Protein 8ZTP (pdb70)

Solvent-accessible surface area: 26697 Å² total; per-residue (Å²): 124,3,99,51,1,62,103,50,0,39,0,20,111,72,10,90,72,33,3,3,0,2,3,12,7,0,0,0,0,0,84,36,0,4,64,21,8,45,103,0,1,6,40,0,0,1,1,10,56,3,78,33,6,109,8,0,79,67,0,48,100,28,26,69,60,0,19,48,15,0,9,113,0,0,8,13,91,63,95,7,1,3,19,9,18,14,8,10,17,0,0,0,21,2,0,56,33,1,69,82,95,7,86,115,35,17,12,0,0,0,2,3,1,2,50,0,4,0,0,0,1,0,0,22,3,29,60,81,10,92,82,89,149,61,92,4,98,13,37,9,0,102,14,75,51,112,37,94,1,24,104,52,0,26,144,53,14,44,176,51,2,34,0,0,0,0,5,1,3,4,15,0,1,1,5,57,7,81,4,56,98,0,0,48,35,0,36,128,66,29,96,102,2,34,0,0,0,12,0,17,11,46,0,1,4,8,80,21,92,0,90,152,2,68,0,17,3,0,0,0,2,0,13,21,0,0,0,0,2,11,6,0,0,8,9,8,19,82,133,31,49,140,15,22,4,3,0,1,26,2,12,130,63,7,104,113,55,90,49,18,67,60,109,36,16,38,20,31,31,8,8,30,21,12,0,3,0,0,6,0,0,7,67,0,0,62,16,0,74,9,114,24,3,92,82,2,24,75,97,1,28,100,22,2,88,61,0,2,109,49,0,45,150,17,158,15,16,101,2,31,0,54,71,29,94,2,9,3,0,0,0,27,33,104,152,52,131,1,89,82,1,0,45,41,0,4,125,79,78,3,0,1,23,17,18,19,7,24,0,48,3,0,36,73,34,20,126,40,104,44,0,0,4,1,3,2,0,16,6,9,51,107,61,4,1,50,82,1,16,104,0,2,146,92,106,92,6,150,77,1,54,95,56,0,42,0,25,118,60,17,92,91,54,2,6,0,1,0,6,6,1,0,0,0,0,73,38,0,4,72,27,8,41,94,1,0,12,35,0,0,1,7,10,62,1,75,12,17,80,26,0,80,49,0,48,103,20,36,54,56,0,24,47,21,0,14,117,0,0,11,8,87,62,100,4,1,1,29,12,16,18,9,10,22,0,0,1,9,0,1,42,0,0,74,80,66,5,78,114,19,14,4,0,0,0,12,38,22,2,48,0,4,0,2,0,2,0,1,37,2,35,69,74,18,77,74,112,134,55,74,5,92,15,40,31,2,104,75,97,129,32,77,9,13,99,24,0,39,164,56,7,60,139,86,3,49,0,0,0,0,5,2,11,4,16,15,22,4,17,56,5,67,2,75,101,0,0,44,50,0,41,132,54,9,87,110,6,38,0,0,0,13,0,17,11,42,0,0,1,14,90,17,85,1,84,148,19,62,1,17,0,0,0,1,4,0,10,24,2,0,0,0,3,14,4,0,0,1,6,0,13,59,114,10,14,116,134,5,70,13,15,7,0,0,2,29,0,14,138,62,3,98,84,55,105,42,21,69,62,83,25,14,30,8,19,44,8,7,25,27,16,0,2,0,2,3,0,0,10,60,0,0,42,5,0,55,25,116,37,12,93,55,9,38,73,113,4,22,96,14,2,117,38,3,7,107,35,1,37,136,44,159,16,103,5,59,2,96,67,25,98,2,9,3,2,8,3,44,48,138,130,0,67,98,3,1,48,46,0,10,135,81,82,4,1,1,24,19,17,44,8,18,6,63,18,125,92,16,0,4,0,1,2,0,14,6,12,70,96,48,4,0,42,83,0,0,93,3,2,108,110,138

Secondary structure (DSSP, 8-state):
--TTSTTT-THHHHSTT-EE--TTTS----HHHHHHHHHIIIII---TT--SSHHHHHHHHHHHHHHHHHHHHHTS-GGGEEEES-SHHHHHHHHHHHSTT--TT-EEEEETT--TTTTHHHHHHHHHHHHTT---EEEEEPPPTTS--SHHHHTS--TTEEEEEE-SB-SSS--B--HHHHHHHHHHH-TT-EEEEE-TTGGGT-----TT-S--EEEEESTTTT--SS-EEEEE-TTT---SS-STTSEEEEETTEEEEPSSSTTT--SS--HHHHHHHHHHTTTTT-TTHHHHHHHHHHHHHHHHHHHHTSTTEEETTTTS--SEEEEEETTB-HHHHHHHHHHTTEE-EESSTT-TTGGGTSS-S--EEEE--TT--HHHHHHHHHHHHT-/--SSHHHHBTHHHHS-S-EE-BTTT-PPPBHHHHHHHHHIIIII---TT--SSHHHHHHHHHHHHHHHHHHHHHSS-GGGEE--SSHHHHHHHHHHHHGGG--TT-EEEEESS--GGGTHHHHHHHHHHHHTT---EEEEE---SS--HHHHHTT--SSEEEEEE-SB-SSS--B--HHHHHHHHHHH-SS-EEEEE-TTTTTT-----TT-S--EEEEESTTTTS-SS-EEEEE-TTSTTT---SS-SSSSEEEEETTEEEE--TTTTS--S---HHHHHHHHHHHTTTTSTTHHHHHHHHHHHHHHHHHHTTS---EESS-SS--SEEEEE---HHHHHHHHHHTTEE-EEE-TT-----EEEEE--TT--SHHHHHHHHHHHT-

Foldseek 3Di:
DLVCQLVFQCCCVVPVLFFEQALLVFHGAGNQLVVLLVCCVPPQVEFCVDDPDVSNCVLVVLLVLLLCLLCVQQAHHSLFKAKAQFLLRQLLFVLVLCLVVAFALAEEEEELLAFLSLPVSNVVSQVVCVVVVRHYYYHYQYDDLQDLCQVSRVVRQAPRYAEYEYEQAGRQLGRGHDQLVSLVVSVVRPLRHAYEYECQPVSLQGGHNCVVRNHAWYWHGCRSLSFDHGIIMIGGDPVSQQAPDAAPQFWDDDDPPDTHGDPTNSNNHHDTDPSSRSSSSSSSSVVSVDPCSVVLLVQQLVLQQVLQVLQVPAPQKDFLSPPDSGFKTWIGGPPDFQVVVQVLVVVSNYHWDKFSNSSCSCCSVVVDRITIIRGHHSNRDNVSSVSVSVSSNVD/DLLCQQVQQCVCVVPVLFDDQALLVFHGAGNQLVVLLVCCVPPQVEFCVDPPDDSNCVLVVLLLLLLQLLCQLAPDHSLQKAKDQWQLRQLLFVLQQCLVVAFAAAEEEEELQAFLSQPVSVVVSQVVCVVVVRHYYYHYQYDLPDLCLVSRVVPQAASYAEYEYEQAGRAQGRGHDQQVSLVVSCVRPVRHAYAYACQVVSLQGGYHCVPGNHAWYWHGCRSLSFDHRIIMIGGDPVCQVPTAGPDDAPQQFDDDDVVDTDGDGTNRNNVDDTDPSSRSSSSSVSSVVSVDPCSVVLLVVLQVLLQVLQVLQVVAQKDFPNPPDRGQKIKMDHVQAVVVCVLCVVSNYHWDWDSNRSPRPTIIMRGHHSNDDNVSSVSSSVSVRVD

Nearest PDB structures (foldseek):
  8ztp-assembly1_A  TM=1.003E+00  e=1.278E-82  Mycoplasmoides pneumoniae 19294
  8ztp-assembly1_B  TM=9.906E-01  e=1.618E-71  Mycoplasmoides pneumoniae 19294
  7cep-assembly1_A  TM=9.257E-01  e=5.739E-35  Bacillus subtilis subsp. subtilis str. 168
  6mr6-assembly1_A-2  TM=9.236E-01  e=3.710E-34  Escherichia coli K-12
  6uy5-assembly1_B  TM=9.115E-01  e=2.797E-34  Escherichia coli K-12

Structure (mmCIF, N/CA/C/O backbone):
data_8ZTP
#
_entry.id   8ZTP
#
_cell.length_a   55.516
_cell.length_b   91.380
_cell.length_c   161.114
_cell.angle_alpha   90.00
_cell.angle_beta   90.00
_cell.angle_gamma   90.00
#
_symmetry.space_group_name_H-M   'P 21 21 21'
#
loop_
_entity.id
_entity.type
_entity.pdbx_description
1 polymer 'cysteine desulfurase'
2 non-polymer "PYRIDOXAL-5'-PHOSPHATE"
#
loop_
_atom_site.group_PDB
_atom_site.id
_atom_site.type_symbol
_atom_site.label_atom_id
_atom_site.label_alt_id
_atom_site.label_comp_id
_atom_site.label_asym_id
_atom_site.label_entity_id
_atom_site.label_seq_id
_atom_site.pdbx_PDB_ins_code
_atom_site.Cartn_x
_atom_site.Cartn_y
_atom_site.Cartn_z
_atom_site.occupancy
_atom_site.B_iso_or_equiv
_atom_site.auth_seq_id
_atom_site.auth_comp_id
_atom_site.auth_asym_id
_atom_site.auth_atom_id
_atom_site.pdbx_PDB_model_num
ATOM 1 N N . MET A 1 1 ? -7.545 18.567 14.353 1.00 63.14 1 MET A N 1
ATOM 2 C CA . MET A 1 1 ? -7.170 18.246 15.726 1.00 76.93 1 MET A CA 1
ATOM 3 C C . MET A 1 1 ? -7.656 16.851 16.110 1.00 70.64 1 MET A C 1
ATOM 4 O O . MET A 1 1 ? -8.840 16.540 15.982 1.00 66.16 1 MET A O 1
ATOM 9 N N . LEU A 1 2 ? -6.733 16.016 16.591 1.00 72.31 2 LEU A N 1
ATOM 10 C CA . LEU A 1 2 ? -7.059 14.639 16.943 1.00 74.49 2 LEU A CA 1
ATOM 11 C C . LEU A 1 2 ? -7.910 14.522 18.199 1.00 72.90 2 LEU A C 1
ATOM 12 O O . LEU A 1 2 ? -8.484 13.453 18.435 1.00 73.87 2 LEU A O 1
ATOM 17 N N . LYS A 1 3 ? -8.004 15.577 19.011 1.00 72.13 3 LYS A N 1
ATOM 18 C CA . LYS A 1 3 ? -8.752 15.473 20.259 1.00 73.82 3 LYS A CA 1
ATOM 19 C C . LYS A 1 3 ? -10.249 15.386 19.998 1.00 74.54 3 LYS A C 1
ATOM 20 O O . LYS A 1 3 ? -10.954 14.591 20.632 1.00 66.81 3 LYS A O 1
ATOM 26 N N . ASN A 1 4 ? -10.750 16.193 19.064 1.00 75.26 4 ASN A N 1
ATOM 27 C CA . ASN A 1 4 ? -12.156 16.207 18.686 1.00 74.13 4 ASN A CA 1
ATOM 28 C C . ASN A 1 4 ? -12.431 15.333 17.466 1.00 67.86 4 ASN A C 1
ATOM 29 O O . ASN A 1 4 ? -13.295 15.660 16.645 1.00 72.08 4 ASN A O 1
ATOM 34 N N . LEU A 1 5 ? -11.700 14.223 17.332 1.00 61.99 5 LEU A N 1
ATOM 35 C CA . LEU A 1 5 ? -11.931 13.302 16.222 1.00 61.22 5 LEU A CA 1
ATOM 36 C C . LEU A 1 5 ? -13.301 12.641 16.322 1.00 64.07 5 LEU A C 1
ATOM 37 O O . LEU A 1 5 ? -14.016 12.535 15.319 1.00 65.36 5 LEU A O 1
ATOM 42 N N . ARG A 1 6 ? -13.681 12.192 17.522 1.00 63.53 6 ARG A N 1
ATOM 43 C CA . ARG A 1 6 ? -14.991 11.578 17.714 1.00 58.94 6 ARG A CA 1
ATOM 44 C C . ARG A 1 6 ? -16.114 12.522 17.301 1.00 62.82 6 ARG A C 1
ATOM 45 O O . ARG A 1 6 ? -17.142 12.081 16.773 1.00 67.04 6 ARG A O 1
ATOM 53 N N . ASN A 1 7 ? -15.934 13.823 17.534 1.00 62.87 7 ASN A N 1
ATOM 54 C CA . ASN A 1 7 ? -16.932 14.821 17.177 1.00 67.43 7 ASN A CA 1
ATOM 55 C C . ASN A 1 7 ? -16.926 15.171 15.694 1.00 70.15 7 ASN A C 1
ATOM 56 O O . ASN A 1 7 ? -17.829 15.883 15.242 1.00 61.98 7 ASN A O 1
ATOM 61 N N . GLU A 1 8 ? -15.934 14.702 14.932 1.00 66.93 8 GLU A N 1
ATOM 62 C CA . GLU A 1 8 ? -15.885 14.926 13.494 1.00 61.28 8 GLU A CA 1
ATOM 63 C C . GLU A 1 8 ? -16.233 13.698 12.669 1.00 62.78 8 GLU A C 1
ATOM 64 O O . GLU A 1 8 ? -16.555 13.843 11.486 1.00 70.14 8 GLU A O 1
ATOM 70 N N . ILE A 1 9 ? -16.168 12.504 13.250 1.00 56.68 9 ILE A N 1
ATOM 71 C CA . ILE A 1 9 ? -16.562 11.284 12.552 1.00 58.09 9 ILE A CA 1
ATOM 72 C C . ILE A 1 9 ? -18.073 11.138 12.677 1.00 60.09 9 ILE A C 1
ATOM 73 O O . ILE A 1 9 ? -18.595 10.892 13.766 1.00 65.52 9 ILE A O 1
ATOM 78 N N . GLU A 1 10 ? -18.780 11.295 11.558 1.00 60.86 10 GLU A N 1
ATOM 79 C CA . GLU A 1 10 ? -20.232 11.194 11.563 1.00 63.35 10 GLU A CA 1
ATOM 80 C C . GLU A 1 10 ? -20.716 9.758 11.725 1.00 58.76 10 GLU A C 1
ATOM 81 O O . GLU A 1 10 ? -21.917 9.545 11.912 1.00 59.08 10 GLU A O 1
ATOM 87 N N . TRP A 1 11 ? -19.809 8.779 11.656 1.00 56.18 11 TRP A N 1
ATOM 88 C CA . TRP A 1 11 ? -20.160 7.393 11.954 1.00 54.44 11 TRP A CA 1
ATOM 89 C C . TRP A 1 11 ? -20.711 7.247 13.366 1.00 57.52 11 TRP A C 1
ATOM 90 O O . TRP A 1 11 ? -21.706 6.543 13.579 1.00 56.81 11 TRP A O 1
ATOM 101 N N . PHE A 1 12 ? -20.073 7.899 14.344 1.00 56.56 12 PHE A N 1
ATOM 102 C CA . PHE A 1 12 ? -20.514 7.810 15.730 1.00 57.61 12 PHE A CA 1
ATOM 103 C C . PHE A 1 12 ? -21.882 8.437 15.953 1.00 63.09 12 PHE A C 1
ATOM 104 O O . PHE A 1 12 ? -22.570 8.068 16.911 1.00 61.82 12 PHE A O 1
ATOM 112 N N . LYS A 1 13 ? -22.284 9.380 15.099 1.00 56.75 13 LYS A N 1
ATOM 113 C CA . LYS A 1 13 ? -23.582 10.027 15.242 1.00 54.26 13 LYS A CA 1
ATOM 114 C C . LYS A 1 13 ? -24.702 9.218 14.602 1.00 61.55 13 LYS A C 1
ATOM 115 O O . LYS A 1 13 ? -25.826 9.217 15.115 1.00 67.24 13 LYS A O 1
ATOM 121 N N . ASN A 1 14 ? -24.422 8.536 13.491 1.00 60.57 14 ASN A N 1
ATOM 122 C CA . ASN A 1 14 ? -25.435 7.740 12.810 1.00 58.06 14 ASN A CA 1
ATOM 123 C C . ASN A 1 14 ? -25.565 6.334 13.378 1.00 59.29 14 ASN A C 1
ATOM 124 O O . ASN A 1 14 ? -26.655 5.754 13.323 1.00 64.20 14 ASN A O 1
ATOM 129 N N . ASN A 1 15 ? -24.482 5.772 13.917 1.00 64.77 15 ASN A N 1
ATOM 130 C CA . ASN A 1 15 ? -24.491 4.460 14.562 1.00 64.94 15 ASN A CA 1
ATOM 131 C C . ASN A 1 15 ? -23.970 4.606 15.991 1.00 66.23 15 ASN A C 1
ATOM 132 O O . ASN A 1 15 ? -22.861 4.154 16.309 1.00 59.87 15 ASN A O 1
ATOM 137 N N . PRO A 1 16 ? -24.757 5.218 16.881 1.00 70.15 16 PRO A N 1
ATOM 138 C CA . PRO A 1 16 ? -24.286 5.458 18.250 1.00 62.08 16 PRO A CA 1
ATOM 139 C C . PRO A 1 16 ? -24.470 4.291 19.208 1.00 63.64 16 PRO A C 1
ATOM 140 O O . PRO A 1 16 ? -23.962 4.359 20.337 1.00 64.05 16 PRO A O 1
ATOM 144 N N . ASP A 1 17 ? -25.175 3.236 18.800 1.00 61.65 17 ASP A N 1
ATOM 145 C CA . ASP A 1 17 ? -25.305 2.016 19.584 1.00 58.91 17 ASP A CA 1
ATOM 146 C C . ASP A 1 17 ? -24.268 0.967 19.204 1.00 64.40 17 ASP A C 1
ATOM 147 O O . ASP A 1 17 ? -24.345 -0.167 19.686 1.00 62.77 17 ASP A O 1
ATOM 152 N N . TYR A 1 18 ? -23.314 1.320 18.349 1.00 62.99 18 TYR A N 1
ATOM 153 C CA . TYR A 1 18 ? -22.278 0.414 17.879 1.00 64.67 18 TYR A CA 1
ATOM 154 C C . TYR A 1 18 ? -20.920 0.804 18.445 1.00 57.77 18 TYR A C 1
ATOM 155 O O . TYR A 1 18 ? -20.636 1.983 18.676 1.00 54.89 18 TYR A O 1
ATOM 164 N N . VAL A 1 19 ? -20.087 -0.207 18.674 1.00 60.00 19 VAL A N 1
ATOM 165 C CA . VAL A 1 19 ? -18.741 -0.027 19.201 1.00 67.53 19 VAL A CA 1
ATOM 166 C C . VAL A 1 19 ? -17.778 -0.587 18.165 1.00 63.29 19 VAL A C 1
ATOM 167 O O . VAL A 1 19 ? -17.801 -1.790 17.877 1.00 52.25 19 VAL A O 1
ATOM 171 N N . TYR A 1 20 ? -16.948 0.284 17.595 1.00 64.33 20 TYR A N 1
ATOM 172 C CA . TYR A 1 20 ? -16.052 -0.081 16.504 1.00 55.91 20 TYR A CA 1
ATOM 173 C C . TYR A 1 20 ? -14.678 -0.423 17.071 1.00 55.98 20 TYR A C 1
ATOM 174 O O . TYR A 1 20 ? -13.956 0.460 17.544 1.00 55.89 20 TYR A O 1
ATOM 183 N N . LEU A 1 21 ? -14.318 -1.708 17.017 1.00 48.45 21 LEU A N 1
ATOM 184 C CA . LEU A 1 21 ? -12.991 -2.168 17.412 1.00 46.95 21 LEU A CA 1
ATOM 185 C C . LEU A 1 21 ? -12.289 -2.925 16.290 1.00 53.80 21 LEU A C 1
ATOM 186 O O . LEU A 1 21 ? -11.344 -3.676 16.550 1.00 57.48 21 LEU A O 1
ATOM 191 N N . ASP A 1 22 ? -12.740 -2.754 15.049 1.00 51.79 22 ASP A N 1
ATOM 192 C CA . ASP A 1 22 ? -12.010 -3.263 13.895 1.00 48.56 22 ASP A CA 1
ATOM 193 C C . ASP A 1 22 ? -11.363 -2.112 13.141 1.00 45.01 22 ASP A C 1
ATOM 194 O O . ASP A 1 22 ? -11.536 -1.979 11.925 1.00 50.69 22 ASP A O 1
ATOM 199 N N . SER A 1 23 ? -10.615 -1.274 13.860 1.00 49.34 23 SER A N 1
ATOM 200 C CA . SER A 1 23 ? -9.955 -0.125 13.253 1.00 55.59 23 SER A CA 1
ATOM 201 C C . SER A 1 23 ? -8.666 -0.501 12.533 1.00 54.59 23 SER A C 1
ATOM 202 O O . SER A 1 23 ? -8.164 0.295 11.732 1.00 54.75 23 SER A O 1
ATOM 205 N N . GLY A 1 24 ? -8.127 -1.687 12.799 1.00 49.34 24 GLY A N 1
ATOM 206 C CA . GLY A 1 24 ? -6.952 -2.226 12.149 1.00 45.75 24 GLY A CA 1
ATOM 207 C C . GLY A 1 24 ? -7.223 -2.885 10.816 1.00 47.04 24 GLY A C 1
ATOM 208 O O . GLY A 1 24 ? -6.286 -3.386 10.185 1.00 54.27 24 GLY A O 1
ATOM 209 N N . ALA A 1 25 ? -8.484 -2.915 10.381 1.00 40.87 25 ALA A N 1
ATOM 210 C CA . ALA A 1 25 ? -8.876 -3.359 9.047 1.00 40.49 25 ALA A CA 1
ATOM 211 C C . ALA A 1 25 ? -9.202 -2.181 8.134 1.00 48.78 25 ALA A C 1
ATOM 212 O O . ALA A 1 25 ? -8.683 -2.097 7.019 1.00 54.19 25 ALA A O 1
ATOM 214 N N . THR A 1 26 ? -10.069 -1.274 8.586 1.00 53.99 26 THR A N 1
ATOM 215 C CA . THR A 1 26 ? -10.274 0.017 7.943 1.00 46.14 26 THR A CA 1
ATOM 216 C C . THR A 1 26 ? -10.643 1.020 9.028 1.00 47.70 26 THR A C 1
ATOM 217 O O . THR A 1 26 ? -11.176 0.651 10.078 1.00 43.61 26 THR A O 1
ATOM 221 N N . SER A 1 27 ? -10.342 2.287 8.774 1.00 49.89 27 SER A N 1
ATOM 222 C CA . SER A 1 27 ? -10.537 3.333 9.765 1.00 45.49 27 SER A CA 1
ATOM 223 C C . SER A 1 27 ? -11.815 4.113 9.488 1.00 46.01 27 SER A C 1
ATOM 224 O O . SER A 1 27 ? -12.234 4.272 8.339 1.00 46.67 27 SER A O 1
ATOM 227 N N . LEU A 1 28 ? -12.439 4.588 10.562 1.00 48.61 28 LEU A N 1
ATOM 228 C CA . LEU A 1 28 ? -13.555 5.508 10.417 1.00 43.94 28 LEU A CA 1
ATOM 229 C C . LEU A 1 28 ? -13.064 6.824 9.826 1.00 46.81 28 LEU A C 1
ATOM 230 O O . LEU A 1 28 ? -11.916 7.232 10.026 1.00 50.35 28 LEU A O 1
ATOM 235 N N . LYS A 1 29 ? -13.943 7.491 9.085 1.00 50.00 29 LYS A N 1
ATOM 236 C CA . LYS A 1 29 ? -13.501 8.630 8.298 1.00 50.20 29 LYS A CA 1
ATOM 237 C C . LYS A 1 29 ? -14.103 9.925 8.816 1.00 42.16 29 LYS A C 1
ATOM 238 O O . LYS A 1 29 ? -15.320 9.998 9.032 1.00 45.65 29 LYS A O 1
ATOM 244 N N . PRO A 1 30 ? -13.287 10.956 9.033 1.00 42.61 30 PRO A N 1
ATOM 245 C CA . PRO A 1 30 ? -13.815 12.245 9.497 1.00 53.34 30 PRO A CA 1
ATOM 246 C C . PRO A 1 30 ? -14.653 12.929 8.426 1.00 50.69 30 PRO A C 1
ATOM 247 O O . PRO A 1 30 ? -14.743 12.490 7.278 1.00 49.17 30 PRO A O 1
ATOM 251 N N . LYS A 1 31 ? -15.266 14.046 8.827 1.00 50.59 31 LYS A N 1
ATOM 252 C CA . LYS A 1 31 ? -16.136 14.785 7.916 1.00 57.93 31 LYS A CA 1
ATOM 253 C C . LYS A 1 31 ? -15.339 15.501 6.833 1.00 55.00 31 LYS A C 1
ATOM 254 O O . LYS A 1 31 ? -15.783 15.579 5.681 1.00 52.83 31 LYS A O 1
ATOM 260 N N . SER A 1 32 ? -14.168 16.041 7.182 1.00 52.34 32 SER A N 1
ATOM 261 C CA . SER A 1 32 ? -13.369 16.767 6.200 1.00 50.32 32 SER A CA 1
ATOM 262 C C . SER A 1 32 ? -12.985 15.871 5.029 1.00 53.37 32 SER A C 1
ATOM 263 O O . SER A 1 32 ? -12.941 16.325 3.879 1.00 50.67 32 SER A O 1
ATOM 266 N N . VAL A 1 33 ? -12.720 14.591 5.301 1.00 57.58 33 VAL A N 1
ATOM 267 C CA . VAL A 1 33 ? -12.374 13.649 4.238 1.00 55.84 33 VAL A CA 1
ATOM 268 C C . VAL A 1 33 ? -13.545 13.483 3.275 1.00 54.61 33 VAL A C 1
ATOM 269 O O . VAL A 1 33 ? -13.420 13.718 2.068 1.00 54.43 33 VAL A O 1
ATOM 273 N N . VAL A 1 34 ? -14.709 13.091 3.803 1.00 45.14 34 VAL A N 1
ATOM 274 C CA . VAL A 1 34 ? -15.872 12.830 2.957 1.00 45.73 34 VAL A CA 1
ATOM 275 C C . VAL A 1 34 ? -16.306 14.084 2.209 1.00 51.88 34 VAL A C 1
ATOM 276 O O . VAL A 1 34 ? -16.831 13.998 1.092 1.00 46.59 34 VAL A O 1
ATOM 280 N N . ASP A 1 35 ? -16.095 15.263 2.801 1.00 59.80 35 ASP A N 1
ATOM 281 C CA . ASP A 1 35 ? -16.524 16.502 2.161 1.00 53.92 35 ASP A CA 1
ATOM 282 C C . ASP A 1 35 ? -15.596 16.908 1.020 1.00 51.04 35 ASP A C 1
ATOM 283 O O . ASP A 1 35 ? -16.061 17.430 0.001 1.00 47.94 35 ASP A O 1
ATOM 288 N N . ASN A 1 36 ? -14.287 16.680 1.167 1.00 47.35 36 ASN A N 1
ATOM 289 C CA . ASN A 1 36 ? -13.365 17.021 0.089 1.00 48.14 36 ASN A CA 1
ATOM 290 C C . ASN A 1 36 ? -13.526 16.081 -1.099 1.00 47.55 36 ASN A C 1
ATOM 291 O O . ASN A 1 36 ? -13.318 16.494 -2.246 1.00 50.38 36 ASN A O 1
ATOM 296 N N . MET A 1 37 ? -13.897 14.822 -0.850 1.00 42.44 37 MET A N 1
ATOM 297 C CA . MET A 1 37 ? -14.230 13.927 -1.951 1.00 43.46 37 MET A CA 1
ATOM 298 C C . MET A 1 37 ? -15.518 14.355 -2.643 1.00 48.15 37 MET A C 1
ATOM 299 O O . MET A 1 37 ? -15.638 14.220 -3.866 1.00 53.78 37 MET A O 1
ATOM 304 N N . VAL A 1 38 ? -16.488 14.864 -1.879 1.00 43.40 38 VAL A N 1
ATOM 305 C CA . VAL A 1 38 ? -17.704 15.408 -2.476 1.00 47.52 38 VAL A CA 1
ATOM 306 C C . VAL A 1 38 ? -17.380 16.638 -3.316 1.00 50.72 38 VAL A C 1
ATOM 307 O O . VAL A 1 38 ? -17.938 16.829 -4.404 1.00 45.06 38 VAL A O 1
ATOM 311 N N . TYR A 1 39 ? -16.459 17.479 -2.834 1.00 52.87 39 TYR A N 1
ATOM 312 C CA . TYR A 1 39 ? -16.099 18.697 -3.552 1.00 48.88 39 TYR A CA 1
ATOM 313 C C . TYR A 1 39 ? -15.467 18.387 -4.903 1.00 51.31 39 TYR A C 1
ATOM 314 O O . TYR A 1 39 ? -15.604 19.173 -5.846 1.00 57.29 39 TYR A O 1
ATOM 323 N N . TYR A 1 40 ? -14.773 17.254 -5.023 1.00 47.67 40 TYR A N 1
ATOM 324 C CA . TYR A 1 40 ? -14.246 16.864 -6.325 1.00 51.22 40 TYR A CA 1
ATOM 325 C C . TYR A 1 40 ? -15.368 16.434 -7.264 1.00 50.32 40 TYR A C 1
ATOM 326 O O . TYR A 1 40 ? -15.452 16.909 -8.402 1.00 53.21 40 TYR A O 1
ATOM 335 N N . CYS A 1 41 ? -16.251 15.546 -6.795 1.00 50.22 41 CYS A N 1
ATOM 336 C CA . CYS A 1 41 ? -17.267 14.972 -7.671 1.00 50.29 41 CYS A CA 1
ATOM 337 C C . CYS A 1 41 ? -18.303 16.000 -8.108 1.00 50.31 41 CYS A C 1
ATOM 338 O O . CYS A 1 41 ? -18.937 15.825 -9.154 1.00 54.00 41 CYS A O 1
ATOM 341 N N . ASN A 1 42 ? -18.497 17.068 -7.329 1.00 47.55 42 ASN A N 1
ATOM 342 C CA . ASN A 1 42 ? -19.548 18.036 -7.608 1.00 46.61 42 ASN A CA 1
ATOM 343 C C . ASN A 1 42 ? -19.043 19.432 -7.946 1.00 53.36 42 ASN A C 1
ATOM 344 O O . ASN A 1 42 ? -19.823 20.240 -8.458 1.00 56.30 42 ASN A O 1
ATOM 349 N N . ASN A 1 43 ? -17.771 19.739 -7.679 1.00 54.12 43 ASN A N 1
ATOM 350 C CA . ASN A 1 43 ? -17.223 21.062 -7.945 1.00 53.20 43 ASN A CA 1
ATOM 351 C C . ASN A 1 43 ? -15.986 21.059 -8.830 1.00 54.06 43 ASN A C 1
ATOM 352 O O . ASN A 1 43 ? -15.668 22.104 -9.410 1.00 52.64 43 ASN A O 1
ATOM 357 N N . VAL A 1 44 ? -15.278 19.937 -8.945 1.00 58.45 44 VAL A N 1
ATOM 358 C CA . VAL A 1 44 ? -14.066 19.872 -9.754 1.00 58.50 44 VAL A CA 1
ATOM 359 C C . VAL A 1 44 ? -14.278 18.876 -10.885 1.00 54.30 44 VAL A C 1
ATOM 360 O O . VAL A 1 44 ? -14.446 19.268 -12.046 1.00 56.42 44 VAL A O 1
ATOM 364 N N . CYS A 1 45 ? -14.274 17.584 -10.544 1.00 50.65 45 CYS A N 1
ATOM 365 C CA . CYS A 1 45 ? -14.494 16.488 -11.483 1.00 52.62 45 CYS A CA 1
ATOM 366 C C . CYS A 1 45 ? -13.685 16.657 -12.764 1.00 56.93 45 CYS A C 1
ATOM 367 O O . CYS A 1 45 ? -14.253 16.881 -13.838 1.00 56.64 45 CYS A O 1
ATOM 370 N N . THR A 1 46 ? -12.362 16.558 -12.661 1.00 59.79 46 THR A N 1
ATOM 371 C CA . THR A 1 46 ? -11.486 16.712 -13.812 1.00 63.89 46 THR A CA 1
ATOM 372 C C . THR A 1 46 ? -10.401 15.646 -13.762 1.00 68.93 46 THR A C 1
ATOM 373 O O . THR A 1 46 ? -10.122 15.061 -12.713 1.00 67.31 46 THR A O 1
ATOM 377 N N . ASN A 1 47 ? -9.806 15.383 -14.920 1.00 69.92 47 ASN A N 1
ATOM 378 C CA . ASN A 1 47 ? -8.723 14.418 -14.999 1.00 72.82 47 ASN A CA 1
ATOM 379 C C . ASN A 1 47 ? -7.395 15.077 -14.628 1.00 78.51 47 ASN A C 1
ATOM 380 O O . ASN A 1 47 ? -7.178 16.255 -14.935 1.00 75.48 47 ASN A O 1
ATOM 385 N N . PRO A 1 48 ? -6.494 14.351 -13.970 1.00 79.45 48 PRO A N 1
ATOM 386 C CA . PRO A 1 48 ? -5.161 14.893 -13.696 1.00 78.29 48 PRO A CA 1
ATOM 387 C C . PRO A 1 48 ? -4.214 14.802 -14.878 1.00 75.27 48 PRO A C 1
ATOM 388 O O . PRO A 1 48 ? -3.028 15.111 -14.732 1.00 71.59 48 PRO A O 1
ATOM 392 N N . HIS A 1 49 ? -4.715 14.365 -16.034 1.00 74.37 49 HIS A N 1
ATOM 393 C CA . HIS A 1 49 ? -3.962 14.376 -17.277 1.00 75.94 49 HIS A CA 1
ATOM 394 C C . HIS A 1 49 ? -4.312 15.585 -18.132 1.00 77.79 49 HIS A C 1
ATOM 395 O O . HIS A 1 49 ? -4.017 15.603 -19.331 1.00 77.46 49 HIS A O 1
ATOM 402 N N . ASN A 1 50 ? -4.945 16.589 -17.530 1.00 81.03 50 ASN A N 1
ATOM 403 C CA . ASN A 1 50 ? -5.329 17.823 -18.198 1.00 81.09 50 ASN A CA 1
ATOM 404 C C . ASN A 1 50 ? -4.750 18.996 -17.424 1.00 77.85 50 ASN A C 1
ATOM 405 O O . ASN A 1 50 ? -4.888 19.062 -16.199 1.00 78.52 50 ASN A O 1
ATOM 410 N N . ASP A 1 51 ? -4.091 19.913 -18.139 1.00 77.01 51 ASP A N 1
ATOM 411 C CA . ASP A 1 51 ? -3.572 21.126 -17.519 1.00 82.73 51 ASP A CA 1
ATOM 412 C C . ASP A 1 51 ? -3.841 22.368 -18.361 1.00 79.48 51 ASP A C 1
ATOM 413 O O . ASP A 1 51 ? -3.265 23.427 -18.075 1.00 79.18 51 ASP A O 1
ATOM 418 N N . ASP A 1 52 ? -4.696 22.277 -19.382 1.00 80.23 52 ASP A N 1
ATOM 419 C CA . ASP A 1 52 ? -4.980 23.430 -20.229 1.00 73.26 52 ASP A CA 1
ATOM 420 C C . ASP A 1 52 ? -5.680 24.530 -19.439 1.00 76.49 52 ASP A C 1
ATOM 421 O O . ASP A 1 52 ? -5.184 25.658 -19.341 1.00 81.41 52 ASP A O 1
ATOM 426 N N . SER A 1 53 ? -6.837 24.215 -18.867 1.00 71.76 53 SER A N 1
ATOM 427 C CA . SER A 1 53 ? -7.568 25.172 -18.054 1.00 64.74 53 SER A CA 1
ATOM 428 C C . SER A 1 53 ? -6.958 25.266 -16.659 1.00 70.54 53 SER A C 1
ATOM 429 O O . SER A 1 53 ? -6.263 24.360 -16.190 1.00 74.94 53 SER A O 1
ATOM 432 N N . THR A 1 54 ? -7.211 26.399 -15.999 1.00 70.40 54 THR A N 1
ATOM 433 C CA . THR A 1 54 ? -6.945 26.491 -14.568 1.00 71.94 54 THR A CA 1
ATOM 434 C C . THR A 1 54 ? -7.930 25.654 -13.766 1.00 72.49 54 THR A C 1
ATOM 435 O O . THR A 1 54 ? -7.651 25.325 -12.608 1.00 67.34 54 THR A O 1
ATOM 439 N N . PHE A 1 55 ? -9.074 25.311 -14.360 1.00 71.01 55 PHE A N 1
ATOM 440 C CA . PHE A 1 55 ? -9.974 24.334 -13.758 1.00 73.89 55 PHE A CA 1
ATOM 441 C C . PHE A 1 55 ? -9.288 22.983 -13.610 1.00 75.89 55 PHE A C 1
ATOM 442 O O . PHE A 1 55 ? -9.351 22.351 -12.549 1.00 74.96 55 PHE A O 1
ATOM 450 N N . ALA A 1 56 ? -8.626 22.522 -14.674 1.00 68.45 56 ALA A N 1
ATOM 451 C CA . ALA A 1 56 ? -7.935 21.240 -14.627 1.00 68.34 56 ALA A CA 1
ATOM 452 C C . ALA A 1 56 ? -6.674 21.291 -13.775 1.00 76.72 56 ALA A C 1
ATOM 453 O O . ALA A 1 56 ? -6.239 20.248 -13.275 1.00 78.41 56 ALA A O 1
ATOM 455 N N . HIS A 1 57 ? -6.079 22.475 -13.598 1.00 72.40 57 HIS A N 1
ATOM 456 C CA . HIS A 1 57 ? -4.884 22.602 -12.773 1.00 64.40 57 HIS A CA 1
ATOM 457 C C . HIS A 1 57 ? -5.199 22.581 -11.283 1.00 71.08 57 HIS A C 1
ATOM 458 O O . HIS A 1 57 ? -4.287 22.364 -10.477 1.00 66.11 57 HIS A O 1
ATOM 465 N N . GLN A 1 58 ? -6.462 22.801 -10.902 1.00 74.08 58 GLN A N 1
ATOM 466 C CA . GLN A 1 58 ? -6.834 22.733 -9.492 1.00 68.05 58 GLN A CA 1
ATOM 467 C C . GLN A 1 58 ? -6.513 21.367 -8.902 1.00 67.60 58 GLN A C 1
ATOM 468 O O . GLN A 1 58 ? -5.953 21.276 -7.804 1.00 65.37 58 GLN A O 1
ATOM 474 N N . ALA A 1 59 ? -6.856 20.293 -9.619 1.00 65.98 59 ALA A N 1
ATOM 475 C CA . ALA A 1 59 ? -6.583 18.952 -9.117 1.00 60.00 59 ALA A CA 1
ATOM 476 C C . ALA A 1 59 ? -5.087 18.691 -8.985 1.00 61.27 59 ALA A C 1
ATOM 477 O O . ALA A 1 59 ? -4.670 17.959 -8.082 1.00 59.54 59 ALA A O 1
ATOM 479 N N . HIS A 1 60 ? -4.269 19.274 -9.866 1.00 58.63 60 HIS A N 1
ATOM 480 C CA . HIS A 1 60 ? -2.825 19.061 -9.798 1.00 61.02 60 HIS A CA 1
ATOM 481 C C . HIS A 1 60 ? -2.221 19.618 -8.515 1.00 61.60 60 HIS A C 1
ATOM 482 O O . HIS A 1 60 ? -1.265 19.044 -7.983 1.00 64.55 60 HIS A O 1
ATOM 489 N N . ILE A 1 61 ? -2.763 20.724 -8.004 1.00 58.80 61 ILE A N 1
ATOM 490 C CA . ILE A 1 61 ? -2.232 21.317 -6.780 1.00 55.45 61 ILE A CA 1
ATOM 491 C C . ILE A 1 61 ? -2.616 20.482 -5.565 1.00 54.81 61 ILE A C 1
ATOM 492 O O . ILE A 1 61 ? -1.828 20.335 -4.623 1.00 66.20 61 ILE A O 1
ATOM 497 N N . VAL A 1 62 ? -3.829 19.923 -5.563 1.00 49.37 62 VAL A N 1
ATOM 498 C CA . VAL A 1 62 ? -4.245 19.067 -4.457 1.00 54.72 62 VAL A CA 1
ATOM 499 C C . VAL A 1 62 ? -3.412 17.793 -4.411 1.00 60.08 62 VAL A C 1
ATOM 500 O O . VAL A 1 62 ? -3.145 17.258 -3.328 1.00 60.51 62 VAL A O 1
ATOM 504 N N . MET A 1 63 ? -2.989 17.284 -5.572 1.00 61.27 63 MET A N 1
ATOM 505 C CA . MET A 1 63 ? -2.111 16.118 -5.587 1.00 63.11 63 MET A CA 1
ATOM 506 C C . MET A 1 63 ? -0.762 16.435 -4.954 1.00 58.83 63 MET A C 1
ATOM 507 O O . MET A 1 63 ? -0.228 15.632 -4.180 1.00 59.78 63 MET A O 1
ATOM 512 N N . ASP A 1 64 ? -0.199 17.606 -5.263 1.00 54.72 64 ASP A N 1
ATOM 513 C CA . ASP A 1 64 ? 1.112 17.962 -4.730 1.00 62.53 64 ASP A CA 1
ATOM 514 C C . ASP A 1 64 ? 1.046 18.339 -3.257 1.00 60.85 64 ASP A C 1
ATOM 515 O O . ASP A 1 64 ? 2.008 18.100 -2.519 1.00 61.07 64 ASP A O 1
ATOM 520 N N . ASP A 1 65 ? -0.062 18.934 -2.811 1.00 56.54 65 ASP A N 1
ATOM 521 C CA . ASP A 1 65 ? -0.216 19.203 -1.386 1.00 58.82 65 ASP A CA 1
ATOM 522 C C . ASP A 1 65 ? -0.364 17.907 -0.599 1.00 60.53 65 ASP A C 1
ATOM 523 O O . ASP A 1 65 ? 0.184 17.779 0.503 1.00 61.24 65 ASP A O 1
ATOM 528 N N . THR A 1 66 ? -1.097 16.935 -1.150 1.00 56.40 66 THR A N 1
ATOM 529 C CA . THR A 1 66 ? -1.187 15.625 -0.514 1.00 57.22 66 THR A CA 1
ATOM 530 C C . THR A 1 66 ? 0.178 14.949 -0.466 1.00 56.36 66 THR A C 1
ATOM 531 O O . THR A 1 66 ? 0.535 14.318 0.536 1.00 53.00 66 THR A O 1
ATOM 535 N N . LYS A 1 67 ? 0.958 15.079 -1.541 1.00 54.17 67 LYS A N 1
ATOM 536 C CA . LYS A 1 67 ? 2.301 14.511 -1.560 1.00 56.30 67 LYS A CA 1
ATOM 537 C C . LYS A 1 67 ? 3.256 15.286 -0.661 1.00 59.06 67 LYS A C 1
ATOM 538 O O . LYS A 1 67 ? 4.198 14.701 -0.116 1.00 63.96 67 LYS A O 1
ATOM 544 N N . ASN A 1 68 ? 3.038 16.594 -0.499 1.00 55.58 68 ASN A N 1
ATOM 545 C CA . ASN A 1 68 ? 3.866 17.371 0.419 1.00 60.10 68 ASN A CA 1
ATOM 546 C C . ASN A 1 68 ? 3.539 17.040 1.869 1.00 58.71 68 ASN A C 1
ATOM 547 O O . ASN A 1 68 ? 4.435 17.003 2.720 1.00 54.02 68 ASN A O 1
ATOM 552 N N . LYS A 1 69 ? 2.257 16.811 2.171 1.00 56.80 69 LYS A N 1
ATOM 553 C CA . LYS A 1 69 ? 1.865 16.466 3.534 1.00 54.21 69 LYS A CA 1
ATOM 554 C C . LYS A 1 69 ? 2.338 15.068 3.905 1.00 57.63 69 LYS A C 1
ATOM 555 O O . LYS A 1 69 ? 2.785 14.838 5.034 1.00 57.30 69 LYS A O 1
ATOM 561 N N . LEU A 1 70 ? 2.236 14.122 2.969 1.00 55.85 70 LEU A N 1
ATOM 562 C CA . LEU A 1 70 ? 2.827 12.806 3.176 1.00 51.71 70 LEU A CA 1
ATOM 563 C C . LEU A 1 70 ? 4.340 12.898 3.314 1.00 53.18 70 LEU A C 1
ATOM 564 O O . LEU A 1 70 ? 4.950 12.129 4.067 1.00 55.74 70 LEU A O 1
ATOM 569 N N . SER A 1 71 ? 4.964 13.832 2.591 1.00 56.10 71 SER A N 1
ATOM 570 C CA . SER A 1 71 ? 6.402 14.031 2.732 1.00 55.56 71 SER A CA 1
ATOM 571 C C . SER A 1 71 ? 6.754 14.493 4.141 1.00 56.73 71 SER A C 1
ATOM 572 O O . SER A 1 71 ? 7.758 14.054 4.715 1.00 49.03 71 SER A O 1
ATOM 575 N N . LYS A 1 72 ? 5.933 15.374 4.720 1.00 55.24 72 LYS A N 1
ATOM 576 C CA . LYS A 1 72 ? 6.172 15.821 6.088 1.00 57.38 72 LYS A CA 1
ATOM 577 C C . LYS A 1 72 ? 5.938 14.705 7.096 1.00 59.53 72 LYS A C 1
ATOM 578 O O . LYS A 1 72 ? 6.577 14.684 8.154 1.00 65.60 72 LYS A O 1
ATOM 584 N N . VAL A 1 73 ? 5.033 13.779 6.786 1.00 56.35 73 VAL A N 1
ATOM 585 C CA . VAL A 1 73 ? 4.651 12.741 7.738 1.00 56.88 73 VAL A CA 1
ATOM 586 C C . VAL A 1 73 ? 5.651 11.590 7.721 1.00 55.68 73 VAL A C 1
ATOM 587 O O . VAL A 1 73 ? 6.100 11.125 8.775 1.00 56.34 73 VAL A O 1
ATOM 591 N N . LEU A 1 74 ? 6.017 11.115 6.530 1.00 55.46 74 LEU A N 1
ATOM 592 C CA . LEU A 1 74 ? 7.022 10.067 6.396 1.00 50.40 74 LEU A CA 1
ATOM 593 C C . LEU A 1 74 ? 8.448 10.588 6.522 1.00 55.10 74 LEU A C 1
ATOM 594 O O . LEU A 1 74 ? 9.388 9.787 6.485 1.00 54.36 74 LEU A O 1
ATOM 599 N N . GLY A 1 75 ? 8.634 11.897 6.673 1.00 56.79 75 GLY A N 1
ATOM 600 C CA . GLY A 1 75 ? 9.961 12.455 6.834 1.00 64.22 75 GLY A CA 1
ATOM 601 C C . GLY A 1 75 ? 10.842 12.262 5.619 1.00 68.16 75 GLY A C 1
ATOM 602 O O . GLY A 1 75 ? 11.929 11.684 5.715 1.00 71.46 75 GLY A O 1
ATOM 603 N N . THR A 1 76 ? 10.379 12.738 4.465 1.00 62.26 76 THR A N 1
ATOM 604 C CA . THR A 1 76 ? 11.136 12.617 3.227 1.00 62.51 76 THR A CA 1
ATOM 605 C C . THR A 1 76 ? 10.755 13.740 2.268 1.00 63.96 76 THR A C 1
ATOM 606 O O . THR A 1 76 ? 10.483 14.865 2.701 1.00 60.49 76 THR A O 1
ATOM 610 N N . LYS A 1 77 ? 10.747 13.456 0.966 1.00 66.22 77 LYS A N 1
ATOM 611 C CA . LYS A 1 77 ? 10.396 14.442 -0.043 1.00 64.77 77 LYS A CA 1
ATOM 612 C C . LYS A 1 77 ? 9.251 13.922 -0.898 1.00 64.63 77 LYS A C 1
ATOM 613 O O . LYS A 1 77 ? 9.081 12.711 -1.069 1.00 68.64 77 LYS A O 1
ATOM 619 N N . LYS A 1 78 ? 8.468 14.859 -1.435 1.00 64.01 78 LYS A N 1
ATOM 620 C CA . LYS A 1 78 ? 7.374 14.515 -2.334 1.00 63.58 78 LYS A CA 1
ATOM 621 C C . LYS A 1 78 ? 7.869 13.923 -3.648 1.00 60.82 78 LYS A C 1
ATOM 622 O O . LYS A 1 78 ? 7.094 13.262 -4.348 1.00 62.73 78 LYS A O 1
ATOM 628 N N . GLU A 1 79 ? 9.137 14.140 -3.991 1.00 60.66 79 GLU A N 1
ATOM 629 C CA . GLU A 1 79 ? 9.757 13.553 -5.171 1.00 63.27 79 GLU A CA 1
ATOM 630 C C . GLU A 1 79 ? 10.222 12.118 -4.941 1.00 64.45 79 GLU A C 1
ATOM 631 O O . GLU A 1 79 ? 10.894 11.551 -5.809 1.00 71.94 79 GLU A O 1
ATOM 637 N N . ASN A 1 80 ? 9.880 11.528 -3.794 1.00 62.35 80 ASN A N 1
ATOM 638 C CA . ASN A 1 80 ? 10.192 10.140 -3.488 1.00 61.73 80 ASN A CA 1
ATOM 639 C C . ASN A 1 80 ? 8.951 9.277 -3.313 1.00 65.19 80 ASN A C 1
ATOM 640 O O . ASN A 1 80 ? 9.082 8.068 -3.088 1.00 65.47 80 ASN A O 1
ATOM 645 N N . LEU A 1 81 ? 7.757 9.856 -3.407 1.00 67.11 81 LEU A N 1
ATOM 646 C CA . LEU A 1 81 ? 6.515 9.154 -3.120 1.00 57.89 81 LEU A CA 1
ATOM 647 C C . LEU A 1 81 ? 5.745 8.884 -4.404 1.00 58.97 81 LEU A C 1
ATOM 648 O O . LEU A 1 81 ? 5.682 9.737 -5.295 1.00 56.81 81 LEU A O 1
ATOM 653 N N . VAL A 1 82 ? 5.159 7.692 -4.485 1.00 57.89 82 VAL A N 1
ATOM 654 C CA . VAL A 1 82 ? 4.353 7.262 -5.620 1.00 57.82 82 VAL A CA 1
ATOM 655 C C . VAL A 1 82 ? 2.977 6.863 -5.105 1.00 58.93 82 VAL A C 1
ATOM 656 O O . VAL A 1 82 ? 2.863 6.165 -4.092 1.00 56.19 82 VAL A O 1
ATOM 660 N N . PHE A 1 83 ? 1.932 7.315 -5.796 1.00 61.95 83 PHE A N 1
ATOM 661 C CA . PHE A 1 83 ? 0.558 6.985 -5.425 1.00 53.74 83 PHE A CA 1
ATOM 662 C C . PHE A 1 83 ? 0.215 5.590 -5.936 1.00 52.31 83 PHE A C 1
ATOM 663 O O . PHE A 1 83 ? 0.081 5.379 -7.146 1.00 59.68 83 PHE A O 1
ATOM 671 N N . THR A 1 84 ? 0.068 4.638 -5.014 1.00 45.18 84 THR A N 1
ATOM 672 C CA . THR A 1 84 ? -0.319 3.271 -5.322 1.00 43.39 84 THR A CA 1
ATOM 673 C C . THR A 1 84 ? -1.791 3.053 -5.004 1.00 39.54 84 THR A C 1
ATOM 674 O O . THR A 1 84 ? -2.385 3.804 -4.224 1.00 40.73 84 THR A O 1
ATOM 678 N N . PRO A 1 85 ? -2.429 2.032 -5.605 1.00 36.38 85 PRO A N 1
ATOM 679 C CA . PRO A 1 85 ? -3.828 1.738 -5.258 1.00 37.85 85 PRO A CA 1
ATOM 680 C C . PRO A 1 85 ? -3.990 1.322 -3.804 1.00 39.73 85 PRO A C 1
ATOM 681 O O . PRO A 1 85 ? -4.831 1.870 -3.087 1.00 35.13 85 PRO A O 1
ATOM 685 N N . ASN A 1 86 ? -3.200 0.355 -3.358 1.00 41.82 86 ASN A N 1
ATOM 686 C CA . ASN A 1 86 ? -3.191 -0.056 -1.959 1.00 39.68 86 ASN A CA 1
ATOM 687 C C . ASN A 1 86 ? -1.734 -0.152 -1.517 1.00 47.21 86 ASN A C 1
ATOM 688 O O . ASN A 1 86 ? -0.824 0.401 -2.148 1.00 42.90 86 ASN A O 1
ATOM 693 N N . ALA A 1 87 ? -1.505 -0.853 -0.408 1.00 49.57 87 ALA A N 1
ATOM 694 C CA . ALA A 1 87 ? -0.174 -1.311 -0.036 1.00 39.50 87 ALA A CA 1
ATOM 695 C C . ALA A 1 87 ? 0.150 -2.679 -0.617 1.00 43.07 87 ALA A C 1
ATOM 696 O O . ALA A 1 87 ? 1.315 -2.947 -0.931 1.00 51.01 87 ALA A O 1
ATOM 698 N N . THR A 1 88 ? -0.856 -3.547 -0.764 1.00 41.90 88 THR A N 1
ATOM 699 C CA . THR A 1 88 ? -0.661 -4.816 -1.459 1.00 38.69 88 THR A CA 1
ATOM 700 C C . THR A 1 88 ? -0.200 -4.593 -2.894 1.00 44.44 88 THR A C 1
ATOM 701 O O . THR A 1 88 ? 0.544 -5.413 -3.446 1.00 47.86 88 THR A O 1
ATOM 705 N N . TYR A 1 89 ? -0.604 -3.477 -3.500 1.00 43.17 89 TYR A N 1
ATOM 706 C CA . TYR A 1 89 ? -0.224 -3.154 -4.866 1.00 43.21 89 TYR A CA 1
ATOM 707 C C . TYR A 1 89 ? 1.142 -2.490 -4.958 1.00 51.00 89 TYR A C 1
ATOM 708 O O . TYR A 1 89 ? 1.772 -2.542 -6.022 1.00 54.20 89 TYR A O 1
ATOM 717 N N . GLY A 1 90 ? 1.608 -1.866 -3.879 1.00 49.29 90 GLY A N 1
ATOM 718 C CA . GLY A 1 90 ? 2.939 -1.295 -3.848 1.00 41.56 90 GLY A CA 1
ATOM 719 C C . GLY A 1 90 ? 3.986 -2.328 -3.487 1.00 42.51 90 GLY A C 1
ATOM 720 O O . GLY A 1 90 ? 5.137 -2.240 -3.925 1.00 52.17 90 GLY A O 1
ATOM 721 N N . LEU A 1 91 ? 3.591 -3.316 -2.681 1.00 42.46 91 LEU A N 1
ATOM 722 C CA . LEU A 1 91 ? 4.480 -4.420 -2.335 1.00 45.49 91 LEU A CA 1
ATOM 723 C C . LEU A 1 91 ? 4.679 -5.380 -3.498 1.00 45.08 91 LEU A C 1
ATOM 724 O O . LEU A 1 91 ? 5.747 -5.994 -3.610 1.00 45.71 91 LEU A O 1
ATOM 729 N N . ASN A 1 92 ? 3.670 -5.531 -4.357 1.00 47.33 92 ASN A N 1
ATOM 730 C CA . ASN A 1 92 ? 3.828 -6.335 -5.562 1.00 52.06 92 ASN A CA 1
ATOM 731 C C . ASN A 1 92 ? 4.672 -5.622 -6.611 1.00 47.39 92 ASN A C 1
ATOM 732 O O . ASN A 1 92 ? 5.326 -6.281 -7.426 1.00 50.32 92 ASN A O 1
ATOM 737 N N . SER A 1 93 ? 4.668 -4.286 -6.608 1.00 45.52 93 SER A N 1
ATOM 738 C CA . SER A 1 93 ? 5.540 -3.544 -7.513 1.00 51.03 93 SER A CA 1
ATOM 739 C C . SER A 1 93 ? 6.999 -3.672 -7.094 1.00 47.68 93 SER A C 1
ATOM 740 O O . SER A 1 93 ? 7.885 -3.815 -7.944 1.00 56.62 93 SER A O 1
ATOM 743 N N . VAL A 1 94 ? 7.265 -3.618 -5.787 1.00 45.15 94 VAL A N 1
ATOM 744 C CA . VAL A 1 94 ? 8.626 -3.804 -5.294 1.00 49.39 94 VAL A CA 1
ATOM 745 C C . VAL A 1 94 ? 9.133 -5.197 -5.648 1.00 51.05 94 VAL A C 1
ATOM 746 O O . VAL A 1 94 ? 10.293 -5.371 -6.042 1.00 61.23 94 VAL A O 1
ATOM 750 N N . ALA A 1 95 ? 8.266 -6.207 -5.536 1.00 46.61 95 ALA A N 1
ATOM 751 C CA . ALA A 1 95 ? 8.660 -7.566 -5.894 1.00 48.01 95 ALA A CA 1
ATOM 752 C C . ALA A 1 95 ? 8.996 -7.674 -7.375 1.00 54.17 95 ALA A C 1
ATOM 753 O O . ALA A 1 95 ? 9.974 -8.331 -7.753 1.00 64.13 95 ALA A O 1
ATOM 755 N N . HIS A 1 96 ? 8.199 -7.033 -8.230 1.00 57.08 96 HIS A N 1
ATOM 756 C CA . HIS A 1 96 ? 8.434 -7.070 -9.667 1.00 56.36 96 HIS A CA 1
ATOM 757 C C . HIS A 1 96 ? 9.526 -6.105 -10.109 1.00 59.37 96 HIS A C 1
ATOM 758 O O . HIS A 1 96 ? 9.950 -6.163 -11.269 1.00 59.98 96 HIS A O 1
ATOM 765 N N . PHE A 1 97 ? 9.984 -5.223 -9.221 1.00 57.62 97 PHE A N 1
ATOM 766 C CA . PHE A 1 97 ? 11.129 -4.367 -9.499 1.00 59.62 97 PHE A CA 1
ATOM 767 C C . PHE A 1 97 ? 12.445 -5.030 -9.116 1.00 65.31 97 PHE A C 1
ATOM 768 O O . PHE A 1 97 ? 13.436 -4.906 -9.844 1.00 72.19 97 PHE A O 1
ATOM 776 N N . LEU A 1 98 ? 12.471 -5.734 -7.987 1.00 62.53 98 LEU A N 1
ATOM 777 C CA . LEU A 1 98 ? 13.668 -6.413 -7.510 1.00 60.17 98 LEU A CA 1
ATOM 778 C C . LEU A 1 98 ? 13.750 -7.865 -7.961 1.00 61.72 98 LEU A C 1
ATOM 779 O O . LEU A 1 98 ? 14.695 -8.562 -7.578 1.00 69.70 98 LEU A O 1
ATOM 784 N N . LYS A 1 99 ? 12.785 -8.339 -8.749 1.00 59.35 99 LYS A N 1
ATOM 785 C CA . LYS A 1 99 ? 12.861 -9.706 -9.264 1.00 59.74 99 LYS A CA 1
ATOM 786 C C . LYS A 1 99 ? 14.091 -9.945 -10.131 1.00 64.61 99 LYS A C 1
ATOM 787 O O . LYS A 1 99 ? 14.801 -10.938 -9.890 1.00 66.90 99 LYS A O 1
ATOM 793 N N . PRO A 1 100 ? 14.414 -9.113 -11.130 1.00 65.13 100 PRO A N 1
ATOM 794 C CA . PRO A 1 100 ? 15.572 -9.418 -11.984 1.00 64.17 100 PRO A CA 1
ATOM 795 C C . PRO A 1 100 ? 16.917 -9.256 -11.292 1.00 72.50 100 PRO A C 1
ATOM 796 O O . PRO A 1 100 ? 17.926 -9.718 -11.841 1.00 81.20 100 PRO A O 1
ATOM 800 N N . PHE A 1 101 ? 16.972 -8.622 -10.123 1.00 67.81 101 PHE A N 1
ATOM 801 C CA . PHE A 1 101 ? 18.229 -8.416 -9.414 1.00 65.05 101 PHE A CA 1
ATOM 802 C C . PHE A 1 101 ? 18.581 -9.562 -8.473 1.00 65.41 101 PHE A C 1
ATOM 803 O O . PHE A 1 101 ? 19.591 -9.476 -7.767 1.00 69.27 101 PHE A O 1
ATOM 811 N N . PHE A 1 102 ? 17.784 -10.626 -8.447 1.00 57.65 102 PHE A N 1
ATOM 812 C CA . PHE A 1 102 ? 18.080 -11.787 -7.622 1.00 62.60 102 PHE A CA 1
ATOM 813 C C . PHE A 1 102 ? 18.986 -12.761 -8.365 1.00 60.08 102 PHE A C 1
ATOM 814 O O . PHE A 1 102 ? 18.945 -12.868 -9.594 1.00 56.79 102 PHE A O 1
ATOM 822 N N . ASN A 1 103 ? 19.810 -13.471 -7.601 1.00 61.11 103 ASN A N 1
ATOM 823 C CA . ASN A 1 103 ? 20.713 -14.479 -8.133 1.00 66.73 103 ASN A CA 1
ATOM 824 C C . ASN A 1 103 ? 20.472 -15.792 -7.400 1.00 64.39 103 ASN A C 1
ATOM 825 O O . ASN A 1 103 ? 19.692 -15.865 -6.447 1.00 66.77 103 ASN A O 1
ATOM 830 N N . LYS A 1 104 ? 21.145 -16.843 -7.858 1.00 62.25 104 LYS A N 1
ATOM 831 C CA . LYS A 1 104 ? 21.052 -18.131 -7.188 1.00 63.55 104 LYS A CA 1
ATOM 832 C C . LYS A 1 104 ? 21.813 -18.084 -5.871 1.00 65.19 104 LYS A C 1
ATOM 833 O O . LYS A 1 104 ? 22.976 -17.673 -5.827 1.00 72.47 104 LYS A O 1
ATOM 839 N N . GLY A 1 105 ? 21.151 -18.504 -4.796 1.00 60.50 105 GLY A N 1
ATOM 840 C CA . GLY A 1 105 ? 21.730 -18.451 -3.473 1.00 62.56 105 GLY A CA 1
ATOM 841 C C . GLY A 1 105 ? 21.384 -17.216 -2.670 1.00 66.85 105 GLY A C 1
ATOM 842 O O . GLY A 1 105 ? 21.792 -17.124 -1.506 1.00 71.33 105 GLY A O 1
ATOM 843 N N . ASP A 1 106 ? 20.656 -16.265 -3.249 1.00 57.88 106 ASP A N 1
ATOM 844 C CA . ASP A 1 106 ? 20.237 -15.079 -2.516 1.00 57.91 106 ASP A CA 1
ATOM 845 C C . ASP A 1 106 ? 19.061 -15.412 -1.604 1.00 61.38 106 ASP A C 1
ATOM 846 O O . ASP A 1 106 ? 18.262 -16.306 -1.891 1.00 66.94 106 ASP A O 1
ATOM 851 N N . GLU A 1 107 ? 18.962 -14.684 -0.493 1.00 61.26 107 GLU A N 1
ATOM 852 C CA . GLU A 1 107 ? 18.012 -14.998 0.564 1.00 58.53 107 GLU A CA 1
ATOM 853 C C . GLU A 1 107 ? 17.046 -13.842 0.789 1.00 55.82 107 GLU A C 1
ATOM 854 O O . GLU A 1 107 ? 17.369 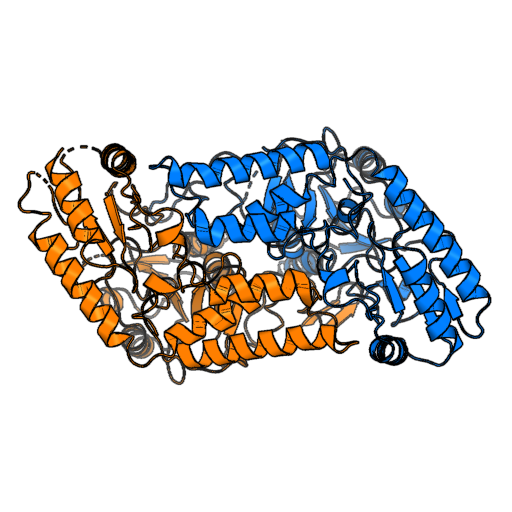-12.678 0.537 1.00 53.39 107 GLU A O 1
ATOM 860 N N . ILE A 1 108 ? 15.851 -14.180 1.267 1.00 60.33 108 ILE A N 1
ATOM 861 C CA . ILE A 1 108 ? 14.817 -13.209 1.613 1.00 54.08 108 ILE A CA 1
ATOM 862 C C . ILE A 1 108 ? 14.399 -13.495 3.047 1.00 49.64 108 ILE A C 1
ATOM 863 O O . ILE A 1 108 ? 13.758 -14.516 3.316 1.00 54.17 108 ILE A O 1
ATOM 868 N N . VAL A 1 109 ? 14.759 -12.610 3.966 1.00 50.04 109 VAL A N 1
ATOM 869 C CA . VAL A 1 109 ? 14.425 -12.785 5.372 1.00 52.15 109 VAL A CA 1
ATOM 870 C C . VAL A 1 109 ? 13.089 -12.089 5.617 1.00 56.56 109 VAL A C 1
ATOM 871 O O . VAL A 1 109 ? 12.973 -10.869 5.476 1.00 49.11 109 VAL A O 1
ATOM 875 N N . LEU A 1 110 ? 12.063 -12.875 5.942 1.00 60.67 110 LEU A N 1
ATOM 876 C CA . LEU A 1 110 ? 10.735 -12.383 6.283 1.00 49.42 110 LEU A CA 1
ATOM 877 C C . LEU A 1 110 ? 10.474 -12.641 7.768 1.00 50.02 110 LEU A C 1
ATOM 878 O O . LEU A 1 110 ? 11.410 -12.666 8.580 1.00 48.72 110 LEU A O 1
ATOM 883 N N . THR A 1 111 ? 9.208 -12.828 8.125 1.00 51.67 111 THR A N 1
ATOM 884 C CA . THR A 1 111 ? 8.841 -12.927 9.525 1.00 54.95 111 THR A CA 1
ATOM 885 C C . THR A 1 111 ? 7.551 -13.721 9.610 1.00 51.58 111 THR A C 1
ATOM 886 O O . THR A 1 111 ? 6.793 -13.800 8.642 1.00 54.06 111 THR A O 1
ATOM 890 N N . ASN A 1 112 ? 7.296 -14.295 10.784 1.00 49.30 112 ASN A N 1
ATOM 891 C CA . ASN A 1 112 ? 6.082 -15.072 10.985 1.00 48.10 112 ASN A CA 1
ATOM 892 C C . ASN A 1 112 ? 4.874 -14.212 11.330 1.00 54.03 112 ASN A C 1
ATOM 893 O O . ASN A 1 112 ? 3.755 -14.733 11.352 1.00 55.41 112 ASN A O 1
ATOM 898 N N . ALA A 1 113 ? 5.070 -12.919 11.594 1.00 55.16 113 ALA A N 1
ATOM 899 C CA . ALA A 1 113 ? 3.992 -12.007 11.960 1.00 53.01 113 ALA A CA 1
ATOM 900 C C . ALA A 1 113 ? 3.664 -11.031 10.833 1.00 47.23 113 ALA A C 1
ATOM 901 O O . ALA A 1 113 ? 3.116 -9.953 11.077 1.00 45.16 113 ALA A O 1
ATOM 903 N N . GLU A 1 114 ? 3.995 -11.392 9.599 1.00 44.43 114 GLU A N 1
ATOM 904 C CA . GLU A 1 114 ? 3.789 -10.504 8.467 1.00 47.44 114 GLU A CA 1
ATOM 905 C C . GLU A 1 114 ? 2.405 -10.701 7.863 1.00 50.47 114 GLU A C 1
ATOM 906 O O . GLU A 1 114 ? 1.814 -11.781 7.945 1.00 52.21 114 GLU A O 1
ATOM 912 N N . HIS A 1 115 ? 1.893 -9.633 7.256 1.00 43.72 115 HIS A N 1
ATOM 913 C CA . HIS A 1 115 ? 0.665 -9.723 6.486 1.00 41.78 115 HIS A CA 1
ATOM 914 C C . HIS A 1 115 ? 0.857 -10.645 5.286 1.00 49.47 115 HIS A C 1
ATOM 915 O O . HIS A 1 115 ? 1.978 -10.919 4.849 1.00 58.05 115 HIS A O 1
ATOM 922 N N . ALA A 1 116 ? -0.265 -11.130 4.748 1.00 45.62 116 ALA A N 1
ATOM 923 C CA . ALA A 1 116 ? -0.223 -11.938 3.535 1.00 46.68 116 ALA A CA 1
ATOM 924 C C . ALA A 1 116 ? 0.269 -11.150 2.330 1.00 50.98 116 ALA A C 1
ATOM 925 O O . ALA A 1 116 ? 0.507 -11.747 1.274 1.00 55.42 116 ALA A O 1
ATOM 927 N N . SER A 1 117 ? 0.426 -9.833 2.462 1.00 46.88 117 SER A N 1
ATOM 928 C CA . SER A 1 117 ? 0.955 -8.982 1.408 1.00 47.16 117 SER A CA 1
ATOM 929 C C . SER A 1 117 ? 2.437 -8.674 1.582 1.00 47.99 117 SER A C 1
ATOM 930 O O . SER A 1 117 ? 3.058 -8.149 0.652 1.00 51.82 117 SER A O 1
ATOM 933 N N . ASN A 1 118 ? 3.010 -8.968 2.749 1.00 49.64 118 ASN A N 1
ATOM 934 C CA . ASN A 1 118 ? 4.454 -8.967 2.942 1.00 48.32 118 ASN A CA 1
ATOM 935 C C . ASN A 1 118 ? 5.027 -10.377 2.927 1.00 51.00 118 ASN A C 1
ATOM 936 O O . ASN A 1 118 ? 6.140 -10.596 3.415 1.00 52.88 118 ASN A O 1
ATOM 941 N N . ILE A 1 119 ? 4.285 -11.337 2.375 1.00 50.20 119 ILE A N 1
ATOM 942 C CA . ILE A 1 119 ? 4.676 -12.741 2.389 1.00 49.40 119 ILE A CA 1
ATOM 943 C C . ILE A 1 119 ? 4.557 -13.309 0.982 1.00 52.28 119 ILE A C 1
ATOM 944 O O . ILE A 1 119 ? 5.539 -13.796 0.411 1.00 57.05 119 ILE A O 1
ATOM 949 N N . LEU A 1 120 ? 3.359 -13.234 0.413 1.00 51.49 120 LEU A N 1
ATOM 950 C CA . LEU A 1 120 ? 3.047 -13.858 -0.869 1.00 55.51 120 LEU A CA 1
ATOM 951 C C . LEU A 1 120 ? 3.689 -13.178 -2.078 1.00 50.28 120 LEU A C 1
ATOM 952 O O . LEU A 1 120 ? 4.048 -13.876 -3.035 1.00 52.63 120 LEU A O 1
ATOM 957 N N . PRO A 1 121 ? 3.841 -11.848 -2.113 1.00 46.05 121 PRO A N 1
ATOM 958 C CA . PRO A 1 121 ? 4.585 -11.249 -3.236 1.00 46.73 121 PRO A CA 1
ATOM 959 C C . PRO A 1 121 ? 6.030 -11.713 -3.323 1.00 49.77 121 PRO A C 1
ATOM 960 O O . PRO A 1 121 ? 6.625 -11.628 -4.404 1.00 52.06 121 PRO A O 1
ATOM 964 N N . TRP A 1 122 ? 6.606 -12.219 -2.230 1.00 49.09 122 TRP A N 1
ATOM 965 C CA . TRP A 1 122 ? 7.974 -12.724 -2.231 1.00 49.61 122 TRP A CA 1
ATOM 966 C C . TRP A 1 122 ? 8.060 -14.236 -2.369 1.00 51.97 122 TRP A C 1
ATOM 967 O O . TRP A 1 122 ? 9.127 -14.747 -2.725 1.00 56.40 122 TRP A O 1
ATOM 978 N N . TYR A 1 123 ? 6.974 -14.960 -2.086 1.00 49.95 123 TYR A N 1
ATOM 979 C CA . TYR A 1 123 ? 6.900 -16.356 -2.502 1.00 51.68 123 TYR A CA 1
ATOM 980 C C . TYR A 1 123 ? 6.927 -16.481 -4.018 1.00 54.32 123 TYR A C 1
ATOM 981 O O . TYR A 1 123 ? 7.486 -17.448 -4.548 1.00 57.05 123 TYR A O 1
ATOM 990 N N . ASP A 1 124 ? 6.342 -15.510 -4.725 1.00 52.03 124 ASP A N 1
ATOM 991 C CA . ASP A 1 124 ? 6.243 -15.590 -6.179 1.00 55.97 124 ASP A CA 1
ATOM 992 C C . ASP A 1 124 ? 7.613 -15.507 -6.841 1.00 58.76 124 ASP A C 1
ATOM 993 O O . ASP A 1 124 ? 7.874 -16.213 -7.820 1.00 63.18 124 ASP A O 1
ATOM 998 N N . ILE A 1 125 ? 8.494 -14.637 -6.338 1.00 53.41 125 ILE A N 1
ATOM 999 C CA . ILE A 1 125 ? 9.868 -14.630 -6.832 1.00 52.19 125 ILE A CA 1
ATOM 1000 C C . ILE A 1 125 ? 10.570 -15.922 -6.445 1.00 55.58 125 ILE A C 1
ATOM 1001 O O . ILE A 1 125 ? 11.469 -16.389 -7.156 1.00 59.79 125 ILE A O 1
ATOM 1006 N N . TYR A 1 126 ? 10.164 -16.524 -5.327 1.00 52.56 126 TYR A N 1
ATOM 1007 C CA . TYR A 1 126 ? 10.773 -17.767 -4.869 1.00 53.68 126 TYR A CA 1
ATOM 1008 C C . TYR A 1 126 ? 10.425 -18.932 -5.793 1.00 60.71 126 TYR A C 1
ATOM 1009 O O . TYR A 1 126 ? 11.313 -19.681 -6.217 1.00 64.00 126 TYR A O 1
ATOM 1018 N N . GLU A 1 127 ? 9.139 -19.103 -6.124 1.00 58.91 127 GLU A N 1
ATOM 1019 C CA . GLU A 1 127 ? 8.766 -20.209 -7.004 1.00 62.45 127 GLU A CA 1
ATOM 1020 C C . GLU A 1 127 ? 9.179 -19.939 -8.446 1.00 63.32 127 GLU A C 1
ATOM 1021 O O . GLU A 1 127 ? 9.511 -20.876 -9.183 1.00 70.40 127 GLU A O 1
ATOM 1027 N N . GLN A 1 128 ? 9.152 -18.673 -8.873 1.00 55.95 128 GLN A N 1
ATOM 1028 C CA . GLN A 1 128 ? 9.615 -18.341 -10.217 1.00 65.41 128 GLN A CA 1
ATOM 1029 C C . GLN A 1 128 ? 11.078 -18.719 -10.398 1.00 63.91 128 GLN A C 1
ATOM 1030 O O . GLN A 1 128 ? 11.464 -19.290 -11.424 1.00 66.04 128 GLN A O 1
ATOM 1036 N N . TYR A 1 129 ? 11.910 -18.407 -9.403 1.00 63.06 129 TYR A N 1
ATOM 1037 C CA . TYR A 1 129 ? 13.341 -18.634 -9.552 1.00 61.37 129 TYR A CA 1
ATOM 1038 C C . TYR A 1 129 ? 13.672 -20.121 -9.522 1.00 59.81 129 TYR A C 1
ATOM 1039 O O . TYR A 1 129 ? 14.548 -20.578 -10.264 1.00 60.26 129 TYR A O 1
ATOM 1048 N N . LYS A 1 130 ? 12.971 -20.895 -8.688 1.00 60.29 130 LYS A N 1
ATOM 1049 C CA . LYS A 1 130 ? 13.166 -22.342 -8.695 1.00 65.23 130 LYS A CA 1
ATOM 1050 C C . LYS A 1 130 ? 12.877 -22.932 -10.069 1.00 70.54 130 LYS A C 1
ATOM 1051 O O . LYS A 1 130 ? 13.538 -23.887 -10.494 1.00 67.15 130 LYS A O 1
ATOM 1057 N N . ALA A 1 131 ? 11.895 -22.374 -10.783 1.00 72.99 131 ALA A N 1
ATOM 1058 C CA . ALA A 1 131 ? 11.543 -22.905 -12.094 1.00 67.80 131 ALA A CA 1
ATOM 1059 C C . ALA A 1 131 ? 12.610 -22.597 -13.136 1.00 66.37 131 ALA A C 1
ATOM 1060 O O . ALA A 1 131 ? 12.811 -23.387 -14.064 1.00 72.41 131 ALA A O 1
ATOM 1062 N N . ILE A 1 132 ? 13.305 -21.467 -13.001 1.00 64.17 132 ILE A N 1
ATOM 1063 C CA . ILE A 1 132 ? 14.344 -21.079 -13.949 1.00 66.22 132 ILE A CA 1
ATOM 1064 C C . ILE A 1 132 ? 15.678 -21.670 -13.505 1.00 70.07 132 ILE A C 1
ATOM 1065 O O . ILE A 1 132 ? 16.746 -21.250 -13.968 1.00 73.02 132 ILE A O 1
ATOM 1070 N N . HIS A 1 133 ? 15.616 -22.652 -12.608 1.00 64.92 133 HIS A N 1
ATOM 1071 C CA . HIS A 1 133 ? 16.748 -23.406 -12.070 1.00 62.97 133 HIS A CA 1
ATOM 1072 C C . HIS A 1 133 ? 17.771 -22.552 -11.334 1.00 65.15 133 HIS A C 1
ATOM 1073 O O . HIS A 1 133 ? 18.821 -23.067 -10.934 1.00 65.70 133 HIS A O 1
ATOM 1080 N N . GLN A 1 134 ? 17.510 -21.268 -11.143 1.00 66.19 134 GLN A N 1
ATOM 1081 C CA . GLN A 1 134 ? 18.125 -20.624 -10.000 1.00 64.92 134 GLN A CA 1
ATOM 1082 C C . GLN A 1 134 ? 17.378 -21.065 -8.741 1.00 64.99 134 GLN A C 1
ATOM 1083 O O . GLN A 1 134 ? 16.388 -21.800 -8.803 1.00 74.51 134 GLN A O 1
ATOM 1089 N N . GLU A 1 135 ? 17.875 -20.653 -7.579 1.00 56.21 135 GLU A N 1
ATOM 1090 C CA . GLU A 1 135 ? 17.189 -20.984 -6.331 1.00 60.85 135 GLU A CA 1
ATOM 1091 C C . GLU A 1 135 ? 17.514 -19.931 -5.285 1.00 64.51 135 GLU A C 1
ATOM 1092 O O . GLU A 1 135 ? 18.655 -19.835 -4.826 1.00 66.67 135 GLU A O 1
ATOM 1098 N N . ILE A 1 136 ? 16.509 -19.149 -4.924 1.00 61.10 136 ILE A N 1
ATOM 1099 C CA . ILE A 1 136 ? 16.573 -18.299 -3.758 1.00 55.68 136 ILE A CA 1
ATOM 1100 C C . ILE A 1 136 ? 15.886 -19.033 -2.617 1.00 59.83 136 ILE A C 1
ATOM 1101 O O . ILE A 1 136 ? 15.064 -19.931 -2.822 1.00 60.22 136 ILE A O 1
ATOM 1106 N N . LYS A 1 137 ? 16.237 -18.660 -1.392 1.00 57.60 137 LYS A N 1
ATOM 1107 C CA . LYS A 1 137 ? 15.643 -19.260 -0.209 1.00 57.73 137 LYS A CA 1
ATOM 1108 C C . LYS A 1 137 ? 15.101 -18.166 0.695 1.00 58.35 137 LYS A C 1
ATOM 1109 O O . LYS A 1 137 ? 15.589 -17.034 0.694 1.00 54.15 137 LYS A O 1
ATOM 1115 N N . ILE A 1 138 ? 14.075 -18.517 1.462 1.00 59.95 138 ILE A N 1
ATOM 1116 C CA . ILE A 1 138 ? 13.381 -17.583 2.339 1.00 57.82 138 ILE A CA 1
ATOM 1117 C C . ILE A 1 138 ? 13.693 -17.953 3.781 1.00 57.11 138 ILE A C 1
ATOM 1118 O O . ILE A 1 138 ? 13.585 -19.123 4.167 1.00 60.80 138 ILE A O 1
ATOM 1123 N N . GLN A 1 139 ? 14.089 -16.960 4.569 1.00 53.63 139 GLN A N 1
ATOM 1124 C CA . GLN A 1 139 ? 14.353 -17.132 5.990 1.00 57.31 139 GLN A CA 1
ATOM 1125 C C . GLN A 1 139 ? 13.265 -16.416 6.776 1.00 56.33 139 GLN A C 1
ATOM 1126 O O . GLN A 1 139 ? 12.924 -15.271 6.467 1.00 53.64 139 GLN A O 1
ATOM 1132 N N . TYR A 1 140 ? 12.715 -17.092 7.779 1.00 57.96 140 TYR A N 1
ATOM 1133 C CA . TYR A 1 140 ? 11.595 -16.574 8.554 1.00 52.69 140 TYR A CA 1
ATOM 1134 C C . TYR A 1 140 ? 12.057 -16.261 9.970 1.00 48.86 140 TYR A C 1
ATOM 1135 O O . TYR A 1 140 ? 12.490 -17.158 10.701 1.00 50.60 140 TYR A O 1
ATOM 1144 N N . VAL A 1 141 ? 11.962 -14.987 10.350 1.00 46.22 141 VAL A N 1
ATOM 1145 C CA . VAL A 1 141 ? 12.306 -14.576 11.704 1.00 51.89 141 VAL A CA 1
ATOM 1146 C C . VAL A 1 141 ? 11.194 -14.991 12.658 1.00 55.51 141 VAL A C 1
ATOM 1147 O O . VAL A 1 141 ? 10.012 -14.702 12.427 1.00 50.59 141 VAL A O 1
ATOM 1151 N N . GLU A 1 142 ? 11.568 -15.682 13.730 1.00 58.59 142 GLU A N 1
ATOM 1152 C CA . GLU A 1 142 ? 10.629 -16.042 14.783 1.00 52.40 142 GLU A CA 1
ATOM 1153 C C . GLU A 1 142 ? 10.524 -14.883 15.767 1.00 53.31 142 GLU A C 1
ATOM 1154 O O . GLU A 1 142 ? 11.526 -14.485 16.367 1.00 57.21 142 GLU A O 1
ATOM 1160 N N . VAL A 1 143 ? 9.319 -14.343 15.939 1.00 51.62 143 VAL A N 1
ATOM 1161 C CA . VAL A 1 143 ? 9.118 -13.127 16.729 1.00 57.17 143 VAL A CA 1
ATOM 1162 C C . VAL A 1 143 ? 8.840 -13.472 18.183 1.00 53.34 143 VAL A C 1
ATOM 1163 O O . VAL A 1 143 ? 8.002 -14.332 18.489 1.00 56.93 143 VAL A O 1
ATOM 1167 N N . ASP A 1 144 ? 9.549 -12.793 19.077 1.00 50.00 144 ASP A N 1
ATOM 1168 C CA . ASP A 1 144 ? 9.095 -12.577 20.441 1.00 60.72 144 ASP A CA 1
ATOM 1169 C C . ASP A 1 144 ? 8.334 -11.258 20.466 1.00 65.51 144 ASP A C 1
ATOM 1170 O O . ASP A 1 144 ? 8.872 -10.223 20.057 1.00 60.16 144 ASP A O 1
ATOM 1175 N N . TYR A 1 145 ? 7.074 -11.299 20.905 1.00 67.55 145 TYR A N 1
ATOM 1176 C CA . TYR A 1 145 ? 6.245 -10.100 20.877 1.00 60.19 145 TYR A CA 1
ATOM 1177 C C . TYR A 1 145 ? 6.663 -9.069 21.916 1.00 65.91 145 TYR A C 1
ATOM 1178 O O . TYR A 1 145 ? 6.189 -7.930 21.850 1.00 69.14 145 TYR A O 1
ATOM 1187 N N . GLN A 1 146 ? 7.542 -9.427 22.851 1.00 63.02 146 GLN A N 1
ATOM 1188 C CA . GLN A 1 146 ? 7.982 -8.527 23.909 1.00 64.79 146 GLN A CA 1
ATOM 1189 C C . GLN A 1 146 ? 9.392 -7.996 23.692 1.00 68.42 146 GLN A C 1
ATOM 1190 O O . GLN A 1 146 ? 9.970 -7.409 24.613 1.00 77.96 146 GLN A O 1
ATOM 1196 N N . SER A 1 147 ? 9.962 -8.186 22.509 1.00 62.69 147 SER A N 1
ATOM 1197 C CA . SER A 1 147 ? 11.339 -7.806 22.243 1.00 66.19 147 SER A CA 1
ATOM 1198 C C . SER A 1 147 ? 11.393 -6.768 21.130 1.00 65.32 147 SER A C 1
ATOM 1199 O O . SER A 1 147 ? 10.414 -6.525 20.420 1.00 73.52 147 SER A O 1
ATOM 1202 N N . ASP A 1 148 ? 12.560 -6.132 21.003 1.00 59.56 148 ASP A N 1
ATOM 1203 C CA . ASP A 1 148 ? 12.821 -5.257 19.866 1.00 61.25 148 ASP A CA 1
ATOM 1204 C C . ASP A 1 148 ? 12.982 -6.036 18.568 1.00 61.20 148 ASP A C 1
ATOM 1205 O O . ASP A 1 148 ? 12.859 -5.446 17.490 1.00 63.86 148 ASP A O 1
ATOM 1210 N N . ASN A 1 149 ? 13.263 -7.337 18.654 1.00 61.73 149 ASN A N 1
ATOM 1211 C CA . ASN A 1 149 ? 13.425 -8.204 17.488 1.00 62.76 149 ASN A CA 1
ATOM 1212 C C . ASN A 1 149 ? 14.484 -7.657 16.530 1.00 57.75 149 ASN A C 1
ATOM 1213 O O . ASN A 1 149 ? 14.284 -7.580 15.316 1.00 61.44 149 ASN A O 1
ATOM 1218 N N . ILE A 1 150 ? 15.624 -7.268 17.090 1.00 59.38 150 ILE A N 1
ATOM 1219 C CA . ILE A 1 150 ? 16.775 -6.833 16.302 1.00 63.32 150 ILE A CA 1
ATOM 1220 C C . ILE A 1 150 ? 17.777 -7.965 16.109 1.00 60.19 150 ILE A C 1
ATOM 1221 O O . ILE A 1 150 ? 18.170 -8.265 14.982 1.00 63.71 150 ILE A O 1
ATOM 1226 N N . GLU A 1 151 ? 18.192 -8.619 17.199 1.00 61.86 151 GLU A N 1
ATOM 1227 C CA . GLU A 1 151 ? 19.100 -9.756 17.072 1.00 67.87 151 GLU A CA 1
ATOM 1228 C C . GLU A 1 151 ? 18.390 -10.964 16.473 1.00 63.53 151 GLU A C 1
ATOM 1229 O O . GLU A 1 151 ? 18.995 -11.730 15.721 1.00 71.40 151 GLU A O 1
ATOM 1235 N N . ASN A 1 152 ? 17.103 -11.142 16.781 1.00 58.20 152 ASN A N 1
ATOM 1236 C CA . ASN A 1 152 ? 16.305 -12.169 16.118 1.00 64.52 152 ASN A CA 1
ATOM 1237 C C . ASN A 1 152 ? 16.202 -11.920 14.623 1.00 67.38 152 ASN A C 1
ATOM 1238 O O . ASN A 1 152 ? 15.853 -12.837 13.871 1.00 69.85 152 ASN A O 1
ATOM 1243 N N . PHE A 1 153 ? 16.485 -10.696 14.181 1.00 59.08 153 PHE A N 1
ATOM 1244 C CA . PHE A 1 153 ? 16.561 -10.378 12.763 1.00 56.60 153 PHE A CA 1
ATOM 1245 C C . PHE A 1 153 ? 17.977 -10.558 12.220 1.00 59.25 153 PHE A C 1
ATOM 1246 O O . PHE A 1 153 ? 18.168 -11.201 11.183 1.00 60.35 153 PHE A O 1
ATOM 1254 N N . LEU A 1 154 ? 18.979 -10.014 12.919 1.00 59.71 154 LEU A N 1
ATOM 1255 C CA . LEU A 1 154 ? 20.358 -10.052 12.438 1.00 58.48 154 LEU A CA 1
ATOM 1256 C C . LEU A 1 154 ? 20.952 -11.454 12.436 1.00 59.81 154 LEU A C 1
ATOM 1257 O O . LEU A 1 154 ? 21.990 -11.667 11.801 1.00 53.37 154 LEU A O 1
ATOM 1262 N N . LYS A 1 155 ? 20.336 -12.402 13.143 1.00 65.42 155 LYS A N 1
ATOM 1263 C CA . LYS A 1 155 ? 20.789 -13.788 13.132 1.00 55.65 155 LYS A CA 1
ATOM 1264 C C . LYS A 1 155 ? 20.405 -14.524 11.856 1.00 61.33 155 LYS A C 1
ATOM 1265 O O . LYS A 1 155 ? 20.901 -15.633 11.627 1.00 63.68 155 LYS A O 1
ATOM 1271 N N . LYS A 1 156 ? 19.537 -13.943 11.030 1.00 60.67 156 LYS A N 1
ATOM 1272 C CA . LYS A 1 156 ? 19.105 -14.552 9.781 1.00 57.69 156 LYS A CA 1
ATOM 1273 C C . LYS A 1 156 ? 19.673 -13.852 8.556 1.00 58.97 156 LYS A C 1
ATOM 1274 O O . LYS A 1 156 ? 19.433 -14.306 7.433 1.00 62.10 156 LYS A O 1
ATOM 1280 N N . ILE A 1 157 ? 20.410 -12.762 8.738 1.00 60.61 157 ILE A N 1
ATOM 1281 C CA . ILE A 1 157 ? 21.014 -12.032 7.630 1.00 63.26 157 ILE A CA 1
ATOM 1282 C C . ILE A 1 157 ? 22.443 -12.523 7.441 1.00 60.82 157 ILE A C 1
ATOM 1283 O O . ILE A 1 157 ? 23.256 -12.470 8.370 1.00 63.93 157 ILE A O 1
ATOM 1288 N N . ASN A 1 158 ? 22.747 -13.007 6.238 1.00 62.90 158 ASN A N 1
ATOM 1289 C CA . ASN A 1 158 ? 24.097 -13.439 5.906 1.00 58.67 158 ASN A CA 1
ATOM 1290 C C . ASN A 1 158 ? 24.629 -12.589 4.761 1.00 58.35 158 ASN A C 1
ATOM 1291 O O . ASN A 1 158 ? 24.060 -11.538 4.447 1.00 64.13 158 ASN A O 1
ATOM 1296 N N . LYS A 1 159 ? 25.713 -13.036 4.130 1.00 60.59 159 LYS A N 1
ATOM 1297 C CA . LYS A 1 159 ? 26.225 -12.363 2.944 1.00 68.28 159 LYS A CA 1
ATOM 1298 C C . LYS A 1 159 ? 25.431 -12.707 1.692 1.00 63.33 159 LYS A C 1
ATOM 1299 O O . LYS A 1 159 ? 25.604 -12.046 0.663 1.00 72.04 159 LYS A O 1
ATOM 1305 N N . ASN A 1 160 ? 24.562 -13.713 1.760 1.00 58.25 160 ASN A N 1
ATOM 1306 C CA . ASN A 1 160 ? 23.693 -14.079 0.652 1.00 65.40 160 ASN A CA 1
ATOM 1307 C C . ASN A 1 160 ? 22.378 -13.313 0.648 1.00 63.53 160 ASN A C 1
ATOM 1308 O O . ASN A 1 160 ? 21.664 -13.346 -0.359 1.00 55.93 160 ASN A O 1
ATOM 1313 N N . THR A 1 161 ? 22.044 -12.628 1.739 1.00 63.78 161 THR A N 1
ATOM 1314 C CA . THR A 1 161 ? 20.761 -11.945 1.841 1.00 56.89 161 THR A CA 1
ATOM 1315 C C . THR A 1 161 ? 20.691 -10.781 0.859 1.00 57.41 161 THR A C 1
ATOM 1316 O O . THR A 1 161 ? 21.627 -9.982 0.756 1.00 52.32 161 THR A O 1
ATOM 1320 N N . LYS A 1 162 ? 19.577 -10.691 0.136 1.00 56.11 162 LYS A N 1
ATOM 1321 C CA . LYS A 1 162 ? 19.343 -9.611 -0.810 1.00 50.24 162 LYS A CA 1
ATOM 1322 C C . LYS A 1 162 ? 18.182 -8.705 -0.430 1.00 51.72 162 LYS A C 1
ATOM 1323 O O . LYS A 1 162 ? 18.207 -7.521 -0.773 1.00 52.18 162 LYS A O 1
ATOM 1329 N N . LEU A 1 163 ? 17.178 -9.217 0.282 1.00 55.70 163 LEU A N 1
ATOM 1330 C CA . LEU A 1 163 ? 16.021 -8.420 0.668 1.00 48.61 163 LEU A CA 1
ATOM 1331 C C . LEU A 1 163 ? 15.617 -8.741 2.097 1.00 49.69 163 LEU A C 1
ATOM 1332 O O . LEU A 1 163 ? 15.406 -9.908 2.440 1.00 48.75 163 LEU A O 1
ATOM 1337 N N . VAL A 1 164 ? 15.504 -7.706 2.921 1.00 52.14 164 VAL A N 1
ATOM 1338 C CA . VAL A 1 164 ? 14.938 -7.817 4.258 1.00 49.99 164 VAL A CA 1
ATOM 1339 C C . VAL A 1 164 ? 13.582 -7.128 4.207 1.00 53.08 164 VAL A C 1
ATOM 1340 O O . VAL A 1 164 ? 13.498 -5.896 4.140 1.00 55.79 164 VAL A O 1
ATOM 1344 N N . CYS A 1 165 ? 12.516 -7.921 4.219 1.00 49.05 165 CYS A N 1
ATOM 1345 C CA . CYS A 1 165 ? 11.149 -7.417 4.166 1.00 47.07 165 CYS A CA 1
ATOM 1346 C C . CYS A 1 165 ? 10.489 -7.663 5.516 1.00 49.88 165 CYS A C 1
ATOM 1347 O O . CYS A 1 165 ? 10.213 -8.811 5.881 1.00 55.06 165 CYS A O 1
ATOM 1350 N N . PHE A 1 166 ? 10.233 -6.585 6.248 1.00 49.73 166 PHE A N 1
ATOM 1351 C CA . PHE A 1 166 ? 9.606 -6.637 7.559 1.00 48.18 166 PHE A CA 1
ATOM 1352 C C . PHE A 1 166 ? 8.533 -5.558 7.639 1.00 46.39 166 PHE A C 1
ATOM 1353 O O . PHE A 1 166 ? 8.314 -4.798 6.692 1.00 49.64 166 PHE A O 1
ATOM 1361 N N . ALA A 1 167 ? 7.847 -5.503 8.777 1.00 45.08 167 ALA A N 1
ATOM 1362 C CA . ALA A 1 167 ? 6.777 -4.542 9.001 1.00 40.02 167 ALA A CA 1
ATOM 1363 C C . ALA A 1 167 ? 7.055 -3.783 10.287 1.00 43.38 167 ALA A C 1
ATOM 1364 O O . ALA A 1 167 ? 7.389 -4.391 11.308 1.00 42.47 167 ALA A O 1
ATOM 1366 N N . ASN A 1 168 ? 6.923 -2.456 10.231 1.00 46.24 168 ASN A N 1
ATOM 1367 C CA . ASN A 1 168 ? 7.152 -1.635 11.417 1.00 43.05 168 ASN A CA 1
ATOM 1368 C C . ASN A 1 168 ? 6.219 -2.033 12.553 1.00 47.70 168 ASN A C 1
ATOM 1369 O O . ASN A 1 168 ? 6.663 -2.278 13.679 1.00 51.46 168 ASN A O 1
ATOM 1374 N N . GLU A 1 169 ? 4.919 -2.092 12.277 1.00 49.74 169 GLU A N 1
ATOM 1375 C CA . GLU A 1 169 ? 3.926 -2.523 13.252 1.00 48.40 169 GLU A CA 1
ATOM 1376 C C . GLU A 1 169 ? 3.105 -3.641 12.632 1.00 52.05 169 GLU A C 1
ATOM 1377 O O . GLU A 1 169 ? 2.548 -3.471 11.542 1.00 51.70 169 GLU A O 1
ATOM 1383 N N . THR A 1 170 ? 3.041 -4.779 13.313 1.00 44.30 170 THR A N 1
ATOM 1384 C CA . THR A 1 170 ? 2.313 -5.918 12.784 1.00 44.69 170 THR A CA 1
ATOM 1385 C C . THR A 1 170 ? 0.816 -5.747 13.019 1.00 48.30 170 THR A C 1
ATOM 1386 O O . THR A 1 170 ? 0.373 -4.989 13.885 1.00 51.70 170 THR A O 1
ATOM 1390 N N . ASN A 1 171 ? 0.029 -6.464 12.219 1.00 51.73 171 ASN A N 1
ATOM 1391 C CA . ASN A 1 171 ? -1.413 -6.242 12.219 1.00 53.35 171 ASN A CA 1
ATOM 1392 C C . ASN A 1 171 ? -2.111 -7.021 13.328 1.00 51.69 171 ASN A C 1
ATOM 1393 O O . ASN A 1 171 ? -2.977 -6.473 14.019 1.00 58.03 171 ASN A O 1
ATOM 1398 N N . LEU A 1 172 ? -1.749 -8.291 13.515 1.00 50.43 172 LEU A N 1
ATOM 1399 C CA . LEU A 1 172 ? -2.400 -9.138 14.513 1.00 49.83 172 LEU A CA 1
ATOM 1400 C C . LEU A 1 172 ? -1.758 -9.005 15.892 1.00 52.34 172 LEU A C 1
ATOM 1401 O O . LEU A 1 172 ? -2.423 -8.611 16.855 1.00 55.59 172 LEU A O 1
ATOM 1406 N N . ILE A 1 173 ? -0.472 -9.346 16.002 1.00 45.50 173 ILE A N 1
ATOM 1407 C CA . ILE A 1 173 ? 0.200 -9.304 17.299 1.00 49.01 173 ILE A CA 1
ATOM 1408 C C . ILE A 1 173 ? 0.331 -7.866 17.787 1.00 47.09 173 ILE A C 1
ATOM 1409 O O . ILE A 1 173 ? 0.067 -7.563 18.957 1.00 47.98 173 ILE A O 1
ATOM 1414 N N . GLY A 1 174 ? 0.737 -6.959 16.902 1.00 43.27 174 GLY A N 1
ATOM 1415 C CA . GLY A 1 174 ? 0.841 -5.555 17.238 1.00 43.03 174 GLY A CA 1
ATOM 1416 C C . GLY A 1 174 ? 2.216 -5.091 17.663 1.00 51.48 174 GLY A C 1
ATOM 1417 O O . GLY A 1 174 ? 2.374 -3.909 17.993 1.00 55.60 174 GLY A O 1
ATOM 1418 N N . ASN A 1 175 ? 3.209 -5.977 17.671 1.00 54.60 175 ASN A N 1
ATOM 1419 C CA . ASN A 1 175 ? 4.558 -5.590 18.060 1.00 55.30 175 ASN A CA 1
ATOM 1420 C C . ASN A 1 175 ? 5.125 -4.559 17.089 1.00 55.52 175 ASN A C 1
ATOM 1421 O O . ASN A 1 175 ? 4.733 -4.489 15.921 1.00 54.53 175 ASN A O 1
ATOM 1426 N N . SER A 1 176 ? 6.057 -3.751 17.585 1.00 58.94 176 SER A N 1
ATOM 1427 C CA . SER A 1 176 ? 6.659 -2.677 16.809 1.00 61.66 176 SER A CA 1
ATOM 1428 C C . SER A 1 176 ? 8.164 -2.881 16.711 1.00 55.78 176 SER A C 1
ATOM 1429 O O . SER A 1 176 ? 8.806 -3.322 17.669 1.00 59.62 176 SER A O 1
ATOM 1432 N N . ILE A 1 177 ? 8.721 -2.560 15.545 1.00 52.06 177 ILE A N 1
ATOM 1433 C CA . ILE A 1 177 ? 10.153 -2.654 15.296 1.00 63.54 177 ILE A CA 1
ATOM 1434 C C . ILE A 1 177 ? 10.654 -1.305 14.802 1.00 65.52 177 ILE A C 1
ATOM 1435 O O . ILE A 1 177 ? 9.967 -0.618 14.038 1.00 62.99 177 ILE A O 1
ATOM 1440 N N . ASP A 1 178 ? 11.847 -0.924 15.248 1.00 62.72 178 ASP A N 1
ATOM 1441 C CA . ASP A 1 178 ? 12.525 0.228 14.673 1.00 61.18 178 ASP A CA 1
ATOM 1442 C C . ASP A 1 178 ? 13.009 -0.106 13.269 1.00 60.76 178 ASP A C 1
ATOM 1443 O O . ASP A 1 178 ? 13.742 -1.080 13.067 1.00 78.52 178 ASP A O 1
ATOM 1448 N N . ALA A 1 179 ? 12.586 0.700 12.294 1.00 57.32 179 ALA A N 1
ATOM 1449 C CA . ALA A 1 179 ? 13.023 0.494 10.919 1.00 57.30 179 ALA A CA 1
ATOM 1450 C C . ALA A 1 179 ? 14.412 1.067 10.680 1.00 62.26 179 ALA A C 1
ATOM 1451 O O . ALA A 1 179 ? 15.264 0.399 10.086 1.00 61.76 179 ALA A O 1
ATOM 1453 N N . ILE A 1 180 ? 14.655 2.298 11.132 1.00 64.10 180 ILE A N 1
ATOM 1454 C CA . ILE A 1 180 ? 15.946 2.939 10.901 1.00 65.42 180 ILE A CA 1
ATOM 1455 C C . ILE A 1 180 ? 17.058 2.196 11.630 1.00 57.40 180 ILE A C 1
ATOM 1456 O O . ILE A 1 180 ? 18.127 1.940 11.061 1.00 61.48 180 ILE A O 1
ATOM 1461 N N . LYS A 1 181 ? 16.826 1.832 12.892 1.00 48.41 181 LYS A N 1
ATOM 1462 C CA . LYS A 1 181 ? 17.833 1.100 13.655 1.00 58.01 181 LYS A CA 1
ATOM 1463 C C . LYS A 1 181 ? 18.173 -0.227 12.988 1.00 61.75 181 LYS A C 1
ATOM 1464 O O . LYS A 1 181 ? 19.349 -0.538 12.764 1.00 63.00 181 LYS A O 1
ATOM 1470 N N . LEU A 1 182 ? 17.151 -1.021 12.657 1.00 59.10 182 LEU A N 1
ATOM 1471 C CA . LEU A 1 182 ? 17.396 -2.308 12.015 1.00 59.11 182 LEU A CA 1
ATOM 1472 C C . LEU A 1 182 ? 18.026 -2.137 10.640 1.00 60.60 182 LEU A C 1
ATOM 1473 O O . LEU A 1 182 ? 18.874 -2.945 10.246 1.00 64.44 182 LEU A O 1
ATOM 1478 N N . ALA A 1 183 ? 17.640 -1.091 9.904 1.00 59.06 183 ALA A N 1
ATOM 1479 C CA . ALA A 1 183 ? 18.228 -0.857 8.588 1.00 59.78 183 ALA A CA 1
ATOM 1480 C C . ALA A 1 183 ? 19.719 -0.560 8.687 1.00 61.84 183 ALA A C 1
ATOM 1481 O O . ALA A 1 183 ? 20.507 -1.060 7.876 1.00 63.07 183 ALA A O 1
ATOM 1483 N N . SER A 1 184 ? 20.126 0.249 9.670 1.00 65.42 184 SER A N 1
ATOM 1484 C CA . SER A 1 184 ? 21.544 0.561 9.825 1.00 66.63 184 SER A CA 1
ATOM 1485 C C . SER A 1 184 ? 22.357 -0.691 10.134 1.00 65.81 184 SER A C 1
ATOM 1486 O O . SER A 1 184 ? 23.474 -0.855 9.628 1.00 72.62 184 SER A O 1
ATOM 1489 N N . GLU A 1 185 ? 21.811 -1.587 10.958 1.00 62.34 185 GLU A N 1
ATOM 1490 C CA . GLU A 1 185 ? 22.529 -2.813 11.293 1.00 62.48 185 GLU A CA 1
ATOM 1491 C C . GLU A 1 185 ? 22.595 -3.764 10.104 1.00 66.24 185 GLU A C 1
ATOM 1492 O O . GLU A 1 185 ? 23.604 -4.452 9.909 1.00 71.35 185 GLU A O 1
ATOM 1498 N N . ILE A 1 186 ? 21.531 -3.821 9.302 1.00 60.17 186 ILE A N 1
ATOM 1499 C CA . ILE A 1 186 ? 21.562 -4.646 8.099 1.00 59.52 186 ILE A CA 1
ATOM 1500 C C . ILE A 1 186 ? 22.544 -4.075 7.084 1.00 62.91 186 ILE A C 1
ATOM 1501 O O . ILE A 1 186 ? 23.200 -4.826 6.352 1.00 65.97 186 ILE A O 1
ATOM 1506 N N . LYS A 1 187 ? 22.681 -2.749 7.037 1.00 63.55 187 LYS A N 1
ATOM 1507 C CA . LYS A 1 187 ? 23.613 -2.112 6.116 1.00 63.39 187 LYS A CA 1
ATOM 1508 C C . LYS A 1 187 ? 25.056 -2.159 6.603 1.00 67.41 187 LYS A C 1
ATOM 1509 O O . LYS A 1 187 ? 25.962 -1.844 5.824 1.00 71.11 187 LYS A O 1
ATOM 1515 N N . LYS A 1 188 ? 25.295 -2.534 7.859 1.00 69.28 188 LYS A N 1
ATOM 1516 C CA . LYS A 1 188 ? 26.646 -2.829 8.316 1.00 73.13 188 LYS A CA 1
ATOM 1517 C C . LYS A 1 188 ? 27.007 -4.297 8.136 1.00 83.69 188 LYS A C 1
ATOM 1518 O O . LYS A 1 188 ? 28.184 -4.652 8.256 1.00 92.08 188 LYS A O 1
ATOM 1524 N N . ILE A 1 189 ? 26.022 -5.151 7.868 1.00 76.24 189 ILE A N 1
ATOM 1525 C CA . ILE A 1 189 ? 26.283 -6.522 7.441 1.00 68.01 189 ILE A CA 1
ATOM 1526 C C . ILE A 1 189 ? 26.549 -6.579 5.942 1.00 70.66 189 ILE A C 1
ATOM 1527 O O . ILE A 1 189 ? 27.502 -7.225 5.499 1.00 72.21 189 ILE A O 1
ATOM 1532 N N . ASN A 1 190 ? 25.713 -5.903 5.154 1.00 65.54 190 ASN A N 1
ATOM 1533 C CA . ASN A 1 190 ? 25.895 -5.737 3.718 1.00 62.32 190 ASN A CA 1
ATOM 1534 C C . ASN A 1 190 ? 25.128 -4.509 3.241 1.00 63.13 190 ASN A C 1
ATOM 1535 O O . ASN A 1 190 ? 23.892 -4.478 3.328 1.00 65.74 190 ASN A O 1
ATOM 1540 N N . PRO A 1 191 ? 25.811 -3.485 2.727 1.00 61.24 191 PRO A N 1
ATOM 1541 C CA . PRO A 1 191 ? 25.115 -2.281 2.262 1.00 61.42 191 PRO A CA 1
ATOM 1542 C C . PRO A 1 191 ? 24.433 -2.440 0.912 1.00 61.56 191 PRO A C 1
ATOM 1543 O O . PRO A 1 191 ? 23.963 -1.445 0.355 1.00 64.50 191 PRO A O 1
ATOM 1547 N N . ASN A 1 192 ? 24.362 -3.659 0.376 1.00 61.22 192 ASN A N 1
ATOM 1548 C CA . ASN A 1 192 ? 23.702 -3.921 -0.896 1.00 56.54 192 ASN A CA 1
ATOM 1549 C C . ASN A 1 192 ? 22.411 -4.714 -0.724 1.00 60.99 192 ASN A C 1
ATOM 1550 O O . ASN A 1 192 ? 21.894 -5.264 -1.700 1.00 66.11 192 ASN A O 1
ATOM 1555 N N . ILE A 1 193 ? 21.876 -4.778 0.495 1.00 63.17 193 ILE A N 1
ATOM 1556 C CA . ILE A 1 193 ? 20.613 -5.456 0.763 1.00 59.50 193 ILE A CA 1
ATOM 1557 C C . ILE A 1 193 ? 19.475 -4.463 0.585 1.00 54.46 193 ILE A C 1
ATOM 1558 O O . ILE A 1 193 ? 19.564 -3.311 1.024 1.00 52.60 193 ILE A O 1
ATOM 1563 N N . PHE A 1 194 ? 18.403 -4.902 -0.066 1.00 50.76 194 PHE A N 1
ATOM 1564 C CA . PHE A 1 194 ? 17.189 -4.104 -0.134 1.00 49.00 194 PHE A CA 1
ATOM 1565 C C . PHE A 1 194 ? 16.367 -4.293 1.135 1.00 50.65 194 PHE A C 1
ATOM 1566 O O . PHE A 1 194 ? 16.309 -5.384 1.707 1.00 53.71 194 PHE A O 1
ATOM 1574 N N . ILE A 1 195 ? 15.735 -3.210 1.582 1.00 49.81 195 ILE A N 1
ATOM 1575 C CA . ILE A 1 195 ? 14.931 -3.220 2.798 1.00 48.58 195 ILE A CA 1
ATOM 1576 C C . ILE A 1 195 ? 13.567 -2.634 2.466 1.00 50.25 195 ILE A C 1
ATOM 1577 O O . ILE A 1 195 ? 13.467 -1.459 2.090 1.00 54.76 195 ILE A O 1
ATOM 1582 N N . CYS A 1 196 ? 12.524 -3.450 2.592 1.00 42.94 196 CYS A N 1
ATOM 1583 C CA . CYS A 1 196 ? 11.152 -3.027 2.351 1.00 45.78 196 CYS A CA 1
ATOM 1584 C C . CYS A 1 196 ? 10.356 -3.169 3.640 1.00 48.99 196 CYS A C 1
ATOM 1585 O O . CYS A 1 196 ? 10.387 -4.226 4.279 1.00 42.99 196 CYS A O 1
ATOM 1588 N N . VAL A 1 197 ? 9.647 -2.108 4.019 1.00 53.88 197 VAL A N 1
ATOM 1589 C CA . VAL A 1 197 ? 8.891 -2.073 5.264 1.00 50.41 197 VAL A CA 1
ATOM 1590 C C . VAL A 1 197 ? 7.408 -1.935 4.950 1.00 48.75 197 VAL A C 1
ATOM 1591 O O . VAL A 1 197 ? 7.018 -1.173 4.058 1.00 42.68 197 VAL A O 1
ATOM 1595 N N . ASP A 1 198 ? 6.586 -2.674 5.692 1.00 45.54 198 ASP A N 1
ATOM 1596 C CA . ASP A 1 198 ? 5.129 -2.613 5.582 1.00 46.00 198 ASP A CA 1
ATOM 1597 C C . ASP A 1 198 ? 4.615 -1.758 6.737 1.00 52.58 198 ASP A C 1
ATOM 1598 O O . ASP A 1 198 ? 4.312 -2.259 7.822 1.00 51.89 198 ASP A O 1
ATOM 1603 N N . ALA A 1 199 ? 4.513 -0.451 6.495 1.00 51.29 199 ALA A N 1
ATOM 1604 C CA . ALA A 1 199 ? 4.064 0.502 7.502 1.00 52.50 199 ALA A CA 1
ATOM 1605 C C . ALA A 1 199 ? 2.588 0.853 7.349 1.00 46.94 199 ALA A C 1
ATOM 1606 O O . ALA A 1 199 ? 2.173 1.961 7.702 1.00 50.61 199 ALA A O 1
ATOM 1608 N N . THR A 1 200 ? 1.785 -0.075 6.825 1.00 41.31 200 THR A N 1
ATOM 1609 C CA . THR A 1 200 ? 0.351 0.163 6.723 1.00 46.50 200 THR A CA 1
ATOM 1610 C C . THR A 1 200 ? -0.295 0.256 8.102 1.00 52.61 200 THR A C 1
ATOM 1611 O O . THR A 1 200 ? -1.314 0.939 8.263 1.00 57.94 200 THR A O 1
ATOM 1615 N N . GLN A 1 201 ? 0.285 -0.410 9.104 1.00 50.95 201 GLN A N 1
ATOM 1616 C CA . GLN A 1 201 ? -0.144 -0.266 10.490 1.00 55.49 201 GLN A CA 1
ATOM 1617 C C . GLN A 1 201 ? 0.594 0.859 11.208 1.00 54.85 201 GLN A C 1
ATOM 1618 O O . GLN A 1 201 ? -0.024 1.630 11.951 1.00 47.98 201 GLN A O 1
ATOM 1624 N N . TYR A 1 202 ? 1.911 0.953 11.001 1.00 53.57 202 TYR A N 1
ATOM 1625 C CA . TYR A 1 202 ? 2.716 1.961 11.683 1.00 47.78 202 TYR A CA 1
ATOM 1626 C C . TYR A 1 202 ? 2.262 3.370 11.334 1.00 51.95 202 TYR A C 1
ATOM 1627 O O . TYR A 1 202 ? 2.194 4.242 12.209 1.00 55.90 202 TYR A O 1
ATOM 1636 N N . MET A 1 203 ? 1.957 3.616 10.060 1.00 49.74 203 MET A N 1
ATOM 1637 C CA . MET A 1 203 ? 1.622 4.959 9.607 1.00 51.80 203 MET A CA 1
ATOM 1638 C C . MET A 1 203 ? 0.157 5.310 9.821 1.00 47.12 203 MET A C 1
ATOM 1639 O O . MET A 1 203 ? -0.254 6.425 9.485 1.00 49.11 203 MET A O 1
ATOM 1644 N N . ALA A 1 204 ? -0.634 4.392 10.363 1.00 45.13 204 ALA A N 1
ATOM 1645 C CA . ALA A 1 204 ? -1.975 4.703 10.823 1.00 49.23 204 ALA A CA 1
ATOM 1646 C C . ALA A 1 204 ? -1.982 5.336 12.210 1.00 56.49 204 ALA A C 1
ATOM 1647 O O . ALA A 1 204 ? -3.032 5.818 12.647 1.00 54.66 204 ALA A O 1
ATOM 1649 N N . HIS A 1 205 ? -0.837 5.334 12.908 1.00 58.79 205 HIS A N 1
ATOM 1650 C CA . HIS A 1 205 ? -0.731 5.828 14.277 1.00 57.61 205 HIS A CA 1
ATOM 1651 C C . HIS A 1 205 ? 0.465 6.732 14.530 1.00 59.52 205 HIS A C 1
ATOM 1652 O O . HIS A 1 205 ? 0.409 7.540 15.461 1.00 66.07 205 HIS A O 1
ATOM 1659 N N . ASN A 1 206 ? 1.528 6.638 13.741 1.00 57.52 206 ASN A N 1
ATOM 1660 C CA . ASN A 1 206 ? 2.786 7.310 14.019 1.00 53.83 206 ASN A CA 1
ATOM 1661 C C . ASN A 1 206 ? 3.256 8.067 12.781 1.00 56.30 206 ASN A C 1
ATOM 1662 O O . ASN A 1 206 ? 2.584 8.100 11.746 1.00 49.72 206 ASN A O 1
ATOM 1667 N N . ARG A 1 207 ? 4.432 8.675 12.909 1.00 59.16 207 ARG A N 1
ATOM 1668 C CA . ARG A 1 207 ? 5.140 9.311 11.814 1.00 56.32 207 ARG A CA 1
ATOM 1669 C C . ARG A 1 207 ? 6.552 8.746 11.740 1.00 57.88 207 ARG A C 1
ATOM 1670 O O . ARG A 1 207 ? 7.038 8.099 12.670 1.00 61.55 207 ARG A O 1
ATOM 1678 N N . MET A 1 208 ? 7.215 8.983 10.611 1.00 49.51 208 MET A N 1
ATOM 1679 C CA . MET A 1 208 ? 8.556 8.458 10.407 1.00 62.66 208 MET A CA 1
ATOM 1680 C C . MET A 1 208 ? 9.462 9.551 9.852 1.00 64.31 208 MET A C 1
ATOM 1681 O O . MET A 1 208 ? 9.012 10.630 9.458 1.00 68.55 208 MET A O 1
ATOM 1686 N N . ASN A 1 209 ? 10.760 9.260 9.852 1.00 61.97 209 ASN A N 1
ATOM 1687 C CA . ASN A 1 209 ? 11.778 10.074 9.191 1.00 61.00 209 ASN A CA 1
ATOM 1688 C C . ASN A 1 209 ? 12.535 9.151 8.246 1.00 66.32 209 ASN A C 1
ATOM 1689 O O . ASN A 1 209 ? 13.420 8.403 8.673 1.00 68.28 209 ASN A O 1
ATOM 1694 N N . LEU A 1 210 ? 12.177 9.194 6.965 1.00 65.62 210 LEU A N 1
ATOM 1695 C CA . LEU A 1 210 ? 12.762 8.315 5.965 1.00 56.98 210 LEU A CA 1
ATOM 1696 C C . LEU A 1 210 ? 13.882 8.990 5.181 1.00 71.28 210 LEU A C 1
ATOM 1697 O O . LEU A 1 210 ? 14.419 8.390 4.243 1.00 79.11 210 LEU A O 1
ATOM 1702 N N . GLU A 1 211 ? 14.244 10.221 5.541 1.00 79.80 211 GLU A N 1
ATOM 1703 C CA . GLU A 1 211 ? 15.438 10.845 4.987 1.00 77.00 211 GLU A CA 1
ATOM 1704 C C . GLU A 1 211 ? 16.678 10.180 5.565 1.00 81.13 211 GLU A C 1
ATOM 1705 O O . GLU A 1 211 ? 16.846 10.122 6.787 1.00 83.52 211 GLU A O 1
ATOM 1711 N N . ASN A 1 212 ? 17.547 9.684 4.685 1.00 85.25 212 ASN A N 1
ATOM 1712 C CA . ASN A 1 212 ? 18.782 9.003 5.074 1.00 86.38 212 ASN A CA 1
ATOM 1713 C C . ASN A 1 212 ? 18.486 7.893 6.087 1.00 87.49 212 ASN A C 1
ATOM 1714 O O . ASN A 1 212 ? 18.924 7.912 7.238 1.00 86.55 212 ASN A O 1
ATOM 1719 N N . SER A 1 213 ? 17.709 6.918 5.614 1.00 87.61 213 SER A N 1
ATOM 1720 C CA . SER A 1 213 ? 17.176 5.871 6.471 1.00 76.43 213 SER A CA 1
ATOM 1721 C C . SER A 1 213 ? 17.726 4.482 6.184 1.00 69.76 213 SER A C 1
ATOM 1722 O O . SER A 1 213 ? 17.508 3.578 6.999 1.00 73.36 213 SER A O 1
ATOM 1725 N N . ASN A 1 214 ? 18.432 4.285 5.069 1.00 64.27 214 ASN A N 1
ATOM 1726 C CA . ASN A 1 214 ? 18.865 2.977 4.579 1.00 67.80 214 ASN A CA 1
ATOM 1727 C C . ASN A 1 214 ? 17.696 2.046 4.281 1.00 65.48 214 ASN A C 1
ATOM 1728 O O . ASN A 1 214 ? 17.899 0.841 4.086 1.00 66.52 214 ASN A O 1
ATOM 1733 N N . ILE A 1 215 ? 16.477 2.576 4.245 1.00 64.06 215 ILE A N 1
ATOM 1734 C CA . ILE A 1 215 ? 15.301 1.847 3.790 1.00 59.27 215 ILE A CA 1
ATOM 1735 C C . ILE A 1 215 ? 15.026 2.256 2.352 1.00 54.72 215 ILE A C 1
ATOM 1736 O O . ILE A 1 215 ? 14.922 3.451 2.046 1.00 58.06 215 ILE A O 1
ATOM 1741 N N . ASP A 1 216 ? 14.907 1.268 1.469 1.00 53.84 216 ASP A N 1
ATOM 1742 C CA . ASP A 1 216 ? 14.711 1.542 0.053 1.00 58.11 216 ASP A CA 1
ATOM 1743 C C . ASP A 1 216 ? 13.243 1.617 -0.342 1.00 56.88 216 ASP A C 1
ATOM 1744 O O . ASP A 1 216 ? 12.907 2.316 -1.304 1.00 54.53 216 ASP A O 1
ATOM 1749 N N . PHE A 1 217 ? 12.360 0.923 0.376 1.00 53.81 217 PHE A N 1
ATOM 1750 C CA . PHE A 1 217 ? 10.931 0.958 0.093 1.00 48.26 217 PHE A CA 1
ATOM 1751 C C . PHE A 1 217 ? 10.136 0.941 1.389 1.00 47.08 217 PHE A C 1
ATOM 1752 O O . PHE A 1 217 ? 10.402 0.126 2.277 1.00 43.13 217 PHE A O 1
ATOM 1760 N N . VAL A 1 218 ? 9.169 1.850 1.492 1.00 49.89 218 VAL A N 1
ATOM 1761 C CA . VAL A 1 218 ? 8.167 1.841 2.551 1.00 46.66 218 VAL A CA 1
ATOM 1762 C C . VAL A 1 218 ? 6.801 1.924 1.890 1.00 43.36 218 VAL A C 1
ATOM 1763 O O . VAL A 1 218 ? 6.615 2.674 0.925 1.00 43.35 218 VAL A O 1
ATOM 1767 N N . VAL A 1 219 ? 5.851 1.143 2.396 1.00 41.32 219 VAL A N 1
ATOM 1768 C CA . VAL A 1 219 ? 4.508 1.110 1.838 1.00 45.50 219 VAL A CA 1
ATOM 1769 C C . VAL A 1 219 ? 3.506 1.453 2.931 1.00 42.16 219 VAL A C 1
ATOM 1770 O O . VAL A 1 219 ? 3.807 1.418 4.127 1.00 41.61 219 VAL A O 1
ATOM 1774 N N . GLY A 1 220 ? 2.300 1.787 2.495 1.00 40.07 220 GLY A N 1
ATOM 1775 C CA . GLY A 1 220 ? 1.222 2.109 3.410 1.00 37.76 220 GLY A CA 1
ATOM 1776 C C . GLY A 1 220 ? -0.035 2.384 2.618 1.00 41.40 220 GLY A C 1
ATOM 1777 O O . GLY A 1 220 ? -0.014 2.490 1.388 1.00 40.03 220 GLY A O 1
ATOM 1778 N N . SER A 1 221 ? -1.140 2.493 3.346 1.00 50.16 221 SER A N 1
ATOM 1779 C CA . SER A 1 221 ? -2.438 2.747 2.744 1.00 49.50 221 SER A CA 1
ATOM 1780 C C . SER A 1 221 ? -3.100 3.916 3.457 1.00 48.93 221 SER A C 1
ATOM 1781 O O . SER A 1 221 ? -2.640 4.375 4.505 1.00 52.67 221 SER A O 1
ATOM 1784 N N . ALA A 1 222 ? -4.198 4.395 2.876 1.00 43.53 222 ALA A N 1
ATOM 1785 C CA . ALA A 1 222 ? -4.910 5.545 3.416 1.00 42.98 222 ALA A CA 1
ATOM 1786 C C . ALA A 1 222 ? -6.136 5.172 4.233 1.00 48.37 222 ALA A C 1
ATOM 1787 O O . ALA A 1 222 ? -6.468 5.891 5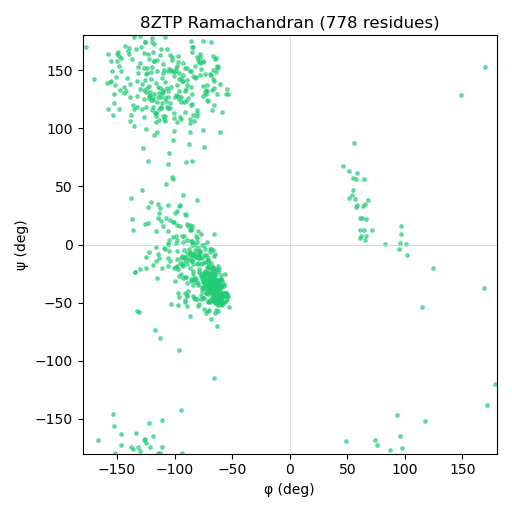.181 1.00 48.99 222 ALA A O 1
ATOM 1789 N N . HIS A 1 223 ? -6.817 4.070 3.903 1.00 46.26 223 HIS A N 1
ATOM 1790 C CA . HIS A 1 223 ? -8.023 3.696 4.635 1.00 40.94 223 HIS A CA 1
ATOM 1791 C C . HIS A 1 223 ? -7.741 3.318 6.081 1.00 45.37 223 HIS A C 1
ATOM 1792 O O . HIS A 1 223 ? -8.690 3.144 6.855 1.00 51.44 223 HIS A O 1
ATOM 1799 N N . LYS A 1 224 ? -6.471 3.177 6.456 1.00 42.24 224 LYS A N 1
ATOM 1800 C CA . LYS A 1 224 ? -6.087 2.969 7.843 1.00 44.48 224 LYS A CA 1
ATOM 1801 C C . LYS A 1 224 ? -5.589 4.255 8.494 1.00 45.97 224 LYS A C 1
ATOM 1802 O O . LYS A 1 224 ? -5.607 4.363 9.725 1.00 44.91 224 LYS A O 1
ATOM 1808 N N . MET A 1 225 ? -5.181 5.239 7.692 1.00 48.60 225 MET A N 1
ATOM 1809 C CA . MET A 1 225 ? -4.759 6.563 8.154 1.00 46.88 225 MET A CA 1
ATOM 1810 C C . MET A 1 225 ? -5.907 7.567 8.162 1.00 52.71 225 MET A C 1
ATOM 1811 O O . MET A 1 225 ? -5.725 8.717 7.750 1.00 55.79 225 MET A O 1
ATOM 1816 N N . LEU A 1 226 ? -7.094 7.159 8.620 1.00 48.02 226 LEU A N 1
ATOM 1817 C CA . LEU A 1 226 ? -8.266 8.038 8.689 1.00 42.74 226 LEU A CA 1
ATOM 1818 C C . LEU A 1 226 ? -8.611 8.622 7.320 1.00 45.51 226 LEU A C 1
ATOM 1819 O O . LEU A 1 226 ? -9.100 9.748 7.210 1.00 53.55 226 LEU A O 1
ATOM 1824 N N . GLY A 1 227 ? -8.353 7.851 6.268 1.00 42.35 227 GLY A N 1
ATOM 1825 C CA . GLY A 1 227 ? -8.547 8.321 4.919 1.00 45.99 227 GLY A CA 1
ATOM 1826 C C . GLY A 1 227 ? -9.432 7.414 4.090 1.00 46.10 227 GLY A C 1
ATOM 1827 O O . GLY A 1 227 ? -10.106 6.516 4.605 1.00 42.41 227 GLY A O 1
ATOM 1828 N N . PRO A 1 228 ? -9.443 7.636 2.781 1.00 43.89 228 PRO A N 1
ATOM 1829 C CA . PRO A 1 228 ? -10.341 6.884 1.901 1.00 45.29 228 PRO A CA 1
ATOM 1830 C C . PRO A 1 228 ? -9.744 5.550 1.469 1.00 49.10 228 PRO A C 1
ATOM 1831 O O . PRO A 1 228 ? -8.599 5.216 1.768 1.00 52.17 228 PRO A O 1
ATOM 1835 N N . THR A 1 229 ? -10.560 4.783 0.750 1.00 49.62 229 THR A N 1
ATOM 1836 C CA . THR A 1 229 ? -10.144 3.522 0.157 1.00 48.05 229 THR A CA 1
ATOM 1837 C C . THR A 1 229 ? -9.748 3.731 -1.299 1.00 47.42 229 THR A C 1
ATOM 1838 O O . THR A 1 229 ? -10.298 4.586 -2.000 1.00 44.59 229 THR A O 1
ATOM 1842 N N . GLY A 1 230 ? -8.779 2.942 -1.747 1.00 47.97 230 GLY A N 1
ATOM 1843 C CA . GLY A 1 230 ? -8.321 2.999 -3.118 1.00 42.81 230 GLY A CA 1
ATOM 1844 C C . GLY A 1 230 ? -7.086 3.834 -3.371 1.00 43.99 230 GLY A C 1
ATOM 1845 O O . GLY A 1 230 ? -6.817 4.166 -4.530 1.00 48.51 230 GLY A O 1
ATOM 1846 N N . ILE A 1 231 ? -6.327 4.181 -2.335 1.00 47.05 231 ILE A N 1
ATOM 1847 C CA . ILE A 1 231 ? -5.085 4.927 -2.509 1.00 43.13 231 ILE A CA 1
ATOM 1848 C C . ILE A 1 231 ? -4.129 4.565 -1.380 1.00 46.92 231 ILE A C 1
ATOM 1849 O O . ILE A 1 231 ? -4.543 4.312 -0.244 1.00 42.06 231 ILE A O 1
ATOM 1854 N N . GLY A 1 232 ? -2.842 4.511 -1.720 1.00 42.61 232 GLY A N 1
ATOM 1855 C CA . GLY A 1 232 ? -1.776 4.261 -0.771 1.00 37.51 232 GLY A CA 1
ATOM 1856 C C . GLY A 1 232 ? -0.533 5.016 -1.185 1.00 43.55 232 GLY A C 1
ATOM 1857 O O . GLY A 1 232 ? -0.621 5.940 -2.000 1.00 43.72 232 GLY A O 1
ATOM 1858 N N . PHE A 1 233 ? 0.630 4.648 -0.651 1.00 44.28 233 PHE A N 1
ATOM 1859 C CA . PHE A 1 233 ? 1.862 5.318 -1.038 1.00 43.37 233 PHE A CA 1
ATOM 1860 C C . PHE A 1 233 ? 2.985 4.305 -1.189 1.00 47.13 233 PHE A C 1
ATOM 1861 O O . PHE A 1 233 ? 2.897 3.165 -0.724 1.00 45.89 233 PHE A O 1
ATOM 1869 N N . LEU A 1 234 ? 4.051 4.751 -1.849 1.00 47.84 234 LEU A N 1
ATOM 1870 C CA . LEU A 1 234 ? 5.249 3.944 -2.049 1.00 45.26 234 LEU A CA 1
ATOM 1871 C C . LEU A 1 234 ? 6.445 4.881 -2.071 1.00 51.26 234 LEU A C 1
ATOM 1872 O O . LEU A 1 234 ? 6.544 5.737 -2.956 1.00 51.46 234 LEU A O 1
ATOM 1877 N N . TYR A 1 235 ? 7.342 4.723 -1.103 1.00 47.28 235 TYR A N 1
ATOM 1878 C CA . TYR A 1 235 ? 8.543 5.540 -1.004 1.00 44.86 235 TYR A CA 1
ATOM 1879 C C . TYR A 1 235 ? 9.711 4.790 -1.632 1.00 55.55 235 TYR A C 1
ATOM 1880 O O . TYR A 1 235 ? 9.960 3.628 -1.296 1.00 55.52 235 TYR A O 1
ATOM 1889 N N . ILE A 1 236 ? 10.413 5.450 -2.550 1.00 61.74 236 ILE A N 1
ATOM 1890 C CA . ILE A 1 236 ? 11.551 4.873 -3.254 1.00 53.16 236 ILE A CA 1
ATOM 1891 C C . ILE A 1 236 ? 12.767 5.750 -2.991 1.00 57.61 236 ILE A C 1
ATOM 1892 O O . ILE A 1 236 ? 12.705 6.972 -3.169 1.00 56.52 236 ILE A O 1
ATOM 1897 N N . SER A 1 237 ? 13.865 5.128 -2.561 1.00 63.58 237 SER A N 1
ATOM 1898 C CA . SER A 1 237 ? 15.076 5.875 -2.242 1.00 60.69 237 SER A CA 1
ATOM 1899 C C . SER A 1 237 ? 15.613 6.583 -3.481 1.00 71.47 237 SER A C 1
ATOM 1900 O O . SER A 1 237 ? 15.409 6.139 -4.612 1.00 74.26 237 SER A O 1
ATOM 1903 N N . SER A 1 238 ? 16.322 7.694 -3.250 1.00 74.20 238 SER A N 1
ATOM 1904 C CA . SER A 1 238 ? 16.695 8.597 -4.338 1.00 76.11 238 SER A CA 1
ATOM 1905 C C . SER A 1 238 ? 17.544 7.912 -5.402 1.00 81.14 238 SER A C 1
ATOM 1906 O O . SER A 1 238 ? 17.540 8.339 -6.563 1.00 77.19 238 SER A O 1
ATOM 1909 N N . ASP A 1 239 ? 18.276 6.859 -5.038 1.00 78.36 239 ASP A N 1
ATOM 1910 C CA . ASP A 1 239 ? 19.078 6.145 -6.026 1.00 86.79 239 ASP A CA 1
ATOM 1911 C C . ASP A 1 239 ? 18.205 5.292 -6.938 1.00 91.44 239 ASP A C 1
ATOM 1912 O O . ASP A 1 239 ? 18.366 5.310 -8.164 1.00 99.92 239 ASP A O 1
ATOM 1917 N N . LEU A 1 240 ? 17.264 4.547 -6.356 1.00 88.26 240 LEU A N 1
ATOM 1918 C CA . LEU A 1 240 ? 16.590 3.489 -7.101 1.00 90.46 240 LEU A CA 1
ATOM 1919 C C . LEU A 1 240 ? 15.599 4.037 -8.123 1.00 88.17 240 LEU A C 1
ATOM 1920 O O . LEU A 1 240 ? 15.302 3.359 -9.114 1.00 91.07 240 LEU A O 1
ATOM 1925 N N . ILE A 1 241 ? 15.081 5.245 -7.909 1.00 76.19 241 ILE A N 1
ATOM 1926 C CA . ILE A 1 241 ? 14.127 5.841 -8.844 1.00 70.35 241 ILE A CA 1
ATOM 1927 C C . ILE A 1 241 ? 14.757 6.005 -10.222 1.00 73.80 241 ILE A C 1
ATOM 1928 O O . ILE A 1 241 ? 14.438 5.264 -11.153 1.00 67.93 241 ILE A O 1
ATOM 1933 N N . LYS A 1 245 ? 12.190 0.413 -12.554 1.00 62.45 245 LYS A N 1
ATOM 1934 C CA . LYS A 1 245 ? 11.442 0.111 -13.768 1.00 73.33 245 LYS A CA 1
ATOM 1935 C C . LYS A 1 245 ? 9.971 -0.114 -13.450 1.00 80.09 245 LYS A C 1
ATOM 1936 O O . LYS A 1 245 ? 9.626 -1.033 -12.707 1.00 76.36 245 LYS A O 1
ATOM 1942 N N . PRO A 1 246 ? 9.116 0.740 -14.008 1.00 83.54 246 PRO A N 1
ATOM 1943 C CA . PRO A 1 246 ? 7.693 0.710 -13.652 1.00 85.76 246 PRO A CA 1
ATOM 1944 C C . PRO A 1 246 ? 7.084 -0.668 -13.860 1.00 85.05 246 PRO A C 1
ATOM 1945 O O . PRO A 1 246 ? 7.234 -1.285 -14.918 1.00 83.30 246 PRO A O 1
ATOM 1949 N N . ASN A 1 247 ? 6.400 -1.157 -12.824 1.00 81.72 247 ASN A N 1
ATOM 1950 C CA . ASN A 1 247 ? 5.722 -2.445 -12.919 1.00 82.93 247 ASN A CA 1
ATOM 1951 C C . ASN A 1 247 ? 4.459 -2.348 -13.765 1.00 84.96 247 ASN A C 1
ATOM 1952 O O . ASN A 1 247 ? 4.139 -3.275 -14.518 1.00 90.33 247 ASN A O 1
ATOM 1957 N N . ILE A 1 248 ? 3.731 -1.240 -13.654 1.00 84.06 248 ILE A N 1
ATOM 1958 C CA . ILE A 1 248 ? 2.511 -1.008 -14.418 1.00 80.25 248 ILE A CA 1
ATOM 1959 C C . ILE A 1 248 ? 2.818 0.003 -15.514 1.00 80.89 248 ILE A C 1
ATOM 1960 O O . ILE A 1 248 ? 3.438 1.042 -15.254 1.00 83.50 248 ILE A O 1
ATOM 1965 N N . VAL A 1 249 ? 2.390 -0.304 -16.737 1.00 79.96 249 VAL A N 1
ATOM 1966 C CA . VAL A 1 249 ? 2.688 0.504 -17.914 1.00 80.25 249 VAL A CA 1
ATOM 1967 C C . VAL A 1 249 ? 1.378 0.948 -18.551 1.00 74.15 249 VAL A C 1
ATOM 1968 O O . VAL A 1 249 ? 0.477 0.128 -18.768 1.00 66.17 249 VAL A O 1
ATOM 1972 N N . GLY A 1 250 ? 1.278 2.243 -18.852 1.00 84.32 250 GLY A N 1
ATOM 1973 C CA . GLY A 1 250 ? 0.079 2.797 -19.449 1.00 81.45 250 GLY A CA 1
ATOM 1974 C C . GLY A 1 250 ? 0.093 4.312 -19.523 1.00 81.17 250 GLY A C 1
ATOM 1975 O O . GLY A 1 250 ? 1.116 4.913 -19.864 1.00 81.32 250 GLY A O 1
ATOM 1976 N N . GLY A 1 251 ? -1.037 4.941 -19.208 1.00 75.10 251 GLY A N 1
ATOM 1977 C CA . GLY A 1 251 ? -1.118 6.383 -19.280 1.00 72.93 251 GLY A CA 1
ATOM 1978 C C . GLY A 1 251 ? -0.412 7.068 -18.127 1.00 79.10 251 GLY A C 1
ATOM 1979 O O . GLY A 1 251 ? -0.190 6.494 -17.060 1.00 87.38 251 GLY A O 1
ATOM 1980 N N . GLY A 1 252 ? -0.051 8.329 -18.357 1.00 80.76 252 GLY A N 1
ATOM 1981 C CA . GLY A 1 252 ? 0.626 9.118 -17.338 1.00 88.68 252 GLY A CA 1
ATOM 1982 C C . GLY A 1 252 ? 1.980 8.579 -16.936 1.00 89.47 252 GLY A C 1
ATOM 1983 O O . GLY A 1 252 ? 2.463 8.882 -15.842 1.00 94.43 252 GLY A O 1
ATOM 1984 N N . MET A 1 253 ? 2.610 7.789 -17.802 1.00 88.30 253 MET A N 1
ATOM 1985 C CA . MET A 1 253 ? 3.892 7.166 -17.502 1.00 91.33 253 MET A CA 1
ATOM 1986 C C . MET A 1 253 ? 4.935 7.358 -18.597 1.00 96.10 253 MET A C 1
ATOM 1987 O O . MET A 1 253 ? 6.136 7.301 -18.298 1.00 94.43 253 MET A O 1
ATOM 1992 N N . ASN A 1 254 ? 4.528 7.653 -19.824 1.00 94.40 254 ASN A N 1
ATOM 1993 C CA . ASN A 1 254 ? 5.421 7.642 -20.969 1.00 93.51 254 ASN A CA 1
ATOM 1994 C C . ASN A 1 254 ? 5.858 9.054 -21.343 1.00 95.21 254 ASN A C 1
ATOM 1995 O O . ASN A 1 254 ? 5.096 10.015 -21.201 1.00 91.11 254 ASN A O 1
ATOM 2000 N N . PHE A 1 255 ? 7.103 9.171 -21.804 1.00 97.62 255 PHE A N 1
ATOM 2001 C CA . PHE A 1 255 ? 7.613 10.381 -22.438 1.00 95.53 255 PHE A CA 1
ATOM 2002 C C . PHE A 1 255 ? 7.409 10.365 -23.946 1.00 99.83 255 PHE A C 1
ATOM 2003 O O . PHE A 1 255 ? 7.023 11.382 -24.532 1.00 104.40 255 PHE A O 1
ATOM 2011 N N . GLU A 1 256 ? 7.654 9.222 -24.581 1.00 97.62 256 GLU A N 1
ATOM 2012 C CA . GLU A 1 256 ? 7.571 9.102 -26.032 1.00 102.56 256 GLU A CA 1
ATOM 2013 C C . GLU A 1 256 ? 7.236 7.661 -26.373 1.00 102.20 256 GLU A C 1
ATOM 2014 O O . GLU A 1 256 ? 7.983 6.750 -26.004 1.00 104.80 256 GLU A O 1
ATOM 2020 N N . ILE A 1 257 ? 6.125 7.453 -27.074 1.00 92.77 257 ILE A N 1
ATOM 2021 C CA . ILE A 1 257 ? 5.716 6.128 -27.527 1.00 91.21 257 ILE A CA 1
ATOM 2022 C C . ILE A 1 257 ? 5.842 6.080 -29.042 1.00 95.04 257 ILE A C 1
ATOM 2023 O O . ILE A 1 257 ? 5.240 6.896 -29.750 1.00 94.99 257 ILE A O 1
ATOM 2028 N N . LYS A 1 258 ? 6.639 5.133 -29.536 1.00 102.73 258 LYS A N 1
ATOM 2029 C CA . LYS A 1 258 ? 6.690 4.835 -30.962 1.00 99.46 258 LYS A CA 1
ATOM 2030 C C . LYS A 1 258 ? 6.348 3.370 -31.190 1.00 92.39 258 LYS A C 1
ATOM 2031 O O . LYS A 1 258 ? 5.655 2.760 -30.372 1.00 91.59 258 LYS A O 1
ATOM 2037 N N . ARG A 1 259 ? 6.836 2.792 -32.283 1.00 88.44 259 ARG A N 1
ATOM 2038 C CA . ARG A 1 259 ? 6.605 1.383 -32.569 1.00 93.44 259 ARG A CA 1
ATOM 2039 C C . ARG A 1 259 ? 7.792 0.558 -32.092 1.00 93.24 259 ARG A C 1
ATOM 2040 O O . ARG A 1 259 ? 8.938 0.839 -32.458 1.00 92.62 259 ARG A O 1
ATOM 2048 N N . ASN A 1 260 ? 7.508 -0.449 -31.262 1.00 97.57 260 ASN A N 1
ATOM 2049 C CA . ASN A 1 260 ? 8.528 -1.326 -30.683 1.00 99.36 260 ASN A CA 1
ATOM 2050 C C . ASN A 1 260 ? 9.556 -0.532 -29.879 1.00 101.08 260 ASN A C 1
ATOM 2051 O O . ASN A 1 260 ? 10.737 -0.884 -29.824 1.00 101.26 260 ASN A O 1
ATOM 2056 N N . TYR A 1 261 ? 9.093 0.540 -29.237 1.00 98.59 261 TYR A N 1
ATOM 2057 C CA . TYR A 1 261 ? 9.935 1.414 -28.432 1.00 96.81 261 TYR A CA 1
ATOM 2058 C C . TYR A 1 261 ? 9.053 2.380 -27.656 1.00 99.34 261 TYR A C 1
ATOM 2059 O O . TYR A 1 261 ? 8.035 2.847 -28.172 1.00 100.57 261 TYR A O 1
ATOM 2068 N N . TYR A 1 262 ? 9.450 2.674 -26.421 1.00 101.88 262 TYR A N 1
ATOM 2069 C CA . TYR A 1 262 ? 8.813 3.731 -25.647 1.00 96.74 262 TYR A CA 1
ATOM 2070 C C . TYR A 1 262 ? 9.794 4.192 -24.580 1.00 97.16 262 TYR A C 1
ATOM 2071 O O . TYR A 1 262 ? 10.784 3.518 -24.288 1.00 94.97 262 TYR A O 1
ATOM 2080 N N . SER A 1 263 ? 9.506 5.354 -24.003 1.00 103.33 263 SER A N 1
ATOM 2081 C CA . SER A 1 263 ? 10.351 5.948 -22.980 1.00 104.15 263 SER A CA 1
ATOM 2082 C C . SER A 1 263 ? 9.559 6.141 -21.695 1.00 99.27 263 SER A C 1
ATOM 2083 O O . SER A 1 263 ? 8.348 6.374 -21.719 1.00 97.02 263 SER A O 1
ATOM 2086 N N . LEU A 1 264 ? 10.258 6.037 -20.572 1.00 97.63 264 LEU A N 1
ATOM 2087 C CA . LEU A 1 264 ? 9.670 6.358 -19.282 1.00 99.24 264 LEU A CA 1
ATOM 2088 C C . LEU A 1 264 ? 9.796 7.852 -19.012 1.00 101.58 264 LEU A C 1
ATOM 2089 O O . LEU A 1 264 ? 10.732 8.511 -19.473 1.00 101.33 264 LEU A O 1
ATOM 2094 N N . LEU A 1 265 ? 8.831 8.388 -18.270 1.00 97.97 265 LEU A N 1
ATOM 2095 C CA . LEU A 1 265 ? 8.883 9.793 -17.902 1.00 93.13 265 LEU A CA 1
ATOM 2096 C C . LEU A 1 265 ? 9.874 10.005 -16.761 1.00 97.62 265 LEU A C 1
ATOM 2097 O O . LEU A 1 265 ? 10.248 9.073 -16.044 1.00 91.55 265 LEU A O 1
ATOM 2102 N N . SER A 1 266 ? 10.295 11.255 -16.596 1.00 101.93 266 SER A N 1
ATOM 2103 C CA . SER A 1 266 ? 11.307 11.595 -15.604 1.00 99.76 266 SER A CA 1
ATOM 2104 C C . SER A 1 266 ? 10.640 11.896 -14.266 1.00 98.61 266 SER A C 1
ATOM 2105 O O . SER A 1 266 ? 9.732 12.731 -14.192 1.00 96.33 266 SER A O 1
ATOM 2108 N N . GLY A 1 267 ? 11.088 11.214 -13.212 1.00 97.13 267 GLY A N 1
ATOM 2109 C CA . GLY A 1 267 ? 10.582 11.460 -11.874 1.00 98.34 267 GLY A CA 1
ATOM 2110 C C . GLY A 1 267 ? 9.875 10.275 -11.248 1.00 92.46 267 GLY A C 1
ATOM 2111 O O . GLY A 1 267 ? 10.185 9.121 -11.559 1.00 84.58 267 GLY A O 1
ATOM 2112 N N . THR A 1 268 ? 8.930 10.547 -10.350 1.00 102.30 268 THR A N 1
ATOM 2113 C CA . THR A 1 268 ? 8.109 9.504 -9.751 1.00 100.58 268 THR A CA 1
ATOM 2114 C C . THR A 1 268 ? 6.848 9.210 -10.556 1.00 98.70 268 THR A C 1
ATOM 2115 O O . THR A 1 268 ? 6.143 8.244 -10.244 1.00 93.64 268 THR A O 1
ATOM 2119 N N . ALA A 1 269 ? 6.561 10.009 -11.588 1.00 95.50 269 ALA A N 1
ATOM 2120 C CA . ALA A 1 269 ? 5.411 9.782 -12.453 1.00 93.80 269 ALA A CA 1
ATOM 2121 C C . ALA A 1 269 ? 5.573 8.563 -13.351 1.00 93.93 269 ALA A C 1
ATOM 2122 O O . ALA A 1 269 ? 4.585 8.129 -13.952 1.00 95.07 269 ALA A O 1
ATOM 2124 N N . LYS A 1 270 ? 6.784 8.008 -13.469 1.00 92.18 270 LYS A N 1
ATOM 2125 C CA . LYS A 1 270 ? 6.961 6.822 -14.299 1.00 93.98 270 LYS A CA 1
ATOM 2126 C C . LYS A 1 270 ? 6.279 5.602 -13.689 1.00 94.57 270 LYS A C 1
ATOM 2127 O O . LYS A 1 270 ? 5.808 4.729 -14.423 1.00 89.42 270 LYS A O 1
ATOM 2133 N N . PHE A 1 271 ? 6.201 5.526 -12.362 1.00 91.10 271 PHE A N 1
ATOM 2134 C CA . PHE A 1 271 ? 5.570 4.382 -11.717 1.00 87.19 271 PHE A CA 1
ATOM 2135 C C . PHE A 1 271 ? 4.062 4.534 -11.579 1.00 87.70 271 PHE A C 1
ATOM 2136 O O . PHE A 1 271 ? 3.342 3.529 -11.613 1.00 78.86 271 PHE A O 1
ATOM 2144 N N . GLU A 1 272 ? 3.568 5.760 -11.428 1.00 85.50 272 GLU A N 1
ATOM 2145 C CA . GLU A 1 272 ? 2.130 6.017 -11.357 1.00 78.18 272 GLU A CA 1
ATOM 2146 C C . GLU A 1 272 ? 1.546 5.893 -12.757 1.00 82.94 272 GLU A C 1
ATOM 2147 O O . GLU A 1 272 ? 1.614 6.829 -13.557 1.00 87.03 272 GLU A O 1
ATOM 2153 N N . ALA A 1 273 ? 0.961 4.736 -13.056 1.00 94.84 273 ALA A N 1
ATOM 2154 C CA . ALA A 1 273 ? 0.473 4.416 -14.391 1.00 96.22 273 ALA A CA 1
ATOM 2155 C C . ALA A 1 273 ? -1.047 4.496 -14.416 1.00 91.70 273 ALA A C 1
ATOM 2156 O O . ALA A 1 273 ? -1.720 3.854 -13.602 1.00 87.18 273 ALA A O 1
ATOM 2158 N N . GLY A 1 274 ? -1.576 5.271 -15.355 1.00 92.43 274 GLY A N 1
ATOM 2159 C CA . GLY A 1 274 ? -3.007 5.426 -15.530 1.00 86.54 274 GLY A CA 1
ATOM 2160 C C . GLY A 1 274 ? -3.537 6.680 -14.866 1.00 85.57 274 GLY A C 1
ATOM 2161 O O . GLY A 1 274 ? -2.797 7.515 -14.339 1.00 89.16 274 GLY A O 1
ATOM 2162 N N . THR A 1 275 ? -4.860 6.809 -14.908 1.00 79.20 275 THR A N 1
ATOM 2163 C CA . THR A 1 275 ? -5.521 7.898 -14.204 1.00 81.09 275 THR A CA 1
ATOM 2164 C C . THR A 1 275 ? -5.493 7.640 -12.703 1.00 72.02 275 THR A C 1
ATOM 2165 O O . THR A 1 275 ? -5.792 6.536 -12.239 1.00 59.90 275 THR A O 1
ATOM 2169 N N . ALA A 1 276 ? -5.117 8.664 -11.945 1.00 61.19 276 ALA A N 1
ATOM 2170 C CA . ALA A 1 276 ? -5.011 8.556 -10.499 1.00 55.41 276 ALA A CA 1
ATOM 2171 C C . ALA A 1 276 ? -6.375 8.734 -9.844 1.00 51.17 276 ALA A C 1
ATOM 2172 O O . ALA A 1 276 ? -7.273 9.375 -10.394 1.00 51.14 276 ALA A O 1
ATOM 2174 N N . ASN A 1 277 ? -6.521 8.146 -8.658 1.00 45.37 277 ASN A N 1
ATOM 2175 C CA . ASN A 1 277 ? -7.730 8.309 -7.859 1.00 47.44 277 ASN A CA 1
ATOM 2176 C C . ASN A 1 277 ? -7.751 9.696 -7.228 1.00 51.52 277 ASN A C 1
ATOM 2177 O O . ASN A 1 277 ? -7.350 9.858 -6.069 1.00 51.74 277 ASN A O 1
ATOM 2182 N N . ILE A 1 278 ? -8.211 10.701 -7.982 1.00 48.40 278 ILE A N 1
ATOM 2183 C CA . ILE A 1 278 ? -8.165 12.076 -7.488 1.00 55.53 278 ILE A CA 1
ATOM 2184 C C . ILE A 1 278 ? -9.128 12.263 -6.326 1.00 54.07 278 ILE A C 1
ATOM 2185 O O . ILE A 1 278 ? -8.833 13.004 -5.378 1.00 55.58 278 ILE A O 1
ATOM 2190 N N . MET A 1 279 ? -10.296 11.617 -6.387 1.00 48.66 279 MET A N 1
ATOM 2191 C CA . MET A 1 279 ? -11.242 11.667 -5.278 1.00 49.74 279 MET A CA 1
ATOM 2192 C C . MET A 1 279 ? -10.587 11.228 -3.974 1.00 54.14 279 MET A C 1
ATOM 2193 O O . MET A 1 279 ? -10.799 11.847 -2.925 1.00 60.74 279 MET A O 1
ATOM 2198 N N . ALA A 1 280 ? -9.782 10.165 -4.023 1.00 51.02 280 ALA A N 1
ATOM 2199 C CA . ALA A 1 280 ? -9.049 9.728 -2.841 1.00 48.84 280 ALA A CA 1
ATOM 2200 C C . ALA A 1 280 ? -7.923 10.689 -2.480 1.00 49.09 280 ALA A C 1
ATOM 2201 O O . ALA A 1 280 ? -7.628 10.869 -1.292 1.00 48.67 280 ALA A O 1
ATOM 2203 N N . ILE A 1 281 ? -7.283 11.303 -3.478 1.00 45.98 281 ILE A N 1
ATOM 2204 C CA . ILE A 1 281 ? -6.265 12.312 -3.199 1.00 50.27 281 ILE A CA 1
ATOM 2205 C C . ILE A 1 281 ? -6.881 13.495 -2.461 1.00 53.60 281 ILE A C 1
ATOM 2206 O O . ILE A 1 281 ? -6.266 14.071 -1.555 1.00 57.93 281 ILE A O 1
ATOM 2211 N N . TYR A 1 282 ? -8.109 13.868 -2.831 1.00 46.19 282 TYR A N 1
ATOM 2212 C CA . TYR A 1 282 ? -8.795 14.953 -2.138 1.00 44.73 282 TYR A CA 1
ATOM 2213 C C . TYR A 1 282 ? -9.128 14.566 -0.703 1.00 48.56 282 TYR A C 1
ATOM 2214 O O . TYR A 1 282 ? -8.972 15.378 0.216 1.00 44.53 282 TYR A O 1
ATOM 2223 N N . GLY A 1 283 ? -9.589 13.331 -0.491 1.00 48.02 283 GLY A N 1
ATOM 2224 C CA . GLY A 1 283 ? -9.923 12.896 0.852 1.00 44.42 283 GLY A CA 1
ATOM 2225 C C . GLY A 1 283 ? -8.713 12.743 1.750 1.00 49.08 283 GLY A C 1
ATOM 2226 O O . GLY A 1 283 ? -8.783 13.039 2.946 1.00 54.20 283 GLY A O 1
ATOM 2227 N N . TRP A 1 284 ? -7.591 12.285 1.192 1.00 41.88 284 TRP A N 1
ATOM 2228 C CA . TRP A 1 284 ? -6.371 12.127 1.972 1.00 45.66 284 TRP A CA 1
ATOM 2229 C C . TRP A 1 284 ? -5.708 13.459 2.292 1.00 56.26 284 TRP A C 1
ATOM 2230 O O . TRP A 1 284 ? -4.966 13.545 3.278 1.00 58.05 284 TRP A O 1
ATOM 2241 N N . ASN A 1 285 ? -5.960 14.496 1.487 1.00 54.56 285 ASN A N 1
ATOM 2242 C CA . ASN A 1 285 ? -5.444 15.823 1.807 1.00 56.21 285 ASN A CA 1
ATOM 2243 C C . ASN A 1 285 ? -6.012 16.327 3.128 1.00 57.29 285 ASN A C 1
ATOM 2244 O O . ASN A 1 285 ? -5.316 17.001 3.896 1.00 62.95 285 ASN A O 1
ATOM 2249 N N . LYS A 1 286 ? -7.275 16.014 3.412 1.00 51.00 286 LYS A N 1
ATOM 2250 C CA . LYS A 1 286 ? -7.898 16.421 4.663 1.00 52.19 286 LYS A CA 1
ATOM 2251 C C . LYS A 1 286 ? -7.642 15.440 5.798 1.00 56.78 286 LYS A C 1
ATOM 2252 O O . LYS A 1 286 ? -7.928 15.767 6.955 1.00 61.54 286 LYS A O 1
ATOM 2258 N N . ALA A 1 287 ? -7.110 14.256 5.497 1.00 52.03 287 ALA A N 1
ATOM 2259 C CA . ALA A 1 287 ? -6.770 13.269 6.511 1.00 54.67 287 ALA A CA 1
ATOM 2260 C C . ALA A 1 287 ? -5.327 13.366 6.979 1.00 58.64 287 ALA A C 1
ATOM 2261 O O . ALA A 1 287 ? -5.034 13.009 8.125 1.00 57.62 287 ALA A O 1
ATOM 2263 N N . LEU A 1 288 ? -4.421 13.837 6.124 1.00 54.28 288 LEU A N 1
ATOM 2264 C CA . LEU A 1 288 ? -3.029 14.022 6.509 1.00 58.04 288 LEU A CA 1
ATOM 2265 C C . LEU A 1 288 ? -2.815 15.253 7.379 1.00 59.91 288 LEU A C 1
ATOM 2266 O O . LEU A 1 288 ? -1.676 15.520 7.779 1.00 65.13 288 LEU A O 1
ATOM 2271 N N . ASP A 1 289 ? -3.873 16.008 7.674 1.00 56.47 289 ASP A N 1
ATOM 2272 C CA . ASP A 1 289 ? -3.786 17.135 8.590 1.00 58.02 289 ASP A CA 1
ATOM 2273 C C . ASP A 1 289 ? -3.921 16.719 10.047 1.00 59.59 289 ASP A C 1
ATOM 2274 O O . ASP A 1 289 ? -3.421 17.428 10.928 1.00 66.48 289 ASP A O 1
ATOM 2279 N N . TYR A 1 290 ? -4.587 15.595 10.322 1.00 51.69 290 TYR A N 1
ATOM 2280 C CA . TYR A 1 290 ? -4.603 15.049 11.673 1.00 51.50 290 TYR A CA 1
ATOM 2281 C C . TYR A 1 290 ? -3.270 14.420 12.044 1.00 49.48 290 TYR A C 1
ATOM 2282 O O . TYR A 1 290 ? -2.947 14.333 13.234 1.00 48.30 290 TYR A O 1
ATOM 2291 N N . TYR A 1 291 ? -2.492 13.984 11.055 1.00 51.69 291 TYR A N 1
ATOM 2292 C CA . TYR A 1 291 ? -1.181 13.405 11.299 1.00 54.04 291 TYR A CA 1
ATOM 2293 C C . TYR A 1 291 ? -0.078 14.449 11.373 1.00 64.32 291 TYR A C 1
ATOM 2294 O O . TYR A 1 291 ? 1.049 14.110 11.747 1.00 66.24 291 TYR A O 1
ATOM 2303 N N . LEU A 1 292 ? -0.371 15.704 11.031 1.00 63.86 292 LEU A N 1
ATOM 2304 C CA . LEU A 1 292 ? 0.520 16.821 11.315 1.00 60.08 292 LEU A CA 1
ATOM 2305 C C . LEU A 1 292 ? 0.125 17.546 12.597 1.00 63.51 292 LEU A C 1
ATOM 2306 O O . LEU A 1 292 ? 0.298 18.764 12.702 1.00 70.56 292 LEU A O 1
ATOM 2311 N N . ASP A 1 293 ? -0.408 16.811 13.567 1.00 65.48 293 ASP A N 1
ATOM 2312 C CA . ASP A 1 293 ? -0.790 17.336 14.867 1.00 69.64 293 ASP A CA 1
ATOM 2313 C C . ASP A 1 293 ? 0.309 17.060 15.883 1.00 78.77 293 ASP A C 1
ATOM 2314 O O . ASP A 1 293 ? 1.087 16.112 15.743 1.00 80.98 293 ASP A O 1
ATOM 2319 N N . ASP A 1 294 ? 0.367 17.905 16.913 1.00 82.02 294 ASP A N 1
ATOM 2320 C CA . ASP A 1 294 ? 1.319 17.725 18.001 1.00 85.42 294 ASP A CA 1
ATOM 2321 C C . ASP A 1 294 ? 0.819 16.780 19.085 1.00 84.26 294 ASP A C 1
ATOM 2322 O O . ASP A 1 294 ? 1.619 16.344 19.920 1.00 87.84 294 ASP A O 1
ATOM 2327 N N . ASP A 1 295 ? -0.474 16.456 19.100 1.00 80.97 295 ASP A N 1
ATOM 2328 C CA . ASP A 1 295 ? -1.024 15.500 20.052 1.00 78.26 295 ASP A CA 1
ATOM 2329 C C . ASP A 1 295 ? -0.985 14.070 19.532 1.00 73.53 295 ASP A C 1
ATOM 2330 O O . ASP A 1 295 ? -1.704 13.212 20.058 1.00 78.68 295 ASP A O 1
ATOM 2335 N N . LEU A 1 296 ? -0.174 13.797 18.506 1.00 68.68 296 LEU A N 1
ATOM 2336 C CA . LEU A 1 296 ? -0.049 12.431 18.007 1.00 66.48 296 LEU A CA 1
ATOM 2337 C C . LEU A 1 296 ? 0.434 11.490 19.103 1.00 68.45 296 LEU A C 1
ATOM 2338 O O . LEU A 1 296 ? -0.169 10.438 19.342 1.00 72.01 296 LEU A O 1
ATOM 2343 N N . GLU A 1 297 ? 1.518 11.861 19.793 1.00 63.34 297 GLU A N 1
ATOM 2344 C CA . GLU A 1 297 ? 2.033 11.024 20.873 1.00 60.49 297 GLU A CA 1
ATOM 2345 C C . GLU A 1 297 ? 1.058 10.957 22.041 1.00 59.75 297 GLU A C 1
ATOM 2346 O O . GLU A 1 297 ? 0.889 9.898 22.654 1.00 62.70 297 GLU A O 1
ATOM 2352 N N . ASN A 1 298 ? 0.415 12.080 22.372 1.00 62.02 298 ASN A N 1
ATOM 2353 C CA . ASN A 1 298 ? -0.526 12.095 23.485 1.00 67.71 298 ASN A CA 1
ATOM 2354 C C . ASN A 1 298 ? -1.798 11.314 23.179 1.00 69.38 298 ASN A C 1
ATOM 2355 O O . ASN A 1 298 ? -2.453 10.835 24.110 1.00 73.70 298 ASN A O 1
ATOM 2360 N N . ALA A 1 299 ? -2.162 11.179 21.903 1.00 67.80 299 ALA A N 1
ATOM 2361 C CA . ALA A 1 299 ? -3.272 10.328 21.502 1.00 66.22 299 ALA A CA 1
ATOM 2362 C C . ALA A 1 299 ? -2.842 8.893 21.228 1.00 67.54 299 ALA A C 1
ATOM 2363 O O . ALA A 1 299 ? -3.700 8.005 21.168 1.00 69.79 299 ALA A O 1
ATOM 2365 N N . LYS A 1 300 ? -1.541 8.648 21.045 1.00 61.03 300 LYS A N 1
ATOM 2366 C CA . LYS A 1 300 ? -1.029 7.281 21.052 1.00 57.13 300 LYS A CA 1
ATOM 2367 C C . LYS A 1 300 ? -0.946 6.734 22.471 1.00 58.96 300 LYS A C 1
ATOM 2368 O O . LYS A 1 300 ? -1.216 5.549 22.699 1.00 65.05 300 LYS A O 1
ATOM 2374 N N . ASN A 1 301 ? -0.566 7.582 23.429 1.00 59.74 301 ASN A N 1
ATOM 2375 C CA . ASN A 1 301 ? -0.469 7.159 24.821 1.00 56.82 301 ASN A CA 1
ATOM 2376 C C . ASN A 1 301 ? -1.838 7.015 25.473 1.00 60.68 301 ASN A C 1
ATOM 2377 O O . ASN A 1 301 ? -1.984 6.237 26.423 1.00 68.02 301 ASN A O 1
ATOM 2382 N N . LYS A 1 302 ? -2.845 7.750 24.990 1.00 58.96 302 LYS A N 1
ATOM 2383 C CA . LYS A 1 302 ? -4.212 7.494 25.435 1.00 61.75 302 LYS A CA 1
ATOM 2384 C C . LYS A 1 302 ? -4.660 6.095 25.034 1.00 59.09 302 LYS A C 1
ATOM 2385 O O . LYS A 1 302 ? -5.384 5.426 25.780 1.00 58.36 302 LYS A O 1
ATOM 2391 N N . ILE A 1 303 ? -4.235 5.636 23.855 1.00 58.98 303 ILE A N 1
ATOM 2392 C CA . ILE A 1 303 ? -4.560 4.282 23.421 1.00 56.45 303 ILE A CA 1
ATOM 2393 C C . ILE A 1 303 ? -3.747 3.261 24.207 1.00 57.69 303 ILE A C 1
ATOM 2394 O O . ILE A 1 303 ? -4.266 2.214 24.612 1.00 60.43 303 ILE A O 1
ATOM 2399 N N . PHE A 1 304 ? -2.460 3.550 24.436 1.00 54.48 304 PHE A N 1
ATOM 2400 C CA . PHE A 1 304 ? -1.627 2.657 25.239 1.00 53.42 304 PHE A CA 1
ATOM 2401 C C . PHE A 1 304 ? -2.194 2.487 26.641 1.00 58.38 304 PHE A C 1
ATOM 2402 O O . PHE A 1 304 ? -2.126 1.396 27.219 1.00 62.78 304 PHE A O 1
ATOM 2410 N N . GLU A 1 305 ? -2.755 3.559 27.206 1.00 57.36 305 GLU A N 1
ATOM 2411 C CA . GLU A 1 305 ? -3.376 3.464 28.522 1.00 62.95 305 GLU A CA 1
ATOM 2412 C C . GLU A 1 305 ? -4.650 2.629 28.474 1.00 61.57 305 GLU A C 1
ATOM 2413 O O . GLU A 1 305 ? -4.940 1.877 29.413 1.00 55.64 305 GLU A O 1
ATOM 2419 N N . LEU A 1 306 ? -5.420 2.741 27.388 1.00 59.54 306 LEU A N 1
ATOM 2420 C CA . LEU A 1 306 ? -6.636 1.945 27.258 1.00 58.44 306 LEU A CA 1
ATOM 2421 C C . LEU A 1 306 ? -6.331 0.481 26.967 1.00 62.33 306 LEU A C 1
ATOM 2422 O O . LEU A 1 306 ? -7.151 -0.392 27.278 1.00 63.21 306 LEU A O 1
ATOM 2427 N N . LYS A 1 307 ? -5.177 0.193 26.359 1.00 55.92 307 LYS A N 1
ATOM 2428 C CA . LYS A 1 307 ? -4.765 -1.195 26.180 1.00 54.84 307 LYS A CA 1
ATOM 2429 C C . LYS A 1 307 ? -4.505 -1.864 27.524 1.00 60.29 307 LYS A C 1
ATOM 2430 O O . LYS A 1 307 ? -5.003 -2.965 27.790 1.00 59.42 307 LYS A O 1
ATOM 2436 N N . LYS A 1 308 ? -3.718 -1.209 28.383 1.00 57.85 308 LYS A N 1
ATOM 2437 C CA . LYS A 1 308 ? -3.464 -1.724 29.726 1.00 60.46 308 LYS A CA 1
ATOM 2438 C C . LYS A 1 308 ? -4.763 -1.983 30.476 1.00 63.50 308 LYS A C 1
ATOM 2439 O O . LYS A 1 308 ? -4.923 -3.017 31.134 1.00 66.25 308 LYS A O 1
ATOM 2445 N N . TYR A 1 309 ? -5.704 -1.042 30.384 1.00 63.52 309 TYR A N 1
ATOM 2446 C CA . TYR A 1 309 ? -6.941 -1.132 31.154 1.00 62.61 309 TYR A CA 1
ATOM 2447 C C . TYR A 1 309 ? -7.784 -2.323 30.711 1.00 64.02 309 TYR A C 1
ATOM 2448 O O . TYR A 1 309 ? -8.322 -3.062 31.544 1.00 64.26 309 TYR A O 1
ATOM 2457 N N . LEU A 1 310 ? -7.912 -2.525 29.397 1.00 58.17 310 LEU A N 1
ATOM 2458 C CA . LEU A 1 310 ? -8.628 -3.693 28.893 1.00 60.76 310 LEU A CA 1
ATOM 2459 C C . LEU A 1 310 ? -7.901 -4.982 29.248 1.00 61.27 310 LEU A C 1
ATOM 2460 O O . LEU A 1 310 ? -8.512 -5.935 29.746 1.00 60.73 310 LEU A O 1
ATOM 2465 N N . ASP A 1 311 ? -6.593 -5.035 28.984 1.00 57.43 311 ASP A N 1
ATOM 2466 C CA . ASP A 1 311 ? -5.830 -6.247 29.267 1.00 59.17 311 ASP A CA 1
ATOM 2467 C C . ASP A 1 311 ? -5.951 -6.646 30.735 1.00 64.52 311 ASP A C 1
ATOM 2468 O O . ASP A 1 311 ? -6.267 -7.801 31.043 1.00 67.47 311 ASP A O 1
ATOM 2473 N N . PHE A 1 312 ? -5.728 -5.700 31.653 1.00 69.47 312 PHE A N 1
ATOM 2474 C CA . PHE A 1 312 ? -5.903 -5.977 33.079 1.00 64.43 312 PHE A CA 1
ATOM 2475 C C . PHE A 1 312 ? -7.302 -6.501 33.371 1.00 66.27 312 PHE A C 1
ATOM 2476 O O . PHE A 1 312 ? -7.471 -7.517 34.058 1.00 67.50 312 PHE A O 1
ATOM 2484 N N . GLU A 1 313 ? -8.321 -5.812 32.854 1.00 61.24 313 GLU A N 1
ATOM 2485 C CA . GLU A 1 313 ? -9.700 -6.153 33.184 1.00 61.49 313 GLU A CA 1
ATOM 2486 C C . GLU A 1 313 ? -10.122 -7.471 32.546 1.00 66.02 313 GLU A C 1
ATOM 2487 O O . GLU A 1 313 ? -10.863 -8.250 33.156 1.00 67.43 313 GLU A O 1
ATOM 2493 N N . LEU A 1 314 ? -9.672 -7.734 31.316 1.00 65.23 314 LEU A N 1
ATOM 2494 C CA . LEU A 1 314 ? -9.951 -9.027 30.699 1.00 57.72 314 LEU A CA 1
ATOM 2495 C C . LEU A 1 314 ? -9.231 -10.159 31.422 1.00 61.56 314 LEU A C 1
ATOM 2496 O O . LEU A 1 314 ? -9.725 -11.292 31.441 1.00 67.50 314 LEU A O 1
ATOM 2501 N N . GLY A 1 315 ? -8.073 -9.871 32.021 1.00 57.67 315 GLY A N 1
ATOM 2502 C CA . GLY A 1 315 ? -7.361 -10.866 32.804 1.00 61.67 315 GLY A CA 1
ATOM 2503 C C . GLY A 1 315 ? -8.073 -11.281 34.075 1.00 68.12 315 GLY A C 1
ATOM 2504 O O . GLY A 1 315 ? -7.762 -12.340 34.630 1.00 76.27 315 GLY A O 1
ATOM 2505 N N . LYS A 1 316 ? -9.013 -10.468 34.554 1.00 68.11 316 LYS A N 1
ATOM 2506 C CA . LYS A 1 316 ? -9.852 -10.841 35.684 1.00 63.60 316 LYS A CA 1
ATOM 2507 C C . LYS A 1 316 ? -11.131 -11.549 35.261 1.00 67.37 316 LYS A C 1
ATOM 2508 O O . LYS A 1 316 ? -11.830 -12.098 36.119 1.00 76.26 316 LYS A O 1
ATOM 2514 N N . ILE A 1 317 ? -11.453 -11.550 33.970 1.00 66.91 317 ILE A N 1
ATOM 2515 C CA . ILE A 1 317 ? -12.611 -12.267 33.452 1.00 61.23 317 ILE A CA 1
ATOM 2516 C C . ILE A 1 317 ? -12.210 -13.714 33.203 1.00 65.67 317 ILE A C 1
ATOM 2517 O O . ILE A 1 317 ? -11.187 -13.983 32.561 1.00 62.93 317 ILE A O 1
ATOM 2522 N N . GLU A 1 318 ? -13.009 -14.645 33.718 1.00 65.97 318 GLU A N 1
ATOM 2523 C CA . GLU A 1 318 ? -12.664 -16.058 33.635 1.00 65.44 318 GLU A CA 1
ATOM 2524 C C . GLU A 1 318 ? -12.676 -16.541 32.192 1.00 65.93 318 GLU A C 1
ATOM 2525 O O . GLU A 1 318 ? -13.534 -16.154 31.393 1.00 68.60 318 GLU A O 1
ATOM 2531 N N . GLY A 1 319 ? -11.709 -17.393 31.865 1.00 60.86 319 GLY A N 1
ATOM 2532 C CA . GLY A 1 319 ? -11.590 -17.922 30.519 1.00 66.79 319 GLY A CA 1
ATOM 2533 C C . GLY A 1 319 ? -11.205 -16.898 29.474 1.00 70.87 319 GLY A C 1
ATOM 2534 O O . GLY A 1 319 ? -11.714 -16.947 28.350 1.00 70.11 319 GLY A O 1
ATOM 2535 N N . ILE A 1 320 ? -10.325 -15.963 29.818 1.00 66.22 320 ILE A N 1
ATOM 2536 C CA . ILE A 1 320 ? -9.836 -14.951 28.887 1.00 60.97 320 ILE A CA 1
ATOM 2537 C C . ILE A 1 320 ? -8.329 -14.836 29.057 1.00 63.00 320 ILE A C 1
ATOM 2538 O O . ILE A 1 320 ? -7.849 -14.458 30.133 1.00 65.73 320 ILE A O 1
ATOM 2543 N N . LYS A 1 321 ? -7.586 -15.166 28.004 1.00 61.50 321 LYS A N 1
ATOM 2544 C CA . LYS A 1 321 ? -6.134 -15.022 27.971 1.00 64.59 321 LYS A CA 1
ATOM 2545 C C . LYS A 1 321 ? -5.782 -14.009 26.889 1.00 68.93 321 LYS A C 1
ATOM 2546 O O . LYS A 1 321 ? -5.994 -14.265 25.698 1.00 57.86 321 LYS A O 1
ATOM 2552 N N . VAL A 1 322 ? -5.256 -12.861 27.303 1.00 72.08 322 VAL A N 1
ATOM 2553 C CA . VAL A 1 322 ? -4.803 -11.830 26.376 1.00 65.76 322 VAL A CA 1
ATOM 2554 C C . VAL A 1 322 ? -3.368 -12.155 25.983 1.00 61.09 322 VAL A C 1
ATOM 2555 O O . VAL A 1 322 ? -2.480 -12.217 26.841 1.00 67.80 322 VAL A O 1
ATOM 2559 N N . LEU A 1 323 ? -3.138 -12.359 24.688 1.00 58.68 323 LEU A N 1
ATOM 2560 C CA . LEU A 1 323 ? -1.862 -12.874 24.210 1.00 61.78 323 LEU A CA 1
ATOM 2561 C C . LEU A 1 323 ? -0.873 -11.786 23.812 1.00 61.78 323 LEU A C 1
ATOM 2562 O O . LEU A 1 323 ? 0.297 -12.100 23.566 1.00 68.52 323 LEU A O 1
ATOM 2567 N N . ASN A 1 324 ? -1.298 -10.528 23.737 1.00 54.61 324 ASN A N 1
ATOM 2568 C CA . ASN A 1 324 ? -0.385 -9.410 23.534 1.00 53.62 324 ASN A CA 1
ATOM 2569 C C . ASN A 1 324 ? -0.368 -8.505 24.761 1.00 60.03 324 ASN A C 1
ATOM 2570 O O . ASN A 1 324 ? -0.235 -7.283 24.661 1.00 56.54 324 ASN A O 1
ATOM 2575 N N . LYS A 1 325 ? -0.499 -9.112 25.939 1.00 63.99 325 LYS A N 1
ATOM 2576 C CA . LYS A 1 325 ? -0.421 -8.377 27.194 1.00 54.00 325 LYS A CA 1
ATOM 2577 C C . LYS A 1 325 ? 1.016 -7.954 27.464 1.00 54.16 325 LYS A C 1
ATOM 2578 O O . LYS A 1 325 ? 1.950 -8.743 27.289 1.00 58.46 325 LYS A O 1
ATOM 2584 N N . GLY A 1 326 ? 1.195 -6.714 27.910 1.00 42.80 326 GLY A N 1
ATOM 2585 C CA . GLY A 1 326 ? 2.488 -6.238 28.348 1.00 53.99 326 GLY A CA 1
ATOM 2586 C C . GLY A 1 326 ? 3.227 -5.362 27.360 1.00 51.57 326 GLY A C 1
ATOM 2587 O O . GLY A 1 326 ? 4.257 -4.784 27.725 1.00 46.89 326 GLY A O 1
ATOM 2588 N N . ILE A 1 327 ? 2.745 -5.247 26.126 1.00 48.14 327 ILE A N 1
ATOM 2589 C CA . ILE A 1 327 ? 3.365 -4.382 25.131 1.00 44.70 327 ILE A CA 1
ATOM 2590 C C . ILE A 1 327 ? 2.456 -3.186 24.890 1.00 49.45 327 ILE A C 1
ATOM 2591 O O . ILE A 1 327 ? 1.230 -3.271 25.018 1.00 53.88 327 ILE A O 1
ATOM 2596 N N . ASN A 1 328 ? 3.072 -2.059 24.544 1.00 46.92 328 ASN A N 1
ATOM 2597 C CA . ASN A 1 328 ? 2.340 -0.842 24.195 1.00 49.84 328 ASN A CA 1
ATOM 2598 C C . ASN A 1 328 ? 2.015 -0.908 22.708 1.00 49.48 328 ASN A C 1
ATOM 2599 O O . ASN A 1 328 ? 2.845 -0.567 21.862 1.00 58.43 328 ASN A O 1
ATOM 2604 N N . ALA A 1 329 ? 0.803 -1.355 22.386 1.00 45.13 329 ALA A N 1
ATOM 2605 C CA . ALA A 1 329 ? 0.387 -1.560 21.004 1.00 52.26 329 ALA A CA 1
ATOM 2606 C C . ALA A 1 329 ? -0.983 -0.920 20.805 1.00 62.50 329 ALA A C 1
ATOM 2607 O O . ALA A 1 329 ? -1.521 -0.259 21.699 1.00 60.10 329 ALA A O 1
ATOM 2609 N N . PHE A 1 330 ? -1.554 -1.126 19.617 1.00 59.84 330 PHE A N 1
ATOM 2610 C CA . PHE A 1 330 ? -2.840 -0.543 19.251 1.00 49.20 330 PHE A CA 1
ATOM 2611 C C . PHE A 1 330 ? -3.913 -1.597 19.014 1.00 50.59 330 PHE A C 1
ATOM 2612 O O . PHE A 1 330 ? -4.986 -1.268 18.494 1.00 54.37 330 PHE A O 1
ATOM 2620 N N . ASN A 1 331 ? -3.656 -2.852 19.377 1.00 50.13 331 ASN A N 1
ATOM 2621 C CA . ASN A 1 331 ? -4.659 -3.904 19.290 1.00 51.80 331 ASN A CA 1
ATOM 2622 C C . ASN A 1 331 ? -4.529 -4.805 20.508 1.00 55.78 331 ASN A C 1
ATOM 2623 O O . ASN A 1 331 ? -3.540 -4.756 21.245 1.00 55.83 331 ASN A O 1
ATOM 2628 N N . SER A 1 332 ? -5.545 -5.639 20.714 1.00 59.20 332 SER A N 1
ATOM 2629 C CA . SER A 1 332 ? -5.551 -6.608 21.806 1.00 55.09 332 SER A CA 1
ATOM 2630 C C . SER A 1 332 ? -6.111 -7.915 21.267 1.00 51.08 332 SER A C 1
ATOM 2631 O O . SER A 1 332 ? -7.318 -8.023 21.031 1.00 49.89 332 SER A O 1
ATOM 2634 N N . ILE A 1 333 ? -5.237 -8.895 21.063 1.00 48.03 333 ILE A N 1
ATOM 2635 C CA . ILE A 1 333 ? -5.634 -10.229 20.630 1.00 46.56 333 ILE A CA 1
ATOM 2636 C C . ILE A 1 333 ? -5.792 -11.102 21.866 1.00 51.49 333 ILE A C 1
ATOM 2637 O O . ILE A 1 333 ? -4.879 -11.190 22.697 1.00 50.75 333 ILE A O 1
ATOM 2642 N N . PHE A 1 334 ? -6.954 -11.737 21.995 1.00 54.69 334 PHE A N 1
ATOM 2643 C CA . PHE A 1 334 ? -7.251 -12.562 23.154 1.00 54.90 334 PHE A CA 1
ATOM 2644 C C . PHE A 1 334 ? -8.132 -13.724 22.723 1.00 59.16 334 PHE A C 1
ATOM 2645 O O . PHE A 1 334 ? -8.774 -13.687 21.669 1.00 52.29 334 PHE A O 1
ATOM 2653 N N . ILE A 1 335 ? -8.156 -14.759 23.558 1.00 63.21 335 ILE A N 1
ATOM 2654 C CA . ILE A 1 335 ? -8.964 -15.944 23.314 1.00 63.65 335 ILE A CA 1
ATOM 2655 C C . ILE A 1 335 ? -9.858 -16.185 24.520 1.00 65.48 335 ILE A C 1
ATOM 2656 O O . ILE A 1 335 ? -9.487 -15.897 25.662 1.00 65.27 335 ILE A O 1
ATOM 2661 N N . LYS A 1 336 ? -11.049 -16.712 24.256 1.00 73.56 336 LYS A N 1
ATOM 2662 C CA . LYS A 1 336 ? -11.944 -17.193 25.298 1.00 73.06 336 LYS A CA 1
ATOM 2663 C C . LYS A 1 336 ? -11.888 -18.715 25.295 1.00 73.47 336 LYS A C 1
ATOM 2664 O O . LYS A 1 336 ? -12.168 -19.344 24.268 1.00 74.00 336 LYS A O 1
ATOM 2670 N N . GLU A 1 337 ? -11.514 -19.298 26.434 1.00 72.43 337 GLU A N 1
ATOM 2671 C CA . GLU A 1 337 ? -11.319 -20.740 26.527 1.00 75.95 337 GLU A CA 1
ATOM 2672 C C . GLU A 1 337 ? -12.553 -21.501 26.064 1.00 76.96 337 GLU A C 1
ATOM 2673 O O . GLU A 1 337 ? -13.684 -21.157 26.422 1.00 79.54 337 GLU A O 1
ATOM 2679 N N . ASN A 1 338 ? -12.321 -22.526 25.241 1.00 76.09 338 ASN A N 1
ATOM 2680 C CA . ASN A 1 338 ? -13.330 -23.442 24.716 1.00 77.67 338 ASN A CA 1
ATOM 2681 C C . ASN A 1 338 ? -14.318 -22.773 23.768 1.00 75.22 338 ASN A C 1
ATOM 2682 O O . ASN A 1 338 ? -15.293 -23.410 23.354 1.00 74.98 338 ASN A O 1
ATOM 2687 N N . ILE A 1 339 ? -14.093 -21.514 23.402 1.00 77.13 339 ILE A N 1
ATOM 2688 C CA . ILE A 1 339 ? -14.924 -20.807 22.434 1.00 70.19 339 ILE A CA 1
ATOM 2689 C C . ILE A 1 339 ? -14.034 -20.337 21.293 1.00 70.08 339 ILE A C 1
ATOM 2690 O O . ILE A 1 339 ? -13.010 -19.683 21.526 1.00 69.77 339 ILE A O 1
ATOM 2695 N N . PHE A 1 340 ? -14.424 -20.668 20.066 1.00 69.26 340 PHE A N 1
ATOM 2696 C CA . PHE A 1 340 ? -13.689 -20.202 18.900 1.00 61.70 340 PHE A CA 1
ATOM 2697 C C . PHE A 1 340 ? -13.953 -18.720 18.659 1.00 62.15 340 PHE A C 1
ATOM 2698 O O . PHE A 1 340 ? -15.043 -18.206 18.924 1.00 64.65 340 PHE A O 1
ATOM 2706 N N . SER A 1 341 ? -12.929 -18.034 18.146 1.00 64.07 341 SER A N 1
ATOM 2707 C CA . SER A 1 341 ? -13.003 -16.586 17.983 1.00 55.62 341 SER A CA 1
ATOM 2708 C C . SER A 1 341 ? -14.067 -16.177 16.972 1.00 58.77 341 SER A C 1
ATOM 2709 O O . SER A 1 341 ? -14.583 -15.055 17.044 1.00 63.94 341 SER A O 1
ATOM 2712 N N . GLN A 1 342 ? -14.400 -17.058 16.025 1.00 64.60 342 GLN A N 1
ATOM 2713 C CA . GLN A 1 342 ? -15.487 -16.766 15.097 1.00 64.48 342 GLN A CA 1
ATOM 2714 C C . GLN A 1 342 ? -16.805 -16.615 15.842 1.00 69.68 342 GLN A C 1
ATOM 2715 O O . GLN A 1 342 ? -17.589 -15.699 15.568 1.00 74.91 342 GLN A O 1
ATOM 2721 N N . ASP A 1 343 ? -17.058 -17.505 16.802 1.00 68.26 343 ASP A N 1
ATOM 2722 C CA . ASP A 1 343 ? -18.338 -17.495 17.499 1.00 65.90 343 ASP A CA 1
ATOM 2723 C C . ASP A 1 343 ? -18.402 -16.366 18.519 1.00 68.87 343 ASP A C 1
ATOM 2724 O O . ASP A 1 343 ? -19.444 -15.717 18.668 1.00 69.53 343 ASP A O 1
ATOM 2729 N N . PHE A 1 344 ? -17.299 -16.113 19.229 1.00 67.31 344 PHE A N 1
ATOM 2730 C CA . PHE A 1 344 ? -17.294 -15.026 20.202 1.00 69.30 344 PHE A CA 1
ATOM 2731 C C . PHE A 1 344 ? -17.380 -13.663 19.523 1.00 64.29 344 PHE A C 1
ATOM 2732 O O . PHE A 1 344 ? -17.939 -12.723 20.098 1.00 66.08 344 PHE A O 1
ATOM 2740 N N . SER A 1 345 ? -16.837 -13.534 18.308 1.00 59.14 345 SER A N 1
ATOM 2741 C CA . SER A 1 345 ? -16.977 -12.284 17.567 1.00 61.94 345 SER A CA 1
ATOM 2742 C C . SER A 1 345 ? -18.396 -12.094 17.047 1.00 68.28 345 SER A C 1
ATOM 2743 O O . SER A 1 345 ? -18.850 -10.953 16.901 1.00 71.55 345 SER A O 1
ATOM 2746 N N . SER A 1 346 ? -19.104 -13.190 16.751 1.00 67.72 346 SER A N 1
ATOM 2747 C CA . SER A 1 346 ? -20.516 -13.088 16.394 1.00 67.66 346 SER A CA 1
ATOM 2748 C C . SER A 1 346 ? -21.373 -12.728 17.600 1.00 70.63 346 SER A C 1
ATOM 2749 O O . SER A 1 346 ? -22.378 -12.022 17.453 1.00 73.35 346 SER A O 1
ATOM 2752 N N . TYR A 1 347 ? -21.004 -13.212 18.789 1.00 68.98 347 TYR A N 1
ATOM 2753 C CA . TYR A 1 347 ? -21.675 -12.777 20.010 1.00 75.40 347 TYR A CA 1
ATOM 2754 C C . TYR A 1 347 ? -21.477 -11.283 20.234 1.00 70.22 347 TYR A C 1
ATOM 2755 O O . TYR A 1 347 ? -22.426 -10.560 20.558 1.00 67.21 347 TYR A O 1
ATOM 2764 N N . LEU A 1 348 ? -20.240 -10.803 20.066 1.00 66.92 348 LEU A N 1
ATOM 2765 C CA . LEU A 1 348 ? -19.983 -9.371 20.179 1.00 68.05 348 LEU A CA 1
ATOM 2766 C C . LEU A 1 348 ? -20.661 -8.596 19.058 1.00 71.15 348 LEU A C 1
ATOM 2767 O O . LEU A 1 348 ? -21.059 -7.443 19.254 1.00 69.23 348 LEU A O 1
ATOM 2772 N N . GLY A 1 349 ? -20.803 -9.211 17.883 1.00 71.66 349 GLY A N 1
ATOM 2773 C CA . GLY A 1 349 ? -21.481 -8.543 16.785 1.00 70.65 349 GLY A CA 1
ATOM 2774 C C . GLY A 1 349 ? -22.959 -8.338 17.047 1.00 69.52 349 GLY A C 1
ATOM 2775 O O . GLY A 1 349 ? -23.512 -7.283 16.727 1.00 68.88 349 GLY A O 1
ATOM 2776 N N . ASN A 1 350 ? -23.621 -9.343 17.625 1.00 67.69 350 ASN A N 1
ATOM 2777 C CA . ASN A 1 350 ? -25.015 -9.178 18.017 1.00 67.15 350 ASN A CA 1
ATOM 2778 C C . ASN A 1 350 ? -25.162 -8.253 19.217 1.00 67.55 350 ASN A C 1
ATOM 2779 O O . ASN A 1 350 ? -26.243 -7.691 19.425 1.00 71.14 350 ASN A O 1
ATOM 2784 N N . LYS A 1 351 ? -24.105 -8.085 20.009 1.00 69.55 351 LYS A N 1
ATOM 2785 C CA . LYS A 1 351 ? -24.043 -7.032 21.011 1.00 66.52 351 LYS A CA 1
ATOM 2786 C C . LYS A 1 351 ? -23.547 -5.717 20.426 1.00 65.55 351 LYS A C 1
ATOM 2787 O O . LYS A 1 351 ? -23.203 -4.803 21.183 1.00 71.12 351 LYS A O 1
ATOM 2793 N N . LYS A 1 352 ? -23.489 -5.618 19.095 1.00 65.65 352 LYS A N 1
ATOM 2794 C CA . LYS A 1 352 ? -23.153 -4.392 18.373 1.00 65.38 352 LYS A CA 1
ATOM 2795 C C . LYS A 1 352 ? -21.716 -3.944 18.627 1.00 61.74 352 LYS A C 1
ATOM 2796 O O . LYS A 1 352 ? -21.431 -2.745 18.675 1.00 57.10 352 LYS A O 1
ATOM 2802 N N . ILE A 1 353 ? -20.803 -4.897 18.784 1.00 60.27 353 ILE A N 1
ATOM 2803 C CA . ILE A 1 353 ? -19.377 -4.623 18.921 1.00 61.02 353 ILE A CA 1
ATOM 2804 C C . ILE A 1 353 ? -18.680 -5.249 17.720 1.00 60.07 353 ILE A C 1
ATOM 2805 O O . ILE A 1 353 ? -18.601 -6.480 17.607 1.00 60.58 353 ILE A O 1
ATOM 2810 N N . ILE A 1 354 ? -18.173 -4.406 16.822 1.00 51.59 354 ILE A N 1
ATOM 2811 C CA . ILE A 1 354 ? -17.562 -4.859 15.577 1.00 59.20 354 ILE A CA 1
ATOM 2812 C C . ILE A 1 354 ? -16.093 -5.162 15.859 1.00 62.44 354 ILE A C 1
ATOM 2813 O O . ILE A 1 354 ? -15.272 -4.254 16.010 1.00 66.46 354 ILE A O 1
ATOM 2818 N N . VAL A 1 355 ? -15.765 -6.450 15.935 1.00 59.70 355 VAL A N 1
ATOM 2819 C CA . VAL A 1 355 ? -14.388 -6.905 16.094 1.00 51.71 355 VAL A CA 1
ATOM 2820 C C . VAL A 1 355 ? -14.042 -7.810 14.920 1.00 50.53 355 VAL A C 1
ATOM 2821 O O . VAL A 1 355 ? -14.832 -7.955 13.980 1.00 60.47 355 VAL A O 1
ATOM 2825 N N . ARG A 1 356 ? -12.863 -8.424 14.958 1.00 47.26 356 ARG A N 1
ATOM 2826 C CA . ARG A 1 356 ? -12.450 -9.351 13.918 1.00 50.96 356 ARG A CA 1
ATOM 2827 C C . ARG A 1 356 ? -11.922 -10.630 14.548 1.00 53.64 356 ARG A C 1
ATOM 2828 O O . ARG A 1 356 ? -11.341 -10.615 15.637 1.00 54.43 356 ARG A O 1
ATOM 2836 N N . SER A 1 357 ? -12.132 -11.739 13.844 1.00 52.07 357 SER A N 1
ATOM 2837 C CA . SER A 1 357 ? -11.726 -13.060 14.293 1.00 50.71 357 SER A CA 1
ATOM 2838 C C . SER A 1 357 ? -10.667 -13.622 13.355 1.00 55.86 357 SER A C 1
ATOM 2839 O O . SER A 1 357 ? -10.542 -13.203 12.201 1.00 51.62 357 SER A O 1
ATOM 2842 N N . GLY A 1 358 ? -9.904 -14.586 13.865 1.00 55.56 358 GLY A N 1
ATOM 2843 C CA . GLY A 1 358 ? -8.874 -15.234 13.080 1.00 52.86 358 GLY A CA 1
ATOM 2844 C C . GLY A 1 358 ? -7.549 -14.503 13.129 1.00 53.73 358 GLY A C 1
ATOM 2845 O O . GLY A 1 358 ? -7.368 -13.493 13.816 1.00 57.21 358 GLY A O 1
ATOM 2846 N N . LEU A 1 359 ? -6.597 -15.034 12.361 1.00 54.44 359 LEU A N 1
ATOM 2847 C CA . LEU A 1 359 ? -5.243 -14.494 12.319 1.00 49.42 359 LEU A CA 1
ATOM 2848 C C . LEU A 1 359 ? -5.145 -13.177 11.555 1.00 49.37 359 LEU A C 1
ATOM 2849 O O . LEU A 1 359 ? -4.055 -12.592 11.516 1.00 50.28 359 LEU A O 1
ATOM 2854 N N . SER A 1 360 ? -6.239 -12.704 10.954 1.00 48.34 360 SER A N 1
ATOM 2855 C CA . SER A 1 360 ? -6.299 -11.396 10.298 1.00 53.31 360 SER A CA 1
ATOM 2856 C C . SER A 1 360 ? -5.244 -11.274 9.195 1.00 53.78 360 SER A C 1
ATOM 2857 O O . SER A 1 360 ? -4.407 -10.368 9.193 1.00 55.68 360 SER A O 1
ATOM 2860 N N . CYS A 1 361 ? -5.299 -12.216 8.255 1.00 55.28 361 CYS A N 1
ATOM 2861 C CA . CYS A 1 361 ? -4.423 -12.277 7.086 1.00 52.57 361 CYS A CA 1
ATOM 2862 C C . CYS A 1 361 ? -2.949 -12.430 7.447 1.00 58.11 361 CYS A C 1
ATOM 2863 O O . CYS A 1 361 ? -2.088 -12.361 6.560 1.00 56.23 361 CYS A O 1
ATOM 2866 N N . ALA A 1 362 ? -2.635 -12.635 8.722 1.00 58.42 362 ALA A N 1
ATOM 2867 C CA . ALA A 1 362 ? -1.279 -12.975 9.150 1.00 48.59 362 ALA A CA 1
ATOM 2868 C C . ALA A 1 362 ? -1.187 -14.475 9.422 1.00 50.69 362 ALA A C 1
ATOM 2869 O O . ALA A 1 362 ? -0.819 -14.925 10.507 1.00 47.25 362 ALA A O 1
ATOM 2871 N N . LYS A 1 363 ? -1.531 -15.253 8.393 1.00 52.77 363 LYS A N 1
ATOM 2872 C CA . LYS A 1 363 ? -1.732 -16.702 8.433 1.00 53.41 363 LYS A CA 1
ATOM 2873 C C . LYS A 1 363 ? -0.462 -17.490 8.735 1.00 57.74 363 LYS A C 1
ATOM 2874 O O . LYS A 1 363 ? -0.485 -18.725 8.622 1.00 58.72 363 LYS A O 1
ATOM 2880 N N . LEU A 1 364 ? 0.632 -16.826 9.101 1.00 56.25 364 LEU A N 1
ATOM 2881 C CA . LEU A 1 364 ? 1.825 -17.489 9.604 1.00 55.77 364 LEU A CA 1
ATOM 2882 C C . LEU A 1 364 ? 2.042 -17.241 11.090 1.00 54.39 364 LEU A C 1
ATOM 2883 O O . LEU A 1 364 ? 2.989 -17.787 11.665 1.00 50.49 364 LEU A O 1
ATOM 2888 N N . ALA A 1 365 ? 1.189 -16.436 11.726 1.00 59.73 365 ALA A N 1
ATOM 2889 C CA . ALA A 1 365 ? 1.324 -16.099 13.138 1.00 55.44 365 ALA A CA 1
ATOM 2890 C C . ALA A 1 365 ? 0.791 -17.182 14.066 1.00 54.39 365 ALA A C 1
ATOM 2891 O O . ALA A 1 365 ? 0.817 -16.993 15.287 1.00 53.23 365 ALA A O 1
ATOM 2893 N N . ASN A 1 366 ? 0.311 -18.306 13.529 1.00 57.68 366 ASN A N 1
ATOM 2894 C CA . ASN A 1 366 ? -0.042 -19.442 14.370 1.00 56.36 366 ASN A CA 1
ATOM 2895 C C . ASN A 1 366 ? 1.181 -20.108 14.987 1.00 59.96 366 ASN A C 1
ATOM 2896 O O . ASN A 1 366 ? 1.023 -21.012 15.815 1.00 58.03 366 ASN A O 1
ATOM 2901 N N . GLU A 1 367 ? 2.386 -19.690 14.600 1.00 53.39 367 GLU A N 1
ATOM 2902 C CA . GLU A 1 367 ? 3.620 -20.144 15.224 1.00 55.26 367 GLU A CA 1
ATOM 2903 C C . GLU A 1 367 ? 4.067 -19.241 16.367 1.00 60.37 367 GLU A C 1
ATOM 2904 O O . GLU A 1 367 ? 4.986 -19.611 17.107 1.00 67.74 367 GLU A O 1
ATOM 2910 N N . ILE A 1 368 ? 3.449 -18.074 16.523 1.00 57.44 368 ILE A N 1
ATOM 2911 C CA . ILE A 1 368 ? 3.722 -17.188 17.647 1.00 51.33 368 ILE A CA 1
ATOM 2912 C C . ILE A 1 368 ? 2.705 -17.372 18.764 1.00 55.93 368 ILE A C 1
ATOM 2913 O O . ILE A 1 368 ? 3.072 -17.400 19.939 1.00 63.17 368 ILE A O 1
ATOM 2918 N N . LEU A 1 369 ? 1.428 -17.507 18.411 1.00 55.93 369 LEU A N 1
ATOM 2919 C CA . LEU A 1 369 ? 0.355 -17.659 19.383 1.00 53.78 369 LEU A CA 1
ATOM 2920 C C . LEU A 1 369 ? 0.002 -19.114 19.659 1.00 59.82 369 LEU A C 1
ATOM 2921 O O . LEU A 1 369 ? -0.732 -19.384 20.617 1.00 65.95 369 LEU A O 1
ATOM 2926 N N . ASN A 1 370 ? 0.508 -20.048 18.851 1.00 62.22 370 ASN A N 1
ATOM 2927 C CA . ASN A 1 370 ? 0.098 -21.453 18.908 1.00 66.41 370 ASN A CA 1
ATOM 2928 C C . ASN A 1 370 ? -1.423 -21.568 18.849 1.00 69.04 370 ASN A C 1
ATOM 2929 O O . ASN A 1 370 ? -2.042 -22.374 19.547 1.00 70.06 370 ASN A O 1
ATOM 2934 N N . LEU A 1 371 ? -2.024 -20.740 17.998 1.00 67.82 371 LEU A N 1
ATOM 2935 C CA . LEU A 1 371 ? -3.466 -20.671 17.825 1.00 62.39 371 LEU A CA 1
ATOM 2936 C C . LEU A 1 371 ? -3.748 -20.204 16.405 1.00 59.85 371 LEU A C 1
ATOM 2937 O O . LEU A 1 371 ? -3.082 -19.294 15.905 1.00 63.91 371 LEU A O 1
ATOM 2942 N N . ASP A 1 372 ? -4.730 -20.829 15.760 1.00 63.53 372 ASP A N 1
ATOM 2943 C CA . ASP A 1 372 ? -5.173 -20.414 14.437 1.00 63.35 372 ASP A CA 1
ATOM 2944 C C . ASP A 1 372 ? -6.381 -19.485 14.499 1.00 58.73 372 ASP A C 1
ATOM 2945 O O . ASP A 1 372 ? -7.044 -19.271 13.478 1.00 46.98 372 ASP A O 1
ATOM 2950 N N . HIS A 1 373 ? -6.672 -18.923 15.672 1.00 62.88 373 HIS A N 1
ATOM 2951 C CA . HIS A 1 373 ? -7.798 -18.013 15.825 1.00 58.62 373 HIS A CA 1
ATOM 2952 C C . HIS A 1 373 ? -7.561 -17.106 17.023 1.00 54.51 373 HIS A C 1
ATOM 2953 O O . HIS A 1 373 ? -7.074 -17.557 18.063 1.00 56.68 373 HIS A O 1
ATOM 2960 N N . VAL A 1 374 ? -7.921 -15.831 16.864 1.00 50.60 374 VAL A N 1
ATOM 2961 C CA . VAL A 1 374 ? -7.870 -14.843 17.936 1.00 50.77 374 VAL A CA 1
ATOM 2962 C C . VAL A 1 374 ? -8.966 -13.819 17.684 1.00 52.79 374 VAL A C 1
ATOM 2963 O O . VAL A 1 374 ? -9.518 -13.726 16.587 1.00 62.22 374 VAL A O 1
ATOM 2967 N N . VAL A 1 375 ? -9.282 -13.043 18.717 1.00 54.85 375 VAL A N 1
ATOM 2968 C CA . VAL A 1 375 ? -10.203 -11.916 18.614 1.00 57.62 375 VAL A CA 1
ATOM 2969 C C . VAL A 1 375 ? -9.373 -10.644 18.685 1.00 53.83 375 VAL A C 1
ATOM 2970 O O . VAL A 1 375 ? -8.696 -10.395 19.690 1.00 53.12 375 VAL A O 1
ATOM 2974 N N . ARG A 1 376 ? -9.415 -9.842 17.623 1.00 46.38 376 ARG A N 1
ATOM 2975 C CA . ARG A 1 376 ? -8.604 -8.633 17.531 1.00 47.30 376 ARG A CA 1
ATOM 2976 C C . ARG A 1 376 ? -9.470 -7.422 17.856 1.00 50.73 376 ARG A C 1
ATOM 2977 O O . ARG A 1 376 ? -10.394 -7.088 17.107 1.00 48.48 376 ARG A O 1
ATOM 2985 N N . VAL A 1 377 ? -9.164 -6.769 18.972 1.00 52.79 377 VAL A N 1
ATOM 2986 C CA . VAL A 1 377 ? -9.822 -5.537 19.385 1.00 48.81 377 VAL A CA 1
ATOM 2987 C C . VAL A 1 377 ? -8.876 -4.401 19.013 1.00 52.16 377 VAL A C 1
ATOM 2988 O O . VAL A 1 377 ? -7.929 -4.098 19.744 1.00 56.64 377 VAL A O 1
ATOM 2992 N N . SER A 1 378 ? -9.121 -3.777 17.865 1.00 46.24 378 SER A N 1
ATOM 2993 C CA . SER A 1 378 ? -8.227 -2.771 17.310 1.00 42.13 378 SER A CA 1
ATOM 2994 C C . SER A 1 378 ? -8.674 -1.374 17.722 1.00 51.16 378 SER A C 1
ATOM 2995 O O . SER A 1 378 ? -9.873 -1.092 17.801 1.00 52.40 378 SER A O 1
ATOM 2998 N N . TYR A 1 379 ? -7.702 -0.500 17.975 1.00 53.40 379 TYR A N 1
ATOM 2999 C CA . TYR A 1 379 ? -7.971 0.861 18.409 1.00 50.68 379 TYR A CA 1
ATOM 3000 C C . TYR A 1 379 ? -7.437 1.870 17.400 1.00 53.04 379 TYR A C 1
ATOM 3001 O O . TYR A 1 379 ? -6.544 1.578 16.600 1.00 57.70 379 TYR A O 1
ATOM 3010 N N . HIS A 1 380 ? -8.009 3.070 17.457 1.00 50.85 380 HIS A N 1
ATOM 3011 C CA . HIS A 1 380 ? -7.487 4.246 16.774 1.00 47.47 380 HIS A CA 1
ATOM 3012 C C . HIS A 1 380 ? -7.595 5.419 17.743 1.00 55.33 380 HIS A C 1
ATOM 3013 O O . HIS A 1 380 ? -7.981 5.254 18.903 1.00 58.97 380 HIS A O 1
ATOM 3020 N N . PHE A 1 381 ? -7.267 6.621 17.263 1.00 50.12 381 PHE A N 1
ATOM 3021 C CA . PHE A 1 381 ? -7.279 7.793 18.133 1.00 51.71 381 PHE A CA 1
ATOM 3022 C C . PHE A 1 381 ? -8.675 8.165 18.619 1.00 58.80 381 PHE A C 1
ATOM 3023 O O . PHE A 1 381 ? -8.794 8.869 19.628 1.00 72.89 381 PHE A O 1
ATOM 3031 N N . TYR A 1 382 ? -9.727 7.717 17.938 1.00 54.45 382 TYR A N 1
ATOM 3032 C CA . TYR A 1 382 ? -11.089 8.053 18.333 1.00 59.00 382 TYR A CA 1
ATOM 3033 C C . TYR A 1 382 ? -11.669 7.084 19.356 1.00 61.35 382 TYR A C 1
ATOM 3034 O O . TYR A 1 382 ? -12.795 7.295 19.819 1.00 57.63 382 TYR A O 1
ATOM 3043 N N . THR A 1 383 ? -10.934 6.034 19.714 1.00 60.26 383 THR A N 1
ATOM 3044 C CA . THR A 1 383 ? -11.425 5.065 20.685 1.00 64.62 383 THR A CA 1
ATOM 3045 C C . THR A 1 383 ? -11.388 5.661 22.086 1.00 65.36 383 THR A C 1
ATOM 3046 O O . THR A 1 383 ? -10.372 6.222 22.506 1.00 63.05 383 THR A O 1
ATOM 3050 N N . ASN A 1 384 ? -12.497 5.540 22.808 1.00 70.67 384 ASN A N 1
ATOM 3051 C CA . ASN A 1 384 ? -12.624 6.095 24.147 1.00 65.58 384 ASN A CA 1
ATOM 3052 C C . ASN A 1 384 ? -12.851 4.982 25.162 1.00 61.86 384 ASN A C 1
ATOM 3053 O O . ASN A 1 384 ? -13.041 3.813 24.814 1.00 57.76 384 ASN A O 1
ATOM 3058 N N . LYS A 1 385 ? -12.827 5.371 26.440 1.00 61.52 385 LYS A N 1
ATOM 3059 C CA . LYS A 1 385 ? -13.009 4.403 27.516 1.00 57.90 385 LYS A CA 1
ATOM 3060 C C . LYS A 1 385 ? -14.394 3.771 27.480 1.00 60.93 385 LYS A C 1
ATOM 3061 O O . LYS A 1 385 ? -14.550 2.607 27.866 1.00 66.95 385 LYS A O 1
ATOM 3067 N N . SER A 1 386 ? -15.405 4.513 27.020 1.00 60.67 386 SER A N 1
ATOM 3068 C CA . SER A 1 386 ? -16.745 3.947 26.905 1.00 57.32 386 SER A CA 1
ATOM 3069 C C . SER A 1 386 ? -16.767 2.779 25.927 1.00 62.96 386 SER A C 1
ATOM 3070 O O . SER A 1 386 ? -17.421 1.761 26.182 1.00 62.04 386 SER A O 1
ATOM 3073 N N . ASP A 1 387 ? -16.055 2.906 24.803 1.00 62.95 387 ASP A N 1
ATOM 3074 C CA . ASP A 1 387 ? -15.968 1.810 23.843 1.00 58.97 387 ASP A CA 1
ATOM 3075 C C . ASP A 1 387 ? -15.367 0.563 24.480 1.00 58.41 387 ASP A C 1
ATOM 3076 O O . ASP A 1 387 ? -15.872 -0.550 24.296 1.00 56.30 387 ASP A O 1
ATOM 3081 N N . ILE A 1 388 ? -14.281 0.734 25.236 1.00 54.71 388 ILE A N 1
ATOM 3082 C CA . ILE A 1 388 ? -13.626 -0.408 25.863 1.00 53.53 388 ILE A CA 1
ATOM 3083 C C . ILE A 1 388 ? -14.469 -0.952 27.011 1.00 62.98 388 ILE A C 1
ATOM 3084 O O . ILE A 1 388 ? -14.551 -2.169 27.212 1.00 66.27 388 ILE A O 1
ATOM 3089 N N . ASP A 1 389 ? -15.125 -0.066 27.769 1.00 58.75 389 ASP A N 1
ATOM 3090 C CA . ASP A 1 389 ? -15.971 -0.510 28.876 1.00 58.41 389 ASP A CA 1
ATOM 3091 C C . ASP A 1 389 ? -17.088 -1.434 28.399 1.00 68.79 389 ASP A C 1
ATOM 3092 O O . ASP A 1 389 ? -17.371 -2.455 29.037 1.00 74.70 389 ASP A O 1
ATOM 3097 N N . LYS A 1 390 ? -17.739 -1.091 27.284 1.00 66.50 390 LYS A N 1
ATOM 3098 C CA . LYS A 1 390 ? -18.841 -1.914 26.793 1.00 63.93 390 LYS A CA 1
ATOM 3099 C C . LYS A 1 390 ? -18.359 -3.272 26.304 1.00 62.62 390 LYS A C 1
ATOM 3100 O O . LYS A 1 390 ? -19.105 -4.255 26.380 1.00 65.81 390 LYS A O 1
ATOM 3106 N N . LEU A 1 391 ? -17.127 -3.350 25.797 1.00 60.84 391 LEU A N 1
ATOM 3107 C CA . LEU A 1 391 ? -16.570 -4.644 25.419 1.00 62.99 391 LEU A CA 1
ATOM 3108 C C . LEU A 1 391 ? -16.373 -5.526 26.645 1.00 72.93 391 LEU A C 1
ATOM 3109 O O . LEU A 1 391 ? -16.716 -6.714 26.631 1.00 73.43 391 LEU A O 1
ATOM 3114 N N . ILE A 1 392 ? -15.820 -4.956 27.720 1.00 69.96 392 ILE A N 1
ATOM 3115 C CA . ILE A 1 392 ? -15.642 -5.708 28.960 1.00 67.52 392 ILE A CA 1
ATOM 3116 C C . ILE A 1 392 ? -16.988 -6.210 29.469 1.00 70.09 392 ILE A C 1
ATOM 3117 O O . ILE A 1 392 ? -17.117 -7.357 29.911 1.00 69.16 392 ILE A O 1
ATOM 3122 N N . LYS A 1 393 ? -18.012 -5.356 29.404 1.00 68.50 393 LYS A N 1
ATOM 3123 C CA . LYS A 1 393 ? -19.344 -5.749 29.853 1.00 71.52 393 LYS A CA 1
ATOM 3124 C C . LYS A 1 393 ? -19.868 -6.936 29.053 1.00 71.57 393 LYS A C 1
ATOM 3125 O O . LYS A 1 393 ? -20.360 -7.914 29.625 1.00 81.58 393 LYS A O 1
ATOM 3131 N N . ALA A 1 394 ? -19.759 -6.871 27.724 1.00 67.87 394 ALA A N 1
ATOM 3132 C CA . ALA A 1 394 ? -20.271 -7.952 26.887 1.00 70.66 394 ALA A CA 1
ATOM 3133 C C . ALA A 1 394 ? -19.516 -9.252 27.136 1.00 68.15 394 ALA A C 1
ATOM 3134 O O . ALA A 1 394 ? -20.121 -10.329 27.175 1.00 64.71 394 ALA A O 1
ATOM 3136 N N . VAL A 1 395 ? -18.194 -9.173 27.305 1.00 65.55 395 VAL A N 1
ATOM 3137 C CA . VAL A 1 395 ? -17.410 -10.373 27.588 1.00 72.71 395 VAL A CA 1
ATOM 3138 C C . VAL A 1 395 ? -17.849 -10.997 28.907 1.00 74.77 395 VAL A C 1
ATOM 3139 O O . VAL A 1 395 ? -17.907 -12.226 29.042 1.00 73.16 395 VAL A O 1
ATOM 3143 N N . LYS A 1 396 ? -18.250 -10.171 29.855 1.00 74.65 396 LYS A N 1
ATOM 3144 C CA . LYS A 1 396 ? -18.651 -10.675 31.166 1.00 74.89 396 LYS A CA 1
ATOM 3145 C C . LYS A 1 396 ? -20.022 -11.293 31.138 1.00 73.06 396 LYS A C 1
ATOM 3146 O O . LYS A 1 396 ? -20.322 -12.151 31.945 1.00 77.93 396 LYS A O 1
ATOM 3152 N N . GLU A 1 397 ? -20.861 -10.852 30.231 1.00 69.30 397 GLU A N 1
ATOM 3153 C CA . GLU A 1 397 ? -22.216 -11.355 30.085 1.00 68.20 397 GLU A CA 1
ATOM 3154 C C . GLU A 1 397 ? -22.292 -12.611 29.220 1.00 74.36 397 GLU A C 1
ATOM 3155 O O . GLU A 1 397 ? -23.384 -12.975 28.768 1.00 76.22 397 GLU A O 1
ATOM 3161 N N . PHE A 1 398 ? -21.166 -13.278 28.983 1.00 72.01 398 PHE A N 1
ATOM 3162 C CA . PHE A 1 398 ? -21.151 -14.510 28.202 1.00 74.66 398 PHE A CA 1
ATOM 3163 C C . PHE A 1 398 ? -21.405 -15.725 29.089 1.00 78.12 398 PHE A C 1
ATOM 3164 O O . PHE A 1 398 ? -20.493 -16.229 29.744 1.00 86.87 398 PHE A O 1
ATOM 3172 N N . MET B 1 1 ? -34.154 8.234 -17.407 1.00 94.68 1 MET B N 1
ATOM 3173 C CA . MET B 1 1 ? -33.146 8.380 -16.364 1.00 90.14 1 MET B CA 1
ATOM 3174 C C . MET B 1 1 ? -31.946 9.188 -16.856 1.00 88.90 1 MET B C 1
ATOM 3175 O O . MET B 1 1 ? -31.482 10.101 -16.172 1.00 85.75 1 MET B O 1
ATOM 3180 N N . LEU B 1 2 ? -31.453 8.847 -18.047 1.00 91.41 2 LEU B N 1
ATOM 3181 C CA . LEU B 1 2 ? -30.306 9.521 -18.645 1.00 94.09 2 LEU B CA 1
ATOM 3182 C C . LEU B 1 2 ? -30.655 10.872 -19.255 1.00 83.90 2 LEU B C 1
ATOM 3183 O O . LEU B 1 2 ? -29.749 11.578 -19.713 1.00 78.16 2 LEU B O 1
ATOM 3188 N N . LYS B 1 3 ? -31.934 11.244 -19.285 1.00 85.58 3 LYS B N 1
ATOM 3189 C CA . LYS B 1 3 ? -32.324 12.580 -19.719 1.00 83.77 3 LYS B CA 1
ATOM 3190 C C . LYS B 1 3 ? -32.379 13.569 -18.563 1.00 82.59 3 LYS B C 1
ATOM 3191 O O . LYS B 1 3 ? -32.176 14.770 -18.777 1.00 83.54 3 LYS B O 1
ATOM 3197 N N . ASN B 1 4 ? -32.646 13.094 -17.347 1.00 83.67 4 ASN B N 1
ATOM 3198 C CA . ASN B 1 4 ? -32.523 13.904 -16.143 1.00 86.60 4 ASN B CA 1
ATOM 3199 C C . ASN B 1 4 ? -31.104 13.898 -15.587 1.00 78.44 4 ASN B C 1
ATOM 3200 O O . ASN B 1 4 ? -30.894 14.327 -14.448 1.00 75.30 4 ASN B O 1
ATOM 3205 N N . LEU B 1 5 ? -30.135 13.414 -16.370 1.00 77.61 5 LEU B N 1
ATOM 3206 C CA . LEU B 1 5 ? -28.743 13.397 -15.932 1.00 73.87 5 LEU B CA 1
ATOM 3207 C C . LEU B 1 5 ? -28.252 14.795 -15.582 1.00 69.13 5 LEU B C 1
ATOM 3208 O O . LEU B 1 5 ? -27.571 14.985 -14.569 1.00 75.40 5 LEU B O 1
ATOM 3213 N N . ARG B 1 6 ? -28.590 15.785 -16.410 1.00 66.02 6 ARG B N 1
ATOM 3214 C CA . ARG B 1 6 ? -28.120 17.146 -16.181 1.00 61.48 6 ARG B CA 1
ATOM 3215 C C . ARG B 1 6 ? -28.625 17.704 -14.858 1.00 69.72 6 ARG B C 1
ATOM 3216 O O . ARG B 1 6 ? -27.938 18.512 -14.223 1.00 75.38 6 ARG B O 1
ATOM 3224 N N . ASN B 1 7 ? -29.816 17.285 -14.426 1.00 73.13 7 ASN B N 1
ATOM 3225 C CA . ASN B 1 7 ? -30.397 17.789 -13.189 1.00 75.79 7 ASN B CA 1
ATOM 3226 C C . ASN B 1 7 ? -29.902 17.044 -11.956 1.00 68.67 7 ASN B C 1
ATOM 3227 O O . ASN B 1 7 ? -30.055 17.553 -10.840 1.00 71.37 7 ASN B O 1
ATOM 3232 N N . GLU B 1 8 ? -29.317 15.857 -12.126 1.00 65.18 8 GLU B N 1
ATOM 3233 C CA . GLU B 1 8 ? -28.744 15.117 -11.008 1.00 65.72 8 GLU B CA 1
ATOM 3234 C C . GLU B 1 8 ? -27.241 15.314 -10.864 1.00 64.15 8 GLU B C 1
ATOM 3235 O O . GLU B 1 8 ? -26.705 15.076 -9.776 1.00 70.34 8 GLU B O 1
ATOM 3241 N N . ILE B 1 9 ? -26.553 15.734 -11.922 1.00 51.10 9 ILE B N 1
ATOM 3242 C CA . ILE B 1 9 ? -25.145 16.105 -11.824 1.00 54.38 9 ILE B CA 1
ATOM 3243 C C . ILE B 1 9 ? -25.073 17.524 -11.268 1.00 58.86 9 ILE B C 1
ATOM 3244 O O . ILE B 1 9 ? -25.492 18.480 -11.925 1.00 61.32 9 ILE B O 1
ATOM 3249 N N . GLU B 1 10 ? -24.539 17.662 -10.058 1.00 56.26 10 GLU B N 1
ATOM 3250 C CA . GLU B 1 10 ? -24.439 18.957 -9.400 1.00 56.05 10 GLU B CA 1
ATOM 3251 C C . GLU B 1 10 ? -23.195 19.737 -9.815 1.00 59.83 10 GLU B C 1
ATOM 3252 O O . GLU B 1 10 ? -22.955 20.825 -9.281 1.00 66.86 10 GLU B O 1
ATOM 3258 N N . TRP B 1 11 ? -22.399 19.205 -10.748 1.00 55.69 11 TRP B N 1
ATOM 3259 C CA . TRP B 1 11 ? -21.296 19.976 -11.317 1.00 56.25 11 TRP B CA 1
ATOM 3260 C C . TRP B 1 11 ? -21.807 21.184 -12.092 1.00 60.04 11 TRP B C 1
ATOM 3261 O O . TRP B 1 11 ? -21.213 22.267 -12.031 1.00 59.82 11 TRP B O 1
ATOM 3272 N N . PHE B 1 12 ? -22.918 21.020 -12.817 1.00 61.47 12 PHE B N 1
ATOM 3273 C CA . PHE B 1 12 ? -23.441 22.098 -13.650 1.00 60.27 12 PHE B CA 1
ATOM 3274 C C . PHE B 1 12 ? -23.969 23.260 -12.817 1.00 57.19 12 PHE B C 1
ATOM 3275 O O . PHE B 1 12 ? -23.994 24.401 -13.293 1.00 55.72 12 PHE B O 1
ATOM 3283 N N . LYS B 1 13 ? -24.404 22.991 -11.582 1.00 63.56 13 LYS B N 1
ATOM 3284 C CA . LYS B 1 13 ? -24.879 24.051 -10.698 1.00 61.41 13 LYS B CA 1
ATOM 3285 C C . LYS B 1 13 ? -23.720 24.812 -10.065 1.00 60.15 13 LYS B C 1
ATOM 3286 O O . LYS B 1 13 ? -23.676 26.046 -10.112 1.00 65.46 13 LYS B O 1
ATOM 3292 N N . ASN B 1 14 ? -22.774 24.087 -9.465 1.00 59.04 14 ASN B N 1
ATOM 3293 C CA . ASN B 1 14 ? -21.691 24.744 -8.745 1.00 61.17 14 ASN B CA 1
ATOM 3294 C C . ASN B 1 14 ? -20.750 25.482 -9.691 1.00 60.04 14 ASN B C 1
ATOM 3295 O O . ASN B 1 14 ? -20.141 26.484 -9.300 1.00 66.42 14 ASN B O 1
ATOM 3300 N N . ASN B 1 15 ? -20.623 25.014 -10.932 1.00 56.13 15 ASN B N 1
ATOM 3301 C CA . ASN B 1 15 ? -19.804 25.662 -11.958 1.00 60.90 15 ASN B CA 1
ATOM 3302 C C . ASN B 1 15 ? -20.672 25.861 -13.191 1.00 62.35 15 ASN B C 1
ATOM 3303 O O . ASN B 1 15 ? -20.639 25.050 -14.129 1.00 64.34 15 ASN B O 1
ATOM 3308 N N . PRO B 1 16 ? -21.464 26.936 -13.233 1.00 61.70 16 PRO B N 1
ATOM 3309 C CA . PRO B 1 16 ? -22.445 27.086 -14.311 1.00 55.38 16 PRO B CA 1
ATOM 3310 C C . PRO B 1 16 ? -21.942 27.886 -15.503 1.00 57.46 16 PRO B C 1
ATOM 3311 O O . PRO B 1 16 ? -22.534 27.819 -16.585 1.00 65.44 16 PRO B O 1
ATOM 3315 N N . ASP B 1 17 ? -20.868 28.655 -15.328 1.00 60.16 17 ASP B N 1
ATOM 3316 C CA . ASP B 1 17 ? -20.271 29.349 -16.463 1.00 59.57 17 ASP B CA 1
ATOM 3317 C C . ASP B 1 17 ? -19.341 28.462 -17.270 1.00 65.23 17 ASP B C 1
ATOM 3318 O O . ASP B 1 17 ? -18.921 28.861 -18.361 1.00 64.35 17 ASP B O 1
ATOM 3323 N N . TYR B 1 18 ? -19.012 27.281 -16.768 1.00 67.21 18 TYR B N 1
ATOM 3324 C CA . TYR B 1 18 ? -18.086 26.392 -17.444 1.00 60.46 18 TYR B CA 1
ATOM 3325 C C . TYR B 1 18 ? -18.863 25.329 -18.209 1.00 62.32 18 TYR B C 1
ATOM 3326 O O . TYR B 1 18 ? -19.965 24.937 -17.815 1.00 61.60 18 TYR B O 1
ATOM 3335 N N . VAL B 1 19 ? -18.283 24.869 -19.313 1.00 70.08 19 VAL B N 1
ATOM 3336 C CA . VAL B 1 19 ? -18.807 23.709 -20.020 1.00 74.37 19 VAL B CA 1
ATOM 3337 C C . VAL B 1 19 ? -17.771 22.597 -19.949 1.00 71.22 19 VAL B C 1
ATOM 3338 O O . VAL B 1 19 ? -16.562 22.845 -19.868 1.00 65.74 19 VAL B O 1
ATOM 3342 N N . TYR B 1 20 ? -18.254 21.359 -19.952 1.00 68.56 20 TYR B N 1
ATOM 3343 C CA . TYR B 1 20 ? -17.394 20.187 -19.850 1.00 69.24 20 TYR B CA 1
ATOM 3344 C C . TYR B 1 20 ? -17.462 19.410 -21.158 1.00 72.27 20 TYR B C 1
ATOM 3345 O O . TYR B 1 20 ? -18.471 18.758 -21.450 1.00 63.96 20 TYR B O 1
ATOM 3354 N N . LEU B 1 21 ? -16.382 19.476 -21.938 1.00 75.98 21 LEU B N 1
ATOM 3355 C CA . LEU B 1 21 ? -16.253 18.697 -23.163 1.00 76.10 21 LEU B CA 1
ATOM 3356 C C . LEU B 1 21 ? -15.002 17.829 -23.125 1.00 80.18 21 LEU B C 1
ATOM 3357 O O . LEU B 1 21 ? -14.379 17.577 -24.160 1.00 81.81 21 LEU B O 1
ATOM 3362 N N . ASP B 1 22 ? -14.625 17.376 -21.932 1.00 80.30 22 ASP B N 1
ATOM 3363 C CA . ASP B 1 22 ? -13.556 16.409 -21.728 1.00 79.79 22 ASP B CA 1
ATOM 3364 C C . ASP B 1 22 ? -14.099 15.163 -21.037 1.00 76.54 22 ASP B C 1
ATOM 3365 O O . ASP B 1 22 ? -13.437 14.556 -20.193 1.00 80.37 22 ASP B O 1
ATOM 3370 N N . SER B 1 23 ? -15.324 14.773 -21.392 1.00 71.43 23 SER B N 1
ATOM 3371 C CA . SER B 1 23 ? -15.981 13.610 -20.806 1.00 66.31 23 SER B CA 1
ATOM 3372 C C . SER B 1 23 ? -15.340 12.288 -21.221 1.00 71.30 23 SER B C 1
ATOM 3373 O O . SER B 1 23 ? -15.759 11.234 -20.727 1.00 77.07 23 SER B O 1
ATOM 3376 N N . GLY B 1 24 ? -14.333 12.321 -22.098 1.00 73.22 24 GLY B N 1
ATOM 3377 C CA . GLY B 1 24 ? -13.553 11.156 -22.463 1.00 70.53 24 GLY B CA 1
ATOM 3378 C C . GLY B 1 24 ? -12.399 10.841 -21.537 1.00 68.48 24 GLY B C 1
ATOM 3379 O O . GLY B 1 24 ? -11.822 9.752 -21.613 1.00 75.79 24 GLY B O 1
ATOM 3380 N N . ALA B 1 25 ? -12.020 11.779 -20.668 1.00 69.07 25 ALA B N 1
ATOM 3381 C CA . ALA B 1 25 ? -11.000 11.524 -19.653 1.00 71.80 25 ALA B CA 1
ATOM 3382 C C . ALA B 1 25 ? -11.622 11.140 -18.312 1.00 68.11 25 ALA B C 1
ATOM 3383 O O . ALA B 1 25 ? -11.157 10.209 -17.646 1.00 74.79 25 ALA B O 1
ATOM 3385 N N . THR B 1 26 ? -12.652 11.870 -17.891 1.00 66.10 26 THR B N 1
ATOM 3386 C CA . THR B 1 26 ? -13.472 11.489 -16.750 1.00 64.53 26 THR B CA 1
ATOM 3387 C C . THR B 1 26 ? -14.847 12.117 -16.931 1.00 68.48 26 THR B C 1
ATOM 3388 O O . THR B 1 26 ? -14.987 13.174 -17.552 1.00 69.84 26 THR B O 1
ATOM 3392 N N . SER B 1 27 ? -15.865 11.437 -16.414 1.00 63.64 27 SER B N 1
ATOM 3393 C CA . SER B 1 27 ? -17.244 11.875 -16.566 1.00 57.93 27 SER B CA 1
ATOM 3394 C C . SER B 1 27 ? -17.734 12.542 -15.288 1.00 57.93 27 SER B C 1
ATOM 3395 O O . SER B 1 27 ? -17.292 12.214 -14.185 1.00 54.94 27 SER B O 1
ATOM 3398 N N . LEU B 1 28 ? -18.650 13.493 -15.452 1.00 56.41 28 LEU B N 1
ATOM 3399 C CA . LEU B 1 28 ? -19.262 14.143 -14.304 1.00 49.51 28 LEU B CA 1
ATOM 3400 C C . LEU B 1 28 ? -20.159 13.161 -13.558 1.00 50.34 28 LEU B C 1
ATOM 3401 O O . LEU B 1 28 ? -20.790 12.283 -14.154 1.00 50.93 28 LEU B O 1
ATOM 3406 N N . LYS B 1 29 ? -20.209 13.316 -12.237 1.00 49.85 29 LYS B N 1
ATOM 3407 C CA . LYS B 1 29 ? -20.818 12.285 -11.406 1.00 52.02 29 LYS B CA 1
ATOM 3408 C C . LYS B 1 29 ? -22.241 12.657 -11.032 1.00 55.66 29 LYS B C 1
ATOM 3409 O O . LYS B 1 29 ? -22.475 13.772 -10.542 1.00 58.77 29 LYS B O 1
ATOM 3415 N N . PRO B 1 30 ? -23.208 11.766 -11.250 1.00 59.34 30 PRO B N 1
ATOM 3416 C CA . PRO B 1 30 ? -24.555 11.994 -10.718 1.00 58.54 30 PRO B CA 1
ATOM 3417 C C . PRO B 1 30 ? -24.544 11.992 -9.197 1.00 62.05 30 PRO B C 1
ATOM 3418 O O . PRO B 1 30 ? -23.636 11.459 -8.554 1.00 68.22 30 PRO B O 1
ATOM 3422 N N . LYS B 1 31 ? -25.580 12.600 -8.618 1.00 65.93 31 LYS B N 1
ATOM 3423 C CA . LYS B 1 31 ? -25.634 12.742 -7.168 1.00 65.35 31 LYS B CA 1
ATOM 3424 C C . LYS B 1 31 ? -25.948 11.434 -6.456 1.00 60.94 31 LYS B C 1
ATOM 3425 O O . LYS B 1 31 ? -25.624 11.299 -5.271 1.00 57.01 31 LYS B O 1
ATOM 3431 N N . SER B 1 32 ? -26.572 10.474 -7.141 1.00 63.30 32 SER B N 1
ATOM 3432 C CA . SER B 1 32 ? -26.805 9.167 -6.534 1.00 63.74 32 SER B CA 1
ATOM 3433 C C . SER B 1 32 ? -25.490 8.441 -6.285 1.00 62.92 32 SER B C 1
ATOM 3434 O O . SER B 1 32 ? -25.341 7.730 -5.284 1.00 62.83 32 SER B O 1
ATOM 3437 N N . VAL B 1 33 ? -24.523 8.614 -7.188 1.00 60.54 33 VAL B N 1
ATOM 3438 C CA . VAL B 1 33 ? -23.191 8.047 -6.988 1.00 56.43 33 VAL B CA 1
ATOM 3439 C C . VAL B 1 33 ? -22.541 8.649 -5.749 1.00 53.03 33 VAL B C 1
ATOM 3440 O O . VAL B 1 33 ? -22.169 7.935 -4.811 1.00 51.92 33 VAL B O 1
ATOM 3444 N N . VAL B 1 34 ? -22.418 9.979 -5.721 1.00 49.60 34 VAL B N 1
ATOM 3445 C CA . VAL B 1 34 ? -21.686 10.650 -4.648 1.00 49.32 34 VAL B CA 1
ATOM 3446 C C . VAL B 1 34 ? -22.321 10.360 -3.294 1.00 46.41 34 VAL B C 1
ATOM 3447 O O . VAL B 1 34 ? -21.621 10.186 -2.290 1.00 52.49 34 VAL B O 1
ATOM 3451 N N . ASP B 1 35 ? -23.654 10.298 -3.243 1.00 44.53 35 ASP B N 1
ATOM 3452 C CA . ASP B 1 35 ? -24.333 10.132 -1.962 1.00 48.83 35 ASP B CA 1
ATOM 3453 C C . ASP B 1 35 ? -24.133 8.736 -1.381 1.00 52.68 35 ASP B C 1
ATOM 3454 O O . ASP B 1 35 ? -24.045 8.588 -0.157 1.00 53.26 35 ASP B O 1
ATOM 3459 N N . ASN B 1 36 ? -24.055 7.705 -2.228 1.00 53.54 36 ASN B N 1
ATOM 3460 C CA . ASN B 1 36 ? -23.879 6.351 -1.711 1.00 47.45 36 ASN B CA 1
ATOM 3461 C C . ASN B 1 36 ? -22.476 6.139 -1.157 1.00 47.19 36 ASN B C 1
ATOM 3462 O O . ASN B 1 36 ? -22.289 5.323 -0.247 1.00 48.12 36 ASN B O 1
ATOM 3467 N N . MET B 1 37 ? -21.481 6.857 -1.685 1.00 47.22 37 MET B N 1
ATOM 3468 C CA . MET B 1 37 ? -20.141 6.794 -1.113 1.00 48.02 37 MET B CA 1
ATOM 3469 C C . MET B 1 37 ? -20.052 7.561 0.201 1.00 48.28 37 MET B C 1
ATOM 3470 O O . MET B 1 37 ? -19.269 7.184 1.080 1.00 51.65 37 MET B O 1
ATOM 3475 N N . VAL B 1 38 ? -20.839 8.631 0.352 1.00 47.29 38 VAL B N 1
ATOM 3476 C CA . VAL B 1 38 ? -20.967 9.282 1.653 1.00 44.01 38 VAL B CA 1
ATOM 3477 C C . VAL B 1 38 ? -21.633 8.343 2.650 1.00 48.38 38 VAL B C 1
ATOM 3478 O O . VAL B 1 38 ? -21.321 8.370 3.848 1.00 47.47 38 VAL B O 1
ATOM 3482 N N . TYR B 1 39 ? -22.546 7.493 2.176 1.00 46.38 39 TYR B N 1
ATOM 3483 C CA . TYR B 1 39 ? -23.204 6.535 3.058 1.00 41.40 39 TYR B CA 1
ATOM 3484 C C . TYR B 1 39 ? -22.198 5.560 3.658 1.00 50.08 39 TYR B C 1
ATOM 3485 O O . TYR B 1 39 ? -22.152 5.374 4.877 1.00 55.25 39 TYR B O 1
ATOM 3494 N N . TYR B 1 40 ? -21.384 4.923 2.812 1.00 46.08 40 TYR B N 1
ATOM 3495 C CA . TYR B 1 40 ? -20.337 4.029 3.300 1.00 45.33 40 TYR B CA 1
ATOM 3496 C C . TYR B 1 40 ? -19.447 4.713 4.329 1.00 52.67 40 TYR B C 1
ATOM 3497 O O . TYR B 1 40 ? -19.256 4.207 5.441 1.00 56.31 40 TYR B O 1
ATOM 3506 N N . CYS B 1 41 ? -18.891 5.872 3.96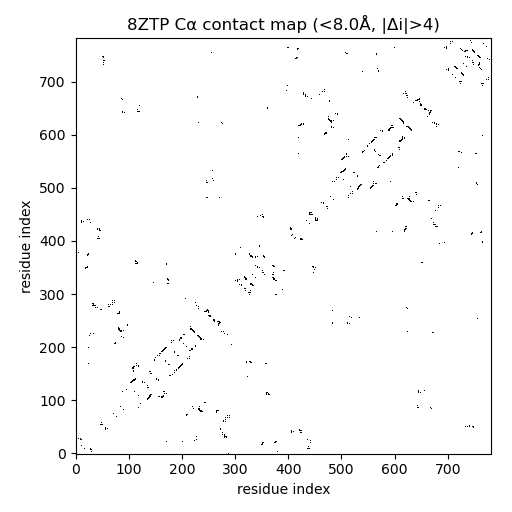4 1.00 47.17 41 CYS B N 1
ATOM 3507 C CA . CYS B 1 41 ? -17.912 6.528 4.824 1.00 45.20 41 CYS B CA 1
ATOM 3508 C C . CYS B 1 41 ? -18.517 6.917 6.167 1.00 52.23 41 CYS B C 1
ATOM 3509 O O . CYS B 1 41 ? -17.865 6.788 7.210 1.00 63.20 41 CYS B O 1
ATOM 3512 N N . ASN B 1 42 ? -19.766 7.382 6.164 1.00 47.76 42 ASN B N 1
ATOM 3513 C CA . ASN B 1 42 ? -20.380 7.954 7.353 1.00 46.90 42 ASN B CA 1
ATOM 3514 C C . ASN B 1 42 ? -21.391 7.036 8.028 1.00 51.43 42 ASN B C 1
ATOM 3515 O O . ASN B 1 42 ? -21.882 7.379 9.109 1.00 56.65 42 ASN B O 1
ATOM 3520 N N . ASN B 1 43 ? -21.714 5.884 7.439 1.00 49.71 43 ASN B N 1
ATOM 3521 C CA . ASN B 1 43 ? -22.716 4.994 8.018 1.00 48.81 43 ASN B CA 1
ATOM 3522 C C . ASN B 1 43 ? -22.312 3.527 8.060 1.00 53.94 43 ASN B C 1
ATOM 3523 O O . ASN B 1 43 ? -22.856 2.789 8.891 1.00 58.16 43 ASN B O 1
ATOM 3528 N N . VAL B 1 44 ? -21.397 3.073 7.204 1.00 53.46 44 VAL B N 1
ATOM 3529 C CA . VAL B 1 44 ? -20.958 1.681 7.218 1.00 54.66 44 VAL B CA 1
ATOM 353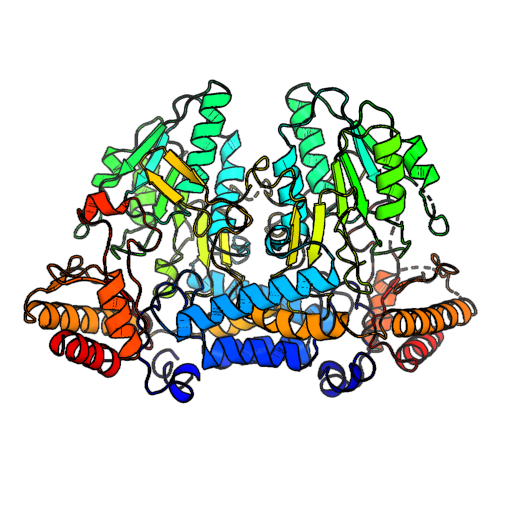0 C C . VAL B 1 44 ? -19.501 1.631 7.658 1.00 47.21 44 VAL B C 1
ATOM 3531 O O . VAL B 1 44 ? -19.204 1.348 8.824 1.00 50.50 44 VAL B O 1
ATOM 3535 N N . CYS B 1 45 ? -18.588 1.902 6.724 1.00 46.56 45 CYS B N 1
ATOM 3536 C CA . CYS B 1 45 ? -17.155 2.011 7.003 1.00 46.75 45 CYS B CA 1
ATOM 3537 C C . CYS B 1 45 ? -16.607 0.722 7.621 1.00 45.97 45 CYS B C 1
ATOM 3538 O O . CYS B 1 45 ? -16.107 0.703 8.747 1.00 50.80 45 CYS B O 1
ATOM 3541 N N . THR B 1 46 ? -16.708 -0.363 6.856 1.00 50.56 46 THR B N 1
ATOM 3542 C CA . THR B 1 46 ? -16.220 -1.666 7.284 1.00 59.40 46 THR B CA 1
ATOM 3543 C C . THR B 1 46 ? -15.382 -2.293 6.180 1.00 67.02 46 THR B C 1
ATOM 3544 O O . THR B 1 46 ? -15.572 -2.006 4.995 1.00 72.55 46 THR B O 1
ATOM 3548 N N . ASN B 1 47 ? -14.444 -3.151 6.582 1.00 62.70 47 ASN B N 1
ATOM 3549 C CA . ASN B 1 47 ? -13.666 -3.906 5.613 1.00 65.90 47 ASN B CA 1
ATOM 3550 C C . ASN B 1 47 ? -14.487 -5.079 5.081 1.00 76.53 47 ASN B C 1
ATOM 3551 O O . ASN B 1 47 ? -15.287 -5.668 5.813 1.00 76.11 47 ASN B O 1
ATOM 3556 N N . PRO B 1 48 ? -14.309 -5.445 3.805 1.00 82.78 48 PRO B N 1
ATOM 3557 C CA . PRO B 1 48 ? -15.028 -6.602 3.269 1.00 80.91 48 PRO B CA 1
ATOM 3558 C C . PRO B 1 48 ? -14.382 -7.927 3.630 1.00 82.15 48 PRO B C 1
ATOM 3559 O O . PRO B 1 48 ? -14.947 -8.982 3.323 1.00 84.15 48 PRO B O 1
ATOM 3563 N N . HIS B 1 49 ? -13.208 -7.893 4.257 1.00 79.31 49 HIS B N 1
ATOM 3564 C CA . HIS B 1 49 ? -12.594 -9.093 4.802 1.00 81.28 49 HIS B CA 1
ATOM 3565 C C . HIS B 1 49 ? -13.233 -9.513 6.119 1.00 81.57 49 HIS B C 1
ATOM 3566 O O . HIS B 1 49 ? -12.961 -10.617 6.604 1.00 79.23 49 HIS B O 1
ATOM 3573 N N . ASN B 1 50 ? -14.077 -8.659 6.695 1.00 73.08 50 ASN B N 1
ATOM 3574 C CA . ASN B 1 50 ? -14.821 -8.972 7.906 1.00 71.44 50 ASN B CA 1
ATOM 3575 C C . ASN B 1 50 ? -16.214 -9.464 7.531 1.00 70.34 50 ASN B C 1
ATOM 3576 O O . ASN B 1 50 ? -16.893 -8.850 6.704 1.00 71.15 50 ASN B O 1
ATOM 3581 N N . ASP B 1 51 ? -16.626 -10.579 8.130 1.00 77.49 51 ASP B N 1
ATOM 3582 C CA . ASP B 1 51 ? -17.984 -11.099 8.019 1.00 75.97 51 ASP B CA 1
ATOM 3583 C C . ASP B 1 51 ? -18.443 -11.590 9.381 1.00 67.52 51 ASP B C 1
ATOM 3584 O O . ASP B 1 51 ? -19.095 -12.632 9.505 1.00 73.22 51 ASP B O 1
ATOM 3589 N N . ASP B 1 52 ? -18.089 -10.841 10.425 1.00 67.29 52 ASP B N 1
ATOM 3590 C CA . ASP B 1 52 ? -18.368 -11.224 11.799 1.00 72.57 52 ASP B CA 1
ATOM 3591 C C . ASP B 1 52 ? -19.513 -10.434 12.417 1.00 69.55 52 ASP B C 1
ATOM 3592 O O . ASP B 1 52 ? -19.802 -10.618 13.604 1.00 63.93 52 ASP B O 1
ATOM 3597 N N . SER B 1 53 ? -20.172 -9.567 11.652 1.00 68.36 53 SER B N 1
ATOM 3598 C CA . SER B 1 53 ? -21.228 -8.718 12.186 1.00 63.88 53 SER B CA 1
ATOM 3599 C C . SER B 1 53 ? -22.221 -8.404 11.074 1.00 65.99 53 SER B C 1
ATOM 3600 O O . SER B 1 53 ? -22.073 -8.855 9.935 1.00 70.97 53 SER B O 1
ATOM 3603 N N . THR B 1 54 ? -23.248 -7.623 11.419 1.00 62.66 54 THR B N 1
ATOM 3604 C CA . THR B 1 54 ? -24.225 -7.194 10.424 1.00 60.92 54 THR B CA 1
ATOM 3605 C C . THR B 1 54 ? -23.674 -6.067 9.557 1.00 59.90 54 THR B C 1
ATOM 3606 O O . THR B 1 54 ? -23.850 -6.078 8.334 1.00 59.63 54 THR B O 1
ATOM 3610 N N . PHE B 1 55 ? -23.005 -5.086 10.176 1.00 71.66 55 PHE B N 1
ATOM 3611 C CA . PHE B 1 55 ? -22.388 -4.005 9.410 1.00 73.52 55 PHE B CA 1
ATOM 3612 C C . PHE B 1 55 ? -21.309 -4.518 8.466 1.00 65.26 55 PHE B C 1
ATOM 3613 O O . PHE B 1 55 ? -21.078 -3.921 7.407 1.00 57.48 55 PHE B O 1
ATOM 3621 N N . ALA B 1 56 ? -20.634 -5.609 8.832 1.00 59.04 56 ALA B N 1
ATOM 3622 C CA . ALA B 1 56 ? -19.571 -6.153 7.996 1.00 66.42 56 ALA B CA 1
ATOM 3623 C C . ALA B 1 56 ? -20.113 -6.872 6.769 1.00 70.26 56 ALA B C 1
ATOM 3624 O O . ALA B 1 56 ? -19.494 -6.814 5.700 1.00 69.75 56 ALA B O 1
ATOM 3626 N N . HIS B 1 57 ? -21.255 -7.549 6.897 1.00 67.22 57 HIS B N 1
ATOM 3627 C CA . HIS B 1 57 ? -21.831 -8.255 5.761 1.00 73.11 57 HIS B CA 1
ATOM 3628 C C . HIS B 1 57 ? -22.598 -7.333 4.823 1.00 70.04 57 HIS B C 1
ATOM 3629 O O . HIS B 1 57 ? -22.861 -7.719 3.678 1.00 76.76 57 HIS B O 1
ATOM 3636 N N . GLN B 1 58 ? -22.961 -6.131 5.276 1.00 62.42 58 GLN B N 1
ATOM 3637 C CA . GLN B 1 58 ? -23.644 -5.189 4.396 1.00 60.50 58 GLN B CA 1
ATOM 3638 C C . GLN B 1 58 ? -22.781 -4.837 3.191 1.00 67.46 58 GLN B C 1
ATOM 3639 O O . GLN B 1 58 ? -23.297 -4.655 2.082 1.00 71.02 58 GLN B O 1
ATOM 3645 N N . ALA B 1 59 ? -21.461 -4.751 3.385 1.00 65.96 59 ALA B N 1
ATOM 3646 C CA . ALA B 1 59 ? -20.569 -4.451 2.270 1.00 62.73 59 ALA B CA 1
ATOM 3647 C C . ALA B 1 59 ? -20.512 -5.606 1.277 1.00 65.61 59 ALA B C 1
ATOM 3648 O O . ALA B 1 59 ? -20.489 -5.380 0.062 1.00 65.33 59 ALA B O 1
ATOM 3650 N N . HIS B 1 60 ? -20.483 -6.849 1.772 1.00 66.02 60 HIS B N 1
ATOM 3651 C CA . HIS B 1 60 ? -20.523 -8.008 0.884 1.00 65.02 60 HIS B CA 1
ATOM 3652 C C . HIS B 1 60 ? -21.731 -7.966 -0.038 1.00 65.35 60 HIS B C 1
ATOM 3653 O O . HIS B 1 60 ? -21.628 -8.287 -1.227 1.00 61.67 60 HIS B O 1
ATOM 3660 N N . ILE B 1 61 ? -22.889 -7.574 0.496 1.00 60.50 61 ILE B N 1
ATOM 3661 C CA . ILE B 1 61 ? -24.112 -7.572 -0.299 1.00 65.26 61 ILE B CA 1
ATOM 3662 C C . ILE B 1 61 ? -24.021 -6.542 -1.418 1.00 66.62 61 ILE B C 1
ATOM 3663 O O . ILE B 1 61 ? -24.407 -6.810 -2.563 1.00 63.73 61 ILE B O 1
ATOM 3668 N N . VAL B 1 62 ? -23.501 -5.351 -1.110 1.00 61.39 62 VAL B N 1
ATOM 3669 C CA . VAL B 1 62 ? -23.390 -4.305 -2.122 1.00 57.55 62 VAL B CA 1
ATOM 3670 C C . VAL B 1 62 ? -22.371 -4.693 -3.188 1.00 55.60 62 VAL B C 1
ATOM 3671 O O . VAL B 1 62 ? -22.565 -4.420 -4.379 1.00 56.93 62 VAL B O 1
ATOM 3675 N N . MET B 1 63 ? -21.271 -5.336 -2.781 1.00 52.97 63 MET B N 1
ATOM 3676 C CA . MET B 1 63 ? -20.266 -5.767 -3.750 1.00 56.05 63 MET B CA 1
ATOM 3677 C C . MET B 1 63 ? -20.839 -6.787 -4.725 1.00 59.65 63 MET B C 1
ATOM 3678 O O . MET B 1 63 ? -20.520 -6.762 -5.919 1.00 57.91 63 MET B O 1
ATOM 3683 N N . ASP B 1 64 ? -21.687 -7.695 -4.235 1.00 59.75 64 ASP B N 1
ATOM 3684 C CA . ASP B 1 64 ? -22.323 -8.661 -5.124 1.00 62.45 64 ASP B CA 1
ATOM 3685 C C . ASP B 1 64 ? -23.336 -7.983 -6.039 1.00 63.03 64 ASP B C 1
ATOM 3686 O O . ASP B 1 64 ? -23.467 -8.355 -7.211 1.00 64.73 64 ASP B O 1
ATOM 3691 N N . ASP B 1 65 ? -24.060 -6.986 -5.521 1.00 56.53 65 ASP B N 1
ATOM 3692 C CA . ASP B 1 65 ? -25.035 -6.276 -6.342 1.00 62.38 65 ASP B CA 1
ATOM 3693 C C . ASP B 1 65 ? -24.355 -5.501 -7.463 1.00 58.25 65 ASP B C 1
ATOM 3694 O O . ASP B 1 65 ? -24.832 -5.505 -8.604 1.00 59.96 65 ASP B O 1
ATOM 3699 N N . THR B 1 66 ? -23.245 -4.825 -7.155 1.00 51.06 66 THR B N 1
ATOM 3700 C CA . THR B 1 66 ? -22.497 -4.118 -8.188 1.00 54.34 66 THR B CA 1
ATOM 3701 C C . THR B 1 66 ? -21.985 -5.074 -9.255 1.00 58.68 66 THR B C 1
ATOM 3702 O O . THR B 1 66 ? -21.904 -4.704 -10.431 1.00 56.04 66 THR B O 1
ATOM 3706 N N . LYS B 1 67 ? -21.643 -6.305 -8.868 1.00 58.81 67 LYS B N 1
ATOM 3707 C CA . LYS B 1 67 ? -21.196 -7.290 -9.846 1.00 56.06 67 LYS B CA 1
ATOM 3708 C C . LYS B 1 67 ? -22.360 -7.791 -10.691 1.00 60.10 67 LYS B C 1
ATOM 3709 O O . LYS B 1 67 ? -22.222 -7.955 -11.909 1.00 65.29 67 LYS B O 1
ATOM 3715 N N . ASN B 1 68 ? -23.511 -8.045 -10.060 1.00 58.22 68 ASN B N 1
ATOM 3716 C CA . ASN B 1 68 ? -24.694 -8.468 -10.802 1.00 61.52 68 ASN B CA 1
ATOM 3717 C C . ASN B 1 68 ? -25.123 -7.405 -11.805 1.00 62.39 68 ASN B C 1
ATOM 3718 O O . ASN B 1 68 ? -25.455 -7.723 -12.952 1.00 65.52 68 ASN B O 1
ATOM 3723 N N . LYS B 1 69 ? -25.129 -6.136 -11.387 1.00 56.59 69 LYS B N 1
ATOM 3724 C CA . LYS B 1 69 ? -25.486 -5.057 -12.302 1.00 52.77 69 LYS B CA 1
ATOM 3725 C C . LYS B 1 69 ? -24.499 -4.966 -13.457 1.00 54.70 69 LYS B C 1
ATOM 3726 O O . LYS B 1 69 ? -24.902 -4.828 -14.619 1.00 65.55 69 LYS B O 1
ATOM 3732 N N . LEU B 1 70 ? -23.199 -5.041 -13.155 1.00 55.28 70 LEU B N 1
ATOM 3733 C CA . LEU B 1 70 ? -22.184 -5.094 -14.203 1.00 61.01 70 LEU B CA 1
ATOM 3734 C C . LEU B 1 70 ? -22.399 -6.271 -15.145 1.00 67.51 70 LEU B C 1
ATOM 3735 O O . LEU B 1 70 ? -22.118 -6.163 -16.344 1.00 67.17 70 LEU B O 1
ATOM 3740 N N . SER B 1 71 ? -22.892 -7.396 -14.626 1.00 63.93 71 SER B N 1
ATOM 3741 C CA . SER B 1 71 ? -23.144 -8.556 -15.472 1.00 62.89 71 SER B CA 1
ATOM 3742 C C . SER B 1 71 ? -24.332 -8.335 -16.401 1.00 64.49 71 SER B C 1
ATOM 3743 O O . SER B 1 71 ? -24.415 -8.968 -17.458 1.00 64.02 71 SER B O 1
ATOM 3746 N N . LYS B 1 72 ? -25.267 -7.462 -16.029 1.00 64.26 72 LYS B N 1
ATOM 3747 C CA . LYS B 1 72 ? -26.384 -7.176 -16.922 1.00 61.76 72 LYS B CA 1
ATOM 3748 C C . LYS B 1 72 ? -26.029 -6.114 -17.952 1.00 64.84 72 LYS B C 1
ATOM 3749 O O . LYS B 1 72 ? -26.563 -6.134 -19.067 1.00 68.13 72 LYS B O 1
ATOM 3755 N N . VAL B 1 73 ? -25.131 -5.189 -17.607 1.00 60.33 73 VAL B N 1
ATOM 3756 C CA . VAL B 1 73 ? -24.662 -4.202 -18.569 1.00 63.78 73 VAL B CA 1
ATOM 3757 C C . VAL B 1 73 ? -23.684 -4.822 -19.562 1.00 70.49 73 VAL B C 1
ATOM 3758 O O . VAL B 1 73 ? -23.433 -4.248 -20.629 1.00 63.22 73 VAL B O 1
ATOM 3762 N N . LEU B 1 74 ? -23.146 -6.001 -19.254 1.00 72.93 74 LEU B N 1
ATOM 3763 C CA . LEU B 1 74 ? -22.096 -6.607 -20.059 1.00 74.33 74 LEU B CA 1
ATOM 3764 C C . LEU B 1 74 ? -22.445 -7.987 -20.594 1.00 74.03 74 LEU B C 1
ATOM 3765 O O . LEU B 1 74 ? -21.678 -8.530 -21.396 1.00 79.59 74 LEU B O 1
ATOM 3770 N N . GLY B 1 75 ? -23.567 -8.569 -20.194 1.00 70.09 75 GLY B N 1
ATOM 3771 C CA . GLY B 1 75 ? -23.714 -9.989 -20.408 1.00 72.73 75 GLY B CA 1
ATOM 3772 C C . GLY B 1 75 ? -22.833 -10.719 -19.408 1.00 81.81 75 GLY B C 1
ATOM 3773 O O . GLY B 1 75 ? -22.302 -10.132 -18.467 1.00 86.94 75 GLY B O 1
ATOM 3774 N N . THR B 1 76 ? -22.677 -12.026 -19.640 1.00 82.18 76 THR B N 1
ATOM 3775 C CA . THR B 1 76 ? -21.975 -12.952 -18.748 1.00 80.78 76 THR B CA 1
ATOM 3776 C C . THR B 1 76 ? -22.461 -12.803 -17.305 1.00 73.23 76 THR B C 1
ATOM 3777 O O . THR B 1 76 ? -23.487 -12.162 -17.056 1.00 76.67 76 THR B O 1
ATOM 3781 N N . LYS B 1 77 ? -21.773 -13.419 -16.351 1.00 75.78 77 LYS B N 1
ATOM 3782 C CA . LYS B 1 77 ? -22.240 -13.469 -14.971 1.00 75.55 77 LYS B CA 1
ATOM 3783 C C . LYS B 1 77 ? -21.233 -12.802 -14.036 1.00 71.33 77 LYS B C 1
ATOM 3784 O O . LYS B 1 77 ? -20.169 -12.338 -14.451 1.00 76.44 77 LYS B O 1
ATOM 3790 N N . LYS B 1 78 ? -21.604 -12.760 -12.754 1.00 65.28 78 LYS B N 1
ATOM 3791 C CA . LYS B 1 78 ? -20.745 -12.172 -11.731 1.00 67.57 78 LYS B CA 1
ATOM 3792 C C . LYS B 1 78 ? -19.411 -12.904 -11.636 1.00 71.46 78 LYS B C 1
ATOM 3793 O O . LYS B 1 78 ? -18.358 -12.277 -11.478 1.00 69.21 78 LYS B O 1
ATOM 3799 N N . GLU B 1 79 ? -19.437 -14.233 -11.735 1.00 66.29 79 GLU B N 1
ATOM 3800 C CA . GLU B 1 79 ? -18.250 -15.069 -11.600 1.00 62.01 79 GLU B CA 1
ATOM 3801 C C . GLU B 1 79 ? -17.306 -14.972 -12.792 1.00 59.08 79 GLU B C 1
ATOM 3802 O O . GLU B 1 79 ? -16.295 -15.683 -12.814 1.00 66.91 79 GLU B O 1
ATOM 3808 N N . ASN B 1 80 ? -17.614 -14.133 -13.782 1.00 57.82 80 ASN B N 1
ATOM 3809 C CA . ASN B 1 80 ? -16.700 -13.825 -14.872 1.00 62.75 80 ASN B CA 1
ATOM 3810 C C . ASN B 1 80 ? -16.087 -12.438 -14.760 1.00 61.51 80 ASN B C 1
ATOM 3811 O O . ASN B 1 80 ? -15.145 -12.133 -15.499 1.00 56.60 80 ASN B O 1
ATOM 3816 N N . LEU B 1 81 ? -16.595 -11.595 -13.866 1.00 60.64 81 LEU B N 1
ATOM 3817 C CA . LEU B 1 81 ? -16.151 -10.215 -13.727 1.00 59.63 81 LEU B CA 1
ATOM 3818 C C . LEU B 1 81 ? -15.314 -10.069 -12.465 1.00 56.64 81 LEU B C 1
ATOM 3819 O O . LEU B 1 81 ? -15.686 -10.583 -11.405 1.00 46.92 81 LEU B O 1
ATOM 3824 N N . VAL B 1 82 ? -14.184 -9.377 -12.588 1.00 59.02 82 VAL B N 1
ATOM 3825 C CA . VAL B 1 82 ? -13.290 -9.113 -11.470 1.00 55.61 82 VAL B CA 1
ATOM 3826 C C . VAL B 1 82 ? -13.225 -7.603 -11.262 1.00 55.20 82 VAL B C 1
ATOM 3827 O O . VAL B 1 82 ? -13.517 -6.816 -12.164 1.00 51.81 82 VAL B O 1
ATOM 3831 N N . PHE B 1 83 ? -12.854 -7.198 -10.048 1.00 52.15 83 PHE B N 1
ATOM 3832 C CA . PHE B 1 83 ? -12.750 -5.785 -9.694 1.00 46.68 83 PHE B CA 1
ATOM 3833 C C . PHE B 1 83 ? -11.286 -5.356 -9.741 1.00 48.94 83 PHE B C 1
ATOM 3834 O O . PHE B 1 83 ? -10.489 -5.742 -8.880 1.00 46.31 83 PHE B O 1
ATOM 3842 N N . THR B 1 84 ? -10.937 -4.551 -10.749 1.00 48.30 84 THR B N 1
ATOM 3843 C CA . THR B 1 84 ? -9.599 -4.001 -10.895 1.00 51.70 84 THR B CA 1
ATOM 3844 C C . THR B 1 84 ? -9.552 -2.588 -10.332 1.00 47.11 84 THR B C 1
ATOM 3845 O O . THR B 1 84 ? -10.593 -1.955 -10.135 1.00 50.90 84 THR B O 1
ATOM 3849 N N . PRO B 1 85 ? -8.358 -2.056 -10.049 1.00 45.99 85 PRO B N 1
ATOM 3850 C CA . PRO B 1 85 ? -8.281 -0.633 -9.683 1.00 44.80 85 PRO B CA 1
ATOM 3851 C C . PRO B 1 85 ? -8.635 0.299 -10.830 1.00 45.77 85 PRO B C 1
ATOM 3852 O O . PRO B 1 85 ? -9.140 1.400 -10.579 1.00 42.93 85 PRO B O 1
ATOM 3856 N N . ASN B 1 86 ? -8.394 -0.108 -12.071 1.00 54.52 86 ASN B N 1
ATOM 3857 C CA . ASN B 1 86 ? -8.781 0.648 -13.263 1.00 47.80 86 ASN B CA 1
ATOM 3858 C C . ASN B 1 86 ? -8.636 -0.286 -14.463 1.00 52.44 86 ASN B C 1
ATOM 3859 O O . ASN B 1 86 ? -8.452 -1.498 -14.304 1.00 55.37 86 ASN B O 1
ATOM 3864 N N . ALA B 1 87 ? -8.713 0.279 -15.670 1.00 53.20 87 ALA B N 1
ATOM 3865 C CA . ALA B 1 87 ? -8.540 -0.520 -16.879 1.00 53.15 87 ALA B CA 1
ATOM 3866 C C . ALA B 1 87 ? -7.071 -0.755 -17.210 1.00 55.37 87 ALA B C 1
ATOM 3867 O O . ALA B 1 87 ? -6.735 -1.780 -17.813 1.00 54.74 87 ALA B O 1
ATOM 3869 N N . THR B 1 88 ? -6.192 0.179 -16.836 1.00 51.69 88 THR B N 1
ATOM 3870 C CA . THR B 1 88 ? -4.760 -0.020 -17.034 1.00 58.13 88 THR B CA 1
ATOM 3871 C C . THR B 1 88 ? -4.239 -1.195 -16.214 1.00 62.07 88 THR B C 1
ATOM 3872 O O . THR B 1 88 ? -3.345 -1.920 -16.667 1.00 68.48 88 THR B O 1
ATOM 3876 N N . TYR B 1 89 ? -4.790 -1.404 -15.016 1.00 55.10 89 TYR B N 1
ATOM 3877 C CA . TYR B 1 89 ? -4.365 -2.509 -14.167 1.00 54.81 89 TYR B CA 1
ATOM 3878 C C . TYR B 1 89 ? -4.951 -3.842 -14.610 1.00 57.54 89 TYR B C 1
ATOM 3879 O O . TYR B 1 89 ? -4.369 -4.889 -14.317 1.00 63.43 89 TYR B O 1
ATOM 3888 N N . GLY B 1 90 ? -6.087 -3.830 -15.307 1.00 57.00 90 GLY B N 1
ATOM 3889 C CA . GLY B 1 90 ? -6.624 -5.059 -15.858 1.00 56.76 90 GLY B CA 1
ATOM 3890 C C . GLY B 1 90 ? -5.943 -5.474 -17.138 1.00 63.74 90 GLY B C 1
ATOM 3891 O O . GLY B 1 90 ? -5.779 -6.672 -17.388 1.00 63.47 90 GLY B O 1
ATOM 3892 N N . LEU B 1 91 ? -5.542 -4.505 -17.967 1.00 63.23 91 LEU B N 1
ATOM 3893 C CA . LEU B 1 91 ? -4.791 -4.835 -19.173 1.00 59.95 91 LEU B CA 1
ATOM 3894 C C . LEU B 1 91 ? -3.396 -5.341 -18.833 1.00 57.66 91 LEU B C 1
ATOM 3895 O O . LEU B 1 91 ? -2.887 -6.259 -19.486 1.00 65.23 91 LEU B O 1
ATOM 3900 N N . ASN B 1 92 ? -2.762 -4.748 -17.819 1.00 55.35 92 ASN B N 1
ATOM 3901 C CA . ASN B 1 92 ? -1.483 -5.258 -17.342 1.00 57.56 92 ASN B CA 1
ATOM 3902 C C . ASN B 1 92 ? -1.636 -6.633 -16.704 1.00 56.26 92 ASN B C 1
ATOM 3903 O O . ASN B 1 92 ? -0.700 -7.440 -16.741 1.00 59.25 92 ASN B O 1
ATOM 3908 N N . SER B 1 93 ? -2.798 -6.916 -16.113 1.00 55.03 93 SER B N 1
ATOM 3909 C CA . SER B 1 93 ? -3.043 -8.253 -15.582 1.00 56.72 93 SER B CA 1
ATOM 3910 C C . SER B 1 93 ? -3.153 -9.269 -16.710 1.00 56.28 93 SER B C 1
ATOM 3911 O O . SER B 1 93 ? -2.536 -10.339 -16.656 1.00 59.59 93 SER B O 1
ATOM 3914 N N . VAL B 1 94 ? -3.927 -8.942 -17.749 1.00 51.77 94 VAL B N 1
ATOM 3915 C CA . VAL B 1 94 ? -4.045 -9.828 -18.905 1.00 54.52 94 VAL B CA 1
ATOM 3916 C C . VAL B 1 94 ? -2.674 -10.113 -19.506 1.00 58.86 94 VAL B C 1
ATOM 3917 O O . VAL B 1 94 ? -2.366 -11.255 -19.869 1.00 61.08 94 VAL B O 1
ATOM 3921 N N . ALA B 1 95 ? -1.821 -9.089 -19.596 1.00 51.83 95 ALA B N 1
ATOM 3922 C CA . ALA B 1 95 ? -0.478 -9.291 -20.132 1.00 54.90 95 ALA B CA 1
ATOM 3923 C C . ALA B 1 95 ? 0.295 -10.318 -19.314 1.00 60.57 95 ALA B C 1
ATOM 3924 O O . ALA B 1 95 ? 0.962 -11.195 -19.876 1.00 66.23 95 ALA B O 1
ATOM 3926 N N . HIS B 1 96 ? 0.214 -10.230 -17.986 1.00 61.86 96 HIS B N 1
ATOM 3927 C CA . HIS B 1 96 ? 0.894 -11.189 -17.126 1.00 63.41 96 HIS B CA 1
ATOM 3928 C C . HIS B 1 96 ? 0.143 -12.510 -17.015 1.00 57.37 96 HIS B C 1
ATOM 3929 O O . HIS B 1 96 ? 0.755 -13.524 -16.660 1.00 62.35 96 HIS B O 1
ATOM 3936 N N . PHE B 1 97 ? -1.162 -12.523 -17.304 1.00 61.81 97 PHE B N 1
ATOM 3937 C CA . PHE B 1 97 ? -1.877 -13.790 -17.444 1.00 64.85 97 PHE B CA 1
ATOM 3938 C C . PHE B 1 97 ? -1.310 -14.615 -18.592 1.00 63.92 97 PHE B C 1
ATOM 3939 O O . PHE B 1 97 ? -1.056 -15.815 -18.443 1.00 68.42 97 PHE B O 1
ATOM 3947 N N . LEU B 1 98 ? -1.106 -13.985 -19.747 1.00 60.12 98 LEU B N 1
ATOM 3948 C CA . LEU B 1 98 ? -0.718 -14.683 -20.964 1.00 63.47 98 LEU B CA 1
ATOM 3949 C C . LEU B 1 98 ? 0.774 -14.614 -21.253 1.00 65.34 98 LEU B C 1
ATOM 3950 O O . LEU B 1 98 ? 1.207 -15.135 -22.285 1.00 72.04 98 LEU B O 1
ATOM 3955 N N . LYS B 1 99 ? 1.566 -13.980 -20.386 1.00 61.47 99 LYS B N 1
ATOM 3956 C CA . LYS B 1 99 ? 3.003 -13.867 -20.638 1.00 63.44 99 LYS B CA 1
ATOM 3957 C C . LYS B 1 99 ? 3.680 -15.211 -20.881 1.00 65.03 99 LYS B C 1
ATOM 3958 O O . LYS B 1 99 ? 4.453 -15.316 -21.847 1.00 70.11 99 LYS B O 1
ATOM 3964 N N . PRO B 1 100 ? 3.450 -16.261 -20.088 1.00 67.62 100 PRO B N 1
ATOM 3965 C CA . PRO B 1 100 ? 4.100 -17.548 -20.358 1.00 77.10 100 PRO B CA 1
ATOM 3966 C C . PRO B 1 100 ? 3.448 -18.381 -21.452 1.00 73.59 100 PRO B C 1
ATOM 3967 O O . PRO B 1 100 ? 3.800 -19.556 -21.592 1.00 75.20 100 PRO B O 1
ATOM 3971 N N . PHE B 1 101 ? 2.523 -17.828 -22.234 1.00 71.69 101 PHE B N 1
ATOM 3972 C CA . PHE B 1 101 ? 1.858 -18.575 -23.295 1.00 74.33 101 PHE B CA 1
ATOM 3973 C C . PHE B 1 101 ? 2.342 -18.208 -24.691 1.00 75.06 101 PHE B C 1
ATOM 3974 O O . PHE B 1 101 ? 1.847 -18.774 -25.672 1.00 76.05 101 PHE B O 1
ATOM 3982 N N . PHE B 1 102 ? 3.289 -17.285 -24.810 1.00 72.10 102 PHE B N 1
ATOM 3983 C CA . PHE B 1 102 ? 3.830 -16.899 -26.104 1.00 74.93 102 PHE B CA 1
ATOM 3984 C C . PHE B 1 102 ? 5.075 -17.719 -26.429 1.00 82.92 102 PHE B C 1
ATOM 3985 O O . PHE B 1 102 ? 5.754 -18.246 -25.544 1.00 83.28 102 PHE B O 1
ATOM 3993 N N . ASN B 1 103 ? 5.368 -17.822 -27.724 1.00 84.95 103 ASN B N 1
ATOM 3994 C CA . ASN B 1 103 ? 6.547 -18.527 -28.205 1.00 80.90 103 ASN B CA 1
ATOM 3995 C C . ASN B 1 103 ? 7.207 -17.696 -29.298 1.00 85.20 103 ASN B C 1
ATOM 3996 O O . ASN B 1 103 ? 6.790 -16.572 -29.593 1.00 91.10 103 ASN B O 1
ATOM 4001 N N . LYS B 1 104 ? 8.253 -18.260 -29.898 1.00 87.74 104 LYS B N 1
ATOM 4002 C CA . LYS B 1 104 ? 8.982 -17.568 -30.951 1.00 86.80 104 LYS B CA 1
ATOM 4003 C C . LYS B 1 104 ? 8.098 -17.374 -32.176 1.00 89.75 104 LYS B C 1
ATOM 4004 O O . LYS B 1 104 ? 7.397 -18.292 -32.608 1.00 96.28 104 LYS B O 1
ATOM 4010 N N . GLY B 1 105 ? 8.124 -16.166 -32.732 1.00 84.54 105 GLY B N 1
ATOM 4011 C CA . GLY B 1 105 ? 7.337 -15.886 -33.917 1.00 90.75 105 GLY B CA 1
ATOM 4012 C C . GLY B 1 105 ? 5.845 -15.810 -33.686 1.00 92.87 105 GLY B C 1
ATOM 4013 O O . GLY B 1 105 ? 5.075 -15.817 -34.652 1.00 94.24 105 GLY B O 1
ATOM 4014 N N . ASP B 1 106 ? 5.410 -15.746 -32.429 1.00 97.34 106 ASP B N 1
ATOM 4015 C CA . ASP B 1 106 ? 4.006 -15.536 -32.104 1.00 90.72 106 ASP B CA 1
ATOM 4016 C C . ASP B 1 106 ? 3.718 -14.041 -32.089 1.00 86.49 106 ASP B C 1
ATOM 4017 O O . ASP B 1 106 ? 4.498 -13.257 -31.545 1.00 83.92 106 ASP B O 1
ATOM 4022 N N . GLU B 1 107 ? 2.602 -13.645 -32.693 1.00 82.43 107 GLU B N 1
ATOM 4023 C CA . GLU B 1 107 ? 2.329 -12.236 -32.931 1.00 86.16 107 GLU B CA 1
ATOM 4024 C C . GLU B 1 107 ? 1.261 -11.690 -31.990 1.00 85.65 107 GLU B C 1
ATOM 4025 O O . GLU B 1 107 ? 0.349 -12.405 -31.564 1.00 81.24 107 GLU B O 1
ATOM 4031 N N . ILE B 1 108 ? 1.395 -10.404 -31.678 1.00 83.24 108 ILE B N 1
ATOM 4032 C CA . ILE B 1 108 ? 0.377 -9.621 -30.986 1.00 82.30 108 ILE B CA 1
ATOM 4033 C C . ILE B 1 108 ? -0.158 -8.596 -31.975 1.00 83.48 108 ILE B C 1
ATOM 4034 O O . ILE B 1 108 ? 0.591 -7.732 -32.448 1.00 78.04 108 ILE B O 1
ATOM 4039 N N . VAL B 1 109 ? -1.446 -8.685 -32.289 1.00 81.26 109 VAL B N 1
ATOM 4040 C CA . VAL B 1 109 ? -2.073 -7.828 -33.290 1.00 82.38 109 VAL B CA 1
ATOM 4041 C C . VAL B 1 109 ? -2.768 -6.679 -32.567 1.00 77.15 109 VAL B C 1
ATOM 4042 O O . VAL B 1 109 ? -3.826 -6.867 -31.955 1.00 72.78 109 VAL B O 1
ATOM 4046 N N . LEU B 1 110 ? -2.176 -5.487 -32.639 1.00 82.10 110 LEU B N 1
ATOM 4047 C CA . LEU B 1 110 ? -2.709 -4.262 -32.058 1.00 81.95 110 LEU B CA 1
ATOM 4048 C C . LEU B 1 110 ? -3.109 -3.312 -33.183 1.00 83.37 110 LEU B C 1
ATOM 4049 O O . LEU B 1 110 ? -2.974 -3.624 -34.367 1.00 90.30 110 LEU B O 1
ATOM 4054 N N . THR B 1 111 ? -3.608 -2.139 -32.819 1.00 79.53 111 THR B N 1
ATOM 4055 C CA . THR B 1 111 ? -3.920 -1.126 -33.820 1.00 75.80 111 THR B CA 1
ATOM 4056 C C . THR B 1 111 ? -2.989 0.066 -33.626 1.00 85.30 111 THR B C 1
ATOM 4057 O O . THR B 1 111 ? -2.140 0.082 -32.732 1.00 81.98 111 THR B O 1
ATOM 4061 N N . ASN B 1 112 ? -3.174 1.076 -34.473 1.00 92.05 112 ASN B N 1
ATOM 4062 C CA . ASN B 1 112 ? -2.410 2.312 -34.412 1.00 90.08 112 ASN B CA 1
ATOM 4063 C C . ASN B 1 112 ? -3.137 3.444 -33.692 1.00 83.17 112 ASN B C 1
ATOM 4064 O O . ASN B 1 112 ? -2.543 4.509 -33.487 1.00 81.74 112 ASN B O 1
ATOM 4069 N N . ALA B 1 113 ? -4.395 3.240 -33.302 1.00 74.71 113 ALA B N 1
ATOM 4070 C CA . ALA B 1 113 ? -5.165 4.223 -32.551 1.00 76.35 113 ALA B CA 1
ATOM 4071 C C . ALA B 1 113 ? -5.460 3.742 -31.133 1.00 75.70 113 ALA B C 1
ATOM 4072 O O . ALA B 1 113 ? -6.494 4.088 -30.557 1.00 79.49 113 ALA B O 1
ATOM 4074 N N . GLU B 1 114 ? -4.561 2.948 -30.555 1.00 77.29 114 GLU B N 1
ATOM 4075 C CA . GLU B 1 114 ? -4.784 2.392 -29.228 1.00 81.42 114 GLU B CA 1
ATOM 4076 C C . GLU B 1 114 ? -4.354 3.365 -28.136 1.00 82.03 114 GLU B C 1
ATOM 4077 O O . GLU B 1 114 ? -3.658 4.353 -28.378 1.00 80.54 114 GLU B O 1
ATOM 4083 N N . HIS B 1 115 ? -4.788 3.059 -26.918 1.00 82.06 115 HIS B N 1
ATOM 4084 C CA . HIS B 1 115 ? -4.357 3.769 -25.727 1.00 74.70 115 HIS B CA 1
ATOM 4085 C C . HIS B 1 115 ? -2.991 3.266 -25.272 1.00 76.40 115 HIS B C 1
ATOM 4086 O O . HIS B 1 115 ? -2.544 2.178 -25.642 1.00 75.35 115 HIS B O 1
ATOM 4093 N N . ALA B 1 116 ? -2.325 4.082 -24.450 1.00 77.28 116 ALA B N 1
ATOM 4094 C CA . ALA B 1 116 ? -1.032 3.686 -23.901 1.00 76.57 116 ALA B CA 1
ATOM 4095 C C . ALA B 1 116 ? -1.153 2.471 -22.989 1.00 73.70 116 ALA B C 1
ATOM 4096 O O . ALA B 1 116 ? -0.215 1.670 -22.901 1.00 78.56 116 ALA B O 1
ATOM 4098 N N . SER B 1 117 ? -2.288 2.318 -22.306 1.00 66.58 117 SER B N 1
ATOM 4099 C CA . SER B 1 117 ? -2.547 1.125 -21.510 1.00 69.79 117 SER B CA 1
ATOM 4100 C C . SER B 1 117 ? -2.883 -0.090 -22.365 1.00 66.66 117 SER B C 1
ATOM 4101 O O . SER B 1 117 ? -2.973 -1.199 -21.829 1.00 61.19 117 SER B O 1
ATOM 4104 N N . ASN B 1 118 ? -3.082 0.096 -23.671 1.00 71.67 118 ASN B N 1
ATOM 4105 C CA . ASN B 1 118 ? -3.287 -0.995 -24.616 1.00 69.19 118 ASN B CA 1
ATOM 4106 C C . ASN B 1 118 ? -2.141 -1.096 -25.617 1.00 70.21 118 ASN B C 1
ATOM 4107 O O . ASN B 1 118 ? -2.322 -1.628 -26.716 1.00 69.67 118 ASN B O 1
ATOM 4112 N N . ILE B 1 119 ? -0.965 -0.582 -25.260 1.00 68.77 119 ILE B N 1
ATOM 4113 C CA . ILE B 1 119 ? 0.213 -0.641 -26.119 1.00 70.15 119 ILE B CA 1
ATOM 4114 C C . ILE B 1 119 ? 1.395 -1.123 -25.291 1.00 69.65 119 ILE B C 1
ATOM 4115 O O . ILE B 1 119 ? 2.021 -2.141 -25.608 1.00 77.98 119 ILE B O 1
ATOM 4120 N N . LEU B 1 120 ? 1.692 -0.400 -24.215 1.00 70.78 120 LEU B N 1
ATOM 4121 C CA . LEU B 1 120 ? 2.873 -0.635 -23.393 1.00 74.21 120 LEU B CA 1
ATOM 4122 C C . LEU B 1 120 ? 2.833 -1.954 -22.619 1.00 68.98 120 LEU B C 1
ATOM 4123 O O . LEU B 1 120 ? 3.885 -2.587 -22.464 1.00 75.40 120 LEU B O 1
ATOM 4128 N N . PRO B 1 121 ? 1.680 -2.404 -22.100 1.00 66.93 121 PRO B N 1
ATOM 4129 C CA . PRO B 1 121 ? 1.654 -3.748 -21.493 1.00 72.26 121 PRO B CA 1
ATOM 4130 C C . PRO B 1 121 ? 2.112 -4.851 -22.432 1.00 73.13 121 PRO B C 1
ATOM 4131 O O . PRO B 1 121 ? 2.598 -5.888 -21.963 1.00 67.02 121 PRO B O 1
ATOM 4135 N N . TRP B 1 122 ? 1.987 -4.652 -23.744 1.00 67.33 122 TRP B N 1
ATOM 4136 C CA . TRP B 1 122 ? 2.394 -5.641 -24.732 1.00 63.81 122 TRP B CA 1
ATOM 4137 C C . TRP B 1 122 ? 3.777 -5.376 -25.308 1.00 64.59 122 TRP B C 1
ATOM 4138 O O . TRP B 1 122 ? 4.378 -6.292 -25.882 1.00 66.89 122 TRP B O 1
ATOM 4149 N N . TYR B 1 123 ? 4.284 -4.148 -25.178 1.00 70.80 123 TYR B N 1
ATOM 4150 C CA . TYR B 1 123 ? 5.667 -3.861 -25.541 1.00 69.55 123 TYR B CA 1
ATOM 4151 C C . TYR B 1 123 ? 6.645 -4.525 -24.584 1.00 73.98 123 TYR B C 1
ATOM 4152 O O . TYR B 1 123 ? 7.742 -4.919 -24.995 1.00 78.71 123 TYR B O 1
ATOM 4161 N N . ASP B 1 124 ? 6.274 -4.643 -23.306 1.00 75.51 124 ASP B N 1
ATOM 4162 C CA . ASP B 1 124 ? 7.157 -5.281 -22.335 1.00 81.19 124 ASP B CA 1
ATOM 4163 C C . ASP B 1 124 ? 7.317 -6.766 -22.631 1.00 75.08 124 ASP B C 1
ATOM 4164 O O . ASP B 1 124 ? 8.414 -7.318 -22.486 1.00 74.02 124 ASP B O 1
ATOM 4169 N N . ILE B 1 125 ? 6.235 -7.433 -23.041 1.00 72.76 125 ILE B N 1
ATOM 4170 C CA . ILE B 1 125 ? 6.347 -8.820 -23.482 1.00 69.78 125 ILE B CA 1
ATOM 4171 C C . ILE B 1 125 ? 7.233 -8.907 -24.716 1.00 73.74 125 ILE B C 1
ATOM 4172 O O . ILE B 1 125 ? 8.039 -9.834 -24.859 1.00 73.79 125 ILE B O 1
ATOM 4177 N N . TYR B 1 126 ? 7.101 -7.936 -25.623 1.00 69.94 126 TYR B N 1
ATOM 4178 C CA . TYR B 1 126 ? 7.933 -7.909 -26.820 1.00 71.60 126 TYR B CA 1
ATOM 4179 C C . TYR B 1 126 ? 9.413 -7.829 -26.465 1.00 77.13 126 TYR B C 1
ATOM 4180 O O . TYR B 1 126 ? 10.239 -8.549 -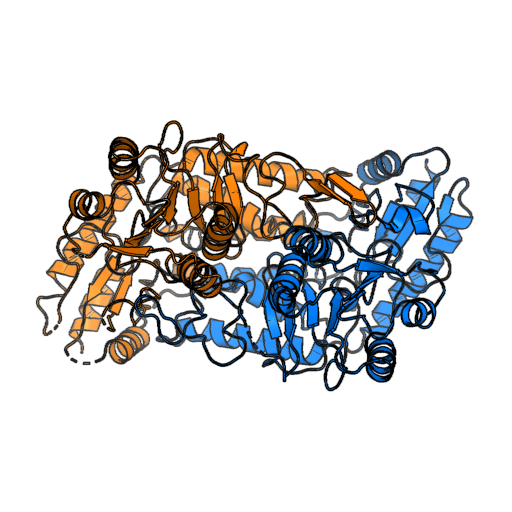27.037 1.00 79.52 126 TYR B O 1
ATOM 4189 N N . GLU B 1 127 ? 9.766 -6.963 -25.517 1.00 72.67 127 GLU B N 1
ATOM 4190 C CA . GLU B 1 127 ? 11.155 -6.790 -25.120 1.00 74.27 127 GLU B CA 1
ATOM 4191 C C . GLU B 1 127 ? 11.597 -7.774 -24.044 1.00 74.73 127 GLU B C 1
ATOM 4192 O O . GLU B 1 127 ? 12.788 -7.816 -23.719 1.00 76.93 127 GLU B O 1
ATOM 4198 N N . GLN B 1 128 ? 10.672 -8.554 -23.480 1.00 74.68 128 GLN B N 1
ATOM 4199 C CA . GLN B 1 128 ? 11.059 -9.653 -22.602 1.00 73.10 128 GLN B CA 1
ATOM 4200 C C . GLN B 1 128 ? 11.497 -10.865 -23.414 1.00 72.28 128 GLN B C 1
ATOM 4201 O O . GLN B 1 128 ? 12.589 -11.404 -23.202 1.00 74.98 128 GLN B O 1
ATOM 4207 N N . TYR B 1 129 ? 10.652 -11.300 -24.352 1.00 71.65 129 TYR B N 1
ATOM 4208 C CA . TYR B 1 129 ? 11.011 -12.418 -25.214 1.00 78.73 129 TYR B CA 1
ATOM 4209 C C . TYR B 1 129 ? 12.166 -12.065 -26.143 1.00 82.96 129 TYR B C 1
ATOM 4210 O O . TYR B 1 129 ? 12.868 -12.960 -26.626 1.00 86.44 129 TYR B O 1
ATOM 4219 N N . LYS B 1 130 ? 12.381 -10.773 -26.403 1.00 85.58 130 LYS B N 1
ATOM 4220 C CA . LYS B 1 130 ? 13.503 -10.357 -27.237 1.00 84.92 130 LYS B CA 1
ATOM 4221 C C . LYS B 1 130 ? 14.833 -10.595 -26.532 1.00 88.61 130 LYS B C 1
ATOM 4222 O O . LYS B 1 130 ? 15.835 -10.918 -27.179 1.00 95.74 130 LYS B O 1
ATOM 4228 N N . ALA B 1 131 ? 14.865 -10.438 -25.206 1.00 83.15 131 ALA B N 1
ATOM 4229 C CA . ALA B 1 131 ? 16.102 -10.644 -24.460 1.00 84.63 131 ALA B CA 1
ATOM 4230 C C . ALA B 1 131 ? 16.418 -12.119 -24.265 1.00 90.50 131 ALA B C 1
ATOM 4231 O O . ALA B 1 131 ? 17.589 -12.480 -24.114 1.00 92.80 131 ALA B O 1
ATOM 4233 N N . ILE B 1 132 ? 15.406 -12.982 -24.256 1.00 83.96 132 ILE B N 1
ATOM 4234 C CA . ILE B 1 132 ? 15.632 -14.407 -24.051 1.00 87.51 132 ILE B CA 1
ATOM 4235 C C . ILE B 1 132 ? 15.584 -15.096 -25.408 1.00 93.21 132 ILE B C 1
ATOM 4236 O O . ILE B 1 132 ? 15.395 -16.315 -25.493 1.00 93.74 132 ILE B O 1
ATOM 4241 N N . HIS B 1 133 ? 15.752 -14.310 -26.473 1.00 92.88 133 HIS B N 1
ATOM 4242 C CA . HIS B 1 133 ? 15.899 -14.818 -27.835 1.00 90.65 133 HIS B CA 1
ATOM 4243 C C . HIS B 1 133 ? 14.740 -15.737 -28.213 1.00 89.54 133 HIS B C 1
ATOM 4244 O O . HIS B 1 133 ? 14.920 -16.797 -28.818 1.00 87.71 133 HIS B O 1
ATOM 4251 N N . GLN B 1 134 ? 13.533 -15.318 -27.846 1.00 92.59 134 GLN B N 1
ATOM 4252 C CA . GLN B 1 134 ? 12.295 -15.908 -28.335 1.00 89.04 134 GLN B CA 1
ATOM 4253 C C . GLN B 1 134 ? 11.385 -14.815 -28.865 1.00 83.99 134 GLN B C 1
ATOM 4254 O O . GLN B 1 134 ? 10.190 -14.776 -28.562 1.00 84.46 134 GLN B O 1
ATOM 4260 N N . GLU B 1 135 ? 11.954 -13.914 -29.671 1.00 84.28 135 GLU B N 1
ATOM 4261 C CA . GLU B 1 135 ? 11.296 -12.670 -30.055 1.00 94.02 135 GLU B CA 1
ATOM 4262 C C . GLU B 1 135 ? 9.920 -12.923 -30.656 1.00 96.43 135 GLU B C 1
ATOM 4263 O O . GLU B 1 135 ? 9.755 -13.755 -31.554 1.00 89.98 135 GLU B O 1
ATOM 4269 N N . ILE B 1 136 ? 8.930 -12.200 -30.140 1.00 91.26 136 ILE B N 1
ATOM 4270 C CA . ILE B 1 136 ? 7.574 -12.242 -30.668 1.00 85.06 136 ILE B CA 1
ATOM 4271 C C . ILE B 1 136 ? 7.428 -11.116 -31.682 1.00 83.55 136 ILE B C 1
ATOM 4272 O O . ILE B 1 136 ? 8.378 -10.366 -31.930 1.00 83.18 136 ILE B O 1
ATOM 4277 N N . LYS B 1 137 ? 6.243 -10.989 -32.273 1.00 85.08 137 LYS B N 1
ATOM 4278 C CA . LYS B 1 137 ? 5.983 -10.005 -33.313 1.00 87.44 137 LYS B CA 1
ATOM 4279 C C . LYS B 1 137 ? 4.807 -9.122 -32.917 1.00 82.99 137 LYS B C 1
ATOM 4280 O O . LYS B 1 137 ? 3.881 -9.564 -32.232 1.00 87.40 137 LYS B O 1
ATOM 4286 N N . ILE B 1 138 ? 4.853 -7.866 -33.353 1.00 79.06 138 ILE B N 1
ATOM 4287 C CA . ILE B 1 138 ? 3.781 -6.907 -33.121 1.00 88.33 138 ILE B CA 1
ATOM 4288 C C . ILE B 1 138 ? 3.291 -6.405 -34.471 1.00 88.06 138 ILE B C 1
ATOM 4289 O O . ILE B 1 138 ? 4.088 -5.936 -35.292 1.00 87.17 138 ILE B O 1
ATOM 4294 N N . GLN B 1 139 ? 1.984 -6.507 -34.699 1.00 88.44 139 GLN B N 1
ATOM 4295 C CA . GLN B 1 139 ? 1.358 -6.083 -35.943 1.00 88.78 139 GLN B CA 1
ATOM 4296 C C . GLN B 1 139 ? 0.439 -4.906 -35.652 1.00 89.59 139 GLN B C 1
ATOM 4297 O O . GLN B 1 139 ? -0.426 -4.992 -34.775 1.00 90.51 139 GLN B O 1
ATOM 4303 N N . TYR B 1 140 ? 0.626 -3.814 -36.389 1.00 94.57 140 TYR B N 1
ATOM 4304 C CA . TYR B 1 140 ? -0.087 -2.563 -36.153 1.00 87.22 140 TYR B CA 1
ATOM 4305 C C . TYR B 1 140 ? -1.089 -2.342 -37.278 1.00 84.79 140 TYR B C 1
ATOM 4306 O O . TYR B 1 140 ? -0.703 -2.033 -38.410 1.00 78.38 140 TYR B O 1
ATOM 4315 N N . VAL B 1 141 ? -2.375 -2.497 -36.964 1.00 84.38 141 VAL B N 1
ATOM 4316 C CA . VAL B 1 141 ? -3.423 -2.206 -37.934 1.00 82.88 141 VAL B CA 1
ATOM 4317 C C . VAL B 1 141 ? -3.515 -0.698 -38.127 1.00 88.44 141 VAL B C 1
ATOM 4318 O O . VAL B 1 141 ? -3.547 0.068 -37.155 1.00 85.85 141 VAL B O 1
ATOM 4322 N N . GLU B 1 142 ? -3.546 -0.265 -39.384 1.00 91.23 142 GLU B N 1
ATOM 4323 C CA . GLU B 1 142 ? -3.560 1.159 -39.705 1.00 90.98 142 GLU B CA 1
ATOM 4324 C C . GLU B 1 142 ? -4.851 1.822 -39.235 1.00 97.69 142 GLU B C 1
ATOM 4325 O O . GLU B 1 142 ? -4.984 3.045 -39.283 1.00 97.74 142 GLU B O 1
ATOM 4331 N N . ASP B 1 144 ? -7.887 3.505 -40.551 1.00 106.38 144 ASP B N 1
ATOM 4332 C CA . ASP B 1 144 ? -8.779 4.479 -41.168 1.00 99.64 144 ASP B CA 1
ATOM 4333 C C . ASP B 1 144 ? -9.983 4.739 -40.268 1.00 95.49 144 ASP B C 1
ATOM 4334 O O . ASP B 1 144 ? -10.592 3.804 -39.748 1.00 92.38 144 ASP B O 1
ATOM 4339 N N . TYR B 1 145 ? -10.321 6.019 -40.093 1.00 97.32 145 TYR B N 1
ATOM 4340 C CA . TYR B 1 145 ? -11.383 6.389 -39.162 1.00 100.08 145 TYR B CA 1
ATOM 4341 C C . TYR B 1 145 ? -12.736 5.846 -39.611 1.00 97.88 145 TYR B C 1
ATOM 4342 O O . TYR B 1 145 ? -13.466 5.236 -38.823 1.00 98.58 145 TYR B O 1
ATOM 4351 N N . GLN B 1 146 ? -13.078 6.082 -40.856 1.00 91.95 146 GLN B N 1
ATOM 4352 C CA . GLN B 1 146 ? -14.400 5.720 -41.326 1.00 94.00 146 GLN B CA 1
ATOM 4353 C C . GLN B 1 146 ? -14.677 4.268 -41.506 1.00 95.63 146 GLN B C 1
ATOM 4354 O O . GLN B 1 146 ? -15.825 3.869 -41.545 1.00 98.94 146 GLN B O 1
ATOM 4360 N N . SER B 1 147 ? -13.648 3.466 -41.609 1.00 97.15 147 SER B N 1
ATOM 4361 C CA . SER B 1 147 ? -13.834 2.053 -41.886 1.00 103.76 147 SER B CA 1
ATOM 4362 C C . SER B 1 147 ? -14.261 1.315 -40.621 1.00 101.09 147 SER B C 1
ATOM 4363 O O . SER B 1 147 ? -14.020 1.761 -39.496 1.00 97.78 147 SER B O 1
ATOM 4366 N N . ASP B 1 148 ? -14.921 0.171 -40.821 1.00 97.18 148 ASP B N 1
ATOM 4367 C CA . ASP B 1 148 ? -15.183 -0.730 -39.706 1.00 97.02 148 ASP B CA 1
ATOM 4368 C C . ASP B 1 148 ? -13.925 -1.463 -39.267 1.00 96.57 148 ASP B C 1
ATOM 4369 O O . ASP B 1 148 ? -13.909 -2.048 -38.178 1.00 94.22 148 ASP B O 1
ATOM 4374 N N . ASN B 1 149 ? -12.882 -1.448 -40.096 1.00 95.68 149 ASN B N 1
ATOM 4375 C CA . ASN B 1 149 ? -11.567 -2.012 -39.812 1.00 93.48 149 ASN B CA 1
ATOM 4376 C C . ASN B 1 149 ? -11.593 -3.525 -39.626 1.00 93.25 149 ASN B C 1
ATOM 4377 O O . ASN B 1 149 ? -10.601 -4.104 -39.170 1.00 96.28 149 ASN B O 1
ATOM 4382 N N . ILE B 1 150 ? -12.697 -4.186 -39.985 1.00 89.21 150 ILE B N 1
ATOM 4383 C CA . ILE B 1 150 ? -12.764 -5.642 -39.877 1.00 88.18 150 ILE B CA 1
ATOM 4384 C C . ILE B 1 150 ? -11.788 -6.291 -40.853 1.00 89.42 150 ILE B C 1
ATOM 4385 O O . ILE B 1 150 ? -11.014 -7.183 -40.484 1.00 87.42 150 ILE B O 1
ATOM 4390 N N . GLU B 1 151 ? -11.804 -5.845 -42.114 1.00 89.73 151 GLU B N 1
ATOM 4391 C CA . GLU B 1 151 ? -10.923 -6.444 -43.113 1.00 92.46 151 GLU B CA 1
ATOM 4392 C C . GLU B 1 151 ? -9.472 -6.015 -42.924 1.00 93.51 151 GLU B C 1
ATOM 4393 O O . GLU B 1 151 ? -8.560 -6.795 -43.220 1.00 93.83 151 GLU B O 1
ATOM 4399 N N . ASN B 1 152 ? -9.233 -4.793 -42.436 1.00 95.41 152 ASN B N 1
ATOM 4400 C CA . ASN B 1 152 ? -7.861 -4.353 -42.193 1.00 93.33 152 ASN B CA 1
ATOM 4401 C C . ASN B 1 152 ? -7.209 -5.171 -41.087 1.00 91.68 152 ASN B C 1
ATOM 4402 O O . ASN B 1 152 ? -5.982 -5.333 -41.070 1.00 84.87 152 ASN B O 1
ATOM 4407 N N . PHE B 1 153 ? -8.019 -5.689 -40.160 1.00 94.67 153 PHE B N 1
ATOM 4408 C CA . PHE B 1 153 ? -7.541 -6.602 -39.127 1.00 89.65 153 PHE B CA 1
ATOM 4409 C C . PHE B 1 153 ? -7.185 -7.960 -39.709 1.00 86.59 153 PHE B C 1
ATOM 4410 O O . PHE B 1 153 ? -6.056 -8.443 -39.559 1.00 81.59 153 PHE B O 1
ATOM 4418 N N . LEU B 1 154 ? -8.159 -8.601 -40.362 1.00 83.95 154 LEU B N 1
ATOM 4419 C CA . LEU B 1 154 ? -8.011 -9.995 -40.760 1.00 83.37 154 LEU B CA 1
ATOM 4420 C C . LEU B 1 154 ? -6.866 -10.182 -41.745 1.00 88.46 154 LEU B C 1
ATOM 4421 O O . LEU B 1 154 ? -6.312 -11.282 -41.850 1.00 92.66 154 LEU B O 1
ATOM 4426 N N . LYS B 1 155 ? -6.494 -9.122 -42.469 1.00 83.50 155 LYS B N 1
ATOM 4427 C CA . LYS B 1 155 ? -5.313 -9.193 -43.322 1.00 78.54 155 LYS B CA 1
ATOM 4428 C C . LYS B 1 155 ? -4.058 -9.488 -42.513 1.00 81.75 155 LYS B C 1
ATOM 4429 O O . LYS B 1 155 ? -3.130 -10.129 -43.019 1.00 77.17 155 LYS B O 1
ATOM 4435 N N . LYS B 1 156 ? -4.013 -9.035 -41.259 1.00 88.45 156 LYS B N 1
ATOM 4436 C CA . LYS B 1 156 ? -2.836 -9.195 -40.417 1.00 84.80 156 LYS B CA 1
ATOM 4437 C C . LYS B 1 156 ? -2.901 -10.416 -39.511 1.00 88.55 156 LYS B C 1
ATOM 4438 O O . LYS B 1 156 ? -1.865 -10.823 -38.974 1.00 92.20 156 LYS B O 1
ATOM 4444 N N . ILE B 1 157 ? -4.080 -11.003 -39.323 1.00 89.66 157 ILE B N 1
ATOM 4445 C CA . ILE B 1 157 ? -4.222 -12.195 -38.494 1.00 84.86 157 ILE B CA 1
ATOM 4446 C C . ILE B 1 157 ? -3.874 -13.408 -39.351 1.00 87.40 157 ILE B C 1
ATOM 4447 O O . ILE B 1 157 ? -4.643 -13.801 -40.232 1.00 88.04 157 ILE B O 1
ATOM 4452 N N . ASN B 1 158 ? -2.701 -13.990 -39.108 1.00 91.76 158 ASN B N 1
ATOM 4453 C CA . ASN B 1 158 ? -2.338 -15.251 -39.740 1.00 90.24 158 ASN B CA 1
ATOM 4454 C C . ASN B 1 158 ? -2.689 -16.397 -38.802 1.00 93.02 158 ASN B C 1
ATOM 4455 O O . ASN B 1 158 ? -3.711 -16.346 -38.110 1.00 98.57 158 ASN B O 1
ATOM 4460 N N . LYS B 1 159 ? -1.851 -17.432 -38.765 1.00 89.39 159 LYS B N 1
ATOM 4461 C CA . LYS B 1 159 ? -2.027 -18.516 -37.812 1.00 96.16 159 LYS B CA 1
ATOM 4462 C C . LYS B 1 159 ? -0.904 -18.604 -36.789 1.00 94.83 159 LYS B C 1
ATOM 4463 O O . LYS B 1 159 ? -1.016 -19.388 -35.839 1.00 99.23 159 LYS B O 1
ATOM 4469 N N . ASN B 1 160 ? 0.171 -17.829 -36.955 1.00 89.07 160 ASN B N 1
ATOM 4470 C CA . ASN B 1 160 ? 1.241 -17.734 -35.969 1.00 90.82 160 ASN B CA 1
ATOM 4471 C C . ASN B 1 160 ? 1.017 -16.610 -34.966 1.00 89.70 160 ASN B C 1
ATOM 4472 O O . ASN B 1 160 ? 1.985 -16.088 -34.400 1.00 87.53 160 ASN B O 1
ATOM 4477 N N . THR B 1 161 ? -0.232 -16.221 -34.727 1.00 88.26 161 THR B N 1
ATOM 4478 C CA . THR B 1 161 ? -0.563 -15.142 -33.807 1.00 95.28 161 THR B CA 1
ATOM 4479 C C . THR B 1 161 ? -1.265 -15.707 -32.579 1.00 88.22 161 THR B C 1
ATOM 4480 O O . THR B 1 161 ? -2.072 -16.637 -32.684 1.00 74.43 161 THR B O 1
ATOM 4484 N N . LYS B 1 162 ? -0.968 -15.127 -31.415 1.00 86.44 162 LYS B N 1
ATOM 4485 C CA . LYS B 1 162 ? -1.503 -15.604 -30.148 1.00 86.02 162 LYS B CA 1
ATOM 4486 C C . LYS B 1 162 ? -2.502 -14.654 -29.504 1.00 79.40 162 LYS B C 1
ATOM 4487 O O . LYS B 1 162 ? -3.286 -15.094 -28.656 1.00 67.38 162 LYS B O 1
ATOM 4493 N N . LEU B 1 163 ? -2.497 -13.376 -29.877 1.00 80.64 163 LEU B N 1
ATOM 4494 C CA . LEU B 1 163 ? -3.290 -12.374 -29.180 1.00 77.42 163 LEU B CA 1
ATOM 4495 C C . LEU B 1 163 ? -3.638 -11.236 -30.124 1.00 74.08 163 LEU B C 1
ATOM 4496 O O . LEU B 1 163 ? -2.757 -10.686 -30.792 1.00 72.46 163 LEU B O 1
ATOM 4501 N N . VAL B 1 164 ? -4.918 -10.887 -30.168 1.00 71.46 164 VAL B N 1
ATOM 4502 C CA . VAL B 1 164 ? -5.392 -9.685 -30.841 1.00 73.76 164 VAL B CA 1
ATOM 4503 C C . VAL B 1 164 ? -5.985 -8.791 -29.761 1.00 72.69 164 VAL B C 1
ATOM 4504 O O . VAL B 1 164 ? -7.001 -9.136 -29.143 1.00 65.72 164 VAL B O 1
ATOM 4508 N N . CYS B 1 165 ? -5.337 -7.657 -29.511 1.00 75.79 165 CYS B N 1
ATOM 4509 C CA . CYS B 1 165 ? -5.759 -6.708 -28.482 1.00 67.52 165 CYS B CA 1
ATOM 4510 C C . CYS B 1 165 ? -6.149 -5.404 -29.170 1.00 69.86 165 CYS B C 1
ATOM 4511 O O . CYS B 1 165 ? -5.284 -4.645 -29.617 1.00 71.82 165 CYS B O 1
ATOM 4514 N N . PHE B 1 166 ? -7.450 -5.146 -29.250 1.00 63.78 166 PHE B N 1
ATOM 4515 C CA . PHE B 1 166 ? -7.980 -3.951 -29.884 1.00 65.97 166 PHE B CA 1
ATOM 4516 C C . PHE B 1 166 ? -8.903 -3.228 -28.913 1.00 69.18 166 PHE B C 1
ATOM 4517 O O . PHE B 1 166 ? -9.193 -3.712 -27.816 1.00 67.47 166 PHE B O 1
ATOM 4525 N N . ALA B 1 167 ? -9.362 -2.050 -29.325 1.00 78.51 167 ALA B N 1
ATOM 4526 C CA . ALA B 1 167 ? -10.273 -1.236 -28.531 1.00 73.19 167 ALA B CA 1
ATOM 4527 C C . ALA B 1 167 ? -11.628 -1.203 -29.222 1.00 76.72 167 ALA B C 1
ATOM 4528 O O . ALA B 1 167 ? -11.713 -0.881 -30.413 1.00 83.84 167 ALA B O 1
ATOM 4530 N N . ASN B 1 168 ? -12.680 -1.548 -28.475 1.00 72.48 168 ASN B N 1
ATOM 4531 C CA . ASN B 1 168 ? -14.037 -1.469 -29.007 1.00 73.33 168 ASN B CA 1
ATOM 4532 C C . ASN B 1 168 ? -14.344 -0.069 -29.526 1.00 84.80 168 ASN B C 1
ATOM 4533 O O . ASN B 1 168 ? -14.954 0.091 -30.590 1.00 83.75 168 ASN B O 1
ATOM 4538 N N . GLU B 1 169 ? -13.922 0.956 -28.789 1.00 85.25 169 GLU B N 1
ATOM 4539 C CA . GLU B 1 169 ? -14.088 2.346 -29.192 1.00 78.33 169 GLU B CA 1
ATOM 4540 C C . GLU B 1 169 ? -12.865 3.123 -28.731 1.00 85.81 169 GLU B C 1
ATOM 4541 O O . GLU B 1 169 ? -12.464 3.015 -27.569 1.00 88.53 169 GLU B O 1
ATOM 4547 N N . THR B 1 170 ? -12.273 3.893 -29.638 1.00 84.90 170 THR B N 1
ATOM 4548 C CA . THR B 1 170 ? -11.018 4.573 -29.357 1.00 91.33 170 THR B CA 1
ATOM 4549 C C . THR B 1 170 ? -11.256 5.905 -28.646 1.00 92.99 170 THR B C 1
ATOM 4550 O O . THR B 1 170 ? -12.381 6.396 -28.536 1.00 91.95 170 THR B O 1
ATOM 4554 N N . ASN B 1 171 ? -10.162 6.490 -28.159 1.00 91.10 171 ASN B N 1
ATOM 4555 C CA . ASN B 1 171 ? -10.214 7.691 -27.334 1.00 91.06 171 ASN B CA 1
ATOM 4556 C C . ASN B 1 171 ? -10.170 8.977 -28.151 1.00 94.00 171 ASN B C 1
ATOM 4557 O O . ASN B 1 171 ? -10.930 9.910 -27.872 1.00 94.66 171 ASN B O 1
ATOM 4562 N N . LEU B 1 172 ? -9.292 9.048 -29.152 1.00 96.47 172 LEU B N 1
ATOM 4563 C CA . LEU B 1 172 ? -9.124 10.256 -29.953 1.00 84.50 172 LEU B CA 1
ATOM 4564 C C . LEU B 1 172 ? -10.057 10.285 -31.158 1.00 83.39 172 LEU B C 1
ATOM 4565 O O . LEU B 1 172 ? -10.783 11.262 -31.361 1.00 86.69 172 LEU B O 1
ATOM 4570 N N . ILE B 1 173 ? -10.043 9.227 -31.967 1.00 84.20 173 ILE B N 1
ATOM 4571 C CA . ILE B 1 173 ? -10.881 9.186 -33.161 1.00 79.61 173 ILE B CA 1
ATOM 4572 C C . ILE B 1 173 ? -12.340 8.986 -32.777 1.00 79.38 173 ILE B C 1
ATOM 4573 O O . ILE B 1 173 ? -13.205 9.813 -33.088 1.00 85.02 173 ILE B O 1
ATOM 4578 N N . GLY B 1 174 ? -12.633 7.885 -32.092 1.00 81.29 174 GLY B N 1
ATOM 4579 C CA . GLY B 1 174 ? -13.997 7.489 -31.825 1.00 79.62 174 GLY B CA 1
ATOM 4580 C C . GLY B 1 174 ? -14.515 6.392 -32.727 1.00 79.96 174 GLY B C 1
ATOM 4581 O O . GLY B 1 174 ? -15.681 6.000 -32.592 1.00 74.66 174 GLY B O 1
ATOM 4582 N N . ASN B 1 175 ? -13.688 5.893 -33.647 1.00 88.26 175 ASN B N 1
ATOM 4583 C CA . ASN B 1 175 ? -14.092 4.784 -34.499 1.00 91.23 175 ASN B CA 1
ATOM 4584 C C . ASN B 1 175 ? -14.425 3.566 -33.649 1.00 83.80 175 ASN B C 1
ATOM 4585 O O . ASN B 1 175 ? -13.729 3.253 -32.679 1.00 88.56 175 ASN B O 1
ATOM 4590 N N . SER B 1 176 ? -15.501 2.878 -34.017 1.00 74.12 176 SER B N 1
ATOM 4591 C CA . SER B 1 176 ? -16.021 1.759 -33.240 1.00 82.02 176 SER B CA 1
ATOM 4592 C C . SER B 1 176 ? -15.936 0.495 -34.084 1.00 84.18 176 SER B C 1
ATOM 4593 O O . SER B 1 176 ? -16.626 0.371 -35.101 1.00 86.13 176 SER B O 1
ATOM 4596 N N . ILE B 1 177 ? -15.083 -0.431 -33.672 1.00 78.38 177 ILE B N 1
ATOM 4597 C CA . ILE B 1 177 ? -15.054 -1.772 -34.240 1.00 74.10 177 ILE B CA 1
ATOM 4598 C C . ILE B 1 177 ? -16.009 -2.638 -33.435 1.00 71.09 177 ILE B C 1
ATOM 4599 O O . ILE B 1 177 ? -16.117 -2.493 -32.213 1.00 79.86 177 ILE B O 1
ATOM 4604 N N . ASP B 1 178 ? -16.720 -3.529 -34.118 1.00 64.82 178 ASP B N 1
ATOM 4605 C CA . ASP B 1 178 ? -17.585 -4.483 -33.434 1.00 71.72 178 ASP B CA 1
ATOM 4606 C C . ASP B 1 178 ? -16.742 -5.641 -32.920 1.00 77.42 178 ASP B C 1
ATOM 4607 O O . ASP B 1 178 ? -16.152 -6.385 -33.710 1.00 78.02 178 ASP B O 1
ATOM 4612 N N . ALA B 1 179 ? -16.690 -5.793 -31.596 1.00 76.91 179 ALA B N 1
ATOM 4613 C CA . ALA B 1 179 ? -15.876 -6.847 -31.001 1.00 70.03 179 ALA B CA 1
ATOM 4614 C C . ALA B 1 179 ? -16.396 -8.227 -31.382 1.00 74.18 179 ALA B C 1
ATOM 4615 O O . ALA B 1 179 ? -15.623 -9.107 -31.778 1.00 77.77 179 ALA B O 1
ATOM 4617 N N . ILE B 1 180 ? -17.712 -8.431 -31.278 1.00 67.33 180 ILE B N 1
ATOM 4618 C CA . ILE B 1 180 ? -18.285 -9.749 -31.532 1.00 75.31 180 ILE B CA 1
ATOM 4619 C C . ILE B 1 180 ? -18.117 -10.149 -32.991 1.00 71.87 180 ILE B C 1
ATOM 4620 O O . ILE B 1 180 ? -17.963 -11.336 -33.303 1.00 68.64 180 ILE B O 1
ATOM 4625 N N . LYS B 1 181 ? -18.137 -9.178 -33.906 1.00 69.20 181 LYS B N 1
ATOM 4626 C CA . LYS B 1 181 ? -17.928 -9.487 -35.316 1.00 73.30 181 LYS B CA 1
ATOM 4627 C C . LYS B 1 181 ? -16.484 -9.896 -35.579 1.00 78.07 181 LYS B C 1
ATOM 4628 O O . LYS B 1 181 ? -16.218 -10.982 -36.107 1.00 83.13 181 LYS B O 1
ATOM 4634 N N . LEU B 1 182 ? -15.534 -9.028 -35.217 1.00 79.43 182 LEU B N 1
ATOM 4635 C CA . LEU B 1 182 ? -14.121 -9.336 -35.415 1.00 73.10 182 LEU B CA 1
ATOM 4636 C C . LEU B 1 182 ? -13.733 -10.638 -34.728 1.00 78.13 182 LEU B C 1
ATOM 4637 O O . LEU B 1 182 ? -13.007 -11.455 -35.300 1.00 84.66 182 LEU B O 1
ATOM 4642 N N . ALA B 1 183 ? -14.225 -10.854 -33.505 1.00 76.82 183 ALA B N 1
ATOM 4643 C CA . ALA B 1 183 ? -13.867 -12.050 -32.748 1.00 79.77 183 ALA B CA 1
ATOM 4644 C C . ALA B 1 183 ? -14.223 -13.321 -33.508 1.00 82.51 183 ALA B C 1
ATOM 4645 O O . ALA B 1 183 ? -13.388 -14.218 -33.663 1.00 82.12 183 ALA B O 1
ATOM 4647 N N . SER B 1 184 ? -15.465 -13.414 -33.992 1.00 85.10 184 SER B N 1
ATOM 4648 C CA . SER B 1 184 ? -15.891 -14.613 -34.705 1.00 82.70 184 SER B CA 1
ATOM 4649 C C . SER B 1 184 ? -15.068 -14.829 -35.969 1.00 84.19 184 SER B C 1
ATOM 4650 O O . SER B 1 184 ? -14.739 -15.970 -36.318 1.00 85.68 184 SER B O 1
ATOM 4653 N N . GLU B 1 185 ? -14.715 -13.746 -36.664 1.00 79.72 185 GLU B N 1
ATOM 4654 C CA . GLU B 1 185 ? -13.930 -13.885 -37.886 1.00 87.35 185 GLU B CA 1
ATOM 4655 C C . GLU B 1 185 ? -12.469 -14.204 -37.588 1.00 88.27 185 GLU B C 1
ATOM 4656 O O . GLU B 1 185 ? -11.808 -14.868 -38.395 1.00 91.11 185 GLU B O 1
ATOM 4662 N N . ILE B 1 186 ? -11.946 -13.748 -36.447 1.00 86.57 186 ILE B N 1
ATOM 4663 C CA . ILE B 1 186 ? -10.593 -14.130 -36.048 1.00 87.75 186 ILE B CA 1
ATOM 4664 C C . ILE B 1 186 ? -10.554 -15.596 -35.634 1.00 90.76 186 ILE B C 1
ATOM 4665 O O . ILE B 1 186 ? -9.683 -16.357 -36.070 1.00 91.98 186 ILE B O 1
ATOM 4670 N N . LYS B 1 187 ? -11.496 -16.013 -34.783 1.00 84.31 187 LYS B N 1
ATOM 4671 C CA . LYS B 1 187 ? -11.565 -17.413 -34.381 1.00 88.73 187 LYS B CA 1
ATOM 4672 C C . LYS B 1 187 ? -11.884 -18.330 -35.554 1.00 97.92 187 LYS B C 1
ATOM 4673 O O . LYS B 1 187 ? -11.595 -19.529 -35.485 1.00 101.41 187 LYS B O 1
ATOM 4679 N N . LYS B 1 188 ? -12.472 -17.794 -36.626 1.00 97.56 188 LYS B N 1
ATOM 4680 C CA . LYS B 1 188 ? -12.644 -18.572 -37.849 1.00 95.62 188 LYS B CA 1
ATOM 4681 C C . LYS B 1 188 ? -11.294 -18.936 -38.454 1.00 94.69 188 LYS B C 1
ATOM 4682 O O . LYS B 1 188 ? -11.055 -20.093 -38.820 1.00 102.79 188 LYS B O 1
ATOM 4688 N N . ILE B 1 189 ? -10.398 -17.955 -38.567 1.00 88.98 189 ILE B N 1
ATOM 4689 C CA . ILE B 1 189 ? -9.044 -18.184 -39.058 1.00 93.19 189 ILE B CA 1
ATOM 4690 C C . ILE B 1 189 ? -8.327 -19.124 -38.099 1.00 100.77 189 ILE B C 1
ATOM 4691 O O . ILE B 1 189 ? -8.054 -20.282 -38.433 1.00 102.11 189 ILE B O 1
ATOM 4696 N N . ASN B 1 190 ? -8.020 -18.630 -36.902 1.00 95.84 190 ASN B N 1
ATOM 4697 C CA . ASN B 1 190 ? -7.398 -19.424 -35.850 1.00 93.36 190 ASN B CA 1
ATOM 4698 C C . ASN B 1 190 ? -8.252 -19.344 -34.594 1.00 92.12 190 ASN B C 1
ATOM 4699 O O . ASN B 1 190 ? -8.443 -18.242 -34.051 1.00 95.26 190 ASN B O 1
ATOM 4704 N N . PRO B 1 191 ? -8.782 -20.464 -34.097 1.00 94.28 191 PRO B N 1
ATOM 4705 C CA . PRO B 1 191 ? -9.528 -20.438 -32.834 1.00 93.90 191 PRO B CA 1
ATOM 4706 C C . PRO B 1 191 ? -8.635 -20.385 -31.608 1.00 99.59 191 PRO B C 1
ATOM 4707 O O . PRO B 1 191 ? -9.153 -20.245 -30.491 1.00 103.01 191 PRO B O 1
ATOM 4711 N N . ASN B 1 192 ? -7.321 -20.495 -31.784 1.00 102.31 192 ASN B N 1
ATOM 4712 C CA . ASN B 1 192 ? -6.363 -20.453 -30.681 1.00 99.25 192 ASN B CA 1
ATOM 4713 C C . ASN B 1 192 ? -5.692 -19.082 -30.609 1.00 95.90 192 ASN B C 1
ATOM 4714 O O . ASN B 1 192 ? -4.472 -18.941 -30.699 1.00 97.26 192 ASN B O 1
ATOM 4719 N N . ILE B 1 193 ? -6.529 -18.058 -30.455 1.00 91.14 193 ILE B N 1
ATOM 4720 C CA . ILE B 1 193 ? -6.089 -16.674 -30.322 1.00 87.71 193 ILE B CA 1
ATOM 4721 C C . ILE B 1 193 ? -6.823 -16.055 -29.141 1.00 81.49 193 ILE B C 1
ATOM 4722 O O . ILE B 1 193 ? -8.005 -16.333 -28.918 1.00 79.89 193 ILE B O 1
ATOM 4727 N N . PHE B 1 194 ? -6.116 -15.233 -28.372 1.00 79.85 194 PHE B N 1
ATOM 4728 C CA . PHE B 1 194 ? -6.724 -14.475 -27.288 1.00 74.78 194 PHE B CA 1
ATOM 4729 C C . PHE B 1 194 ? -7.210 -13.132 -27.816 1.00 72.99 194 PHE B C 1
ATOM 4730 O O . PHE B 1 194 ? -6.484 -12.445 -28.541 1.00 73.62 194 PHE B O 1
ATOM 4738 N N . ILE B 1 195 ? -8.434 -12.760 -27.456 1.00 71.12 195 ILE B N 1
ATOM 4739 C CA . ILE B 1 195 ? -9.005 -11.475 -27.842 1.00 67.94 195 ILE B CA 1
ATOM 4740 C C . ILE B 1 195 ? -9.187 -10.653 -26.572 1.00 72.60 195 ILE B C 1
ATOM 4741 O O . ILE B 1 195 ? -9.950 -11.038 -25.678 1.00 68.55 195 ILE B O 1
ATOM 4746 N N . CYS B 1 196 ? -8.477 -9.529 -26.488 1.00 70.31 196 CYS B N 1
ATOM 4747 C CA . CYS B 1 196 ? -8.563 -8.615 -25.355 1.00 65.59 196 CYS B CA 1
ATOM 4748 C C . CYS B 1 196 ? -9.063 -7.272 -25.867 1.00 67.91 196 CYS B C 1
ATOM 4749 O O . CYS B 1 196 ? -8.405 -6.642 -26.701 1.00 67.39 196 CYS B O 1
ATOM 4752 N N . VAL B 1 197 ? -10.222 -6.839 -25.379 1.00 64.47 197 VAL B N 1
ATOM 4753 C CA . VAL B 1 197 ? -10.886 -5.639 -25.875 1.00 69.35 197 VAL B CA 1
ATOM 4754 C C . VAL B 1 197 ? -10.814 -4.555 -24.810 1.00 66.95 197 VAL B C 1
ATOM 4755 O O . VAL B 1 197 ? -11.125 -4.802 -23.638 1.00 62.39 197 VAL B O 1
ATOM 4759 N N . ASP B 1 198 ? -10.407 -3.355 -25.221 1.00 65.00 198 ASP B N 1
ATOM 4760 C CA . ASP B 1 198 ? -10.418 -2.176 -24.355 1.00 64.67 198 ASP B CA 1
ATOM 4761 C C . ASP B 1 198 ? -11.788 -1.522 -24.462 1.00 71.53 198 ASP B C 1
ATOM 4762 O O . ASP B 1 198 ? -12.007 -0.613 -25.264 1.00 77.38 198 ASP B O 1
ATOM 4767 N N . ALA B 1 199 ? -12.727 -1.992 -23.644 1.00 64.00 199 ALA B N 1
ATOM 4768 C CA . ALA B 1 199 ? -14.074 -1.442 -23.611 1.00 68.07 199 ALA B CA 1
ATOM 4769 C C . ALA B 1 199 ? -14.215 -0.300 -22.611 1.00 71.12 199 ALA B C 1
ATOM 4770 O O . ALA B 1 199 ? -15.323 -0.049 -22.123 1.00 69.99 199 ALA B O 1
ATOM 4772 N N . THR B 1 200 ? -13.119 0.396 -22.298 1.00 70.82 200 THR B N 1
ATOM 4773 C CA . THR B 1 200 ? -13.191 1.491 -21.335 1.00 72.23 200 THR B CA 1
ATOM 4774 C C . THR B 1 200 ? -14.052 2.634 -21.859 1.00 71.05 200 THR B C 1
ATOM 4775 O O . THR B 1 200 ? -14.842 3.217 -21.108 1.00 67.52 200 THR B O 1
ATOM 4779 N N . GLN B 1 201 ? -13.915 2.971 -23.142 1.00 73.18 201 GLN B N 1
ATOM 4780 C CA . GLN B 1 201 ? -14.740 4.009 -23.746 1.00 70.76 201 GLN B CA 1
ATOM 4781 C C . GLN B 1 201 ? -15.998 3.464 -24.403 1.00 67.03 201 GLN B C 1
ATOM 4782 O O . GLN B 1 201 ? -16.931 4.234 -24.654 1.00 71.81 201 GLN B O 1
ATOM 4788 N N . TYR B 1 202 ? -16.047 2.164 -24.694 1.00 64.72 202 TYR B N 1
ATOM 4789 C CA . TYR B 1 202 ? -17.257 1.579 -25.259 1.00 70.45 202 TYR B CA 1
ATOM 4790 C C . TYR B 1 202 ? -18.316 1.373 -24.184 1.00 67.79 202 TYR B C 1
ATOM 4791 O O . TYR B 1 202 ? -19.484 1.725 -24.377 1.00 68.18 202 TYR B O 1
ATOM 4800 N N . MET B 1 203 ? -17.921 0.809 -23.039 1.00 68.52 203 MET B N 1
ATOM 4801 C CA . MET B 1 203 ? -18.838 0.632 -21.920 1.00 68.34 203 MET B CA 1
ATOM 4802 C C . MET B 1 203 ? -19.131 1.934 -21.189 1.00 63.36 203 MET B C 1
ATOM 4803 O O . MET B 1 203 ? -19.899 1.924 -20.221 1.00 60.41 203 MET B O 1
ATOM 4808 N N . ALA B 1 204 ? -18.532 3.043 -21.619 1.00 60.63 204 ALA B N 1
ATOM 4809 C CA . ALA B 1 204 ? -18.865 4.357 -21.091 1.00 57.76 204 ALA B CA 1
ATOM 4810 C C . ALA B 1 204 ? -20.036 5.001 -21.818 1.00 63.85 204 ALA B C 1
ATOM 4811 O O . ALA B 1 204 ? -20.659 5.919 -21.273 1.00 60.72 204 ALA B O 1
ATOM 4813 N N . HIS B 1 205 ? -20.341 4.545 -23.036 1.00 72.41 205 HIS B N 1
ATOM 4814 C CA . HIS B 1 205 ? -21.496 5.017 -23.785 1.00 68.61 205 HIS B CA 1
ATOM 4815 C C . HIS B 1 205 ? -22.443 3.914 -24.230 1.00 67.75 205 HIS B C 1
ATOM 4816 O O . HIS B 1 205 ? -23.545 4.229 -24.691 1.00 77.54 205 HIS B O 1
ATOM 4823 N N . ASN B 1 206 ? -22.061 2.645 -24.113 1.00 67.64 206 ASN B N 1
ATOM 4824 C CA . ASN B 1 206 ? -22.844 1.547 -24.658 1.00 77.62 206 ASN B CA 1
ATOM 4825 C C . ASN B 1 206 ? -23.043 0.469 -23.603 1.00 70.06 206 ASN B C 1
ATOM 4826 O O . ASN B 1 206 ? -22.566 0.566 -22.468 1.00 61.16 206 ASN B O 1
ATOM 4831 N N . ARG B 1 207 ? -23.764 -0.566 -24.015 1.00 72.06 207 ARG B N 1
ATOM 4832 C CA . ARG B 1 207 ? -24.007 -1.776 -23.253 1.00 71.22 207 ARG B CA 1
ATOM 4833 C C . ARG B 1 207 ? -23.505 -2.944 -24.090 1.00 74.47 207 ARG B C 1
ATOM 4834 O O . ARG B 1 207 ? -23.348 -2.826 -25.309 1.00 80.46 207 ARG B O 1
ATOM 4842 N N . MET B 1 208 ? -23.234 -4.076 -23.447 1.00 67.66 208 MET B N 1
ATOM 4843 C CA . MET B 1 208 ? -22.650 -5.192 -24.176 1.00 74.41 208 MET B CA 1
ATOM 4844 C C . MET B 1 208 ? -23.266 -6.512 -23.737 1.00 80.87 208 MET B C 1
ATOM 4845 O O . MET B 1 208 ? -24.007 -6.590 -22.752 1.00 79.29 208 MET B O 1
ATOM 4850 N N . ASN B 1 209 ? -22.947 -7.553 -24.508 1.00 81.70 209 ASN B N 1
ATOM 4851 C CA . ASN B 1 209 ? -23.355 -8.926 -24.227 1.00 83.31 209 ASN B CA 1
ATOM 4852 C C . ASN B 1 209 ? -22.155 -9.820 -24.505 1.00 87.35 209 ASN B C 1
ATOM 4853 O O . ASN B 1 209 ? -21.748 -9.971 -25.665 1.00 88.34 209 ASN B O 1
ATOM 4858 N N . LEU B 1 210 ? -21.590 -10.404 -23.439 1.00 89.88 210 LEU B N 1
ATOM 4859 C CA . LEU B 1 210 ? -20.403 -11.246 -23.551 1.00 85.81 210 LEU B CA 1
ATOM 4860 C C . LEU B 1 210 ? -20.681 -12.741 -23.437 1.00 89.19 210 LEU B C 1
ATOM 4861 O O . LEU B 1 210 ? -19.814 -13.542 -23.801 1.00 85.96 210 LEU B O 1
ATOM 4866 N N . GLU B 1 211 ? -21.862 -13.134 -22.965 1.00 91.63 211 GLU B N 1
ATOM 4867 C CA . GLU B 1 211 ? -22.236 -14.542 -22.966 1.00 92.87 211 GLU B CA 1
ATOM 4868 C C . GLU B 1 211 ? -22.310 -15.064 -24.398 1.00 99.30 211 GLU B C 1
ATOM 4869 O O . GLU B 1 211 ? -22.945 -14.452 -25.262 1.00 103.23 211 GLU B O 1
ATOM 4875 N N . ASN B 1 212 ? -21.648 -16.195 -24.646 1.00 100.13 212 ASN B N 1
ATOM 4876 C CA . ASN B 1 212 ? -21.521 -16.762 -25.993 1.00 101.56 212 ASN B CA 1
ATOM 4877 C C . ASN B 1 212 ? -20.900 -15.760 -26.966 1.00 93.58 212 ASN B C 1
ATOM 4878 O O . ASN B 1 212 ? -21.302 -15.648 -28.127 1.00 101.66 212 ASN B O 1
ATOM 4883 N N . SER B 1 213 ? -19.912 -15.018 -26.481 1.00 87.28 213 SER B N 1
ATOM 4884 C CA . SER B 1 213 ? -19.015 -14.255 -27.332 1.00 88.00 213 SER B CA 1
ATOM 4885 C C . SER B 1 213 ? -17.680 -14.985 -27.419 1.00 93.00 213 SER B C 1
ATOM 4886 O O . SER B 1 213 ? -17.377 -15.867 -26.612 1.00 99.04 213 SER B O 1
ATOM 4889 N N . ASN B 1 214 ? -16.881 -14.621 -28.420 1.00 90.18 214 ASN B N 1
ATOM 4890 C CA . ASN B 1 214 ? -15.580 -15.245 -28.621 1.00 86.61 214 ASN B CA 1
ATOM 4891 C C . ASN B 1 214 ? -14.428 -14.356 -28.162 1.00 79.33 214 ASN B C 1
ATOM 4892 O O . ASN B 1 214 ? -13.287 -14.556 -28.593 1.00 81.82 214 ASN B O 1
ATOM 4897 N N . ILE B 1 215 ? -14.700 -13.388 -27.286 1.00 78.96 215 ILE B N 1
ATOM 4898 C CA . ILE B 1 215 ? -13.668 -12.516 -26.736 1.00 77.66 215 ILE B CA 1
ATOM 4899 C C . ILE B 1 215 ? -13.352 -12.979 -25.321 1.00 72.84 215 ILE B C 1
ATOM 4900 O O . ILE B 1 215 ? -14.259 -13.267 -24.528 1.00 69.29 215 ILE B O 1
ATOM 4905 N N . ASP B 1 216 ? -12.061 -13.040 -24.998 1.00 71.89 216 ASP B N 1
ATOM 4906 C CA . ASP B 1 216 ? -11.615 -13.666 -23.764 1.00 72.22 216 ASP B CA 1
ATOM 4907 C C . ASP B 1 216 ? -11.424 -12.685 -22.617 1.00 68.42 216 ASP B C 1
ATOM 4908 O O . ASP B 1 216 ? -11.524 -13.092 -21.455 1.00 64.96 216 ASP B O 1
ATOM 4913 N N . PHE B 1 217 ? -11.159 -11.415 -22.910 1.00 70.60 217 PHE B N 1
ATOM 4914 C CA . PHE B 1 217 ? -10.999 -10.402 -21.879 1.00 65.60 217 PHE B CA 1
ATOM 4915 C C . PHE B 1 217 ? -11.677 -9.109 -22.308 1.00 69.74 217 PHE B C 1
ATOM 4916 O O . PHE B 1 217 ? -11.588 -8.704 -23.471 1.00 66.01 217 PHE B O 1
ATOM 4924 N N . VAL B 1 218 ? -12.373 -8.478 -21.364 1.00 68.73 218 VAL B N 1
ATOM 4925 C CA . VAL B 1 218 ? -12.980 -7.168 -21.561 1.00 61.58 218 VAL B CA 1
ATOM 4926 C C . VAL B 1 218 ? -12.627 -6.317 -20.350 1.00 53.95 218 VAL B C 1
ATOM 4927 O O . VAL B 1 218 ? -12.986 -6.662 -19.217 1.00 54.91 218 VAL B O 1
ATOM 4931 N N . VAL B 1 219 ? -11.913 -5.222 -20.585 1.00 54.08 219 VAL B N 1
ATOM 4932 C CA . VAL B 1 219 ? -11.483 -4.331 -19.518 1.00 54.10 219 VAL B CA 1
ATOM 4933 C C . VAL B 1 219 ? -12.326 -3.057 -19.571 1.00 60.56 219 VAL B C 1
ATOM 4934 O O . VAL B 1 219 ? -13.055 -2.805 -20.531 1.00 59.41 219 VAL B O 1
ATOM 4938 N N . GLY B 1 220 ? -12.222 -2.251 -18.512 1.00 69.23 220 GLY B N 1
ATOM 4939 C CA . GLY B 1 220 ? -12.950 -0.999 -18.428 1.00 61.87 220 GLY B CA 1
ATOM 4940 C C . GLY B 1 220 ? -12.890 -0.370 -17.050 1.00 57.14 220 GLY B C 1
ATOM 4941 O O . GLY B 1 220 ? -12.720 -1.080 -16.057 1.00 60.27 220 GLY B O 1
ATOM 4942 N N . SER B 1 221 ? -13.012 0.955 -16.964 1.00 51.90 221 SER B N 1
ATOM 4943 C CA . SER B 1 221 ? -13.016 1.665 -15.691 1.00 47.78 221 SER B CA 1
ATOM 4944 C C . SER B 1 221 ? -14.408 2.230 -15.434 1.00 59.62 221 SER B C 1
ATOM 4945 O O . SER B 1 221 ? -15.354 1.987 -16.188 1.00 70.61 221 SER B O 1
ATOM 4948 N N . ALA B 1 222 ? -14.530 3.003 -14.355 1.00 53.20 222 ALA B N 1
ATOM 4949 C CA . ALA B 1 222 ? -15.816 3.556 -13.959 1.00 51.50 222 ALA B CA 1
ATOM 4950 C C . ALA B 1 222 ? -15.870 5.077 -13.939 1.00 55.49 222 ALA B C 1
ATOM 4951 O O . ALA B 1 222 ? -16.976 5.630 -13.934 1.00 52.22 222 ALA B O 1
ATOM 4953 N N . HIS B 1 223 ? -14.729 5.772 -13.926 1.00 56.23 223 HIS B N 1
ATOM 4954 C CA . HIS B 1 223 ? -14.762 7.230 -13.840 1.00 58.20 223 HIS B CA 1
ATOM 4955 C C . HIS B 1 223 ? -15.403 7.876 -15.065 1.00 59.92 223 HIS B C 1
ATOM 4956 O O . HIS B 1 223 ? -15.935 8.986 -14.956 1.00 63.81 223 HIS B O 1
ATOM 4963 N N . LYS B 1 224 ? -15.367 7.212 -16.219 1.00 63.14 224 LYS B N 1
ATOM 4964 C CA . LYS B 1 224 ? -16.081 7.655 -17.410 1.00 63.78 224 LYS B CA 1
ATOM 4965 C C . LYS B 1 224 ? -17.372 6.881 -17.631 1.00 59.64 224 LYS B C 1
ATOM 4966 O O . LYS B 1 224 ? -18.033 7.070 -18.657 1.00 64.88 224 LYS B O 1
ATOM 4972 N N . MET B 1 225 ? -17.750 6.032 -16.678 1.00 54.14 225 MET B N 1
ATOM 4973 C CA . MET B 1 225 ? -18.995 5.271 -16.702 1.00 52.17 225 MET B CA 1
ATOM 4974 C C . MET B 1 225 ? -20.007 5.841 -15.717 1.00 57.81 225 MET B C 1
ATOM 4975 O O . MET B 1 225 ? -20.778 5.098 -15.104 1.00 56.98 225 MET B O 1
ATOM 4980 N N . LEU B 1 226 ? -20.000 7.167 -15.544 1.00 57.71 226 LEU B N 1
ATOM 4981 C CA . LEU B 1 226 ? -20.832 7.867 -14.561 1.00 58.51 226 LEU B CA 1
ATOM 4982 C C . LEU B 1 226 ? -20.517 7.428 -13.132 1.00 55.43 226 LEU B C 1
ATOM 4983 O O . LEU B 1 226 ? -21.344 7.579 -12.230 1.00 59.22 226 LEU B O 1
ATOM 4988 N N . GLY B 1 227 ? -19.317 6.895 -12.907 1.00 54.17 227 GLY B N 1
ATOM 4989 C CA . GLY B 1 227 ? -18.947 6.386 -11.607 1.00 52.02 227 GLY B CA 1
ATOM 4990 C C . GLY B 1 227 ? -17.670 6.990 -11.056 1.00 54.52 227 GLY B C 1
ATOM 4991 O O . GLY B 1 227 ? -17.118 7.952 -11.600 1.00 55.37 227 GLY B O 1
ATOM 4992 N N . PRO B 1 228 ? -17.175 6.424 -9.959 1.00 54.48 228 PRO B N 1
ATOM 4993 C CA . PRO B 1 228 ? -16.017 6.991 -9.266 1.00 44.14 228 PRO B CA 1
ATOM 4994 C C . PRO B 1 228 ? -14.688 6.553 -9.880 1.00 47.61 228 PRO B C 1
ATOM 4995 O O . PRO B 1 228 ? -14.623 5.674 -10.738 1.00 57.16 228 PRO B O 1
ATOM 4999 N N . THR B 1 229 ? -13.625 7.199 -9.413 1.00 48.47 229 THR B N 1
ATOM 5000 C CA . THR B 1 229 ? -12.264 6.817 -9.758 1.00 40.10 229 THR B CA 1
ATOM 5001 C C . THR B 1 229 ? -11.740 5.814 -8.739 1.00 42.47 229 THR B C 1
ATOM 5002 O O . THR B 1 229 ? -12.158 5.802 -7.577 1.00 50.13 229 THR B O 1
ATOM 5006 N N . GLY B 1 230 ? -10.825 4.961 -9.186 1.00 43.97 230 GLY B N 1
ATOM 5007 C CA . GLY B 1 230 ? -10.244 3.948 -8.331 1.00 46.79 230 GLY B CA 1
ATOM 5008 C C . GLY B 1 230 ? -10.872 2.576 -8.424 1.00 42.56 230 GLY B C 1
ATOM 5009 O O . GLY B 1 230 ? -10.546 1.711 -7.602 1.00 36.87 230 GLY B O 1
ATOM 5010 N N . ILE B 1 231 ? -11.759 2.345 -9.390 1.00 47.44 231 ILE B N 1
ATOM 5011 C CA . ILE B 1 231 ? -12.352 1.029 -9.587 1.00 44.27 231 ILE B CA 1
ATOM 5012 C C . ILE B 1 231 ? -12.604 0.815 -11.071 1.00 42.05 231 ILE B C 1
ATOM 5013 O O . ILE B 1 231 ? -12.847 1.760 -11.828 1.00 44.88 231 ILE B O 1
ATOM 5018 N N . GLY B 1 232 ? -12.523 -0.445 -11.483 1.00 43.06 232 GLY B N 1
ATOM 5019 C CA . GLY B 1 232 ? -12.791 -0.847 -12.847 1.00 47.92 232 GLY B CA 1
ATOM 5020 C C . GLY B 1 232 ? -13.275 -2.279 -12.884 1.00 51.30 232 GLY B C 1
ATOM 5021 O O . GLY B 1 232 ? -13.803 -2.782 -11.887 1.00 58.42 232 GLY B O 1
ATOM 5022 N N . PHE B 1 233 ? -13.102 -2.953 -14.016 1.00 55.56 233 PHE B N 1
ATOM 5023 C CA . PHE B 1 233 ? -13.496 -4.350 -14.097 1.00 54.32 233 PHE B CA 1
ATOM 5024 C C . PHE B 1 233 ? -12.604 -5.084 -15.084 1.00 58.09 233 PHE B C 1
ATOM 5025 O O . PHE B 1 233 ? -11.984 -4.483 -15.967 1.00 52.72 233 PHE B O 1
ATOM 5033 N N . LEU B 1 234 ? -12.553 -6.404 -14.916 1.00 59.46 234 LEU B N 1
ATOM 5034 C CA . LEU B 1 234 ? -11.804 -7.290 -15.797 1.00 59.25 234 LEU B CA 1
ATOM 5035 C C . LEU B 1 234 ? -12.662 -8.508 -16.091 1.00 57.35 234 LEU B C 1
ATOM 5036 O O . LEU B 1 234 ? -13.044 -9.236 -15.169 1.00 48.25 234 LEU B O 1
ATOM 5041 N N . TYR B 1 235 ? -12.968 -8.723 -17.366 1.00 60.87 235 TYR B N 1
ATOM 5042 C CA . TYR B 1 235 ? -13.720 -9.894 -17.799 1.00 64.34 235 TYR B CA 1
ATOM 5043 C C . TYR B 1 235 ? -12.746 -11.021 -18.118 1.00 65.55 235 TYR B C 1
ATOM 5044 O O . TYR B 1 235 ? -11.837 -10.849 -18.936 1.00 62.12 235 TYR B O 1
ATOM 5053 N N . ILE B 1 236 ? -12.924 -12.160 -17.457 1.00 62.89 236 ILE B N 1
ATOM 5054 C CA . ILE B 1 236 ? -12.196 -13.384 -17.766 1.00 62.89 236 ILE B CA 1
ATOM 5055 C C . ILE B 1 236 ? -13.227 -14.424 -18.176 1.00 63.33 236 ILE B C 1
ATOM 5056 O O . ILE B 1 236 ? -14.181 -14.683 -17.432 1.00 62.31 236 ILE B O 1
ATOM 5061 N N . SER B 1 237 ? -13.054 -14.999 -19.364 1.00 66.48 237 SER B N 1
ATOM 5062 C CA . SER B 1 237 ? -14.015 -15.976 -19.856 1.00 70.12 237 SER B CA 1
ATOM 5063 C C . SER B 1 237 ? -14.025 -17.202 -18.951 1.00 72.97 237 SER B C 1
ATOM 5064 O O . SER B 1 237 ? -13.004 -17.569 -18.364 1.00 76.38 237 SER B O 1
ATOM 5067 N N . SER B 1 238 ? -15.191 -17.843 -18.846 1.00 71.35 238 SER B N 1
ATOM 5068 C CA . SER B 1 238 ? -15.378 -18.918 -17.876 1.00 71.45 238 SER B CA 1
ATOM 5069 C C . SER B 1 238 ? -14.541 -20.156 -18.180 1.00 71.28 238 SER B C 1
ATOM 5070 O O . SER B 1 238 ? -14.550 -21.095 -17.375 1.00 80.15 238 SER B O 1
ATOM 5073 N N . ASP B 1 239 ? -13.822 -20.179 -19.304 1.00 74.77 239 ASP B N 1
ATOM 5074 C CA . ASP B 1 239 ? -13.017 -21.321 -19.722 1.00 78.31 239 ASP B CA 1
ATOM 5075 C C . ASP B 1 239 ? -11.574 -21.236 -19.240 1.00 71.96 239 ASP B C 1
ATOM 5076 O O . ASP B 1 239 ? -10.840 -22.225 -19.338 1.00 71.21 239 ASP B O 1
ATOM 5081 N N . LEU B 1 240 ? -11.152 -20.074 -18.727 1.00 69.41 240 LEU B N 1
ATOM 5082 C CA . LEU B 1 240 ? -9.764 -19.808 -18.354 1.00 73.48 240 LEU B CA 1
ATOM 5083 C C . LEU B 1 240 ? -9.637 -19.073 -17.022 1.00 76.11 240 LEU B C 1
ATOM 5084 O O . LEU B 1 240 ? -8.603 -18.444 -16.767 1.00 75.49 240 LEU B O 1
ATOM 5089 N N . ILE B 1 241 ? -10.655 -19.140 -16.160 1.00 74.61 241 ILE B N 1
ATOM 5090 C CA . ILE B 1 241 ? -10.521 -18.569 -14.821 1.00 71.29 241 ILE B CA 1
ATOM 5091 C C . ILE B 1 241 ? -9.462 -19.327 -14.032 1.00 66.50 241 ILE B C 1
ATOM 5092 O O . ILE B 1 241 ? -8.585 -18.730 -13.396 1.00 68.60 241 ILE B O 1
ATOM 5097 N N . GLU B 1 242 ? -9.522 -20.656 -14.073 1.00 68.24 242 GLU B N 1
ATOM 5098 C CA . GLU B 1 242 ? -8.612 -21.506 -13.319 1.00 67.51 242 GLU B CA 1
ATOM 5099 C C . GLU B 1 242 ? -7.276 -21.716 -14.019 1.00 61.11 242 GLU B C 1
ATOM 5100 O O . GLU B 1 242 ? -6.387 -22.350 -13.440 1.00 71.14 242 GLU B O 1
ATOM 5106 N N . LYS B 1 243 ? -7.109 -21.207 -15.239 1.00 56.77 243 LYS B N 1
ATOM 5107 C CA . LYS B 1 243 ? -5.850 -21.337 -15.962 1.00 61.58 243 LYS B CA 1
ATOM 5108 C C . LYS B 1 243 ? -4.947 -20.122 -15.820 1.00 60.32 243 LYS B C 1
ATOM 5109 O O . LYS B 1 243 ? -3.724 -20.259 -15.925 1.00 54.93 243 LYS B O 1
ATOM 5115 N N . MET B 1 244 ? -5.515 -18.943 -15.587 1.00 61.84 244 MET B N 1
ATOM 5116 C CA . MET B 1 244 ? -4.730 -17.731 -15.428 1.00 64.37 244 MET B CA 1
ATOM 5117 C C . MET B 1 244 ? -4.415 -17.479 -13.961 1.00 60.19 244 MET B C 1
ATOM 5118 O O . MET B 1 244 ? -5.211 -17.775 -13.065 1.00 57.78 244 MET B O 1
ATOM 5123 N N . LYS B 1 245 ? -3.234 -16.917 -13.730 1.00 61.01 245 LYS B N 1
ATOM 5124 C CA . LYS B 1 245 ? -2.657 -16.670 -12.424 1.00 60.95 245 LYS B CA 1
ATOM 5125 C C . LYS B 1 245 ? -2.530 -15.173 -12.165 1.00 59.80 245 LYS B C 1
ATOM 5126 O O . LYS B 1 245 ? -2.098 -14.423 -13.047 1.00 60.59 245 LYS B O 1
ATOM 5132 N N . PRO B 1 246 ? -2.901 -14.711 -10.973 1.00 58.04 246 PRO B N 1
ATOM 5133 C CA . PRO B 1 246 ? -2.906 -13.269 -10.704 1.00 56.84 246 PRO B CA 1
ATOM 5134 C C . PRO B 1 246 ? -1.505 -12.682 -10.654 1.00 51.34 246 PRO B C 1
ATOM 5135 O O . PRO B 1 246 ? -0.545 -13.330 -10.232 1.00 54.64 246 PRO B O 1
ATOM 5139 N N . ASN B 1 247 ? -1.401 -11.427 -11.097 1.00 46.06 247 ASN B N 1
ATOM 5140 C CA . ASN B 1 247 ? -0.142 -10.699 -10.998 1.00 54.91 247 ASN B CA 1
ATOM 5141 C C . ASN B 1 247 ? 0.052 -10.084 -9.619 1.00 50.79 247 ASN B C 1
ATOM 5142 O O . ASN B 1 247 ? 1.194 -9.904 -9.180 1.00 52.67 247 ASN B O 1
ATOM 5147 N N . ILE B 1 248 ? -1.038 -9.756 -8.931 1.00 47.53 248 ILE B N 1
ATOM 5148 C CA . ILE B 1 248 ? -0.997 -9.143 -7.608 1.00 49.09 248 ILE B CA 1
ATOM 5149 C C . ILE B 1 248 ? -1.428 -10.192 -6.591 1.00 46.88 248 ILE B C 1
ATOM 5150 O O . ILE B 1 248 ? -2.529 -10.750 -6.690 1.00 46.76 248 ILE B O 1
ATOM 5155 N N . VAL B 1 249 ? -0.564 -10.452 -5.613 1.00 50.90 249 VAL B N 1
ATOM 5156 C CA . VAL B 1 249 ? -0.770 -11.489 -4.610 1.00 50.09 249 VAL B CA 1
ATOM 5157 C C . VAL B 1 249 ? -0.732 -10.850 -3.228 1.00 50.90 249 VAL B C 1
ATOM 5158 O O . VAL B 1 249 ? 0.131 -10.010 -2.946 1.00 47.97 249 VAL B O 1
ATOM 5162 N N . GLY B 1 250 ? -1.669 -11.246 -2.366 1.00 49.95 250 GLY B N 1
ATOM 5163 C CA . GLY B 1 250 ? -1.724 -10.708 -1.018 1.00 45.99 250 GLY B CA 1
ATOM 5164 C C . GLY B 1 250 ? -2.869 -11.243 -0.183 1.00 47.54 250 GLY B C 1
ATOM 5165 O O . GLY B 1 250 ? -2.962 -12.450 0.054 1.00 54.26 250 GLY B O 1
ATOM 5166 N N . GLY B 1 251 ? -3.745 -10.355 0.276 1.00 36.06 251 GLY B N 1
ATOM 5167 C CA . GLY B 1 251 ? -4.897 -10.736 1.068 1.00 34.33 251 GLY B CA 1
ATOM 5168 C C . GLY B 1 251 ? -6.173 -10.723 0.247 1.00 45.99 251 GLY B C 1
ATOM 5169 O O . GLY B 1 251 ? -6.314 -9.946 -0.693 1.00 53.66 251 GLY B O 1
ATOM 5170 N N . GLY B 1 252 ? -7.110 -11.593 0.623 1.00 49.82 252 GLY B N 1
ATOM 5171 C CA . GLY B 1 252 ? -8.350 -11.754 -0.111 1.00 56.95 252 GLY B CA 1
ATOM 5172 C C . GLY B 1 252 ? -8.264 -12.668 -1.313 1.00 49.45 252 GLY B C 1
ATOM 5173 O O . GLY B 1 252 ? -9.269 -12.843 -2.014 1.00 51.39 252 GLY B O 1
ATOM 5174 N N . MET B 1 253 ? -7.093 -13.244 -1.575 1.00 46.18 253 MET B N 1
ATOM 5175 C CA . MET B 1 253 ? -6.884 -14.191 -2.660 1.00 50.44 253 MET B CA 1
ATOM 5176 C C . MET B 1 253 ? -6.273 -15.483 -2.141 1.00 54.18 253 MET B C 1
ATOM 5177 O O . MET B 1 253 ? -5.747 -16.276 -2.933 1.00 48.61 253 MET B O 1
ATOM 5182 N N . ASN B 1 254 ? -6.359 -15.716 -0.836 1.00 58.39 254 ASN B N 1
ATOM 5183 C CA . ASN B 1 254 ? -5.508 -16.651 -0.116 1.00 48.41 254 ASN B CA 1
ATOM 5184 C C . ASN B 1 254 ? -6.363 -17.741 0.509 1.00 53.93 254 ASN B C 1
ATOM 5185 O O . ASN B 1 254 ? -7.309 -17.442 1.246 1.00 60.99 254 ASN B O 1
ATOM 5190 N N . PHE B 1 255 ? -6.032 -18.999 0.231 1.00 59.51 255 PHE B N 1
ATOM 5191 C CA . PHE B 1 255 ? -6.701 -20.057 0.973 1.00 63.14 255 PHE B CA 1
ATOM 5192 C C . PHE B 1 255 ? -5.925 -20.422 2.234 1.00 61.80 255 PHE B C 1
ATOM 5193 O O . PHE B 1 255 ? -6.502 -20.478 3.326 1.00 60.03 255 PHE B O 1
ATOM 5201 N N . GLU B 1 256 ? -4.620 -20.657 2.103 1.00 56.14 256 GLU B N 1
ATOM 5202 C CA . GLU B 1 256 ? -3.783 -20.951 3.255 1.00 63.29 256 GLU B CA 1
ATOM 5203 C C . GLU B 1 256 ? -2.340 -20.577 2.947 1.00 56.46 256 GLU B C 1
ATOM 5204 O O . GLU B 1 256 ? -1.864 -20.764 1.824 1.00 48.12 256 GLU B O 1
ATOM 5210 N N . ILE B 1 257 ? -1.662 -20.023 3.948 1.00 50.25 257 ILE B N 1
ATOM 5211 C CA . ILE B 1 257 ? -0.229 -19.763 3.896 1.00 48.58 257 ILE B CA 1
ATOM 5212 C C . ILE B 1 257 ? 0.475 -20.749 4.812 1.00 51.94 257 ILE B C 1
ATOM 5213 O O . ILE B 1 257 ? 0.133 -20.862 5.996 1.00 50.77 257 ILE B O 1
ATOM 5218 N N . LYS B 1 258 ? 1.442 -21.465 4.264 1.00 56.88 258 LYS B N 1
ATOM 5219 C CA . LYS B 1 258 ? 2.448 -22.164 5.044 1.00 56.07 258 LYS B CA 1
ATOM 5220 C C . LYS B 1 258 ? 3.808 -21.595 4.658 1.00 53.56 258 LYS B C 1
ATOM 5221 O O . LYS B 1 258 ? 3.915 -20.759 3.759 1.00 57.01 258 LYS B O 1
ATOM 5227 N N . ARG B 1 259 ? 4.852 -22.027 5.354 1.00 50.22 259 ARG B N 1
ATOM 5228 C CA . ARG B 1 259 ? 6.189 -21.575 4.996 1.00 50.61 259 ARG B CA 1
ATOM 5229 C C . ARG B 1 259 ? 6.550 -22.115 3.618 1.00 53.98 259 ARG B C 1
ATOM 5230 O O . ARG B 1 259 ? 6.558 -23.332 3.403 1.00 52.98 259 ARG B O 1
ATOM 5238 N N . ASN B 1 260 ? 6.822 -21.201 2.683 1.00 53.64 260 ASN B N 1
ATOM 5239 C CA . ASN B 1 260 ? 7.185 -21.507 1.301 1.00 54.26 260 ASN B CA 1
ATOM 5240 C C . ASN B 1 260 ? 6.053 -22.165 0.521 1.00 52.92 260 ASN B C 1
ATOM 5241 O O . ASN B 1 260 ? 6.301 -22.824 -0.494 1.00 59.73 260 ASN B O 1
ATOM 5246 N N . TYR B 1 261 ? 4.809 -21.989 0.961 1.00 52.68 261 TYR B N 1
ATOM 5247 C CA . TYR B 1 261 ? 3.658 -22.569 0.282 1.00 53.66 261 TYR B CA 1
ATOM 5248 C C . TYR B 1 261 ? 2.465 -21.642 0.439 1.00 54.96 261 TYR B C 1
ATOM 5249 O O . TYR B 1 261 ? 2.185 -21.175 1.547 1.00 51.79 261 TYR B O 1
ATOM 5258 N N . TYR B 1 262 ? 1.763 -21.382 -0.662 1.00 57.59 262 TYR B N 1
ATOM 5259 C CA . TYR B 1 262 ? 0.500 -20.663 -0.596 1.00 52.14 262 TYR B CA 1
ATOM 5260 C C . TYR B 1 262 ? -0.454 -21.222 -1.638 1.00 48.92 262 TYR B C 1
ATOM 5261 O O . TYR B 1 262 ? -0.062 -21.477 -2.781 1.00 54.26 262 TYR B O 1
ATOM 5270 N N . SER B 1 263 ? -1.700 -21.430 -1.226 1.00 51.46 263 SER B N 1
ATOM 5271 C CA . SER B 1 263 ? -2.751 -21.929 -2.095 1.00 44.26 263 SER B CA 1
ATOM 5272 C C . SER B 1 263 ? -3.684 -20.788 -2.474 1.00 48.79 263 SER B C 1
ATOM 5273 O O . SER B 1 263 ? -3.854 -19.824 -1.721 1.00 49.99 263 SER B O 1
ATOM 5276 N N . LEU B 1 264 ? -4.287 -20.908 -3.653 1.00 48.34 264 LEU B N 1
ATOM 5277 C CA . LEU B 1 264 ? -5.132 -19.854 -4.195 1.00 45.81 264 LEU B CA 1
ATOM 5278 C C . LEU B 1 264 ? -6.601 -20.116 -3.896 1.00 48.87 264 LEU B C 1
ATOM 5279 O O . LEU B 1 264 ? -7.062 -21.261 -3.921 1.00 54.14 264 LEU B O 1
ATOM 5284 N N . LEU B 1 265 ? -7.334 -19.044 -3.607 1.00 49.16 265 LEU B N 1
ATOM 5285 C CA . LEU B 1 265 ? -8.782 -19.123 -3.663 1.00 47.24 265 LEU B CA 1
ATOM 5286 C C . LEU B 1 265 ? -9.218 -19.335 -5.112 1.00 52.07 265 LEU B C 1
ATOM 5287 O O . LEU B 1 265 ? -8.461 -19.097 -6.059 1.00 59.58 265 LEU B O 1
ATOM 5292 N N . SER B 1 266 ? -10.452 -19.793 -5.285 1.00 55.95 266 SER B N 1
ATOM 5293 C CA . SER B 1 266 ? -10.964 -20.129 -6.603 1.00 61.56 266 SER B CA 1
ATOM 5294 C C . SER B 1 266 ? -12.024 -19.123 -7.035 1.00 54.18 266 SER B C 1
ATOM 5295 O O . SER B 1 266 ? -12.679 -18.480 -6.209 1.00 53.68 266 SER B O 1
ATOM 5298 N N . GLY B 1 267 ? -12.183 -19.001 -8.350 1.00 50.75 267 GLY B N 1
ATOM 5299 C CA . GLY B 1 267 ? -13.090 -18.027 -8.923 1.00 57.39 267 GLY B CA 1
ATOM 5300 C C . GLY B 1 267 ? -12.403 -16.718 -9.253 1.00 63.97 267 GLY B C 1
ATOM 5301 O O . GLY B 1 267 ? -11.227 -16.702 -9.628 1.00 60.13 267 GLY B O 1
ATOM 5302 N N . THR B 1 268 ? -13.132 -15.612 -9.115 1.00 61.36 268 THR B N 1
ATOM 5303 C CA . THR B 1 268 ? -12.583 -14.286 -9.366 1.00 54.45 268 THR B CA 1
ATOM 5304 C C . THR B 1 268 ? -11.834 -13.712 -8.167 1.00 53.92 268 THR B C 1
ATOM 5305 O O . THR B 1 268 ? -11.179 -12.674 -8.309 1.00 55.67 268 THR B O 1
ATOM 5309 N N . ALA B 1 269 ? -11.892 -14.371 -7.007 1.00 49.06 269 ALA B N 1
ATOM 5310 C CA . ALA B 1 269 ? -11.282 -13.849 -5.789 1.00 46.40 269 ALA B CA 1
ATOM 5311 C C . ALA B 1 269 ? -9.759 -13.925 -5.799 1.00 50.28 269 ALA B C 1
ATOM 5312 O O . ALA B 1 269 ? -9.113 -13.138 -5.098 1.00 58.01 269 ALA B O 1
ATOM 5314 N N . LYS B 1 270 ? -9.175 -14.855 -6.561 1.00 49.68 270 LYS B N 1
ATOM 5315 C CA . LYS B 1 270 ? -7.718 -14.945 -6.639 1.00 49.88 270 LYS B CA 1
ATOM 5316 C C . LYS B 1 270 ? -7.110 -13.760 -7.379 1.00 50.16 270 LYS B C 1
ATOM 5317 O O . LYS B 1 270 ? -5.961 -13.389 -7.112 1.00 52.29 270 LYS B O 1
ATOM 5323 N N . PHE B 1 271 ? -7.850 -13.168 -8.316 1.00 46.87 271 PHE B N 1
ATOM 5324 C CA . PHE B 1 271 ? -7.435 -11.934 -8.969 1.00 50.45 271 PHE B CA 1
ATOM 5325 C C . PHE B 1 271 ? -7.860 -10.695 -8.196 1.00 47.47 271 PHE B C 1
ATOM 5326 O O . PHE B 1 271 ? -7.478 -9.582 -8.576 1.00 54.10 271 PHE B O 1
ATOM 5334 N N . GLU B 1 272 ? -8.643 -10.863 -7.131 1.00 45.55 272 GLU B N 1
ATOM 5335 C CA . GLU B 1 272 ? -9.143 -9.750 -6.327 1.00 47.67 272 GLU B CA 1
ATOM 5336 C C . GLU B 1 272 ? -8.352 -9.709 -5.024 1.00 53.53 272 GLU B C 1
ATOM 5337 O O . GLU B 1 272 ? -8.805 -10.150 -3.968 1.00 56.26 272 GLU B O 1
ATOM 5343 N N . ALA B 1 273 ? -7.148 -9.157 -5.111 1.00 52.37 273 ALA B N 1
ATOM 5344 C CA . ALA B 1 273 ? -6.216 -9.124 -3.995 1.00 49.08 273 ALA B CA 1
ATOM 5345 C C . ALA B 1 273 ? -6.191 -7.745 -3.341 1.00 49.17 273 ALA B C 1
ATOM 5346 O O . ALA B 1 273 ? -6.598 -6.742 -3.930 1.00 50.58 273 ALA B O 1
ATOM 5348 N N . GLY B 1 274 ? -5.691 -7.710 -2.107 1.00 48.93 274 GLY B N 1
ATOM 5349 C CA . GLY B 1 274 ? -5.697 -6.498 -1.317 1.00 45.43 274 GLY B CA 1
ATOM 5350 C C . GLY B 1 274 ? -7.076 -6.194 -0.760 1.00 55.87 274 GLY B C 1
ATOM 5351 O O . GLY B 1 274 ? -8.014 -6.991 -0.858 1.00 60.99 274 GLY B O 1
ATOM 5352 N N . THR B 1 275 ? -7.192 -5.016 -0.153 1.00 55.46 275 THR B N 1
ATOM 5353 C CA . THR B 1 275 ? -8.495 -4.560 0.301 1.00 54.26 275 THR B CA 1
ATOM 5354 C C . THR B 1 275 ? -9.305 -4.040 -0.885 1.00 53.60 275 THR B C 1
ATOM 5355 O O . THR B 1 275 ? -8.775 -3.775 -1.967 1.00 44.20 275 THR B O 1
ATOM 5359 N N . ALA B 1 276 ? -10.609 -3.903 -0.678 1.00 49.94 276 ALA B N 1
ATOM 5360 C CA . ALA B 1 276 ? -11.515 -3.478 -1.732 1.00 43.98 276 ALA B CA 1
ATOM 5361 C C . ALA B 1 276 ? -11.815 -1.989 -1.625 1.00 47.01 276 ALA B C 1
ATOM 5362 O O . ALA B 1 276 ? -11.775 -1.402 -0.541 1.00 55.77 276 ALA B O 1
ATOM 5364 N N . ASN B 1 277 ? -12.108 -1.380 -2.774 1.00 46.28 277 ASN B N 1
ATOM 5365 C CA . ASN B 1 277 ? -12.607 -0.006 -2.821 1.00 47.38 277 ASN B CA 1
ATOM 5366 C C . ASN B 1 277 ? -14.135 -0.043 -2.745 1.00 50.39 277 ASN B C 1
ATOM 5367 O O . ASN B 1 277 ? -14.851 0.205 -3.716 1.00 49.55 277 ASN B O 1
ATOM 5372 N N . ILE B 1 278 ? -14.629 -0.392 -1.552 1.00 46.38 278 ILE B N 1
ATOM 5373 C CA . ILE B 1 278 ? -16.074 -0.478 -1.354 1.00 49.70 278 ILE B CA 1
ATOM 5374 C C . ILE B 1 278 ? -16.726 0.881 -1.540 1.00 52.34 278 ILE B C 1
ATOM 5375 O O . ILE B 1 278 ? -17.871 0.969 -2.001 1.00 53.21 278 ILE B O 1
ATOM 5380 N N . MET B 1 279 ? -16.023 1.956 -1.172 1.00 48.18 279 MET B N 1
ATOM 5381 C CA . MET B 1 279 ? -16.544 3.297 -1.406 1.00 46.39 279 MET B CA 1
ATOM 5382 C C . MET B 1 279 ? -16.872 3.506 -2.881 1.00 48.06 279 MET B C 1
ATOM 5383 O O . MET B 1 279 ? -17.939 4.034 -3.220 1.00 59.60 279 MET B O 1
ATOM 5388 N N . ALA B 1 280 ? -15.974 3.077 -3.772 1.00 38.70 280 ALA B N 1
ATOM 5389 C CA . ALA B 1 280 ? -16.239 3.138 -5.206 1.00 41.62 280 ALA B CA 1
ATOM 5390 C C . ALA B 1 280 ? -17.233 2.072 -5.654 1.00 47.44 280 ALA B C 1
ATOM 5391 O O . ALA B 1 280 ? -17.986 2.300 -6.607 1.00 49.62 280 ALA B O 1
ATOM 5393 N N . ILE B 1 281 ? -17.239 0.910 -4.996 1.00 48.42 281 ILE B N 1
ATOM 5394 C CA . ILE B 1 281 ? -18.267 -0.093 -5.263 1.00 51.71 281 ILE B CA 1
ATOM 5395 C C . ILE B 1 281 ? -19.647 0.482 -4.977 1.00 52.26 281 ILE B C 1
ATOM 5396 O O . ILE B 1 281 ? -20.599 0.267 -5.739 1.00 60.00 281 ILE B O 1
ATOM 5401 N N . TYR B 1 282 ? -19.771 1.239 -3.883 1.00 44.58 282 TYR B N 1
ATOM 5402 C CA . TYR B 1 282 ? -21.052 1.840 -3.523 1.00 48.78 282 TYR B CA 1
ATOM 5403 C C . TYR B 1 282 ? -21.500 2.844 -4.576 1.00 48.24 282 TYR B C 1
ATOM 5404 O O . TYR B 1 282 ? -22.671 2.863 -4.975 1.00 52.55 282 TYR B O 1
ATOM 5413 N N . GLY B 1 283 ? -20.578 3.690 -5.037 1.00 43.74 283 GLY B N 1
ATOM 5414 C CA . GLY B 1 283 ? -20.924 4.668 -6.052 1.00 46.28 283 GLY B CA 1
ATOM 5415 C C . GLY B 1 283 ? -21.203 4.056 -7.408 1.00 53.69 283 GLY B C 1
ATOM 5416 O O . GLY B 1 283 ? -21.972 4.614 -8.194 1.00 61.81 283 GLY B O 1
ATOM 5417 N N . TRP B 1 284 ? -20.590 2.906 -7.704 1.00 54.63 284 TRP B N 1
ATOM 5418 C CA . TRP B 1 284 ? -20.815 2.259 -8.992 1.00 54.87 284 TRP B CA 1
ATOM 5419 C C . TRP B 1 284 ? -22.131 1.495 -9.025 1.00 54.42 284 TRP B C 1
ATOM 5420 O O . TRP B 1 284 ? -22.679 1.265 -10.109 1.00 60.12 284 TRP B O 1
ATOM 5431 N N . ASN B 1 285 ? -22.645 1.091 -7.860 1.00 53.75 285 ASN B N 1
ATOM 5432 C CA . ASN B 1 285 ? -23.980 0.504 -7.794 1.00 59.69 285 ASN B CA 1
ATOM 5433 C C . ASN B 1 285 ? -25.018 1.441 -8.397 1.00 64.39 285 ASN B C 1
ATOM 5434 O O . ASN B 1 285 ? -25.891 1.017 -9.164 1.00 69.00 285 ASN B O 1
ATOM 5439 N N . LYS B 1 286 ? -24.928 2.731 -8.069 1.00 58.20 286 LYS B N 1
ATOM 5440 C CA . LYS B 1 286 ? -25.907 3.694 -8.559 1.00 62.68 286 LYS B CA 1
ATOM 5441 C C . LYS B 1 286 ? -25.610 4.112 -9.993 1.00 64.31 286 LYS B C 1
ATOM 5442 O O . LYS B 1 286 ? -26.536 4.383 -10.765 1.00 72.35 286 LYS B O 1
ATOM 5448 N N . ALA B 1 287 ? -24.328 4.166 -10.364 1.00 58.36 287 ALA B N 1
ATOM 5449 C CA . ALA B 1 287 ? -23.963 4.542 -11.726 1.00 59.68 287 ALA B CA 1
ATOM 5450 C C . ALA B 1 287 ? -24.490 3.534 -12.737 1.00 61.64 287 ALA B C 1
ATOM 5451 O O . ALA B 1 287 ? -24.989 3.915 -13.803 1.00 64.74 287 ALA B O 1
ATOM 5453 N N . LEU B 1 288 ? -24.390 2.240 -12.420 1.00 65.31 288 LEU B N 1
ATOM 5454 C CA . LEU B 1 288 ? -24.831 1.202 -13.345 1.00 70.85 288 LEU B CA 1
ATOM 5455 C C . LEU B 1 288 ? -26.341 1.194 -13.540 1.00 70.93 288 LEU B C 1
ATOM 5456 O O . LEU B 1 288 ? -26.819 0.660 -14.547 1.00 70.27 288 LEU B O 1
ATOM 5461 N N . ASP B 1 289 ? -27.101 1.767 -12.603 1.00 68.93 289 ASP B N 1
ATOM 5462 C CA . ASP B 1 289 ? -28.543 1.887 -12.786 1.00 66.01 289 ASP B CA 1
ATOM 5463 C C . ASP B 1 289 ? -28.897 2.761 -13.982 1.00 63.77 289 ASP B C 1
ATOM 5464 O O . ASP B 1 289 ? -30.005 2.645 -14.516 1.00 71.24 289 ASP B O 1
ATOM 5469 N N . TYR B 1 290 ? -27.979 3.628 -14.416 1.00 65.43 290 TYR B N 1
ATOM 5470 C CA . TYR B 1 290 ? -28.223 4.469 -15.581 1.00 64.31 290 TYR B CA 1
ATOM 5471 C C . TYR B 1 290 ? -27.973 3.725 -16.887 1.00 73.96 290 TYR B C 1
ATOM 5472 O O . TYR B 1 290 ? -28.638 4.006 -17.890 1.00 81.96 290 TYR B O 1
ATOM 5481 N N . TYR B 1 291 ? -27.030 2.785 -16.896 1.00 71.71 291 TYR B N 1
ATOM 5482 C CA . TYR B 1 291 ? -26.725 1.990 -18.078 1.00 66.63 291 TYR B CA 1
ATOM 5483 C C . TYR B 1 291 ? -27.642 0.785 -18.236 1.00 71.54 291 TYR B C 1
ATOM 5484 O O . TYR B 1 291 ? -27.465 0.009 -19.179 1.00 80.38 291 TYR B O 1
ATOM 5493 N N . LEU B 1 292 ? -28.603 0.601 -17.334 1.00 70.66 292 LEU B N 1
ATOM 5494 C CA . LEU B 1 292 ? -29.650 -0.395 -17.507 1.00 76.71 292 LEU B CA 1
ATOM 5495 C C . LEU B 1 292 ? -30.941 0.219 -18.029 1.00 89.09 292 LEU B C 1
ATOM 5496 O O . LEU B 1 292 ? -31.964 -0.471 -18.097 1.00 82.86 292 LEU B O 1
ATOM 5501 N N . ASP B 1 293 ? -30.914 1.496 -18.397 1.00 96.43 293 ASP B N 1
ATOM 5502 C CA . ASP B 1 293 ? -32.069 2.167 -18.965 1.00 105.18 293 ASP B CA 1
ATOM 5503 C C . ASP B 1 293 ? -32.275 1.730 -20.413 1.00 112.96 293 ASP B C 1
ATOM 5504 O O . ASP B 1 293 ? -31.348 1.281 -21.094 1.00 108.60 293 ASP B O 1
ATOM 5509 N N . ASP B 1 294 ? -33.514 1.870 -20.882 1.00 115.29 294 ASP B N 1
ATOM 5510 C CA . ASP B 1 294 ? -33.887 1.456 -22.230 1.00 109.97 294 ASP B CA 1
ATOM 5511 C C . ASP B 1 294 ? -33.622 2.525 -23.284 1.00 106.91 294 ASP B C 1
ATOM 5512 O O . ASP B 1 294 ? -33.956 2.309 -24.453 1.00 110.08 294 ASP B O 1
ATOM 5517 N N . ASP B 1 295 ? -33.034 3.663 -22.911 1.00 105.83 295 ASP B N 1
ATOM 5518 C CA . ASP B 1 295 ? -32.833 4.776 -23.831 1.00 112.99 295 ASP B CA 1
ATOM 5519 C C . ASP B 1 295 ? -31.361 5.018 -24.156 1.00 112.20 295 ASP B C 1
ATOM 5520 O O . ASP B 1 295 ? -31.006 6.114 -24.602 1.00 107.55 295 ASP B O 1
ATOM 5525 N N . LEU B 1 296 ? -30.496 4.020 -23.945 1.00 108.84 296 LEU B N 1
ATOM 5526 C CA . LEU B 1 296 ? -29.085 4.185 -24.283 1.00 104.12 296 LEU B CA 1
ATOM 5527 C C . LEU B 1 296 ? -28.908 4.488 -25.766 1.00 109.31 296 LEU B C 1
ATOM 5528 O O . LEU B 1 296 ? -28.164 5.401 -26.140 1.00 108.11 296 LEU B O 1
ATOM 5533 N N . GLU B 1 297 ? -29.598 3.734 -26.627 1.00 110.59 297 GLU B N 1
ATOM 5534 C CA . GLU B 1 297 ? -29.460 3.933 -28.067 1.00 110.43 297 GLU B CA 1
ATOM 5535 C C . GLU B 1 297 ? -29.991 5.294 -28.508 1.00 111.64 297 GLU B C 1
ATOM 5536 O O . GLU B 1 297 ? -29.491 5.861 -29.485 1.00 108.12 297 GLU B O 1
ATOM 5542 N N . ASN B 1 298 ? -30.989 5.836 -27.804 1.00 113.54 298 ASN B N 1
ATOM 5543 C CA . ASN B 1 298 ? -31.547 7.129 -28.189 1.00 107.20 298 ASN B CA 1
ATOM 5544 C C . ASN B 1 298 ? -30.606 8.266 -27.810 1.00 96.21 298 ASN B C 1
ATOM 5545 O O . ASN B 1 298 ? -30.350 9.168 -28.616 1.00 91.00 298 ASN B O 1
ATOM 5550 N N . ALA B 1 299 ? -30.081 8.238 -26.581 1.00 94.93 299 ALA B N 1
ATOM 5551 C CA . ALA B 1 299 ? -29.160 9.281 -26.142 1.00 99.04 299 ALA B CA 1
ATOM 5552 C C . ALA B 1 299 ? -27.888 9.300 -26.979 1.00 102.32 299 ALA B C 1
ATOM 5553 O O . ALA B 1 299 ? -27.306 10.369 -27.196 1.00 100.54 299 ALA B O 1
ATOM 5555 N N . LYS B 1 300 ? -27.442 8.133 -27.453 1.00 102.09 300 LYS B N 1
ATOM 5556 C CA . LYS B 1 300 ? -26.278 8.090 -28.333 1.00 102.01 300 LYS B CA 1
ATOM 5557 C C . LYS B 1 300 ? -26.573 8.792 -29.653 1.00 100.80 300 LYS B C 1
ATOM 5558 O O . LYS B 1 300 ? -25.754 9.573 -30.152 1.00 96.76 300 LYS B O 1
ATOM 5564 N N . ASN B 1 301 ? -27.746 8.520 -30.234 1.00 104.43 301 ASN B N 1
ATOM 5565 C CA . ASN B 1 301 ? -28.140 9.196 -31.465 1.00 98.92 301 ASN B CA 1
ATOM 5566 C C . ASN B 1 301 ? -28.260 10.700 -31.251 1.00 97.20 301 ASN B C 1
ATOM 5567 O O . ASN B 1 301 ? -27.909 11.489 -32.135 1.00 99.85 301 ASN B O 1
ATOM 5572 N N . LYS B 1 302 ? -28.756 11.115 -30.080 1.00 92.02 302 LYS B N 1
ATOM 5573 C CA . LYS B 1 302 ? -28.806 12.538 -29.758 1.00 89.12 302 LYS B CA 1
ATOM 5574 C C . LYS B 1 302 ? -27.412 13.151 -29.766 1.00 89.69 302 LYS B C 1
ATOM 5575 O O . LYS B 1 302 ? -27.211 14.253 -30.290 1.00 89.71 302 LYS B O 1
ATOM 5581 N N . ILE B 1 303 ? -26.437 12.451 -29.182 1.00 89.71 303 ILE B N 1
ATOM 5582 C CA . ILE B 1 303 ? -25.063 12.940 -29.183 1.00 89.01 303 ILE B CA 1
ATOM 5583 C C . ILE B 1 303 ? -24.506 12.960 -30.600 1.00 93.15 303 ILE B C 1
ATOM 5584 O O . ILE B 1 303 ? -23.725 13.850 -30.958 1.00 85.39 303 ILE B O 1
ATOM 5589 N N . PHE B 1 304 ? -24.912 11.999 -31.434 1.00 98.85 304 PHE B N 1
ATOM 5590 C CA . PHE B 1 304 ? -24.500 12.013 -32.833 1.00 95.08 304 PHE B CA 1
ATOM 5591 C C . PHE B 1 304 ? -25.094 13.201 -33.581 1.00 98.32 304 PHE B C 1
ATOM 5592 O O . PHE B 1 304 ? -24.490 13.689 -34.543 1.00 102.85 304 PHE B O 1
ATOM 5600 N N . GLU B 1 305 ? -26.269 13.680 -33.158 1.00 95.78 305 GLU B N 1
ATOM 5601 C CA . GLU B 1 305 ? -26.846 14.873 -33.773 1.00 93.45 305 GLU B CA 1
ATOM 5602 C C . GLU B 1 305 ? -25.979 16.097 -33.507 1.00 90.84 305 GLU B C 1
ATOM 5603 O O . GLU B 1 305 ? -25.701 16.886 -34.417 1.00 90.65 305 GLU B O 1
ATOM 5609 N N . LEU B 1 306 ? -25.541 16.271 -32.257 1.00 87.18 306 LEU B N 1
ATOM 5610 C CA . LEU B 1 306 ? -24.682 17.398 -31.916 1.00 88.62 306 LEU B CA 1
ATOM 5611 C C . LEU B 1 306 ? -23.270 17.238 -32.464 1.00 92.32 306 LEU B C 1
ATOM 5612 O O . LEU B 1 306 ? -22.579 18.244 -32.657 1.00 90.34 306 LEU B O 1
ATOM 5617 N N . LYS B 1 307 ? -22.822 16.004 -32.709 1.00 90.10 307 LYS B N 1
ATOM 5618 C CA . LYS B 1 307 ? -21.542 15.817 -33.382 1.00 90.77 307 LYS B CA 1
ATOM 5619 C C . LYS B 1 307 ? -21.632 16.263 -34.835 1.00 95.88 307 LYS B C 1
ATOM 5620 O O . LYS B 1 307 ? -20.774 17.009 -35.320 1.00 97.02 307 LYS B O 1
ATOM 5626 N N . LYS B 1 308 ? -22.668 15.807 -35.545 1.00 87.57 308 LYS B N 1
ATOM 5627 C CA . LYS B 1 308 ? -22.953 16.330 -36.877 1.00 88.62 308 LYS B CA 1
ATOM 5628 C C . LYS B 1 308 ? -23.075 17.847 -36.850 1.00 96.67 308 LYS B C 1
ATOM 5629 O O . LYS B 1 308 ? -22.524 18.546 -37.707 1.00 93.96 308 LYS B O 1
ATOM 5635 N N . TYR B 1 309 ? -23.795 18.370 -35.855 1.00 94.83 309 TYR B N 1
ATOM 5636 C CA . TYR B 1 309 ? -24.008 19.810 -35.748 1.00 91.32 309 TYR B CA 1
ATOM 5637 C C . TYR B 1 309 ? -22.688 20.548 -35.553 1.00 95.34 309 TYR B C 1
ATOM 5638 O O . TYR B 1 309 ? -22.413 21.542 -36.235 1.00 99.02 309 TYR B O 1
ATOM 5647 N N . LEU B 1 310 ? -21.852 20.069 -34.629 1.00 94.06 310 LEU B N 1
ATOM 5648 C CA . LEU B 1 310 ? -20.546 20.688 -34.424 1.00 101.34 310 LEU B CA 1
ATOM 5649 C C . LEU B 1 310 ? -19.657 20.511 -35.649 1.00 104.62 310 LEU B C 1
ATOM 5650 O O . LEU B 1 310 ? -19.020 21.466 -36.109 1.00 101.34 310 LEU B O 1
ATOM 5655 N N . ASP B 1 311 ? -19.604 19.292 -36.195 1.00 104.13 311 ASP B N 1
ATOM 5656 C CA . ASP B 1 311 ? -18.802 19.050 -37.393 1.00 110.54 311 ASP B CA 1
ATOM 5657 C C . ASP B 1 311 ? -19.258 19.914 -38.561 1.00 106.51 311 ASP B C 1
ATOM 5658 O O . ASP B 1 311 ? -18.449 20.268 -39.425 1.00 100.25 311 ASP B O 1
ATOM 5663 N N . PHE B 1 312 ? -20.546 20.254 -38.611 1.00 101.69 312 PHE B N 1
ATOM 5664 C CA . PHE B 1 312 ? -21.045 21.124 -39.669 1.00 102.98 312 PHE B CA 1
ATOM 5665 C C . PHE B 1 312 ? -20.615 22.567 -39.432 1.00 99.80 312 PHE B C 1
ATOM 5666 O O . PHE B 1 312 ? -19.976 23.187 -40.289 1.00 98.97 312 PHE B O 1
ATOM 5674 N N . GLU B 1 313 ? -20.947 23.113 -38.262 1.00 98.99 313 GLU B N 1
ATOM 5675 C CA . GLU B 1 313 ? -20.651 24.507 -37.954 1.00 101.20 313 GLU B CA 1
ATOM 5676 C C . GLU B 1 313 ? -19.147 24.721 -37.821 1.00 100.24 313 GLU B C 1
ATOM 5677 O O . GLU B 1 313 ? -18.552 25.461 -38.612 1.00 101.80 313 GLU B O 1
ATOM 5683 N N . LEU B 1 314 ? -18.526 24.091 -36.824 1.00 102.43 314 LEU B N 1
ATOM 5684 C CA . 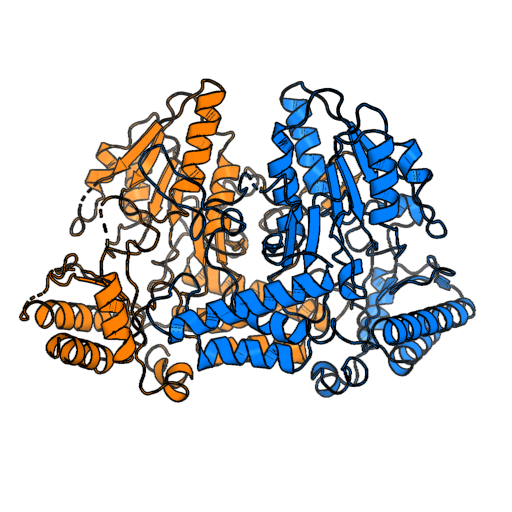LEU B 1 314 ? -17.070 24.053 -36.766 1.00 106.71 314 LEU B CA 1
ATOM 5685 C C . LEU B 1 314 ? -16.546 23.393 -38.033 1.00 111.71 314 LEU B C 1
ATOM 5686 O O . LEU B 1 314 ? -16.787 22.204 -38.271 1.00 115.56 314 LEU B O 1
ATOM 5691 N N . GLY B 1 315 ? -15.843 24.167 -38.853 1.00 106.36 315 GLY B N 1
ATOM 5692 C CA . GLY B 1 315 ? -15.488 23.760 -40.202 1.00 110.20 315 GLY B CA 1
ATOM 5693 C C . GLY B 1 315 ? -15.941 24.730 -41.271 1.00 106.61 315 GLY B C 1
ATOM 5694 O O . GLY B 1 315 ? -15.415 24.689 -42.393 1.00 101.59 315 GLY B O 1
ATOM 5695 N N . LYS B 1 316 ? -16.916 25.586 -40.973 1.00 105.72 316 LYS B N 1
ATOM 5696 C CA . LYS B 1 316 ? -17.224 26.753 -41.785 1.00 100.55 316 LYS B CA 1
ATOM 5697 C C . LYS B 1 316 ? -16.466 27.983 -41.306 1.00 95.34 316 LYS B C 1
ATOM 5698 O O . LYS B 1 316 ? -16.726 29.091 -41.787 1.00 92.70 316 LYS B O 1
ATOM 5704 N N . ILE B 1 317 ? -15.544 27.808 -40.360 1.00 100.99 317 ILE B N 1
ATOM 5705 C CA . ILE B 1 317 ? -14.735 28.895 -39.823 1.00 109.05 317 ILE B CA 1
ATOM 5706 C C . ILE B 1 317 ? -13.314 28.718 -40.342 1.00 109.32 317 ILE B C 1
ATOM 5707 O O . ILE B 1 317 ? -13.024 27.760 -41.068 1.00 104.82 317 ILE B O 1
ATOM 5712 N N . GLU B 1 318 ? -12.418 29.630 -39.980 1.00 108.78 318 GLU B N 1
ATOM 5713 C CA . GLU B 1 318 ? -11.046 29.574 -40.469 1.00 108.26 318 GLU B CA 1
ATOM 5714 C C . GLU B 1 318 ? -10.049 29.385 -39.330 1.00 105.64 318 GLU B C 1
ATOM 5715 O O . GLU B 1 318 ? -9.199 28.495 -39.382 1.00 107.40 318 GLU B O 1
ATOM 5721 N N . ILE B 1 320 ? -9.849 25.797 -39.516 1.00 106.83 320 ILE B N 1
ATOM 5722 C CA . ILE B 1 320 ? -10.434 24.773 -38.660 1.00 107.87 320 ILE B CA 1
ATOM 5723 C C . ILE B 1 320 ? -10.752 23.524 -39.476 1.00 107.12 320 ILE B C 1
ATOM 5724 O O . ILE B 1 320 ? -11.405 23.598 -40.517 1.00 103.67 320 ILE B O 1
ATOM 5729 N N . LYS B 1 321 ? -10.285 22.371 -38.994 1.00 105.69 321 LYS B N 1
ATOM 5730 C CA . LYS B 1 321 ? -10.420 21.107 -39.719 1.00 106.97 321 LYS B CA 1
ATOM 5731 C C . LYS B 1 321 ? -10.863 20.017 -38.749 1.00 101.64 321 LYS B C 1
ATOM 5732 O O . LYS B 1 321 ? -10.045 19.498 -37.984 1.00 99.82 321 LYS B O 1
ATOM 5738 N N . VAL B 1 322 ? -12.150 19.672 -38.786 1.00 105.16 322 VAL B N 1
ATOM 5739 C CA . VAL B 1 322 ? -12.622 18.472 -38.103 1.00 98.66 322 VAL B CA 1
ATOM 5740 C C . VAL B 1 322 ? -12.042 17.259 -38.815 1.00 96.28 322 VAL B C 1
ATOM 5741 O O . VAL B 1 322 ? -12.349 17.003 -39.987 1.00 101.84 322 VAL B O 1
ATOM 5745 N N . LEU B 1 323 ? -11.197 16.503 -38.112 1.00 94.39 323 LEU B N 1
ATOM 5746 C CA . LEU B 1 323 ? -10.486 15.384 -38.714 1.00 89.53 323 LEU B CA 1
ATOM 5747 C C . LEU B 1 323 ? -11.210 14.052 -38.569 1.00 96.10 323 LEU B C 1
ATOM 5748 O O . LEU B 1 323 ? -10.858 13.097 -39.270 1.00 104.76 323 LEU B O 1
ATOM 5753 N N . ASN B 1 324 ? -12.199 13.962 -37.681 1.00 91.57 324 ASN B N 1
ATOM 5754 C CA . ASN B 1 324 ? -13.010 12.762 -37.518 1.00 88.76 324 ASN B CA 1
ATOM 5755 C C . ASN B 1 324 ? -14.457 13.011 -37.933 1.00 87.64 324 ASN B C 1
ATOM 5756 O O . ASN B 1 324 ? -15.377 12.360 -37.432 1.00 92.27 324 ASN B O 1
ATOM 5761 N N . LYS B 1 325 ? -14.665 13.957 -38.842 1.00 82.46 325 LYS B N 1
ATOM 5762 C CA . LYS B 1 325 ? -16.005 14.331 -39.265 1.00 84.53 325 LYS B CA 1
ATOM 5763 C C . LYS B 1 325 ? -16.606 13.285 -40.195 1.00 80.72 325 LYS B C 1
ATOM 5764 O O . LYS B 1 325 ? -15.944 12.779 -41.105 1.00 83.47 325 LYS B O 1
ATOM 5770 N N . GLY B 1 326 ? -17.876 12.971 -39.958 1.00 78.07 326 GLY B N 1
ATOM 5771 C CA . GLY B 1 326 ? -18.564 11.960 -40.732 1.00 80.52 326 GLY B CA 1
ATOM 5772 C C . GLY B 1 326 ? -18.942 10.772 -39.876 1.00 84.24 326 GLY B C 1
ATOM 5773 O O . GLY B 1 326 ? -20.108 10.370 -39.838 1.00 88.39 326 GLY B O 1
ATOM 5774 N N . ILE B 1 327 ? -17.956 10.200 -39.181 1.00 87.69 327 ILE B N 1
ATOM 5775 C CA . ILE B 1 327 ? -18.238 9.086 -38.288 1.00 95.49 327 ILE B CA 1
ATOM 5776 C C . ILE B 1 327 ? -19.160 9.541 -37.156 1.00 96.16 327 ILE B C 1
ATOM 5777 O O . ILE B 1 327 ? -19.181 10.716 -36.767 1.00 99.05 327 ILE B O 1
ATOM 5782 N N . ASN B 1 328 ? -19.950 8.600 -36.641 1.00 89.96 328 ASN B N 1
ATOM 5783 C CA . ASN B 1 328 ? -20.858 8.856 -35.526 1.00 90.37 328 ASN B CA 1
ATOM 5784 C C . ASN B 1 328 ? -20.150 8.476 -34.232 1.00 96.06 328 ASN B C 1
ATOM 5785 O O . ASN B 1 328 ? -19.952 7.290 -33.949 1.00 103.00 328 ASN B O 1
ATOM 5790 N N . ALA B 1 329 ? -19.774 9.480 -33.443 1.00 93.67 329 ALA B N 1
ATOM 5791 C CA . ALA B 1 329 ? -18.975 9.257 -32.250 1.00 93.27 329 ALA B CA 1
ATOM 5792 C C . ALA B 1 329 ? -19.422 10.201 -31.144 1.00 90.56 329 ALA B C 1
ATOM 5793 O O . ALA B 1 329 ? -20.230 11.111 -3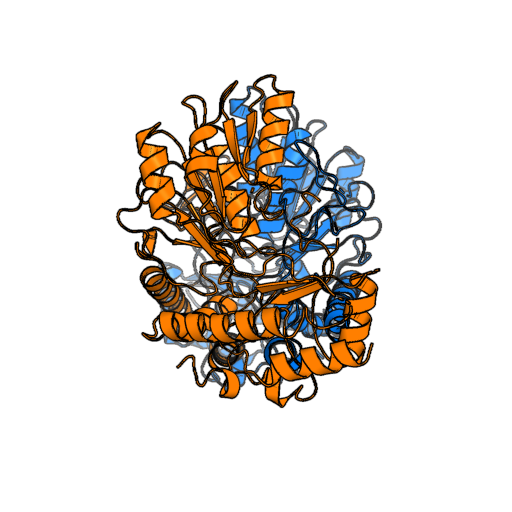1.353 1.00 92.74 329 ALA B O 1
ATOM 5795 N N . PHE B 1 330 ? -18.884 9.960 -29.947 1.00 87.32 330 PHE B N 1
ATOM 5796 C CA . PHE B 1 330 ? -19.075 10.822 -28.789 1.00 76.28 330 PHE B CA 1
ATOM 5797 C C . PHE B 1 330 ? -17.877 11.739 -28.582 1.00 70.33 330 PHE B C 1
ATOM 5798 O O . PHE B 1 330 ? -17.588 12.153 -27.454 1.00 70.00 330 PHE B O 1
ATOM 5806 N N . ASN B 1 331 ? -17.172 12.053 -29.665 1.00 71.08 331 ASN B N 1
ATOM 5807 C CA . ASN B 1 331 ? -15.911 12.773 -29.607 1.00 77.54 331 ASN B CA 1
ATOM 5808 C C . ASN B 1 331 ? -15.651 13.413 -30.962 1.00 85.98 331 ASN B C 1
ATOM 5809 O O . ASN B 1 331 ? -15.893 12.795 -32.002 1.00 88.05 331 ASN B O 1
ATOM 5814 N N . SER B 1 332 ? -15.164 14.652 -30.939 1.00 84.94 332 SER B N 1
ATOM 5815 C CA . SER B 1 332 ? -14.798 15.374 -32.149 1.00 82.23 332 SER B CA 1
ATOM 5816 C C . SER B 1 332 ? -13.427 15.998 -31.949 1.00 78.35 332 SER B C 1
ATOM 5817 O O . SER B 1 332 ? -13.196 16.695 -30.955 1.00 77.27 332 SER B O 1
ATOM 5820 N N . ILE B 1 333 ? -12.520 15.738 -32.885 1.00 78.24 333 ILE B N 1
ATOM 5821 C CA . ILE B 1 333 ? -11.172 16.288 -32.855 1.00 81.99 333 ILE B CA 1
ATOM 5822 C C . ILE B 1 333 ? -11.017 17.256 -34.019 1.00 87.55 333 ILE B C 1
ATOM 5823 O O . ILE B 1 333 ? -11.427 16.960 -35.148 1.00 86.64 333 ILE B O 1
ATOM 5828 N N . PHE B 1 334 ? -10.436 18.418 -33.737 1.00 90.27 334 PHE B N 1
ATOM 5829 C CA . PHE B 1 334 ? -10.254 19.461 -34.735 1.00 88.47 334 PHE B CA 1
ATOM 5830 C C . PHE B 1 334 ? -8.992 20.242 -34.399 1.00 92.66 334 PHE B C 1
ATOM 5831 O O . PHE B 1 334 ? -8.445 20.137 -33.298 1.00 88.83 334 PHE B O 1
ATOM 5839 N N . ILE B 1 335 ? -8.531 21.037 -35.367 1.00 95.35 335 ILE B N 1
ATOM 5840 C CA . ILE B 1 335 ? -7.296 21.796 -35.229 1.00 98.39 335 ILE B CA 1
ATOM 5841 C C . ILE B 1 335 ? -7.538 23.248 -35.614 1.00 95.84 335 ILE B C 1
ATOM 5842 O O . ILE B 1 335 ? -8.461 23.576 -36.364 1.00 96.29 335 ILE B O 1
ATOM 5847 N N . LYS B 1 336 ? -6.683 24.119 -35.088 1.00 99.60 336 LYS B N 1
ATOM 5848 C CA . LYS B 1 336 ? -6.606 25.516 -35.496 1.00 102.53 336 LYS B CA 1
ATOM 5849 C C . LYS B 1 336 ? -5.243 25.746 -36.133 1.00 99.49 336 LYS B C 1
ATOM 5850 O O . LYS B 1 336 ? -4.210 25.491 -35.504 1.00 98.24 336 LYS B O 1
ATOM 5856 N N . GLU B 1 337 ? -5.245 26.217 -37.375 1.00 91.00 337 GLU B N 1
ATOM 5857 C CA . GLU B 1 337 ? -4.013 26.388 -38.134 1.00 82.96 337 GLU B CA 1
ATOM 5858 C C . GLU B 1 337 ? -3.354 27.730 -37.832 1.00 87.52 337 GLU B C 1
ATOM 5859 O O . GLU B 1 337 ? -2.281 28.038 -38.352 1.00 86.14 337 GLU B O 1
ATOM 5865 N N . PHE B 1 340 ? -1.520 26.611 -32.616 1.00 88.26 340 PHE B N 1
ATOM 5866 C CA . PHE B 1 340 ? -1.205 25.420 -31.833 1.00 101.66 340 PHE B CA 1
ATOM 5867 C C . PHE B 1 340 ? -2.421 24.975 -31.022 1.00 108.12 340 PHE B C 1
ATOM 5868 O O . PHE B 1 340 ? -3.152 25.806 -30.487 1.00 114.07 340 PHE B O 1
ATOM 5876 N N . SER B 1 341 ? -2.632 23.659 -30.926 1.00 104.91 341 SER B N 1
ATOM 5877 C CA . SER B 1 341 ? -3.824 23.146 -30.259 1.00 101.11 341 SER B CA 1
ATOM 5878 C C . SER B 1 341 ? -3.731 23.230 -28.739 1.00 91.69 341 SER B C 1
ATOM 5879 O O . SER B 1 341 ? -4.764 23.365 -28.073 1.00 93.27 341 SER B O 1
ATOM 5882 N N . GLN B 1 342 ? -2.527 23.150 -28.167 1.00 92.74 342 GLN B N 1
ATOM 5883 C CA . GLN B 1 342 ? -2.395 23.382 -26.730 1.00 97.55 342 GLN B CA 1
ATOM 5884 C C . GLN B 1 342 ? -2.743 24.820 -26.374 1.00 101.22 342 GLN B C 1
ATOM 5885 O O . GLN B 1 342 ? -3.460 25.072 -25.398 1.00 103.90 342 GLN B O 1
ATOM 5891 N N . ASP B 1 343 ? -2.234 25.779 -27.150 1.00 104.00 343 ASP B N 1
ATOM 5892 C CA . ASP B 1 343 ? -2.547 27.179 -26.890 1.00 103.02 343 ASP B CA 1
ATOM 5893 C C . ASP B 1 343 ? -4.009 27.489 -27.179 1.00 99.53 343 ASP B C 1
ATOM 5894 O O . ASP B 1 343 ? -4.585 28.383 -26.549 1.00 91.61 343 ASP B O 1
ATOM 5899 N N . PHE B 1 344 ? -4.626 26.767 -28.116 1.00 98.55 344 PHE B N 1
ATOM 5900 C CA . PHE B 1 344 ? -6.036 26.984 -28.413 1.00 90.75 344 PHE B CA 1
ATOM 5901 C C . PHE B 1 344 ? -6.941 26.400 -27.335 1.00 94.80 344 PHE B C 1
ATOM 5902 O O . PHE B 1 344 ? -8.019 26.947 -27.075 1.00 98.42 344 PHE B O 1
ATOM 5910 N N . SER B 1 345 ? -6.526 25.297 -26.706 1.00 94.27 345 SER B N 1
ATOM 5911 C CA . SER B 1 345 ? -7.277 24.762 -25.576 1.00 91.74 345 SER B CA 1
ATOM 5912 C C . SER B 1 345 ? -7.169 25.669 -24.358 1.00 90.23 345 SER B C 1
ATOM 5913 O O . SER B 1 345 ? -8.113 25.754 -23.565 1.00 86.76 345 SER B O 1
ATOM 5916 N N . SER B 1 346 ? -6.028 26.346 -24.190 1.00 86.53 346 SER B N 1
ATOM 5917 C CA . SER B 1 346 ? -5.904 27.340 -23.129 1.00 81.72 346 SER B CA 1
ATOM 5918 C C . SER B 1 346 ? -6.747 28.571 -23.434 1.00 90.19 346 SER B C 1
ATOM 5919 O O . SER B 1 346 ? -7.309 29.186 -22.520 1.00 86.12 346 SER B O 1
ATOM 5922 N N . TYR B 1 347 ? -6.834 28.953 -24.713 1.00 89.18 347 TYR B N 1
ATOM 5923 C CA . TYR B 1 347 ? -7.789 29.980 -25.115 1.00 83.96 347 TYR B CA 1
ATOM 5924 C C . TYR B 1 347 ? -9.215 29.545 -24.805 1.00 85.10 347 TYR B C 1
ATOM 5925 O O . TYR B 1 347 ? -9.983 30.289 -24.185 1.00 86.10 347 TYR B O 1
ATOM 5934 N N . LEU B 1 348 ? -9.589 28.337 -25.241 1.00 85.26 348 LEU B N 1
ATOM 5935 C CA . LEU B 1 348 ? -10.913 27.810 -24.925 1.00 83.40 348 LEU B CA 1
ATOM 5936 C C . LEU B 1 348 ? -11.127 27.716 -23.420 1.00 82.50 348 LEU B C 1
ATOM 5937 O O . LEU B 1 348 ? -12.251 27.889 -22.940 1.00 75.88 348 LEU B O 1
ATOM 5942 N N . GLY B 1 349 ? -10.058 27.469 -22.663 1.00 84.28 349 GLY B N 1
ATOM 5943 C CA . GLY B 1 349 ? -10.174 27.391 -21.219 1.00 72.38 349 GLY B CA 1
ATOM 5944 C C . GLY B 1 349 ? -10.375 28.727 -20.535 1.00 77.11 349 GLY B C 1
ATOM 5945 O O . GLY B 1 349 ? -11.008 28.791 -19.475 1.00 76.45 349 GLY B O 1
ATOM 5946 N N . ASN B 1 350 ? -9.830 29.805 -21.104 1.00 77.70 350 ASN B N 1
ATOM 5947 C CA . ASN B 1 350 ? -10.084 31.138 -20.572 1.00 73.29 350 ASN B CA 1
ATOM 5948 C C . ASN B 1 350 ? -11.488 31.632 -20.903 1.00 74.77 350 ASN B C 1
ATOM 5949 O O . ASN B 1 350 ? -12.018 32.490 -20.188 1.00 69.22 350 ASN B O 1
ATOM 5954 N N . LYS B 1 351 ? -12.097 31.115 -21.971 1.00 77.83 351 LYS B N 1
ATOM 5955 C CA . LYS B 1 351 ? -13.521 31.291 -22.215 1.00 76.38 351 LYS B CA 1
ATOM 5956 C C . LYS B 1 351 ? -14.351 30.226 -21.510 1.00 73.86 351 LYS B C 1
ATOM 5957 O O . LYS B 1 351 ? -15.516 30.016 -21.872 1.00 75.48 351 LYS B O 1
ATOM 5963 N N . LYS B 1 352 ? -13.760 29.537 -20.531 1.00 69.75 352 LYS B N 1
ATOM 5964 C CA . LYS B 1 352 ? -14.462 28.590 -19.666 1.00 67.05 352 LYS B CA 1
ATOM 5965 C C . LYS B 1 352 ? -15.016 27.402 -20.449 1.00 67.27 352 LYS B C 1
ATOM 5966 O O . LYS B 1 352 ? -16.068 26.855 -20.111 1.00 65.10 352 LYS B O 1
ATOM 5972 N N . ILE B 1 353 ? -14.308 26.994 -21.497 1.00 69.18 353 ILE B N 1
ATOM 5973 C CA . ILE B 1 353 ? -14.613 25.779 -22.243 1.00 73.47 353 ILE B CA 1
ATOM 5974 C C . ILE B 1 353 ? -13.527 24.767 -21.905 1.00 78.97 353 ILE B C 1
ATOM 5975 O O . ILE B 1 353 ? -12.365 24.934 -22.297 1.00 80.28 353 ILE B O 1
ATOM 5980 N N . ILE B 1 354 ? -13.894 23.725 -21.166 1.00 82.09 354 ILE B N 1
ATOM 5981 C CA . ILE B 1 354 ? -12.942 22.726 -20.696 1.00 84.53 354 ILE B CA 1
ATOM 5982 C C . ILE B 1 354 ? -12.791 21.664 -21.779 1.00 85.04 354 ILE B C 1
ATOM 5983 O O . ILE B 1 354 ? -13.699 20.860 -22.008 1.00 81.15 354 ILE B O 1
ATOM 5988 N N . VAL B 1 355 ? -11.641 21.669 -22.450 1.00 82.85 355 VAL B N 1
ATOM 5989 C CA . VAL B 1 355 ? -11.308 20.667 -23.454 1.00 79.03 355 VAL B CA 1
ATOM 5990 C C . VAL B 1 355 ? -9.962 20.054 -23.093 1.00 83.64 355 VAL B C 1
ATOM 5991 O O . VAL B 1 355 ? -9.450 20.264 -21.988 1.00 86.41 355 VAL B O 1
ATOM 5995 N N . ARG B 1 356 ? -9.380 19.294 -24.018 1.00 93.43 356 ARG B N 1
ATOM 5996 C CA . ARG B 1 356 ? -8.094 18.653 -23.790 1.00 87.84 356 ARG B CA 1
ATOM 5997 C C . ARG B 1 356 ? -7.273 18.701 -25.069 1.00 88.52 356 ARG B C 1
ATOM 5998 O O . ARG B 1 356 ? -7.814 18.566 -26.169 1.00 88.44 356 ARG B O 1
ATOM 6006 N N . SER B 1 357 ? -5.966 18.893 -24.916 1.00 89.46 357 SER B N 1
ATOM 6007 C CA . SER B 1 357 ? -5.046 19.003 -26.036 1.00 92.61 357 SER B CA 1
ATOM 6008 C C . SER B 1 357 ? -4.101 17.808 -26.070 1.00 91.88 357 SER B C 1
ATOM 6009 O O . SER B 1 357 ? -3.947 17.077 -25.088 1.00 92.75 357 SER B O 1
ATOM 6012 N N . GLY B 1 358 ? -3.466 17.622 -27.219 1.00 91.53 358 GLY B N 1
ATOM 6013 C CA . GLY B 1 358 ? -2.518 16.544 -27.409 1.00 90.60 358 GLY B CA 1
ATOM 6014 C C . GLY B 1 358 ? -3.140 15.318 -28.044 1.00 89.20 358 GLY B C 1
ATOM 6015 O O . GLY B 1 358 ? -4.241 15.347 -28.598 1.00 89.16 358 GLY B O 1
ATOM 6016 N N . LEU B 1 359 ? -2.405 14.212 -27.953 1.00 93.12 359 LEU B N 1
ATOM 6017 C CA . LEU B 1 359 ? -2.844 12.942 -28.516 1.00 93.23 359 LEU B CA 1
ATOM 6018 C C . LEU B 1 359 ? -3.619 12.090 -27.517 1.00 89.89 359 LEU B C 1
ATOM 6019 O O . LEU B 1 359 ? -4.132 11.030 -27.897 1.00 88.18 359 LEU B O 1
ATOM 6024 N N . SER B 1 360 ? -3.715 12.528 -26.262 1.00 89.04 360 SER B N 1
ATOM 6025 C CA . SER B 1 360 ? -4.511 11.870 -25.225 1.00 87.73 360 SER B CA 1
ATOM 6026 C C . SER B 1 360 ? -4.121 10.398 -25.068 1.00 86.26 360 SER B C 1
ATOM 6027 O O . SER B 1 360 ? -4.940 9.486 -25.199 1.00 86.77 360 SER B O 1
ATOM 6030 N N . CYS B 1 361 ? -2.836 10.188 -24.785 1.00 82.45 361 CYS B N 1
ATOM 6031 C CA . CYS B 1 361 ? -2.216 8.898 -24.492 1.00 86.34 361 CYS B CA 1
ATOM 6032 C C . CYS B 1 361 ? -2.227 7.935 -25.675 1.00 87.07 361 CYS B C 1
ATOM 6033 O O . CYS B 1 361 ? -1.806 6.784 -25.516 1.00 87.32 361 CYS B O 1
ATOM 6036 N N . ALA B 1 362 ? -2.698 8.354 -26.845 1.00 89.03 362 ALA B N 1
ATOM 6037 C CA . ALA B 1 362 ? -2.601 7.566 -28.068 1.00 87.66 362 ALA B CA 1
ATOM 6038 C C . ALA B 1 362 ? -1.529 8.188 -28.958 1.00 90.17 362 ALA B C 1
ATOM 6039 O O . ALA B 1 362 ? -1.809 8.763 -30.011 1.00 97.32 362 ALA B O 1
ATOM 6041 N N . LYS B 1 363 ? -0.277 8.061 -28.518 1.00 86.55 363 LYS B N 1
ATOM 6042 C CA . LYS B 1 363 ? 0.826 8.821 -29.093 1.00 89.75 363 LYS B CA 1
ATOM 6043 C C . LYS B 1 363 ? 1.354 8.217 -30.389 1.00 88.21 363 LYS B C 1
ATOM 6044 O O . LYS B 1 363 ? 2.565 8.227 -30.628 1.00 91.52 363 LYS B O 1
ATOM 6050 N N . LEU B 1 364 ? 0.470 7.696 -31.232 1.00 92.23 364 LEU B N 1
ATOM 6051 C CA . LEU B 1 364 ? 0.862 7.171 -32.532 1.00 94.59 364 LEU B CA 1
ATOM 6052 C C . LEU B 1 364 ? 0.455 8.166 -33.611 1.00 99.13 364 LEU B C 1
ATOM 6053 O O . LEU B 1 364 ? -0.736 8.446 -33.785 1.00 92.10 364 LEU B O 1
ATOM 6058 N N . ALA B 1 365 ? 1.449 8.701 -34.318 1.00 105.42 365 ALA B N 1
ATOM 6059 C CA . ALA B 1 365 ? 1.244 9.675 -35.389 1.00 101.52 365 ALA B CA 1
ATOM 6060 C C . ALA B 1 365 ? 0.453 10.888 -34.908 1.00 97.53 365 ALA B C 1
ATOM 6061 O O . ALA B 1 365 ? 0.705 12.013 -35.336 1.00 95.99 365 ALA B O 1
ATOM 6063 N N . HIS B 1 373 ? 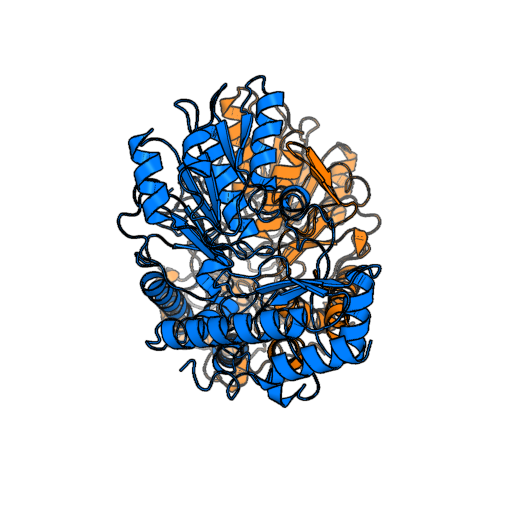-0.613 16.881 -32.211 1.00 86.38 373 HIS B N 1
ATOM 6064 C CA . HIS B 1 373 ? -1.503 17.520 -31.250 1.00 90.74 373 HIS B CA 1
ATOM 6065 C C . HIS B 1 373 ? -2.837 17.889 -31.892 1.00 90.79 373 HIS B C 1
ATOM 6066 O O . HIS B 1 373 ? -2.884 18.274 -33.060 1.00 93.12 373 HIS B O 1
ATOM 6073 N N . VAL B 1 374 ? -3.919 17.774 -31.118 1.00 89.26 374 VAL B N 1
ATOM 6074 C CA . VAL B 1 374 ? -5.257 18.128 -31.579 1.00 95.40 374 VAL B CA 1
ATOM 6075 C C . VAL B 1 374 ? -6.065 18.633 -30.391 1.00 96.67 374 VAL B C 1
ATOM 6076 O O . VAL B 1 374 ? -5.707 18.414 -29.232 1.00 95.06 374 VAL B O 1
ATOM 6080 N N . VAL B 1 375 ? -7.164 19.327 -30.688 1.00 96.89 375 VAL B N 1
ATOM 6081 C CA . VAL B 1 375 ? -8.146 19.729 -29.686 1.00 89.92 375 VAL B CA 1
ATOM 6082 C C . VAL B 1 375 ? -9.233 18.667 -29.642 1.00 88.88 375 VAL B C 1
ATOM 6083 O O . VAL B 1 375 ? -9.639 18.137 -30.684 1.00 89.21 375 VAL B O 1
ATOM 6087 N N . ARG B 1 376 ? -9.707 18.348 -28.439 1.00 83.72 376 ARG B N 1
ATOM 6088 C CA . ARG B 1 376 ? -10.625 17.234 -28.230 1.00 89.43 376 ARG B CA 1
ATOM 6089 C C . ARG B 1 376 ? -11.927 17.739 -27.626 1.00 88.95 376 ARG B C 1
ATOM 6090 O O . ARG B 1 376 ? -11.920 18.379 -26.569 1.00 91.82 376 ARG B O 1
ATOM 6098 N N . VAL B 1 377 ? -13.038 17.436 -28.290 1.00 81.06 377 VAL B N 1
ATOM 6099 C CA . VAL B 1 377 ? -14.376 17.751 -27.804 1.00 75.87 377 VAL B CA 1
ATOM 6100 C C . VAL B 1 377 ? -15.076 16.420 -27.564 1.00 76.04 377 VAL B C 1
ATOM 6101 O O . VAL B 1 377 ? -15.614 15.812 -28.496 1.00 80.32 377 VAL B O 1
ATOM 6105 N N . SER B 1 378 ? -15.066 15.957 -26.318 1.00 75.52 378 SER B N 1
ATOM 6106 C CA . SER B 1 378 ? -15.688 14.694 -25.944 1.00 76.62 378 SER B CA 1
ATOM 6107 C C . SER B 1 378 ? -17.069 14.946 -25.355 1.00 73.92 378 SER B C 1
ATOM 6108 O O . SER B 1 378 ? -17.255 15.867 -24.554 1.00 72.45 378 SER B O 1
ATOM 6111 N N . TYR B 1 379 ? -18.035 14.125 -25.752 1.00 70.39 379 TYR B N 1
ATOM 6112 C CA . TYR B 1 379 ? -19.404 14.236 -25.270 1.00 71.74 379 TYR B CA 1
ATOM 6113 C C . TYR B 1 379 ? -19.763 13.041 -24.395 1.00 72.99 379 TYR B C 1
ATOM 6114 O O . TYR B 1 379 ? -19.048 12.037 -24.333 1.00 80.36 379 TYR B O 1
ATOM 6123 N N . HIS B 1 380 ? -20.897 13.173 -23.714 1.00 69.16 380 HIS B N 1
ATOM 6124 C CA . HIS B 1 380 ? -21.519 12.086 -22.970 1.00 70.99 380 HIS B CA 1
ATOM 6125 C C . HIS B 1 380 ? -23.030 12.289 -23.046 1.00 70.85 380 HIS B C 1
ATOM 6126 O O . HIS B 1 380 ? -23.515 13.165 -23.767 1.00 70.02 380 HIS B O 1
ATOM 6133 N N . PHE B 1 381 ? -23.785 11.483 -22.296 1.00 65.26 381 PHE B N 1
ATOM 6134 C CA . PHE B 1 381 ? -25.240 11.616 -22.336 1.00 68.22 381 PHE B CA 1
ATOM 6135 C C . PHE B 1 381 ? -25.750 12.905 -21.711 1.00 68.94 381 PHE B C 1
ATOM 6136 O O . PHE B 1 381 ? -26.961 13.140 -21.762 1.00 73.21 381 PHE B O 1
ATOM 6144 N N . TYR B 1 382 ? -24.891 13.737 -21.124 1.00 62.25 382 TYR B N 1
ATOM 6145 C CA . TYR B 1 382 ? -25.338 14.974 -20.500 1.00 65.25 382 TYR B CA 1
ATOM 6146 C C . TYR B 1 382 ? -24.996 16.215 -21.313 1.00 72.15 382 TYR B C 1
ATOM 6147 O O . TYR B 1 382 ? -25.314 17.327 -20.877 1.00 71.33 382 TYR B O 1
ATOM 6156 N N . THR B 1 383 ? -24.362 16.062 -22.472 1.00 68.03 383 THR B N 1
ATOM 6157 C CA . THR B 1 383 ? -24.126 17.204 -23.343 1.00 71.45 383 THR B CA 1
ATOM 6158 C C . THR B 1 383 ? -25.450 17.724 -23.885 1.00 77.57 383 THR B C 1
ATOM 6159 O O . THR B 1 383 ? -26.363 16.951 -24.187 1.00 76.78 383 THR B O 1
ATOM 6163 N N . ASN B 1 384 ? -25.549 19.044 -24.001 1.00 75.86 384 ASN B N 1
ATOM 6164 C CA . ASN B 1 384 ? -26.821 19.698 -24.276 1.00 76.37 384 ASN B CA 1
ATOM 6165 C C . ASN B 1 384 ? -27.000 19.995 -25.756 1.00 82.24 384 ASN B C 1
ATOM 6166 O O . ASN B 1 384 ? -27.518 19.175 -26.522 1.00 90.89 384 ASN B O 1
ATOM 6171 N N . LYS B 1 385 ? -26.552 21.187 -26.135 1.00 88.40 385 LYS B N 1
ATOM 6172 C CA . LYS B 1 385 ? -26.689 21.829 -27.435 1.00 84.64 385 LYS B CA 1
ATOM 6173 C C . LYS B 1 385 ? -26.244 23.256 -27.167 1.00 82.86 385 LYS B C 1
ATOM 6174 O O . LYS B 1 385 ? -25.566 23.885 -27.986 1.00 81.48 385 LYS B O 1
ATOM 6180 N N . SER B 1 386 ? -26.615 23.749 -25.982 1.00 78.53 386 SER B N 1
ATOM 6181 C CA . SER B 1 386 ? -26.004 24.955 -25.435 1.00 83.38 386 SER B CA 1
ATOM 6182 C C . SER B 1 386 ? -24.495 24.791 -25.298 1.00 87.04 386 SER B C 1
ATOM 6183 O O . SER B 1 386 ? -23.734 25.719 -25.594 1.00 84.26 386 SER B O 1
ATOM 6186 N N . ASP B 1 387 ? -24.044 23.619 -24.837 1.00 86.09 387 ASP B N 1
ATOM 6187 C CA . ASP B 1 387 ? -22.608 23.375 -24.721 1.00 78.31 387 ASP B CA 1
ATOM 6188 C C . ASP B 1 387 ? -21.928 23.437 -26.082 1.00 78.40 387 ASP B C 1
ATOM 6189 O O . ASP B 1 387 ? -20.848 24.024 -26.220 1.00 77.65 387 ASP B O 1
ATOM 6194 N N . ILE B 1 388 ? -22.548 22.836 -27.102 1.00 79.95 388 ILE B N 1
ATOM 6195 C CA . ILE B 1 388 ? -22.013 22.917 -28.459 1.00 81.91 388 ILE B CA 1
ATOM 6196 C C . ILE B 1 388 ? -22.014 24.362 -28.942 1.00 78.70 388 ILE B C 1
ATOM 6197 O O . ILE B 1 388 ? -21.040 24.837 -29.539 1.00 73.98 388 ILE B O 1
ATOM 6202 N N . ASP B 1 389 ? -23.107 25.085 -28.682 1.00 76.46 389 ASP B N 1
ATOM 6203 C CA . ASP B 1 389 ? -23.218 26.464 -29.152 1.00 78.39 389 ASP B CA 1
ATOM 6204 C C . ASP B 1 389 ? -22.168 27.361 -28.509 1.00 79.17 389 ASP B C 1
ATOM 6205 O O . ASP B 1 389 ? -21.553 28.194 -29.188 1.00 77.00 389 ASP B O 1
ATOM 6210 N N . LYS B 1 390 ? -21.946 27.210 -27.199 1.00 78.97 390 LYS B N 1
ATOM 6211 C CA . LYS B 1 390 ? -20.950 28.038 -26.525 1.00 81.03 390 LYS B CA 1
ATOM 6212 C C . LYS B 1 390 ? -19.544 27.774 -27.048 1.00 85.82 390 LYS B C 1
ATOM 6213 O O . LYS B 1 390 ? -18.717 28.693 -27.084 1.00 86.89 390 LYS B O 1
ATOM 6219 N N . LEU B 1 391 ? -19.249 26.537 -27.457 1.00 89.74 391 LEU B N 1
ATOM 6220 C CA . LEU B 1 391 ? -17.961 26.266 -28.087 1.00 91.21 391 LEU B CA 1
ATOM 6221 C C . LEU B 1 391 ? -17.878 26.908 -29.465 1.00 91.02 391 LEU B C 1
ATOM 6222 O O . LEU B 1 391 ? -16.840 27.472 -29.829 1.00 95.03 391 LEU B O 1
ATOM 6227 N N . ILE B 1 392 ? -18.960 26.826 -30.245 1.00 82.00 392 ILE B N 1
ATOM 6228 C CA . ILE B 1 392 ? -18.968 27.413 -31.584 1.00 88.88 392 ILE B CA 1
ATOM 6229 C C . ILE B 1 392 ? -18.691 28.909 -31.509 1.00 91.19 392 ILE B C 1
ATOM 6230 O O . ILE B 1 392 ? -17.842 29.439 -32.235 1.00 92.00 392 ILE B O 1
ATOM 6235 N N . LYS B 1 393 ? -19.398 29.609 -30.617 1.00 82.31 393 LYS B N 1
ATOM 6236 C CA . LYS B 1 393 ? -19.243 31.058 -30.522 1.00 84.79 393 LYS B CA 1
ATOM 6237 C C . LYS B 1 393 ? -17.860 31.442 -30.006 1.00 90.49 393 LYS B C 1
ATOM 6238 O O . LYS B 1 393 ? -17.259 32.405 -30.494 1.00 98.12 393 LYS B O 1
ATOM 6244 N N . ALA B 1 394 ? -17.340 30.711 -29.017 1.00 91.79 394 ALA B N 1
ATOM 6245 C CA . ALA B 1 394 ? -16.004 31.007 -28.506 1.00 95.02 394 ALA B CA 1
ATOM 6246 C C . ALA B 1 394 ? -14.938 30.754 -29.564 1.00 97.16 394 ALA B C 1
ATOM 6247 O O . ALA B 1 394 ? -13.932 31.471 -29.624 1.00 97.36 394 ALA B O 1
ATOM 6249 N N . VAL B 1 395 ? -15.136 29.733 -30.401 1.00 93.66 395 VAL B N 1
ATOM 6250 C CA . VAL B 1 395 ? -14.225 29.503 -31.519 1.00 100.77 395 VAL B CA 1
ATOM 6251 C C . VAL B 1 395 ? -14.313 30.648 -32.521 1.00 106.34 395 VAL B C 1
ATOM 6252 O O . VAL B 1 395 ? -13.301 31.078 -33.090 1.00 102.75 395 VAL B O 1
ATOM 6256 N N . LYS B 1 396 ? -15.521 31.176 -32.735 1.00 98.70 396 LYS B N 1
ATOM 6257 C CA . LYS B 1 396 ? -15.711 32.235 -33.722 1.00 93.94 396 LYS B CA 1
ATOM 6258 C C . LYS B 1 396 ? -15.021 33.530 -33.311 1.00 96.67 396 LYS B C 1
ATOM 6259 O O . LYS B 1 396 ? -14.690 34.351 -34.173 1.00 98.67 396 LYS B O 1
ATOM 6265 N N . GLU B 1 397 ? -14.796 33.734 -32.015 1.00 97.46 397 GLU B N 1
ATOM 6266 C CA . GLU B 1 397 ? -14.182 34.956 -31.516 1.00 96.30 397 GLU B CA 1
ATOM 6267 C C . GLU B 1 397 ? -12.659 34.904 -31.511 1.00 95.55 397 GLU B C 1
ATOM 6268 O O . GLU B 1 397 ? -12.027 35.772 -30.900 1.00 99.10 397 GLU B O 1
ATOM 6274 N N . PHE B 1 398 ? -12.054 33.918 -32.166 1.00 95.28 398 PHE B N 1
ATOM 6275 C CA . PHE B 1 398 ? -10.598 33.846 -32.205 1.00 98.39 398 PHE B CA 1
ATOM 6276 C C . PHE B 1 398 ? -10.035 34.836 -33.218 1.00 97.60 398 PHE B C 1
ATOM 6277 O O . PHE B 1 398 ? -10.373 34.790 -34.400 1.00 99.46 398 PHE B O 1
#

InterPro domains:
  IPR000192 Aminotransferase class V domain [PF00266] (19-391)
  IPR015421 Pyridoxal phosphate-dependent transferase, major domain [G3DSA:3.40.640.10] (32-294)
  IPR015422 Pyridoxal phosphate-dependent transferase, small domain [G3DSA:3.90.1150.10] (19-392)
  IPR015424 Pyridoxal phosphate-dependent transferase [SSF53383] (10-398)
  IPR020578 Aminotransferase class-V, pyridoxal-phosphate binding site [PS00595] (215-234)

Radius of gyration: 26.42 Å; Cα contacts (8 Å, |Δi|>4): 1741; chains: 2; bounding box: 60×58×79 Å

B-factor: mean 68.96, std 17.34, range [32.82, 131.99]

Organism: Malacoplasma penetrans (strain HF-2) (NCBI:txid272633)

Sequence (782 aa):
MLKNLRNEIEWFKNNPDYVYLDSGATSLKPKSVVDNMVYYCNNVCTNPHNDDSTFAHQAHIVMDDTKNKLSKVLGTKKENLVFTPNATYGLNSVAHFLKPFFNKGDEIVLTNAEHASNILPWYDIYEQYKAIHQEIKIQYVEVDYQSDNIENFLKKINKNTKLVCFANETNLIGNSIDAIKLASEIKKINPNIFICVDATQYMAHNRMNLENSNIDFVVGSAHKMLGPTGIGFLYISSDLIKPNIVGGGMNFEIKRNYYSLLSGTAKFEAGTANIMAIYGWNKALDYYLDDDLENAKNKIFELKKYLDFELGKIEGIKVLNKGINAFNSIFIKENIFSQDFSSYLGNKKIIVRSGLSCAKLANEILNLDHVVRVSYHFYTNKSDIDKLIKAVKEFMLKNLRNEIEWFKNNPDYVYLDSGATSLKPKSVVDNMVYYCNNVCTNPHNDDSTFAHQAHIVMDDTKNKLSKVLGTKKENLVFTPNATYGLNSVAHFLKPFFNKGDEIVLTNAEHASNILPWYDIYEQYKAIHQEIKIQYVEDYQSDNIENFLKKINKNTKLVCFANETNLIGNSIDAIKLASEIKKINPNIFICVDATQYMAHNRMNLENSNIDFVVGSAHKMLGPTGIGFLYISSDLIEKMKPNIVGGGMNFEIKRNYYSLLSGTAKFEAGTANIMAIYGWNKALDYYLDDDLENAKNKIFELKKYLDFELGKIEIKVLNKGINAFNSIFIKEFSQDFSSYLGNKKIIVRSGLSCAKLAHVVRVSYHFYTNKSDIDKLIKAVKEF